Protein 8QNO (pdb70)

B-factor: mean 35.81, std 11.94, range [19.5, 109.24]

Structure (mmCIF, N/CA/C/O backbone):
data_8QNO
#
_entry.id   8QNO
#
_cell.length_a   111.714
_cell.length_b   111.714
_cell.length_c   122.110
_cell.angle_alpha   90.000
_cell.angle_beta   90.000
_cell.angle_gamma   90.000
#
_symmetry.space_group_name_H-M   'P 42 21 2'
#
loop_
_entity.id
_entity.type
_entity.pdbx_description
1 polymer Adenosylhomocysteinase
2 non-polymer INOSINE
3 non-polymer NICOTINAMIDE-ADENINE-DINUCLEOTIDE
4 water water
#
loop_
_atom_site.group_PDB
_atom_site.id
_atom_site.type_symbol
_atom_site.label_atom_id
_atom_site.label_alt_id
_atom_site.label_comp_id
_atom_site.label_asym_id
_atom_site.label_entity_id
_atom_site.label_seq_id
_atom_site.pdbx_PDB_ins_code
_atom_site.Cartn_x
_atom_site.Cartn_y
_atom_site.Cartn_z
_atom_site.occupancy
_atom_site.B_iso_or_equiv
_atom_site.auth_seq_id
_atom_site.auth_comp_id
_atom_site.auth_asym_id
_atom_site.auth_atom_id
_atom_site.pdbx_PDB_model_num
ATOM 1 N N . MET A 1 21 ? -33.687 -43.121 -17.427 1.000 73.403 1 MET A N 1
ATOM 2 C CA . MET A 1 21 ? -32.563 -43.937 -16.883 1.000 79.042 1 MET A CA 1
ATOM 3 C C . MET A 1 21 ? -33.037 -44.779 -15.694 1.000 76.105 1 MET A C 1
ATOM 4 O O . MET A 1 21 ? -32.666 -45.951 -15.594 1.000 79.480 1 MET A O 1
ATOM 9 N N . ASP A 1 22 ? -33.777 -44.147 -14.758 1.000 65.792 2 ASP A N 1
ATOM 10 C CA . ASP A 1 22 ? -34.247 -44.792 -13.537 1.000 54.848 2 ASP A CA 1
ATOM 11 C C . ASP A 1 22 ? -35.701 -45.204 -13.707 1.000 51.063 2 ASP A C 1
ATOM 12 O O . ASP A 1 22 ? -36.631 -44.456 -13.418 1.000 46.157 2 ASP A O 1
ATOM 17 N N . CYS A 1 23 ? -35.870 -46.459 -14.087 1.000 52.429 3 CYS A N 1
ATOM 18 C CA . CYS A 1 23 ? -37.071 -46.900 -14.750 1.000 48.756 3 CYS A CA 1
ATOM 19 C C . CYS A 1 23 ? -37.306 -48.346 -14.358 1.000 50.345 3 CYS A C 1
ATOM 20 O O . CYS A 1 23 ? -36.451 -49.174 -14.639 1.000 55.471 3 CYS A O 1
ATOM 23 N N . GLY A 1 24 ? -38.407 -48.615 -13.654 1.000 46.070 4 GLY A N 1
ATOM 24 C CA . GLY A 1 24 ? -38.750 -49.948 -13.212 1.000 44.303 4 GLY A CA 1
ATOM 25 C C . GLY A 1 24 ? -40.261 -50.114 -13.159 1.000 44.809 4 GLY A C 1
ATOM 26 O O . GLY A 1 24 ? -40.977 -49.418 -13.868 1.000 40.785 4 GLY A O 1
ATOM 27 N N . LYS A 1 25 ? -40.725 -51.018 -12.295 1.000 45.594 5 LYS A N 1
ATOM 28 C CA . LYS A 1 25 ? -42.138 -51.345 -12.230 1.000 48.400 5 LYS A CA 1
ATOM 29 C C . LYS A 1 25 ? -42.897 -50.183 -11.604 1.000 41.746 5 LYS A C 1
ATOM 30 O O . LYS A 1 25 ? -44.014 -49.885 -12.029 1.000 43.110 5 LYS A O 1
ATOM 36 N N . ASP A 1 26 ? -42.273 -49.507 -10.638 1.000 34.620 6 ASP A N 1
ATOM 37 C CA . ASP A 1 26 ? -43.003 -48.575 -9.786 1.000 39.845 6 ASP A CA 1
ATOM 38 C C . ASP A 1 26 ? -42.878 -47.123 -10.266 1.000 36.837 6 ASP A C 1
ATOM 39 O O . ASP A 1 26 ? -43.577 -46.243 -9.751 1.000 33.960 6 ASP A O 1
ATOM 44 N N . TYR A 1 27 ? -41.965 -46.846 -11.208 1.000 33.345 7 TYR A N 1
ATOM 45 C CA . TYR A 1 27 ? -41.812 -45.480 -11.688 1.000 35.938 7 TYR A CA 1
ATOM 46 C C . TYR A 1 27 ? -40.888 -45.460 -12.890 1.000 36.857 7 TYR A C 1
ATOM 47 O O . TYR A 1 27 ? -40.168 -46.421 -13.173 1.000 36.755 7 TYR A O 1
ATOM 56 N N . CYS A 1 28 ? -40.925 -44.333 -13.592 1.000 34.812 8 CYS A N 1
ATOM 57 C CA . CYS A 1 28 ? -39.991 -44.106 -14.669 1.000 35.903 8 CYS A CA 1
ATOM 58 C C . CYS A 1 28 ? -39.694 -42.618 -14.745 1.000 36.150 8 CYS A C 1
ATOM 59 O O . CYS A 1 28 ? -40.582 -41.815 -15.035 1.000 38.548 8 CYS A O 1
ATOM 62 N N . VAL A 1 29 ? -38.443 -42.278 -14.432 1.000 30.932 9 VAL A N 1
ATOM 63 C CA . VAL A 1 29 ? -38.039 -40.892 -14.296 1.000 32.714 9 VAL A CA 1
ATOM 64 C C . VAL A 1 29 ? -36.653 -40.742 -14.918 1.000 33.262 9 VAL A C 1
ATOM 65 O O . VAL A 1 29 ? -35.945 -41.720 -15.162 1.000 32.055 9 VAL A O 1
ATOM 69 N N . LYS A 1 30 ? -36.274 -39.501 -15.183 1.000 33.885 10 LYS A N 1
ATOM 70 C CA . LYS A 1 30 ? -35.003 -39.203 -15.811 1.000 35.688 10 LYS A CA 1
ATOM 71 C C . LYS A 1 30 ? -33.861 -39.561 -14.861 1.000 34.365 10 LYS A C 1
ATOM 72 O O . LYS A 1 30 ? -32.905 -40.216 -15.255 1.000 35.632 10 LYS A O 1
ATOM 78 N N . ASP A 1 31 ? -33.940 -39.107 -13.608 1.000 32.712 11 ASP A N 1
ATOM 79 C CA . ASP A 1 31 ? -32.803 -39.208 -12.709 1.000 36.161 11 ASP A CA 1
ATOM 80 C C . ASP A 1 31 ? -33.251 -38.979 -11.269 1.000 32.457 11 ASP A C 1
ATOM 81 O O . ASP A 1 31 ? -33.592 -37.860 -10.900 1.000 33.211 11 ASP A O 1
ATOM 86 N N . LEU A 1 32 ? -33.202 -40.038 -10.458 1.000 32.987 12 LEU A N 1
ATOM 87 C CA . LEU A 1 32 ? -33.629 -39.986 -9.064 1.000 33.075 12 LEU A CA 1
ATOM 88 C C . LEU A 1 32 ? -32.777 -39.033 -8.238 1.000 32.245 12 LEU A C 1
ATOM 89 O O . LEU A 1 32 ? -33.231 -38.556 -7.199 1.000 33.413 12 LEU A O 1
ATOM 94 N N . SER A 1 33 ? -31.541 -38.768 -8.668 1.000 33.961 13 SER A N 1
ATOM 95 C CA . SER A 1 33 ? -30.651 -37.930 -7.883 1.000 35.778 13 SER A CA 1
ATOM 96 C C . SER A 1 33 ? -31.076 -36.459 -7.960 1.000 36.009 13 SER A C 1
ATOM 97 O O . SER A 1 33 ? -30.538 -35.631 -7.227 1.000 35.676 13 SER A O 1
ATOM 100 N N . LEU A 1 34 ? -32.096 -36.131 -8.772 1.000 33.517 14 LEU A N 1
ATOM 101 C CA . LEU A 1 34 ? -32.620 -34.767 -8.803 1.000 33.480 14 LEU A CA 1
ATOM 102 C C . LEU A 1 34 ? -33.612 -34.533 -7.665 1.000 32.181 14 LEU A C 1
ATOM 103 O O . LEU A 1 34 ? -34.125 -33.422 -7.525 1.000 31.082 14 LEU A O 1
ATOM 108 N N . ALA A 1 35 ? -33.908 -35.579 -6.878 1.000 32.381 15 ALA A N 1
ATOM 109 C CA . ALA A 1 35 ? -35.048 -35.552 -5.972 1.000 34.187 15 ALA A CA 1
ATOM 110 C C . ALA A 1 35 ? -34.910 -34.420 -4.962 1.000 35.082 15 ALA A C 1
ATOM 111 O O . ALA A 1 35 ? -35.925 -33.806 -4.609 1.000 31.558 15 ALA A O 1
ATOM 113 N N . GLU A 1 36 ? -33.673 -34.157 -4.502 1.000 29.893 16 GLU A N 1
ATOM 114 C CA . GLU A 1 36 ? -33.458 -33.177 -3.447 1.000 33.595 16 GLU A CA 1
ATOM 115 C C . GLU A 1 36 ? -34.006 -31.807 -3.866 1.000 35.583 16 GLU A C 1
ATOM 116 O O . GLU A 1 36 ? -34.659 -31.141 -3.066 1.000 34.042 16 GLU A O 1
ATOM 122 N N . GLU A 1 37 ? -33.719 -31.383 -5.101 1.000 34.586 17 GLU A N 1
ATOM 123 C CA . GLU A 1 37 ? -34.191 -30.101 -5.604 1.000 38.843 17 GLU A CA 1
ATOM 124 C C . GLU A 1 37 ? -35.705 -30.169 -5.811 1.000 36.639 17 GLU A C 1
ATOM 125 O O . GLU A 1 37 ? -36.395 -29.191 -5.563 1.000 34.133 17 GLU A O 1
ATOM 131 N N . GLY A 1 38 ? -36.230 -31.317 -6.249 1.000 32.980 18 GLY A N 1
ATOM 132 C CA . GLY A 1 38 ? -37.672 -31.491 -6.315 1.000 31.127 18 GLY A CA 1
ATOM 133 C C . GLY A 1 38 ? -38.373 -31.235 -4.975 1.000 29.107 18 GLY A C 1
ATOM 134 O O . GLY A 1 38 ? -39.376 -30.529 -4.937 1.000 29.187 18 GLY A O 1
ATOM 135 N N . TRP A 1 39 ? -37.869 -31.833 -3.886 1.000 28.318 19 TRP A N 1
ATOM 136 C CA . TRP A 1 39 ? -38.466 -31.693 -2.561 1.000 31.013 19 TRP A CA 1
ATOM 137 C C . TRP A 1 39 ? -38.499 -30.230 -2.119 1.000 28.826 19 TRP A C 1
ATOM 138 O O . TRP A 1 39 ? -39.459 -29.804 -1.481 1.000 29.411 19 TRP A O 1
ATOM 149 N N . LYS A 1 40 ? -37.423 -29.497 -2.411 1.000 26.824 20 LYS A N 1
ATOM 150 C CA . LYS A 1 40 ? -37.345 -28.071 -2.105 1.000 31.470 20 LYS A CA 1
ATOM 151 C C . LYS A 1 40 ? -38.433 -27.288 -2.844 1.000 28.977 20 LYS A C 1
ATOM 152 O O . LYS A 1 40 ? -39.074 -26.419 -2.267 1.000 31.154 20 LYS A O 1
ATOM 158 N N . LYS A 1 41 ? -38.666 -27.593 -4.119 1.000 27.688 21 LYS A N 1
ATOM 159 C CA . LYS A 1 41 ? -39.733 -26.928 -4.850 1.000 27.240 21 LYS A CA 1
ATOM 160 C C . LYS A 1 41 ? -41.103 -27.231 -4.256 1.000 26.398 21 LYS A C 1
ATOM 161 O O . LYS A 1 41 ? -41.928 -26.327 -4.159 1.000 24.661 21 LYS A O 1
ATOM 167 N N . ILE A 1 42 ? -41.335 -28.496 -3.870 1.000 25.997 22 ILE A N 1
ATOM 168 C CA . ILE A 1 42 ? -42.608 -28.917 -3.321 1.000 26.114 22 ILE A CA 1
ATOM 169 C C . ILE A 1 42 ? -42.821 -28.227 -1.975 1.000 27.902 22 ILE A C 1
ATOM 170 O O . ILE A 1 42 ? -43.895 -27.711 -1.709 1.000 27.404 22 ILE A O 1
ATOM 175 N N . ASP A 1 43 ? -41.792 -28.233 -1.124 1.000 29.374 23 ASP A N 1
ATOM 176 C CA . ASP A 1 43 ? -41.893 -27.611 0.179 1.000 31.222 23 ASP A CA 1
ATOM 177 C C . ASP A 1 43 ? -42.145 -26.100 0.033 1.000 31.826 23 ASP A C 1
ATOM 178 O O . ASP A 1 43 ? -42.965 -25.525 0.740 1.000 36.662 23 ASP A O 1
ATOM 183 N N . TRP A 1 44 ? -41.465 -25.451 -0.912 1.000 28.235 24 TRP A N 1
ATOM 184 C CA . TRP A 1 44 ? -41.653 -24.024 -1.126 1.000 27.720 24 TRP A CA 1
ATOM 185 C C . TRP A 1 44 ? -43.116 -23.705 -1.453 1.000 26.154 24 TRP A C 1
ATOM 186 O O . TRP A 1 44 ? -43.738 -22.927 -0.745 1.000 28.772 24 TRP A O 1
ATOM 197 N N . VAL A 1 45 ? -43.681 -24.288 -2.522 1.000 25.804 25 VAL A N 1
ATOM 198 C CA . VAL A 1 45 ? -44.991 -23.833 -2.995 1.000 25.280 25 VAL A CA 1
ATOM 199 C C . VAL A 1 45 ? -46.057 -24.177 -1.960 1.000 28.812 25 VAL A C 1
ATOM 200 O O . VAL A 1 45 ? -46.979 -23.390 -1.771 1.000 28.761 25 VAL A O 1
ATOM 204 N N . SER A 1 46 ? -45.883 -25.297 -1.228 1.000 28.685 26 SER A N 1
ATOM 205 C CA . SER A 1 46 ? -46.843 -25.758 -0.238 1.000 28.603 26 SER A CA 1
ATOM 206 C C . SER A 1 46 ? -47.014 -24.767 0.918 1.000 27.550 26 SER A C 1
ATOM 207 O O . SER A 1 46 ? -48.059 -24.770 1.580 1.000 26.277 26 SER A O 1
ATOM 210 N N . ARG A 1 47 ? -46.003 -23.934 1.154 1.000 27.622 27 ARG A N 1
ATOM 211 C CA . ARG A 1 47 ? -46.095 -22.899 2.182 1.000 28.981 27 ARG A CA 1
ATOM 212 C C . ARG A 1 47 ? -47.132 -21.833 1.832 1.000 27.916 27 ARG A C 1
ATOM 213 O O . ARG A 1 47 ? -47.559 -21.096 2.709 1.000 28.587 27 ARG A O 1
ATOM 221 N N . PHE A 1 48 ? -47.535 -21.766 0.551 1.000 26.743 28 PHE A N 1
ATOM 222 C CA . PHE A 1 48 ? -48.406 -20.727 0.032 1.000 26.537 28 PHE A CA 1
ATOM 223 C C . PHE A 1 48 ? -49.691 -21.339 -0.516 1.000 30.498 28 PHE A C 1
ATOM 224 O O . PHE A 1 48 ? -50.396 -20.725 -1.334 1.000 29.259 28 PHE A O 1
ATOM 232 N N . MET A 1 49 ? -50.005 -22.557 -0.038 1.000 29.377 29 MET A N 1
ATOM 233 C CA . MET A 1 49 ? -51.170 -23.283 -0.498 1.000 25.825 29 MET A CA 1
ATOM 234 C C . MET A 1 49 ? -52.047 -23.620 0.707 1.000 26.683 29 MET A C 1
ATOM 235 O O . MET A 1 49 ? -52.183 -24.783 1.100 1.000 24.036 29 MET A O 1
ATOM 240 N N . PRO A 1 50 ? -52.642 -22.612 1.378 1.000 28.516 30 PRO A N 1
ATOM 241 C CA . PRO A 1 50 ? -53.358 -22.866 2.637 1.000 24.793 30 PRO A CA 1
ATOM 242 C C . PRO A 1 50 ? -54.627 -23.712 2.503 1.000 27.688 30 PRO A C 1
ATOM 243 O O . PRO A 1 50 ? -54.971 -24.412 3.440 1.000 24.830 30 PRO A O 1
ATOM 247 N N . VAL A 1 51 ? -55.336 -23.678 1.359 1.000 25.083 31 VAL A N 1
ATOM 248 C CA . VAL A 1 51 ? -56.575 -24.431 1.286 1.000 26.951 31 VAL A CA 1
ATOM 249 C C . VAL A 1 51 ? -56.249 -25.920 1.240 1.000 28.589 31 VAL A C 1
ATOM 250 O O . VAL A 1 51 ? -56.889 -26.732 1.908 1.000 27.757 31 VAL A O 1
ATOM 254 N N . LEU A 1 52 ? -55.218 -26.266 0.471 1.000 28.932 32 LEU A N 1
ATOM 255 C CA . LEU A 1 52 ? -54.826 -27.653 0.316 1.000 28.822 32 LEU A CA 1
ATOM 256 C C . LEU A 1 52 ? -54.126 -28.154 1.586 1.000 30.428 32 LEU A C 1
ATOM 257 O O . LEU A 1 52 ? -54.315 -29.309 1.954 1.000 31.081 32 LEU A O 1
ATOM 262 N N . GLN A 1 53 ? -53.403 -27.273 2.284 1.000 29.043 33 GLN A N 1
ATOM 263 C CA . GLN A 1 53 ? -52.909 -27.567 3.629 1.000 32.678 33 GLN A CA 1
ATOM 264 C C . GLN A 1 53 ? -54.053 -27.900 4.589 1.000 32.857 33 GLN A C 1
ATOM 265 O O . GLN A 1 53 ? -53.944 -28.835 5.376 1.000 30.942 33 GLN A O 1
ATOM 271 N N . TYR A 1 54 ? -55.137 -27.127 4.552 1.000 32.193 34 TYR A N 1
ATOM 272 C CA . TYR A 1 54 ? -56.287 -27.415 5.393 1.000 33.334 34 TYR A CA 1
ATOM 273 C C . TYR A 1 54 ? -56.851 -28.801 5.091 1.000 31.805 34 TYR A C 1
ATOM 274 O O . TYR A 1 54 ? -57.138 -29.585 5.993 1.000 29.456 34 TYR A O 1
ATOM 283 N N . ILE A 1 55 ? -57.024 -29.094 3.799 1.000 30.189 35 ILE A N 1
ATOM 284 C CA . ILE A 1 55 ? -57.577 -30.360 3.382 1.000 28.831 35 ILE A CA 1
ATOM 285 C C . ILE A 1 55 ? -56.637 -31.498 3.780 1.000 30.781 35 ILE A C 1
ATOM 286 O O . ILE A 1 55 ? -57.094 -32.544 4.246 1.000 32.883 35 ILE A O 1
ATOM 291 N N . LYS A 1 56 ? -55.329 -31.290 3.616 1.000 29.893 36 LYS A N 1
ATOM 292 C CA . LYS A 1 56 ? -54.363 -32.328 3.932 1.000 33.704 36 LYS A CA 1
ATOM 293 C C . LYS A 1 56 ? -54.429 -32.719 5.407 1.000 35.433 36 LYS A C 1
ATOM 294 O O . LYS A 1 56 ? -54.297 -33.889 5.720 1.000 37.692 36 LYS A O 1
ATOM 300 N N . ARG A 1 57 ? -54.583 -31.731 6.294 1.000 36.445 37 ARG A N 1
ATOM 301 C CA . ARG A 1 57 ? -54.701 -31.967 7.724 1.000 38.047 37 ARG A CA 1
ATOM 302 C C . ARG A 1 57 ? -55.926 -32.837 7.997 1.000 35.347 37 ARG A C 1
ATOM 303 O O . ARG A 1 57 ? -55.826 -33.778 8.768 1.000 33.847 37 ARG A O 1
ATOM 311 N N . GLU A 1 58 ? -57.050 -32.566 7.329 1.000 35.973 38 GLU A N 1
ATOM 312 C CA . GLU A 1 58 ? -58.248 -33.387 7.460 1.000 39.903 38 GLU A CA 1
ATOM 313 C C . GLU A 1 58 ? -58.035 -34.794 6.904 1.000 39.747 38 GLU A C 1
ATOM 314 O O . GLU A 1 58 ? -58.428 -35.773 7.533 1.000 37.545 38 GLU A O 1
ATOM 320 N N . PHE A 1 59 ? -57.447 -34.899 5.714 1.000 37.017 39 PHE A N 1
ATOM 321 C CA . PHE A 1 59 ? -57.155 -36.195 5.124 1.000 36.652 39 PHE A CA 1
ATOM 322 C C . PHE A 1 59 ? -56.226 -37.027 6.017 1.000 39.243 39 PHE A C 1
ATOM 323 O O . PHE A 1 59 ? -56.343 -38.253 6.066 1.000 37.216 39 PHE A O 1
ATOM 331 N N . GLU A 1 60 ? -55.257 -36.381 6.678 1.000 43.291 40 GLU A N 1
ATOM 332 C CA . GLU A 1 60 ? -54.312 -37.106 7.514 1.000 44.319 40 GLU A CA 1
ATOM 333 C C . GLU A 1 60 ? -54.996 -37.677 8.752 1.000 45.708 40 GLU A C 1
ATOM 334 O O . GLU A 1 60 ? -54.577 -38.724 9.246 1.000 39.585 40 GLU A O 1
ATOM 340 N N . GLU A 1 61 ? -56.016 -36.982 9.263 1.000 45.896 41 GLU A N 1
ATOM 341 C CA . GLU A 1 61 ? -56.686 -37.455 10.459 1.000 53.067 41 GLU A CA 1
ATOM 342 C C . GLU A 1 61 ? -57.687 -38.554 10.100 1.000 51.683 41 GLU A C 1
ATOM 343 O O . GLU A 1 61 ? -57.801 -39.540 10.824 1.000 50.143 41 GLU A O 1
ATOM 349 N N . LYS A 1 62 ? -58.378 -38.405 8.966 1.000 44.375 42 LYS A N 1
ATOM 350 C CA . LYS A 1 62 ? -59.525 -39.244 8.656 1.000 48.185 42 LYS A CA 1
ATOM 351 C C . LYS A 1 62 ? -59.217 -40.324 7.615 1.000 45.314 42 LYS A C 1
ATOM 352 O O . LYS A 1 62 ? -59.992 -41.255 7.462 1.000 43.155 42 LYS A O 1
ATOM 358 N N . LYS A 1 63 ? -58.107 -40.200 6.887 1.000 41.766 43 LYS A N 1
ATOM 359 C CA . LYS A 1 63 ? -57.700 -41.213 5.929 1.000 42.612 43 LYS A CA 1
ATOM 360 C C . LYS A 1 63 ? -58.885 -41.673 5.085 1.000 38.881 43 LYS A C 1
ATOM 361 O O . LYS A 1 63 ? -59.149 -42.862 4.997 1.000 41.022 43 LYS A O 1
ATOM 367 N N . PRO A 1 64 ? -59.577 -40.761 4.369 1.000 37.690 44 PRO A N 1
ATOM 368 C CA . PRO A 1 64 ? -60.681 -41.150 3.492 1.000 37.111 44 PRO A CA 1
ATOM 369 C C . PRO A 1 64 ? -60.330 -41.999 2.270 1.000 36.262 44 PRO A C 1
ATOM 370 O O . PRO A 1 64 ? -61.237 -42.559 1.672 1.000 32.887 44 PRO A O 1
ATOM 374 N N . PHE A 1 65 ? -59.045 -42.103 1.899 1.000 34.953 45 PHE A N 1
ATOM 375 C CA . PHE A 1 65 ? -58.653 -42.868 0.722 1.000 36.290 45 PHE A CA 1
ATOM 376 C C . PHE A 1 65 ? -57.878 -44.141 1.094 1.000 34.105 45 PHE A C 1
ATOM 377 O O . PHE A 1 65 ? -57.251 -44.779 0.241 1.000 30.299 45 PHE A O 1
ATOM 385 N N . LYS A 1 66 ? -57.974 -44.561 2.357 1.000 36.161 46 LYS A N 1
ATOM 386 C CA . LYS A 1 66 ? -57.349 -45.807 2.759 1.000 38.370 46 LYS A CA 1
ATOM 387 C C . LYS A 1 66 ? -57.900 -46.927 1.871 1.000 35.564 46 LYS A C 1
ATOM 388 O O . LYS A 1 66 ? -59.098 -47.109 1.780 1.000 36.468 46 LYS A O 1
ATOM 394 N N . GLY A 1 67 ? -57.016 -47.648 1.184 1.000 35.739 47 GLY A N 1
ATOM 395 C CA . GLY A 1 67 ? -57.424 -48.739 0.317 1.000 38.829 47 GLY A CA 1
ATOM 396 C C . GLY A 1 67 ? -57.752 -48.279 -1.102 1.000 39.067 47 GLY A C 1
ATOM 397 O O . GLY A 1 67 ? -57.926 -49.105 -1.983 1.000 39.319 47 GLY A O 1
ATOM 398 N N . VAL A 1 68 ? -57.789 -46.961 -1.346 1.000 37.183 48 VAL A N 1
ATOM 399 C CA . VAL A 1 68 ? -58.219 -46.457 -2.640 1.000 32.935 48 VAL A CA 1
ATOM 400 C C . VAL A 1 68 ? -57.009 -46.285 -3.557 1.000 32.207 48 VAL A C 1
ATOM 401 O O . VAL A 1 68 ? -55.909 -45.931 -3.131 1.000 32.962 48 VAL A O 1
ATOM 405 N N . ARG A 1 69 ? -57.224 -46.542 -4.844 1.000 30.045 49 ARG A N 1
ATOM 406 C CA . ARG A 1 69 ? -56.192 -46.365 -5.850 1.000 30.947 49 ARG A CA 1
ATOM 407 C C . ARG A 1 69 ? -56.616 -45.251 -6.813 1.000 30.311 49 ARG A C 1
ATOM 408 O O . ARG A 1 69 ? -57.759 -45.202 -7.275 1.000 30.443 49 ARG A O 1
ATOM 416 N N . ILE A 1 70 ? -55.694 -44.320 -7.063 1.000 30.533 50 ILE A N 1
ATOM 417 C CA . ILE A 1 70 ? -55.941 -43.115 -7.845 1.000 27.236 50 ILE A CA 1
ATOM 418 C C . ILE A 1 70 ? -54.816 -43.009 -8.866 1.000 28.140 50 ILE A C 1
ATOM 419 O O . ILE A 1 70 ? -53.637 -43.105 -8.509 1.000 27.435 50 ILE A O 1
ATOM 424 N N . ALA A 1 71 ? -55.211 -42.870 -10.133 1.000 29.088 51 ALA A N 1
ATOM 425 C CA . ALA A 1 71 ? -54.300 -42.546 -11.209 1.000 31.751 51 ALA A CA 1
ATOM 426 C C . ALA A 1 71 ? -54.600 -41.120 -11.689 1.000 29.654 51 ALA A C 1
ATOM 427 O O . ALA A 1 71 ? -55.751 -40.747 -11.904 1.000 27.914 51 ALA A O 1
ATOM 429 N N . ALA A 1 72 ? -53.531 -40.348 -11.916 1.000 29.386 52 ALA A N 1
ATOM 430 C CA . ALA A 1 72 ? -53.645 -38.946 -12.263 1.000 25.633 52 ALA A CA 1
ATOM 431 C C . ALA A 1 72 ? -52.828 -38.645 -13.504 1.000 27.919 52 ALA A C 1
ATOM 432 O O . ALA A 1 72 ? -51.694 -39.118 -13.653 1.000 30.904 52 ALA A O 1
ATOM 434 N N . THR A 1 73 ? -53.441 -37.878 -14.402 1.000 29.041 53 THR A N 1
ATOM 435 C CA . THR A 1 73 ? -52.742 -37.241 -15.503 1.000 32.004 53 THR A CA 1
ATOM 436 C C . THR A 1 73 ? -52.842 -35.734 -15.285 1.000 28.928 53 THR A C 1
ATOM 437 O O . THR A 1 73 ? -53.920 -35.161 -15.430 1.000 29.177 53 THR A O 1
ATOM 441 N N . LEU A 1 74 ? -51.738 -35.127 -14.847 1.000 27.884 54 LEU A N 1
ATOM 442 C CA . LEU A 1 74 ? -51.678 -33.712 -14.524 1.000 25.323 54 LEU A CA 1
ATOM 443 C C . LEU A 1 74 ? -50.334 -33.195 -15.012 1.000 25.158 54 LEU A C 1
ATOM 444 O O . LEU A 1 74 ? -49.469 -33.981 -15.373 1.000 26.287 54 LEU A O 1
ATOM 449 N N . HIS A 1 75 ? -50.159 -31.879 -15.008 1.000 22.744 55 HIS A N 1
ATOM 450 C CA . HIS A 1 75 ? -48.867 -31.293 -15.323 1.000 24.365 55 HIS A CA 1
ATOM 451 C C . HIS A 1 75 ? -47.964 -31.484 -14.104 1.000 24.440 55 HIS A C 1
ATOM 452 O O . HIS A 1 75 ? -48.283 -31.006 -13.016 1.000 26.169 55 HIS A O 1
ATOM 459 N N . LEU A 1 76 ? -46.859 -32.208 -14.283 1.000 26.666 56 LEU A N 1
ATOM 460 C CA . LEU A 1 76 ? -46.103 -32.718 -13.149 1.000 30.332 56 LEU A CA 1
ATOM 461 C C . LEU A 1 76 ? -45.027 -31.710 -12.747 1.000 30.853 56 LEU A C 1
ATOM 462 O O . LEU A 1 76 ? -43.839 -31.901 -13.038 1.000 28.953 56 LEU A O 1
ATOM 467 N N . GLU A 1 77 ? -45.488 -30.652 -12.055 1.000 27.217 57 GLU A N 1
ATOM 468 C CA . GLU A 1 77 ? -44.611 -29.723 -11.369 1.000 25.346 57 GLU A CA 1
ATOM 469 C C . GLU A 1 77 ? -45.000 -29.731 -9.900 1.000 25.535 57 GLU A C 1
ATOM 470 O O . GLU A 1 77 ? -45.740 -30.600 -9.472 1.000 27.203 57 GLU A O 1
ATOM 476 N N . MET A 1 78 ? -44.465 -28.787 -9.130 1.000 25.557 58 MET A N 1
ATOM 477 C CA . MET A 1 78 ? -44.464 -28.901 -7.686 1.000 25.636 58 MET A CA 1
ATOM 478 C C . MET A 1 78 ? -45.861 -28.759 -7.069 1.000 26.019 58 MET A C 1
ATOM 479 O O . MET A 1 78 ? -46.122 -29.420 -6.076 1.000 26.899 58 MET A O 1
ATOM 484 N N . LYS A 1 79 ? -46.758 -27.917 -7.587 1.000 23.893 59 LYS A N 1
ATOM 485 C CA . LYS A 1 79 ? -48.083 -27.849 -6.993 1.000 25.701 59 LYS A CA 1
ATOM 486 C C . LYS A 1 79 ? -48.842 -29.162 -7.190 1.000 26.718 59 LYS A C 1
ATOM 487 O O . LYS A 1 79 ? -49.566 -29.605 -6.297 1.000 24.474 59 LYS A O 1
ATOM 493 N N . THR A 1 80 ? -48.731 -29.765 -8.385 1.000 24.935 60 THR A N 1
ATOM 494 C CA . THR A 1 80 ? -49.315 -31.081 -8.622 1.000 25.182 60 THR A CA 1
ATOM 495 C C . THR A 1 80 ? -48.771 -32.088 -7.611 1.000 24.878 60 THR A C 1
ATOM 496 O O . THR A 1 80 ? -49.517 -32.876 -7.027 1.000 24.923 60 THR A O 1
ATOM 500 N N . ALA A 1 81 ? -47.445 -32.071 -7.419 1.000 26.911 61 ALA A N 1
ATOM 501 C CA . ALA A 1 81 ? -46.814 -33.004 -6.502 1.000 26.062 61 ALA A CA 1
ATOM 502 C C . ALA A 1 81 ? -47.481 -32.876 -5.134 1.000 26.796 61 ALA A C 1
ATOM 503 O O . ALA A 1 81 ? -47.724 -33.893 -4.490 1.000 28.174 61 ALA A O 1
ATOM 505 N N . PHE A 1 82 ? -47.775 -31.647 -4.702 1.000 26.457 62 PHE A N 1
ATOM 506 C CA . PHE A 1 82 ? -48.366 -31.424 -3.390 1.000 27.209 62 PHE A CA 1
ATOM 507 C C . PHE A 1 82 ? -49.787 -31.974 -3.333 1.000 26.448 62 PHE A C 1
ATOM 508 O O . PHE A 1 82 ? -50.191 -32.524 -2.307 1.000 25.908 62 PHE A O 1
ATOM 516 N N . LEU A 1 83 ? -50.558 -31.846 -4.429 1.000 23.479 63 LEU A N 1
ATOM 517 C CA . LEU A 1 83 ? -51.858 -32.500 -4.471 1.000 22.816 63 LEU A CA 1
ATOM 518 C C . LEU A 1 83 ? -51.700 -34.018 -4.339 1.000 25.815 63 LEU A C 1
ATOM 519 O O . LEU A 1 83 ? -52.414 -34.641 -3.566 1.000 24.872 63 LEU A O 1
ATOM 524 N N . LEU A 1 84 ? -50.788 -34.615 -5.109 1.000 26.153 64 LEU A N 1
ATOM 525 C CA . LEU A 1 84 ? -50.635 -36.066 -5.129 1.000 25.415 64 LEU A CA 1
ATOM 526 C C . LEU A 1 84 ? -50.191 -36.567 -3.744 1.000 29.916 64 LEU A C 1
ATOM 527 O O . LEU A 1 84 ? -50.685 -37.587 -3.264 1.000 30.457 64 LEU A O 1
ATOM 532 N N . LEU A 1 85 ? -49.262 -35.855 -3.094 1.000 27.486 65 LEU A N 1
ATOM 533 C CA . LEU A 1 85 ? -48.807 -36.198 -1.750 1.000 30.754 65 LEU A CA 1
ATOM 534 C C . LEU A 1 85 ? -49.938 -36.027 -0.734 1.000 28.871 65 LEU A C 1
ATOM 535 O O . LEU A 1 85 ? -49.982 -36.771 0.250 1.000 32.666 65 LEU A O 1
ATOM 540 N N . THR A 1 86 ? -50.875 -35.095 -0.989 1.000 31.426 66 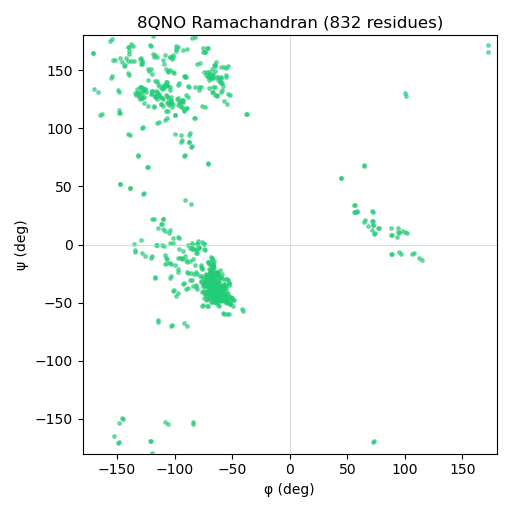THR A N 1
ATOM 541 C CA . THR A 1 86 ? -52.020 -34.877 -0.118 1.000 30.890 66 THR A CA 1
ATOM 542 C C . THR A 1 86 ? -52.969 -36.081 -0.211 1.000 31.673 66 THR A C 1
ATOM 543 O O . THR A 1 86 ? -53.475 -36.561 0.801 1.000 30.093 66 THR A O 1
ATOM 547 N N . LEU A 1 87 ? -53.256 -36.539 -1.438 1.000 32.080 67 LEU A N 1
ATOM 548 C CA . LEU A 1 87 ? -54.053 -37.736 -1.666 1.000 28.985 67 LEU A CA 1
ATOM 549 C C . LEU A 1 87 ? -53.414 -38.950 -0.976 1.000 31.223 67 LEU A C 1
ATOM 550 O O . LEU A 1 87 ? -54.087 -39.711 -0.285 1.000 33.379 67 LEU A O 1
ATOM 555 N N . LYS A 1 88 ? -52.096 -39.096 -1.116 1.000 32.766 68 LYS A N 1
ATOM 556 C CA . LYS A 1 88 ? -51.353 -40.170 -0.470 1.000 36.385 68 LYS A CA 1
ATOM 557 C C . LYS A 1 88 ? -51.447 -40.062 1.054 1.000 31.729 68 LYS A C 1
ATOM 558 O O . LYS A 1 88 ? -51.633 -41.073 1.715 1.000 32.303 68 LYS A O 1
ATOM 564 N N . ALA A 1 89 ? -51.375 -38.849 1.618 1.000 28.830 69 ALA A N 1
ATOM 565 C CA . ALA A 1 89 ? -51.496 -38.663 3.061 1.000 30.564 69 ALA A CA 1
ATOM 566 C C . ALA A 1 89 ? -52.910 -38.998 3.536 1.000 34.189 69 ALA A C 1
ATOM 567 O O . ALA A 1 89 ? -53.116 -39.271 4.713 1.000 33.424 69 ALA A O 1
ATOM 569 N N . GLY A 1 90 ? -53.888 -38.939 2.623 1.000 32.213 70 GLY A N 1
ATOM 570 C CA . GLY A 1 90 ? -55.236 -39.403 2.892 1.000 33.523 70 GLY A CA 1
ATOM 571 C C . GLY A 1 90 ? -55.397 -40.930 2.777 1.000 33.318 70 GLY A C 1
ATOM 572 O O . GLY A 1 90 ? -56.506 -41.435 2.977 1.000 30.477 70 GLY A O 1
ATOM 573 N N . GLY A 1 91 ? -54.304 -41.632 2.457 1.000 30.505 71 GLY A N 1
ATOM 574 C CA . GLY A 1 91 ? -54.278 -43.090 2.407 1.000 33.674 71 GLY A CA 1
ATOM 575 C C . GLY A 1 91 ? -54.239 -43.661 0.989 1.000 33.480 71 GLY A C 1
ATOM 576 O O . GLY A 1 91 ? -54.044 -44.855 0.814 1.000 32.594 71 GLY A O 1
ATOM 577 N N . ALA A 1 92 ? -54.396 -42.822 -0.042 1.000 30.917 72 ALA A N 1
ATOM 578 C CA . ALA A 1 92 ? -54.465 -43.326 -1.413 1.000 29.505 72 ALA A CA 1
ATOM 579 C C . ALA A 1 92 ? -53.136 -43.928 -1.860 1.000 29.907 72 ALA A C 1
ATOM 580 O O . ALA A 1 92 ? -52.067 -43.461 -1.475 1.000 36.667 72 ALA A O 1
ATOM 582 N N . GLU A 1 93 ? -53.222 -44.969 -2.696 1.000 30.712 73 GLU A N 1
ATOM 583 C CA . GLU A 1 93 ? -52.124 -45.386 -3.538 1.000 33.322 73 GLU A CA 1
ATOM 584 C C . GLU A 1 93 ? -52.251 -44.589 -4.843 1.000 32.068 73 GLU A C 1
ATOM 585 O O . GLU A 1 93 ? -53.305 -44.585 -5.470 1.000 31.396 73 GLU A O 1
ATOM 591 N N . VAL A 1 94 ? -51.175 -43.909 -5.252 1.000 30.984 74 VAL A N 1
ATOM 592 C CA . VAL A 1 94 ? -51.282 -42.915 -6.308 1.000 30.133 74 VAL A CA 1
ATOM 593 C C . VAL A 1 94 ? -50.304 -43.229 -7.428 1.000 29.709 74 VAL A C 1
ATOM 594 O O . VAL A 1 94 ? -49.128 -43.439 -7.163 1.000 29.082 74 VAL A O 1
ATOM 598 N N . SER A 1 95 ? -50.810 -43.219 -8.669 1.000 28.923 75 SER A N 1
ATOM 599 C CA . SER A 1 95 ? -49.959 -43.222 -9.849 1.000 29.239 75 SER A CA 1
ATOM 600 C C . SER A 1 95 ? -50.151 -41.918 -10.617 1.000 27.152 75 SER A C 1
ATOM 601 O O . SER A 1 95 ? -51.178 -41.263 -10.442 1.000 26.308 75 SER A O 1
ATOM 604 N N . ALA A 1 96 ? -49.183 -41.593 -11.502 1.000 26.777 76 ALA A N 1
ATOM 605 C CA . ALA A 1 96 ? -49.207 -40.338 -12.236 1.000 25.813 76 ALA A CA 1
ATOM 606 C C . ALA A 1 96 ? -48.442 -40.428 -13.549 1.000 28.644 76 ALA A C 1
ATOM 607 O O . ALA A 1 96 ? -47.397 -41.085 -13.656 1.000 32.015 76 ALA A O 1
ATOM 609 N N . ALA A 1 97 ? -48.993 -39.701 -14.522 1.000 27.348 77 ALA A N 1
ATOM 610 C CA . ALA A 1 97 ? -48.447 -39.567 -15.859 1.000 27.593 77 ALA A CA 1
ATOM 611 C C . ALA A 1 97 ? -48.586 -38.099 -16.253 1.000 28.499 77 ALA A C 1
ATOM 612 O O . ALA A 1 97 ? -49.408 -37.365 -15.677 1.000 26.288 77 ALA A O 1
ATOM 614 N N . ALA A 1 98 ? -47.760 -37.670 -17.211 1.000 27.058 78 ALA A N 1
ATOM 615 C CA . ALA A 1 98 ? -47.767 -36.283 -17.636 1.000 26.795 78 ALA A CA 1
ATOM 616 C C . ALA A 1 98 ? -49.040 -35.992 -18.417 1.000 27.897 78 ALA A C 1
ATOM 617 O O . ALA A 1 98 ? -49.471 -36.808 -19.234 1.000 28.596 78 ALA A O 1
ATOM 619 N N . SER A 1 99 ? -49.547 -34.772 -18.224 1.000 26.990 79 SER A N 1
ATOM 620 C CA . SER A 1 99 ? -50.605 -34.177 -19.032 1.000 28.706 79 SER A CA 1
ATOM 621 C C . SER A 1 99 ? -50.044 -33.582 -20.322 1.000 28.619 79 SER A C 1
ATOM 622 O O . SER A 1 99 ? -50.767 -33.377 -21.297 1.000 29.481 79 SER A O 1
ATOM 625 N N . ASN A 1 100 ? -48.758 -33.247 -20.305 1.000 29.731 80 ASN A N 1
ATOM 626 C CA . ASN A 1 100 ? -48.103 -32.721 -21.480 1.000 30.568 80 ASN A CA 1
ATOM 627 C C . ASN A 1 100 ? -46.644 -33.162 -21.418 1.000 30.051 80 ASN A C 1
ATOM 628 O O . ASN A 1 100 ? -45.991 -33.022 -20.380 1.000 29.214 80 ASN A O 1
ATOM 633 N N . PRO A 1 101 ? -46.089 -33.689 -22.529 1.000 33.323 81 PRO A N 1
ATOM 634 C CA . PRO A 1 101 ? -44.702 -34.153 -22.548 1.000 32.935 81 PRO A CA 1
ATOM 635 C C . PRO A 1 101 ? -43.649 -33.147 -22.091 1.000 31.672 81 PRO A C 1
ATOM 636 O O . PRO A 1 101 ? -42.624 -33.544 -21.523 1.000 31.809 81 PRO A O 1
ATOM 640 N N . LEU A 1 102 ? -43.919 -31.850 -22.311 1.000 30.035 82 LEU A N 1
ATOM 641 C CA . LEU A 1 102 ? -42.957 -30.787 -22.049 1.000 29.049 82 LEU A CA 1
ATOM 642 C C . LEU A 1 102 ? -43.245 -29.988 -20.768 1.000 30.408 82 LEU A C 1
ATOM 643 O O . LEU A 1 102 ? -42.471 -29.080 -20.452 1.000 30.441 82 LEU A O 1
ATOM 648 N N . SER A 1 103 ? -44.294 -30.319 -19.997 1.000 27.455 83 SER A N 1
ATOM 649 C CA . SER A 1 103 ? -44.585 -29.579 -18.768 1.000 28.510 83 SER A CA 1
ATOM 650 C C . SER A 1 103 ? -43.958 -30.237 -17.536 1.000 30.699 83 SER A C 1
ATOM 651 O O . SER A 1 103 ? -43.962 -29.662 -16.432 1.000 31.326 83 SER A O 1
ATOM 654 N N . THR A 1 104 ? -43.463 -31.467 -17.709 1.000 27.447 84 THR A N 1
ATOM 655 C CA . THR A 1 104 ? -42.927 -32.245 -16.610 1.000 27.267 84 THR A CA 1
ATOM 656 C C . THR A 1 104 ? -41.658 -31.580 -16.076 1.000 26.997 84 THR A C 1
ATOM 657 O O . THR A 1 104 ? -40.823 -31.138 -16.850 1.000 29.761 84 THR A O 1
ATOM 661 N N . GLN A 1 105 ? -41.525 -31.485 -14.750 1.000 25.961 85 GLN A N 1
ATOM 662 C CA . GLN A 1 105 ? -40.274 -31.062 -14.140 1.000 27.706 85 GLN A CA 1
ATOM 663 C C . GLN A 1 105 ? -39.576 -32.268 -13.518 1.000 27.463 85 GLN A C 1
ATOM 664 O O . GLN A 1 105 ? -40.096 -32.869 -12.572 1.000 25.773 85 GLN A O 1
ATOM 670 N N . ASP A 1 106 ? -38.407 -32.614 -14.082 1.000 28.277 86 ASP A N 1
ATOM 671 C CA . ASP A 1 106 ? -37.759 -33.891 -13.806 1.000 29.917 86 ASP A CA 1
ATOM 672 C C . ASP A 1 106 ? -37.412 -34.014 -12.320 1.000 28.649 86 ASP A C 1
ATOM 673 O O . ASP A 1 106 ? -37.499 -35.106 -11.776 1.000 26.629 86 ASP A O 1
ATOM 678 N N . ASP A 1 107 ? -37.053 -32.906 -11.661 1.000 26.460 87 ASP A N 1
ATOM 679 C CA . ASP A 1 107 ? -36.649 -32.950 -10.269 1.000 26.699 87 ASP A CA 1
ATOM 680 C C . ASP A 1 107 ? -37.840 -33.206 -9.354 1.000 27.083 87 ASP A C 1
ATOM 681 O O . ASP A 1 107 ? -37.731 -33.959 -8.381 1.000 27.743 87 ASP A O 1
ATOM 686 N N . VAL A 1 108 ? -38.999 -32.664 -9.721 1.000 26.527 88 VAL A N 1
ATOM 687 C CA . VAL A 1 108 ? -40.198 -32.846 -8.932 1.000 26.476 88 VAL A CA 1
ATOM 688 C C . VAL A 1 108 ? -40.626 -34.308 -9.049 1.000 28.627 88 VAL A C 1
ATOM 689 O O . VAL A 1 108 ? -40.993 -34.934 -8.061 1.000 29.373 88 VAL A O 1
ATOM 693 N N . VAL A 1 109 ? -40.583 -34.855 -10.259 1.000 27.818 89 VAL A N 1
ATOM 694 C CA . VAL A 1 109 ? -40.938 -36.252 -10.503 1.000 29.968 89 VAL A CA 1
ATOM 695 C C . VAL A 1 109 ? -40.024 -37.227 -9.726 1.000 27.954 89 VAL A C 1
ATOM 696 O O . VAL A 1 109 ? -40.499 -38.216 -9.186 1.000 26.175 89 VAL A O 1
ATOM 700 N N . ALA A 1 110 ? -38.720 -36.947 -9.644 1.000 26.649 90 ALA A N 1
ATOM 701 C CA . ALA A 1 110 ? -37.813 -37.773 -8.869 1.000 27.113 90 ALA A CA 1
ATOM 702 C C . ALA A 1 110 ? -38.275 -37.809 -7.420 1.000 28.839 90 ALA A C 1
ATOM 703 O O . ALA A 1 110 ? -38.336 -38.871 -6.807 1.000 30.702 90 ALA A O 1
ATOM 705 N N . ALA A 1 111 ? -38.641 -36.649 -6.877 1.000 29.144 91 ALA A N 1
ATOM 706 C CA . ALA A 1 111 ? -39.109 -36.568 -5.501 1.000 26.170 91 ALA A CA 1
ATOM 707 C C . ALA A 1 111 ? -40.387 -37.385 -5.304 1.000 28.212 91 ALA A C 1
ATOM 708 O O . ALA A 1 111 ? -40.545 -38.071 -4.285 1.000 27.661 91 ALA A O 1
ATOM 710 N N . LEU A 1 112 ? -41.304 -37.326 -6.275 1.000 25.884 92 LEU A N 1
ATOM 711 C CA . LEU A 1 112 ? -42.530 -38.096 -6.165 1.000 27.849 92 LEU A CA 1
ATOM 712 C C . LEU A 1 112 ? -42.195 -39.594 -6.138 1.000 30.292 92 LEU A C 1
ATOM 713 O O . LEU A 1 112 ? -42.762 -40.340 -5.338 1.000 31.890 92 LEU A O 1
ATOM 718 N N . ALA A 1 113 ? -41.270 -40.036 -6.995 1.000 28.310 93 ALA A N 1
ATOM 719 C CA . ALA A 1 113 ? -40.865 -41.437 -7.010 1.000 32.530 93 ALA A CA 1
ATOM 720 C C . ALA A 1 113 ? -40.281 -41.849 -5.654 1.000 33.539 93 ALA A C 1
ATOM 721 O O . ALA A 1 113 ? -40.649 -42.889 -5.117 1.000 33.826 93 ALA A O 1
ATOM 723 N N . LYS A 1 114 ? -39.479 -40.974 -5.038 1.000 33.304 94 LYS A N 1
ATOM 724 C CA . LYS A 1 114 ? -38.899 -41.255 -3.726 1.000 37.352 94 LYS A CA 1
ATOM 725 C C . LYS A 1 114 ? -39.970 -41.292 -2.629 1.000 34.841 94 LYS A C 1
ATOM 726 O O . LYS A 1 114 ? -39.807 -41.983 -1.628 1.000 34.265 94 LYS A O 1
ATOM 732 N N . ALA A 1 115 ? -41.083 -40.575 -2.820 1.000 34.434 95 ALA A N 1
ATOM 733 C CA . ALA A 1 115 ? -42.173 -40.570 -1.854 1.000 34.355 95 ALA A CA 1
ATOM 734 C C . ALA A 1 115 ? -43.085 -41.790 -2.006 1.000 30.587 95 ALA A C 1
ATOM 735 O O . ALA A 1 115 ? -44.022 -41.938 -1.239 1.000 35.616 95 ALA A O 1
ATOM 737 N N . GLY A 1 116 ? -42.886 -42.595 -3.054 1.000 32.138 96 GLY A N 1
ATOM 738 C CA . GLY A 1 116 ? -43.692 -43.782 -3.288 1.000 31.293 96 GLY A CA 1
ATOM 739 C C . GLY A 1 116 ? -44.886 -43.543 -4.220 1.000 33.411 96 GLY A C 1
ATOM 740 O O . GLY A 1 116 ? -45.751 -44.413 -4.346 1.000 35.355 96 GLY A O 1
ATOM 741 N N . VAL A 1 117 ? -44.951 -42.381 -4.893 1.000 30.972 97 VAL A N 1
ATOM 742 C CA . VAL A 1 117 ? -45.928 -42.202 -5.958 1.000 28.594 97 VAL A CA 1
ATOM 743 C C . VAL A 1 117 ? -45.419 -42.939 -7.189 1.000 28.463 97 VAL A C 1
ATOM 744 O O . VAL A 1 117 ? -44.249 -42.831 -7.544 1.000 31.304 97 VAL A O 1
ATOM 748 N N . LYS A 1 118 ? -46.308 -43.680 -7.852 1.000 28.590 98 LYS A N 1
ATOM 749 C CA . LYS A 1 118 ? -45.893 -44.436 -9.022 1.000 32.263 98 LYS A CA 1
ATOM 750 C C . LYS A 1 118 ? -46.013 -43.537 -10.245 1.000 31.805 98 LYS A C 1
ATOM 751 O O . LYS A 1 118 ? -47.050 -43.502 -10.904 1.000 32.253 98 LYS A O 1
ATOM 757 N N . VAL A 1 119 ? -44.945 -42.804 -10.533 1.000 30.680 99 VAL A N 1
ATOM 758 C CA . VAL A 1 119 ? -44.992 -41.744 -11.517 1.000 29.379 99 VAL A CA 1
ATOM 759 C C . VAL A 1 119 ? -44.167 -42.150 -12.727 1.000 30.898 99 VAL A C 1
ATOM 760 O O . VAL A 1 119 ? -43.029 -42.585 -12.576 1.000 30.397 99 VAL A O 1
ATOM 764 N N . TYR A 1 120 ? -44.725 -41.940 -13.928 1.000 29.575 100 TYR A N 1
ATOM 765 C CA . TYR A 1 120 ? -44.016 -42.249 -15.156 1.000 28.253 100 TYR A CA 1
ATOM 766 C C . TYR A 1 120 ? -44.034 -41.028 -16.078 1.000 28.411 100 TYR A C 1
ATOM 767 O O . TYR A 1 120 ? -45.016 -40.749 -16.766 1.000 24.820 100 TYR A O 1
ATOM 776 N N . ALA A 1 121 ? -42.919 -40.304 -16.090 1.000 27.733 101 ALA A N 1
ATOM 777 C CA . ALA A 1 121 ? -42.826 -39.055 -16.816 1.000 29.554 101 ALA A CA 1
ATOM 778 C C . ALA A 1 121 ? -41.369 -38.617 -16.921 1.000 30.410 101 ALA A C 1
ATOM 779 O O . ALA A 1 121 ? -40.637 -38.592 -15.930 1.000 31.954 101 ALA A O 1
ATOM 781 N N . ILE A 1 122 ? -40.973 -38.267 -18.145 1.000 29.229 102 ILE A N 1
ATOM 782 C CA . ILE A 1 122 ? -39.676 -37.682 -18.422 1.000 28.946 102 ILE A CA 1
ATOM 783 C C . ILE A 1 122 ? -39.930 -36.456 -19.291 1.000 28.174 102 ILE A C 1
ATOM 784 O O . ILE A 1 122 ? -40.637 -36.536 -20.287 1.000 30.579 102 ILE A O 1
ATOM 789 N N . ARG A 1 123 ? -39.372 -35.310 -18.897 1.000 29.353 103 ARG A N 1
ATOM 790 C CA . ARG A 1 123 ? -39.611 -34.093 -19.653 1.000 28.306 103 ARG A CA 1
ATOM 791 C C . ARG A 1 123 ? -39.034 -34.309 -21.035 1.000 29.218 103 ARG A C 1
ATOM 792 O O . ARG A 1 123 ? -37.873 -34.720 -21.145 1.000 26.371 103 ARG A O 1
ATOM 800 N N . GLY A 1 124 ? -39.860 -34.035 -22.051 1.000 29.264 104 GLY A N 1
ATOM 801 C CA . GLY A 1 124 ? -39.426 -34.115 -23.432 1.000 29.960 104 GLY A CA 1
ATOM 802 C C . GLY A 1 124 ? -39.720 -35.481 -24.035 1.000 31.575 104 GLY A C 1
ATOM 803 O O . GLY A 1 124 ? -39.334 -35.739 -25.169 1.000 30.231 104 GLY A O 1
ATOM 804 N N . GLU A 1 125 ? -40.431 -36.337 -23.298 1.000 31.183 105 GLU A N 1
ATOM 805 C CA . GLU A 1 125 ? -40.782 -37.652 -23.810 1.000 30.328 105 GLU A CA 1
ATOM 806 C C . GLU A 1 125 ? -41.549 -37.516 -25.126 1.000 30.681 105 GLU A C 1
ATOM 807 O O . GLU A 1 125 ? -42.202 -36.511 -25.364 1.000 32.799 105 GLU A O 1
ATOM 813 N N . SER A 1 126 ? -41.449 -38.544 -25.982 1.000 28.330 106 SER A N 1
ATOM 814 C CA . SER A 1 126 ? -42.173 -38.588 -27.238 1.000 30.569 106 SER A CA 1
ATOM 815 C C . SER A 1 126 ? -43.667 -38.829 -26.995 1.000 29.906 106 SER A C 1
ATOM 816 O O . SER A 1 126 ? -44.078 -39.238 -25.908 1.000 29.650 106 SER A O 1
ATOM 819 N N . ARG A 1 127 ? -44.454 -38.659 -28.058 1.000 28.949 107 ARG A N 1
ATOM 820 C CA . ARG A 1 127 ? -45.875 -38.934 -28.025 1.000 31.191 107 ARG A CA 1
ATOM 821 C C . ARG A 1 127 ? -46.103 -40.403 -27.690 1.000 29.949 107 ARG A C 1
ATOM 822 O O . ARG A 1 127 ? -47.049 -40.704 -26.970 1.000 28.179 107 ARG A O 1
ATOM 830 N N . GLU A 1 128 ? -45.261 -41.319 -28.208 1.000 31.299 108 GLU A N 1
ATOM 831 C CA . GLU A 1 128 ? -45.483 -42.734 -27.938 1.000 31.927 108 GLU A CA 1
ATOM 832 C C . GLU A 1 128 ? -45.128 -43.055 -26.488 1.000 29.973 108 GLU A C 1
ATOM 833 O O . GLU A 1 128 ? -45.836 -43.821 -25.852 1.000 31.442 108 GLU A O 1
ATOM 839 N N . GLN A 1 129 ? -44.041 -42.489 -25.953 1.000 29.847 109 GLN A N 1
ATOM 840 C CA . GLN A 1 129 ? -43.716 -42.682 -24.541 1.000 30.586 109 GLN A CA 1
ATOM 841 C C . GLN A 1 129 ? -44.806 -42.119 -23.629 1.000 28.852 109 GLN A C 1
ATOM 842 O O . GLN A 1 129 ? -45.072 -42.669 -22.558 1.000 31.816 109 GLN A O 1
ATOM 848 N N . TYR A 1 130 ? -45.380 -40.973 -24.018 1.000 31.583 110 TYR A N 1
ATOM 849 C CA . TYR A 1 130 ? -46.460 -40.341 -23.278 1.000 29.870 110 TYR A CA 1
ATOM 850 C C . TYR A 1 130 ? -47.586 -41.340 -23.035 1.000 29.369 110 TYR A C 1
ATOM 851 O O . TYR A 1 130 ? -48.132 -41.391 -21.947 1.000 30.531 110 TYR A O 1
ATOM 860 N N . TYR A 1 131 ? -47.960 -42.090 -24.073 1.000 32.464 111 TYR A N 1
ATOM 861 C CA . TYR A 1 131 ? -49.021 -43.088 -24.004 1.000 33.756 111 TYR A CA 1
ATOM 862 C C . TYR A 1 131 ? -48.547 -44.339 -23.269 1.000 34.669 111 TYR A C 1
ATOM 863 O O . TYR A 1 131 ? -49.312 -44.891 -22.485 1.000 33.481 111 TYR A O 1
ATOM 872 N N . GLU A 1 132 ? -47.304 -44.778 -23.488 1.000 33.172 112 GLU A N 1
ATOM 873 C CA . GLU A 1 132 ? -46.771 -45.907 -22.742 1.000 35.800 112 GLU A CA 1
ATOM 874 C C . GLU A 1 132 ? -46.803 -45.581 -21.237 1.000 33.942 112 GLU A C 1
ATOM 875 O O . GLU A 1 132 ? -47.218 -46.394 -20.417 1.000 37.567 112 GLU A O 1
ATOM 881 N N . PHE A 1 133 ? -46.360 -44.383 -20.846 1.000 28.591 113 PHE A N 1
ATOM 882 C CA . PHE A 1 133 ? -46.329 -44.028 -19.433 1.000 29.299 113 PHE A CA 1
ATOM 883 C C . PHE A 1 133 ? -47.743 -43.927 -18.868 1.000 26.436 113 PHE A C 1
ATOM 884 O O . PHE A 1 133 ? -48.003 -44.297 -17.739 1.000 29.556 113 PHE A O 1
ATOM 892 N N . MET A 1 134 ? -48.669 -43.400 -19.658 1.000 27.523 114 MET A N 1
ATOM 893 C CA . MET A 1 134 ? -50.053 -43.288 -19.235 1.000 29.970 114 MET A CA 1
ATOM 894 C C . MET A 1 134 ? -50.636 -44.682 -18.983 1.000 29.782 114 MET A C 1
ATOM 895 O O . MET A 1 134 ? -51.330 -44.868 -17.992 1.000 30.127 114 MET A O 1
ATOM 900 N N . HIS A 1 135 ? -50.346 -45.661 -19.863 1.000 28.794 115 HIS A N 1
ATOM 901 C CA . HIS A 1 135 ? -50.700 -47.062 -19.620 1.000 31.416 115 HIS A CA 1
ATOM 902 C C . HIS A 1 135 ? -50.068 -47.602 -18.331 1.000 31.188 115 HIS A C 1
ATOM 903 O O . HIS A 1 135 ? -50.712 -48.338 -17.594 1.000 31.341 115 HIS A O 1
ATOM 910 N N . LYS A 1 136 ? -48.800 -47.279 -18.051 1.000 33.043 116 LYS A N 1
ATOM 911 C CA . LYS A 1 136 ? -48.169 -47.736 -16.817 1.000 35.499 116 LYS A CA 1
ATOM 912 C C . LYS A 1 136 ? -48.900 -47.172 -15.606 1.000 33.393 116 LYS A C 1
ATOM 913 O O . LYS A 1 136 ? -49.121 -47.884 -14.639 1.000 35.973 116 LYS A O 1
ATOM 919 N N . ALA A 1 137 ? -49.324 -45.908 -15.674 1.000 32.359 117 ALA A N 1
ATOM 920 C CA . ALA A 1 137 ? -50.059 -45.328 -14.562 1.000 30.403 117 ALA A CA 1
ATOM 921 C C . ALA A 1 137 ? -51.396 -46.044 -14.372 1.000 33.776 117 ALA A C 1
ATOM 922 O O . ALA A 1 137 ? -51.850 -46.249 -13.250 1.000 33.254 117 ALA A O 1
ATOM 924 N N . LEU A 1 138 ? -52.028 -46.440 -15.478 1.000 32.383 118 LEU A N 1
ATOM 925 C CA . LEU A 1 138 ? -53.308 -47.126 -15.403 1.000 35.896 118 LEU A CA 1
ATOM 926 C C . LEU A 1 138 ? -53.165 -48.533 -14.800 1.000 35.779 118 LEU A C 1
ATOM 927 O O . LEU A 1 138 ? -54.147 -49.094 -14.330 1.000 34.253 118 LEU A O 1
ATOM 932 N N . ASP A 1 139 ? -51.945 -49.084 -14.773 1.000 34.913 119 ASP A N 1
ATOM 933 C CA . ASP A 1 139 ? -51.724 -50.455 -14.332 1.000 35.614 119 ASP A CA 1
ATOM 934 C C . ASP A 1 139 ? -52.004 -50.596 -12.842 1.000 37.203 119 ASP A C 1
ATOM 935 O O . ASP A 1 139 ? -52.127 -51.713 -12.359 1.000 39.922 119 ASP A O 1
ATOM 940 N N . ILE A 1 140 ? -52.163 -49.475 -12.123 1.000 35.985 120 ILE A N 1
ATOM 941 C CA . ILE A 1 140 ? -52.496 -49.520 -10.705 1.000 35.428 120 ILE A CA 1
ATOM 942 C C . ILE A 1 140 ? -53.943 -50.001 -10.513 1.000 33.886 120 ILE A C 1
ATOM 943 O O . ILE A 1 140 ? -54.353 -50.322 -9.398 1.000 36.718 120 ILE A O 1
ATOM 948 N N . ARG A 1 141 ? -54.725 -49.986 -11.600 1.000 32.969 121 ARG A N 1
ATOM 949 C CA . ARG A 1 141 ? -56.140 -50.354 -11.620 1.000 36.854 121 ARG A CA 1
ATOM 950 C C . ARG A 1 141 ? -56.929 -49.371 -10.774 1.000 34.118 121 ARG A C 1
ATOM 951 O O . ARG A 1 141 ? -57.458 -49.724 -9.716 1.000 29.713 121 ARG A O 1
ATOM 959 N N . PRO A 1 142 ? -57.029 -48.098 -11.230 1.000 33.998 122 PRO A N 1
ATOM 960 C CA . PRO A 1 142 ? -57.542 -47.034 -10.372 1.000 34.679 122 PRO A CA 1
ATOM 961 C C . PRO A 1 142 ? -59.030 -47.183 -10.088 1.000 29.714 122 PRO A C 1
ATOM 962 O O . PRO A 1 142 ? -59.792 -47.631 -10.934 1.000 29.643 122 PRO A O 1
ATOM 966 N N . ASN A 1 143 ? -59.419 -46.762 -8.887 1.000 28.091 123 ASN A N 1
ATOM 967 C CA . ASN A 1 143 ? -60.808 -46.491 -8.553 1.000 29.284 123 ASN A CA 1
ATOM 968 C C . ASN A 1 143 ? -61.218 -45.099 -9.043 1.000 31.436 123 ASN A C 1
ATOM 969 O O . ASN A 1 143 ? -62.380 -44.873 -9.422 1.000 31.751 123 ASN A O 1
ATOM 974 N N . ILE A 1 144 ? -60.268 -44.149 -8.954 1.000 32.236 124 ILE A N 1
ATOM 975 C CA . ILE A 1 144 ? -60.518 -42.778 -9.362 1.000 28.161 124 ILE A CA 1
ATOM 976 C C . ILE A 1 144 ? -59.444 -42.333 -10.338 1.000 30.323 124 ILE A C 1
ATOM 977 O O . ILE A 1 144 ? -58.252 -42.559 -10.121 1.000 28.730 124 ILE A O 1
ATOM 982 N N . ILE A 1 145 ? -59.898 -41.693 -11.421 1.000 28.859 125 ILE A N 1
ATOM 983 C CA . ILE A 1 145 ? -58.990 -41.066 -12.369 1.000 28.072 125 ILE A CA 1
ATOM 984 C C . ILE A 1 145 ? -59.106 -39.548 -12.266 1.000 28.042 125 ILE A C 1
ATOM 985 O O . ILE A 1 145 ? -60.194 -38.975 -12.385 1.000 30.299 125 ILE A O 1
ATOM 990 N N . ILE A 1 146 ? -57.966 -38.899 -12.035 1.000 27.331 126 ILE A N 1
ATOM 991 C CA . ILE A 1 146 ? -57.895 -37.448 -12.062 1.000 29.652 126 ILE A CA 1
ATOM 992 C C . ILE A 1 146 ? -57.199 -37.044 -13.354 1.000 30.197 126 ILE A C 1
ATOM 993 O O . ILE A 1 146 ? -56.060 -37.453 -13.581 1.000 33.228 126 ILE A O 1
ATOM 998 N N . ASP A 1 147 ? -57.889 -36.275 -14.207 1.000 29.614 127 ASP A N 1
ATOM 999 C CA . ASP A 1 147 ? -57.394 -36.043 -15.556 1.000 29.189 127 ASP A CA 1
ATOM 1000 C C . ASP A 1 147 ? -57.367 -34.539 -15.866 1.000 31.565 127 ASP A C 1
ATOM 1001 O O . ASP A 1 147 ? -58.111 -33.745 -15.292 1.000 26.956 127 ASP A O 1
ATOM 1006 N N . ASP A 1 148 ? -56.480 -34.191 -16.810 1.000 31.281 128 ASP A N 1
ATOM 1007 C CA . ASP A 1 148 ? -56.255 -32.845 -17.291 1.000 31.066 128 ASP A CA 1
ATOM 1008 C C . ASP A 1 148 ? -56.101 -32.964 -18.801 1.000 31.321 128 ASP A C 1
ATOM 1009 O O . ASP A 1 148 ? -55.021 -33.306 -19.283 1.000 33.489 128 ASP A O 1
ATOM 1014 N N . GLY A 1 149 ? -57.201 -32.768 -19.525 1.000 27.587 129 GLY A N 1
ATOM 1015 C CA . GLY A 1 149 ? -57.188 -32.860 -20.975 1.000 27.793 129 GLY A CA 1
ATOM 1016 C C . GLY A 1 149 ? -58.020 -34.013 -21.524 1.000 28.378 129 GLY A C 1
ATOM 1017 O O . GLY A 1 149 ? -58.234 -34.079 -22.730 1.000 28.531 129 GLY A O 1
ATOM 1018 N N . ALA A 1 150 ? -58.414 -34.929 -20.630 1.000 27.385 130 ALA A N 1
ATOM 1019 C CA . ALA A 1 150 ? -59.239 -36.101 -20.911 1.000 28.564 130 ALA A CA 1
ATOM 1020 C C . ALA A 1 150 ? -58.533 -37.224 -21.673 1.000 30.499 130 ALA A C 1
ATOM 1021 O O . ALA A 1 150 ? -59.216 -38.186 -22.021 1.000 27.139 130 ALA A O 1
ATOM 1023 N N . ASP A 1 151 ? -57.202 -37.185 -21.873 1.000 31.845 131 ASP A N 1
ATOM 1024 C CA . ASP A 1 151 ? -56.561 -38.289 -22.581 1.000 29.270 131 ASP A CA 1
ATOM 1025 C C . ASP A 1 151 ? -56.631 -39.593 -21.769 1.000 27.694 131 ASP A C 1
ATOM 1026 O O . ASP A 1 151 ? -56.701 -40.663 -22.367 1.000 25.201 131 ASP A O 1
ATOM 1031 N N . MET A 1 152 ? -56.509 -39.546 -20.431 1.000 25.059 132 MET A N 1
ATOM 1032 C CA . MET A 1 152 ? -56.460 -40.775 -19.641 1.000 28.793 132 MET A CA 1
ATOM 1033 C C . MET A 1 152 ? -57.852 -41.428 -19.592 1.000 32.512 132 MET A C 1
ATOM 1034 O O . MET A 1 152 ? -57.991 -42.654 -19.720 1.000 35.714 132 MET A O 1
ATOM 1039 N N . ILE A 1 153 ? -58.899 -40.617 -19.420 1.000 32.952 133 ILE A N 1
ATOM 1040 C CA . ILE A 1 153 ? -60.267 -41.111 -19.432 1.000 31.851 133 ILE A CA 1
ATOM 1041 C C . ILE A 1 153 ? -60.603 -41.662 -20.817 1.000 34.970 133 ILE A C 1
ATOM 1042 O O . ILE A 1 153 ? -61.195 -42.736 -20.948 1.000 34.842 133 ILE A O 1
ATOM 1047 N N . SER A 1 154 ? -60.215 -40.921 -21.852 1.000 33.412 134 SER A N 1
ATOM 1048 C CA . SER A 1 154 ? -60.364 -41.393 -23.211 1.000 35.386 134 SER A CA 1
ATOM 1049 C C . SER A 1 154 ? -59.593 -42.703 -23.428 1.000 37.234 134 SER A C 1
ATOM 1050 O O . SER A 1 154 ? -60.119 -43.616 -24.066 1.000 36.179 134 SER A O 1
ATOM 1053 N N . LEU A 1 155 ? -58.362 -42.818 -22.885 1.000 34.368 135 LEU A N 1
ATOM 1054 C CA . LEU A 1 155 ? -57.534 -43.988 -23.132 1.000 33.211 135 LEU A CA 1
ATOM 1055 C C . LEU A 1 155 ? -58.154 -45.237 -22.500 1.000 36.634 135 LEU A C 1
ATOM 1056 O O . LEU A 1 155 ? -58.124 -46.318 -23.093 1.000 33.907 135 LEU A O 1
ATOM 1061 N N . VAL A 1 156 ? -58.717 -45.095 -21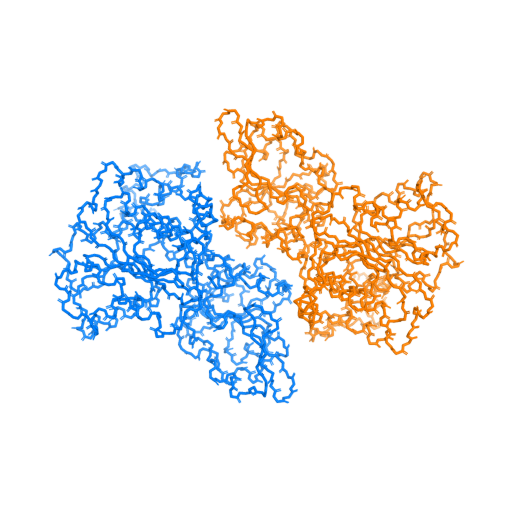.293 1.000 36.388 136 VAL A N 1
ATOM 1062 C CA . VAL A 1 156 ? -59.326 -46.220 -20.605 1.000 41.154 136 VAL A CA 1
ATOM 1063 C C . VAL A 1 156 ? -60.515 -46.753 -21.410 1.000 46.827 136 VAL A C 1
ATOM 1064 O O . VAL A 1 156 ? -60.715 -47.960 -21.478 1.000 48.356 136 VAL A O 1
ATOM 1068 N N . HIS A 1 157 ? -61.312 -45.861 -22.009 1.000 45.507 137 HIS A N 1
ATOM 1069 C CA . HIS A 1 157 ? -62.479 -46.285 -22.768 1.000 47.234 137 HIS A CA 1
ATOM 1070 C C . HIS A 1 157 ? -62.081 -46.973 -24.074 1.000 55.672 137 HIS A C 1
ATOM 1071 O O . HIS A 1 157 ? -62.796 -47.860 -24.542 1.000 56.278 137 HIS A O 1
ATOM 1078 N N . LYS A 1 158 ? -60.961 -46.531 -24.661 1.000 57.302 138 LYS A N 1
ATOM 1079 C CA . LYS A 1 158 ? -60.574 -46.954 -25.994 1.000 57.467 138 LYS A CA 1
ATOM 1080 C C . LYS A 1 158 ? -59.666 -48.182 -25.959 1.000 49.444 138 LYS A C 1
ATOM 1081 O O . LYS A 1 158 ? -59.703 -48.962 -26.890 1.000 50.240 138 LYS A O 1
ATOM 1087 N N . GLU A 1 159 ? -58.809 -48.335 -24.945 1.000 57.042 139 GLU A N 1
ATOM 1088 C CA . GLU A 1 159 ? -57.747 -49.335 -25.013 1.000 58.170 139 GLU A CA 1
ATOM 1089 C C . GLU A 1 159 ? -57.624 -50.159 -23.736 1.000 60.564 139 GLU A C 1
ATOM 1090 O O . GLU A 1 159 ? -56.798 -51.068 -23.702 1.000 57.639 139 GLU A O 1
ATOM 1096 N N . ARG A 1 160 ? -58.393 -49.831 -22.686 1.000 55.751 140 ARG A N 1
ATOM 1097 C CA . ARG A 1 160 ? -58.246 -50.518 -21.412 1.000 52.623 140 ARG A CA 1
ATOM 1098 C C . ARG A 1 160 ? -59.628 -50.789 -20.834 1.000 50.498 140 ARG A C 1
ATOM 1099 O O . ARG A 1 160 ? -59.866 -50.520 -19.658 1.000 50.514 140 ARG A O 1
ATOM 1107 N N . GLN A 1 161 ? -60.508 -51.347 -21.677 1.000 51.533 141 GLN A N 1
ATOM 1108 C CA . GLN A 1 161 ? -61.896 -51.580 -21.310 1.000 60.342 141 GLN A CA 1
ATOM 1109 C C . GLN A 1 161 ? -61.986 -52.621 -20.195 1.000 62.450 141 GLN A C 1
ATOM 1110 O O . GLN A 1 161 ? -62.988 -52.670 -19.494 1.000 65.442 141 GLN A O 1
ATOM 1116 N N . GLU A 1 162 ? -60.936 -53.433 -20.018 1.000 65.219 142 GLU A N 1
ATOM 1117 C CA . GLU A 1 162 ? -60.971 -54.512 -19.046 1.000 70.153 142 GLU A CA 1
ATOM 1118 C C . GLU A 1 162 ? -61.203 -53.966 -17.630 1.000 80.600 142 GLU A C 1
ATOM 1119 O O . GLU A 1 162 ? -61.799 -54.661 -16.807 1.000 92.649 142 GLU A O 1
ATOM 1125 N N . MET A 1 163 ? -60.779 -52.722 -17.347 1.000 77.436 143 MET A N 1
ATOM 1126 C CA . MET A 1 163 ? -60.783 -52.226 -15.974 1.000 73.146 143 MET A CA 1
ATOM 1127 C C . MET A 1 163 ? -61.860 -51.167 -15.721 1.000 56.069 143 MET A C 1
ATOM 1128 O O . MET A 1 163 ? -61.841 -50.520 -14.683 1.000 57.946 143 MET A O 1
ATOM 1133 N N . LEU A 1 164 ? -62.787 -50.997 -16.660 1.000 47.920 144 LEU A N 1
ATOM 1134 C CA . LEU A 1 164 ? -63.862 -50.043 -16.513 1.000 54.336 144 LEU A CA 1
ATOM 1135 C C . LEU A 1 164 ? -64.667 -50.277 -15.240 1.000 58.710 144 LEU A C 1
ATOM 1136 O O . LEU A 1 164 ? -65.114 -49.310 -14.634 1.000 69.238 144 LEU A O 1
ATOM 1141 N N . ASP A 1 165 ? -64.889 -51.532 -14.839 1.000 59.647 145 ASP A N 1
ATOM 1142 C CA . ASP A 1 165 ? -65.857 -51.768 -13.771 1.000 65.963 145 ASP A CA 1
ATOM 1143 C C . ASP A 1 165 ? -65.204 -51.532 -12.407 1.000 56.346 145 ASP A C 1
ATOM 1144 O O . ASP A 1 165 ? -65.906 -51.259 -11.445 1.000 56.550 145 ASP A O 1
ATOM 1149 N N . GLU A 1 166 ? -63.870 -51.529 -12.347 1.000 52.230 146 GLU A N 1
ATOM 1150 C CA . GLU A 1 166 ? -63.126 -51.093 -11.169 1.000 55.274 146 GLU A CA 1
ATOM 1151 C C . GLU A 1 166 ? -63.243 -49.572 -10.940 1.000 50.907 146 GLU A C 1
ATOM 1152 O O . GLU A 1 166 ? -63.025 -49.104 -9.822 1.000 45.587 146 GLU A O 1
ATOM 1158 N N . ILE A 1 167 ? -63.580 -48.786 -11.985 1.000 42.868 147 ILE A N 1
ATOM 1159 C CA . ILE A 1 167 ? -63.479 -47.326 -11.918 1.000 34.679 147 ILE A CA 1
ATOM 1160 C C . ILE A 1 167 ? -64.791 -46.715 -11.443 1.000 33.204 147 ILE A C 1
ATOM 1161 O O . ILE A 1 167 ? -65.790 -46.742 -12.149 1.000 33.006 147 ILE A O 1
ATOM 1166 N N . TRP A 1 168 ? -64.739 -46.092 -10.267 1.000 30.990 148 TRP A N 1
ATOM 1167 C CA . TRP A 1 168 ? -65.869 -45.383 -9.690 1.000 33.312 148 TRP A CA 1
ATOM 1168 C C . TRP A 1 168 ? -66.230 -44.120 -10.480 1.000 34.963 148 TRP A C 1
ATOM 1169 O O . TRP A 1 168 ? -67.400 -43.754 -10.584 1.000 33.185 148 TRP A O 1
ATOM 1180 N N . GLY A 1 169 ? -65.210 -43.420 -10.984 1.000 31.757 149 GLY A N 1
ATOM 1181 C CA . GLY A 1 169 ? -65.422 -42.101 -11.558 1.000 30.093 149 GLY A CA 1
ATOM 1182 C C . GLY A 1 169 ? -64.112 -41.402 -11.895 1.000 31.927 149 GLY A C 1
ATOM 1183 O O . GLY A 1 169 ? -63.030 -41.843 -11.498 1.000 31.326 149 GLY A O 1
ATOM 1184 N N . GLY A 1 170 ? -64.238 -40.334 -12.692 1.000 29.804 150 GLY A N 1
ATOM 1185 C CA . GLY A 1 170 ? -63.126 -39.482 -13.050 1.000 30.910 150 GLY A CA 1
ATOM 1186 C C . GLY A 1 170 ? -63.455 -38.014 -12.774 1.000 28.606 150 GLY A C 1
ATOM 1187 O O . GLY A 1 170 ? -64.615 -37.636 -12.636 1.000 30.302 150 GLY A O 1
ATOM 1188 N N . SER A 1 171 ? -62.419 -37.206 -12.628 1.000 29.047 151 SER A N 1
ATOM 1189 C CA . SER A 1 171 ? -62.564 -35.758 -12.568 1.000 28.836 151 SER A CA 1
ATOM 1190 C C . SER A 1 171 ? -61.706 -35.170 -13.679 1.000 30.511 151 SER A C 1
ATOM 1191 O O . SER A 1 171 ? -60.746 -35.806 -14.121 1.000 32.939 151 SER A O 1
ATOM 1194 N N . GLU A 1 172 ? -62.116 -34.006 -14.192 1.000 28.616 152 GLU A N 1
ATOM 1195 C CA . GLU A 1 172 ? -61.445 -33.404 -15.325 1.000 27.607 152 GLU A CA 1
ATOM 1196 C C . GLU A 1 172 ? -61.226 -31.930 -15.008 1.000 25.876 152 GLU A C 1
ATOM 1197 O O . GLU A 1 172 ? -62.152 -31.215 -14.645 1.000 25.233 152 GLU A O 1
ATOM 1203 N N . GLU A 1 173 ? -59.973 -31.516 -15.187 1.000 26.891 153 GLU A N 1
ATOM 1204 C CA . GLU A 1 173 ? -59.434 -30.259 -14.706 1.000 29.877 153 GLU A CA 1
ATOM 1205 C C . GLU A 1 173 ? -59.721 -29.114 -15.690 1.000 27.293 153 GLU A C 1
ATOM 1206 O O . GLU A 1 173 ? -59.811 -27.967 -15.281 1.000 27.776 153 GLU A O 1
ATOM 1212 N N . THR A 1 174 ? -59.814 -29.379 -16.994 1.000 25.057 154 THR A N 1
ATOM 1213 C CA . THR A 1 174 ? -59.652 -28.291 -17.946 1.000 28.572 154 THR A CA 1
ATOM 1214 C C . THR A 1 174 ? -60.786 -28.253 -18.963 1.000 25.669 154 THR A C 1
ATOM 1215 O O . THR A 1 174 ? -61.464 -29.253 -19.220 1.000 26.458 154 THR A O 1
ATOM 1219 N N . THR A 1 175 ? -60.943 -27.076 -19.576 1.000 24.003 155 THR A N 1
ATOM 1220 C CA . THR A 1 175 ? -62.058 -26.792 -20.463 1.000 24.865 155 THR A CA 1
ATOM 1221 C C . THR A 1 175 ? -62.079 -27.765 -21.639 1.000 26.440 155 THR A C 1
ATOM 1222 O O . THR A 1 175 ? -63.141 -28.241 -22.036 1.000 25.295 155 THR A O 1
ATOM 1226 N N . THR A 1 176 ? -60.901 -27.988 -22.235 1.000 24.160 156 THR A N 1
ATOM 1227 C CA . THR A 1 176 ? -60.741 -28.868 -23.376 1.000 26.383 156 THR A CA 1
ATOM 1228 C C . THR A 1 176 ? -61.173 -30.292 -23.012 1.000 29.146 156 THR A C 1
ATOM 1229 O O . THR A 1 176 ? -61.843 -30.965 -23.787 1.000 31.129 156 THR A O 1
ATOM 1233 N N . GLY A 1 177 ? -60.767 -30.747 -21.825 1.000 26.255 157 GLY A N 1
ATOM 1234 C CA . GLY A 1 177 ? -61.161 -32.050 -21.322 1.000 27.007 157 GLY A CA 1
ATOM 1235 C C . GLY A 1 177 ? -62.673 -32.189 -21.179 1.000 27.727 157 GLY A C 1
ATOM 1236 O O . GLY A 1 177 ? -63.234 -33.209 -21.572 1.000 24.492 157 GLY A O 1
ATOM 1237 N N . VAL A 1 178 ? -63.323 -31.149 -20.632 1.000 28.775 158 VAL A N 1
ATOM 1238 C CA . VAL A 1 178 ? -64.747 -31.213 -20.348 1.000 29.234 158 VAL A CA 1
ATOM 1239 C C . VAL A 1 178 ? -65.531 -31.292 -21.661 1.000 30.112 158 VAL A C 1
ATOM 1240 O O . VAL A 1 178 ? -66.505 -32.045 -21.767 1.000 32.604 158 VAL A O 1
ATOM 1244 N N . ILE A 1 179 ? -65.099 -30.532 -22.667 1.000 27.338 159 ILE A N 1
ATOM 1245 C CA . ILE A 1 179 ? -65.740 -30.597 -23.973 1.000 32.156 159 ILE A CA 1
ATOM 1246 C C . ILE A 1 179 ? -65.631 -32.020 -24.536 1.000 30.525 159 ILE A C 1
ATOM 1247 O O . ILE A 1 179 ? -66.595 -32.539 -25.075 1.000 26.432 159 ILE A O 1
ATOM 1252 N N . ARG A 1 180 ? -64.445 -32.639 -24.450 1.000 28.829 160 ARG A N 1
ATOM 1253 C CA . ARG A 1 180 ? -64.275 -34.004 -24.946 1.000 31.000 160 ARG A CA 1
ATOM 1254 C C . ARG A 1 180 ? -65.243 -34.963 -24.238 1.000 32.010 160 ARG A C 1
ATOM 1255 O O . ARG A 1 180 ? -65.853 -35.831 -24.864 1.000 29.802 160 ARG A O 1
ATOM 1263 N N . LEU A 1 181 ? -65.374 -34.823 -22.921 1.000 29.825 161 LEU A N 1
ATOM 1264 C CA . LEU A 1 181 ? -66.155 -35.759 -22.125 1.000 28.883 161 LEU A CA 1
ATOM 1265 C C . LEU A 1 181 ? -67.653 -35.544 -22.353 1.000 31.319 161 LEU A C 1
ATOM 1266 O O . LEU A 1 181 ? -68.417 -36.522 -22.378 1.000 27.771 161 LEU A O 1
ATOM 1271 N N . ARG A 1 182 ? -68.076 -34.287 -22.575 1.000 31.707 162 ARG A N 1
ATOM 1272 C CA . ARG A 1 182 ? -69.476 -34.028 -22.896 1.000 34.398 162 ARG A CA 1
ATOM 1273 C C . ARG A 1 182 ? -69.772 -34.629 -24.272 1.000 30.892 162 ARG A C 1
ATOM 1274 O O . ARG A 1 182 ? -70.857 -35.113 -24.493 1.000 28.942 162 ARG A O 1
ATOM 1282 N N . ALA A 1 183 ? -68.807 -34.611 -25.202 1.000 28.790 163 ALA A N 1
ATOM 1283 C CA . ALA A 1 183 ? -68.990 -35.262 -26.493 1.000 32.225 163 ALA A CA 1
ATOM 1284 C C . ALA A 1 183 ? -69.076 -36.791 -26.342 1.000 32.157 163 ALA A C 1
ATOM 1285 O O . ALA A 1 183 ? -69.843 -37.442 -27.049 1.000 29.770 163 ALA A O 1
ATOM 1287 N N . MET A 1 184 ? -68.279 -37.370 -25.431 1.000 31.202 164 MET A N 1
ATOM 1288 C CA . MET A 1 184 ? -68.352 -38.799 -25.135 1.000 31.762 164 MET A CA 1
ATOM 1289 C C . MET A 1 184 ? -69.731 -39.167 -24.565 1.000 32.059 164 MET A C 1
ATOM 1290 O O . MET A 1 184 ? -70.267 -40.225 -24.887 1.000 34.759 164 MET A O 1
ATOM 1295 N N . GLU A 1 185 ? -70.286 -38.314 -23.699 1.000 32.169 165 GLU A N 1
ATOM 1296 C CA . GLU A 1 185 ? -71.597 -38.538 -23.105 1.000 36.166 165 GLU A CA 1
ATOM 1297 C C . GLU A 1 185 ? -72.678 -38.540 -24.188 1.000 36.591 165 GLU A C 1
ATOM 1298 O O . GLU A 1 185 ? -73.487 -39.459 -24.253 1.000 36.504 165 GLU A O 1
ATOM 1304 N N . LYS A 1 186 ? -72.655 -37.516 -25.041 1.000 34.999 166 LYS A N 1
ATOM 1305 C CA . LYS A 1 186 ? -73.622 -37.368 -26.112 1.000 40.957 166 LYS A CA 1
ATOM 1306 C C . LYS A 1 186 ? -73.594 -38.590 -27.033 1.000 38.568 166 LYS A C 1
ATOM 1307 O O . LYS A 1 186 ? -74.631 -39.019 -27.520 1.000 43.193 166 LYS A O 1
ATOM 1313 N N . ALA A 1 187 ? -72.414 -39.168 -27.263 1.000 36.285 167 ALA A N 1
ATOM 1314 C CA . ALA A 1 187 ? -72.265 -40.307 -28.161 1.000 34.558 167 ALA A CA 1
ATOM 1315 C C . ALA A 1 187 ? -72.554 -41.633 -27.457 1.000 35.347 167 ALA A C 1
ATOM 1316 O O . ALA A 1 187 ? -72.379 -42.678 -28.059 1.000 34.930 167 ALA A O 1
ATOM 1318 N N . GLY A 1 188 ? -72.918 -41.591 -26.168 1.000 40.101 168 GLY A N 1
ATOM 1319 C CA . GLY A 1 188 ? -73.295 -42.770 -25.403 1.000 37.398 168 GLY A CA 1
ATOM 1320 C C . GLY A 1 188 ? -72.123 -43.691 -25.081 1.000 41.219 168 GLY A C 1
ATOM 1321 O O . GLY A 1 188 ? -72.350 -44.856 -24.779 1.000 38.226 168 GLY A O 1
ATOM 1322 N N . ILE A 1 189 ? -70.877 -43.193 -25.135 1.000 40.397 169 ILE A N 1
ATOM 1323 C CA . ILE A 1 189 ? -69.733 -44.071 -24.943 1.000 36.437 169 ILE A CA 1
ATOM 1324 C C . ILE A 1 189 ? -69.081 -43.858 -23.576 1.000 34.835 169 ILE A C 1
ATOM 1325 O O . ILE A 1 189 ? -68.329 -44.712 -23.133 1.000 34.877 169 ILE A O 1
ATOM 1330 N N . LEU A 1 190 ? -69.417 -42.787 -22.853 1.000 34.173 170 LEU A N 1
ATOM 1331 C CA . LEU A 1 190 ? -68.901 -42.594 -21.496 1.000 32.172 170 LEU A CA 1
ATOM 1332 C C . LEU A 1 190 ? -69.467 -43.666 -20.563 1.000 33.075 170 LEU A C 1
ATOM 1333 O O . LEU A 1 190 ? -70.677 -43.862 -20.524 1.000 31.935 170 LEU A O 1
ATOM 1338 N N . LYS A 1 191 ? -68.604 -44.317 -19.769 1.000 31.738 171 LYS A N 1
ATOM 1339 C CA . LYS A 1 191 ? -69.009 -45.512 -19.031 1.000 36.422 171 LYS A CA 1
ATOM 1340 C C . LYS A 1 191 ? -68.957 -45.304 -17.520 1.000 36.570 171 LYS A C 1
ATOM 1341 O O . LYS A 1 191 ? -69.226 -46.225 -16.758 1.000 34.000 171 LYS A O 1
ATOM 1347 N N . PHE A 1 192 ? -68.567 -44.114 -17.070 1.000 33.525 172 PHE A N 1
ATOM 1348 C CA . PHE A 1 192 ? -68.546 -43.861 -15.643 1.000 31.904 172 PHE A CA 1
ATOM 1349 C C . PHE A 1 192 ? -68.724 -42.366 -15.435 1.000 31.569 172 PHE A C 1
ATOM 1350 O O . PHE A 1 192 ? -68.504 -41.588 -16.364 1.000 29.653 172 PHE A O 1
ATOM 1358 N N . PRO A 1 193 ? -69.171 -41.952 -14.224 1.000 30.336 173 PRO A N 1
ATOM 1359 C CA . PRO A 1 193 ? -69.349 -40.536 -13.904 1.000 30.529 173 PRO A CA 1
ATOM 1360 C C . PRO A 1 193 ? -68.055 -39.722 -13.955 1.000 28.310 173 PRO A C 1
ATOM 1361 O O . PRO A 1 193 ? -67.004 -40.169 -13.512 1.000 25.066 173 PRO A O 1
ATOM 1365 N N . VAL A 1 194 ? -68.171 -38.496 -14.460 1.000 30.581 174 VAL A N 1
ATOM 1366 C CA . VAL A 1 194 ? -67.062 -37.562 -14.507 1.000 32.661 174 VAL A CA 1
ATOM 1367 C C . VAL A 1 194 ? -67.478 -36.266 -13.822 1.000 30.361 174 VAL A C 1
ATOM 1368 O O . VAL A 1 194 ? -68.576 -35.766 -14.060 1.000 33.852 174 VAL A O 1
ATOM 1372 N N . ILE A 1 195 ? -66.598 -35.740 -12.960 1.000 31.569 175 ILE A N 1
ATOM 1373 C CA . ILE A 1 195 ? -66.797 -34.415 -12.384 1.000 30.688 175 ILE A CA 1
ATOM 1374 C C . ILE A 1 195 ? -66.035 -33.404 -13.233 1.000 30.147 175 ILE A C 1
ATOM 1375 O O . ILE A 1 195 ? -64.824 -33.529 -13.419 1.000 28.142 175 ILE A O 1
ATOM 1380 N N . ALA A 1 196 ? -66.761 -32.407 -13.732 1.000 30.299 176 ALA A N 1
ATOM 1381 C CA . ALA A 1 196 ? -66.151 -31.328 -14.485 1.000 27.760 176 ALA A CA 1
ATOM 1382 C C . ALA A 1 196 ? -65.655 -30.284 -13.496 1.000 26.495 176 ALA A C 1
ATOM 1383 O O . ALA A 1 196 ? -66.354 -29.306 -13.244 1.000 30.122 176 ALA A O 1
ATOM 1385 N N . VAL A 1 197 ? -64.445 -30.506 -12.969 1.000 26.739 177 VAL A N 1
ATOM 1386 C CA . VAL A 1 197 ? -63.862 -29.623 -11.973 1.000 29.057 177 VAL A CA 1
ATOM 1387 C C . VAL A 1 197 ? -63.701 -28.236 -12.584 1.000 27.419 177 VAL A C 1
ATOM 1388 O O . VAL A 1 197 ? -63.851 -27.233 -11.887 1.000 28.383 177 VAL A O 1
ATOM 1392 N N . ASN A 1 198 ? -63.398 -28.195 -13.881 1.000 26.155 178 ASN A N 1
ATOM 1393 C CA . ASN A 1 198 ? -63.202 -26.939 -14.582 1.000 28.944 178 ASN A CA 1
ATOM 1394 C C . ASN A 1 198 ? -64.412 -26.012 -14.426 1.000 31.332 178 ASN A C 1
ATOM 1395 O O . ASN A 1 198 ? -64.254 -24.794 -14.423 1.000 32.006 178 ASN A O 1
ATOM 1400 N N . ASP A 1 199 ? -65.613 -26.587 -14.275 1.000 30.760 179 ASP A N 1
ATOM 1401 C CA . ASP A 1 199 ? -66.841 -25.821 -14.303 1.000 31.421 179 ASP A CA 1
ATOM 1402 C C . ASP A 1 199 ? -67.225 -25.289 -12.921 1.000 29.840 179 ASP A C 1
ATOM 1403 O O . ASP A 1 199 ? -68.226 -24.597 -12.802 1.000 30.162 179 ASP A O 1
ATOM 1408 N N . SER A 1 200 ? -66.448 -25.569 -11.878 1.000 28.739 180 SER A N 1
ATOM 1409 C CA . SER A 1 200 ? -66.708 -24.948 -10.590 1.000 27.542 180 SER A CA 1
ATOM 1410 C C . SER A 1 200 ? -66.294 -23.477 -10.650 1.000 28.987 180 SER A C 1
ATOM 1411 O O . SER A 1 200 ? -65.281 -23.110 -11.266 1.000 25.949 180 SER A O 1
ATOM 1414 N N . TYR A 1 201 ? -67.036 -22.644 -9.924 1.000 30.110 181 TYR A N 1
ATOM 1415 C CA . TYR A 1 201 ? -66.789 -21.206 -9.844 1.000 30.183 181 TYR A CA 1
ATOM 1416 C C . TYR A 1 201 ? -65.362 -20.925 -9.399 1.000 28.558 181 TYR A C 1
ATOM 1417 O O . TYR A 1 201 ? -64.686 -20.095 -9.998 1.000 30.815 181 TYR A O 1
ATOM 1426 N N . MET A 1 202 ? -64.915 -21.616 -8.349 1.000 28.564 182 MET A N 1
ATOM 1427 C CA . MET A 1 202 ? -63.618 -21.348 -7.743 1.000 27.809 182 MET A CA 1
ATOM 1428 C C . MET A 1 202 ? -62.495 -21.879 -8.633 1.000 27.684 182 MET A C 1
ATOM 1429 O O . MET A 1 202 ? -61.322 -21.742 -8.279 1.000 30.517 182 MET A O 1
ATOM 1434 N N . LYS A 1 203 ? -62.852 -22.478 -9.783 1.000 27.341 183 LYS A N 1
ATOM 1435 C CA . LYS A 1 203 ? -61.859 -22.890 -10.761 1.000 25.693 183 LYS A CA 1
ATOM 1436 C C . LYS A 1 203 ? -61.805 -21.892 -11.921 1.000 24.663 183 LYS A C 1
ATOM 1437 O O . LYS A 1 203 ? -60.828 -21.155 -12.047 1.000 29.652 183 LYS A O 1
ATOM 1443 N N . TYR A 1 204 ? -62.850 -21.839 -12.754 1.000 23.570 184 TYR A N 1
ATOM 1444 C CA . TYR A 1 204 ? -62.773 -21.089 -14.002 1.000 26.823 184 TYR A CA 1
ATOM 1445 C C . TYR A 1 204 ? -62.691 -19.570 -13.765 1.000 25.979 184 TYR A C 1
ATOM 1446 O O . TYR A 1 204 ? -62.099 -18.873 -14.581 1.000 24.640 184 TYR A O 1
ATOM 1455 N N . LEU A 1 205 ? -63.236 -19.061 -12.656 1.000 26.300 185 LEU A N 1
ATOM 1456 C CA . LEU A 1 205 ? -63.181 -17.634 -12.363 1.000 29.632 185 LEU A CA 1
ATOM 1457 C C . LEU A 1 205 ? -61.802 -17.234 -11.850 1.000 29.318 185 LEU A C 1
ATOM 1458 O O . LEU A 1 205 ? -61.489 -16.053 -11.882 1.000 31.407 185 LEU A O 1
ATOM 1463 N N . PHE A 1 206 ? -60.998 -18.193 -11.363 1.000 27.835 186 PHE A N 1
ATOM 1464 C CA . PHE A 1 206 ? -59.721 -17.875 -10.737 1.000 25.861 186 PHE A CA 1
ATOM 1465 C C . PHE A 1 206 ? -58.545 -18.424 -11.547 1.000 25.700 186 PHE A C 1
ATOM 1466 O O . PHE A 1 206 ? -57.794 -17.658 -12.128 1.000 25.856 186 PHE A O 1
ATOM 1474 N N . ASP A 1 207 ? -58.439 -19.747 -11.642 1.000 24.962 187 ASP A N 1
ATOM 1475 C CA . ASP A 1 207 ? -57.419 -20.418 -12.440 1.000 25.034 187 ASP A CA 1
ATOM 1476 C C . ASP A 1 207 ? -57.427 -19.939 -13.893 1.000 23.850 187 ASP A C 1
ATOM 1477 O O . ASP A 1 207 ? -56.400 -19.477 -14.407 1.000 23.710 187 ASP A O 1
ATOM 1482 N N . ASN A 1 208 ? -58.565 -20.114 -14.578 1.000 22.999 188 ASN A N 1
ATOM 1483 C CA . ASN A 1 208 ? -58.619 -19.878 -16.013 1.000 23.847 188 ASN A CA 1
ATOM 1484 C C . ASN A 1 208 ? -58.346 -18.407 -16.332 1.000 25.978 188 ASN A C 1
ATOM 1485 O O . ASN A 1 208 ? -57.689 -18.111 -17.323 1.000 26.996 188 ASN A O 1
ATOM 1490 N N . ARG A 1 209 ? -58.813 -17.503 -15.470 1.000 26.614 189 ARG A N 1
ATOM 1491 C CA . ARG A 1 209 ? -58.688 -16.061 -15.704 1.000 29.418 189 ARG A CA 1
ATOM 1492 C C . ARG A 1 209 ? -57.409 -15.493 -15.070 1.000 28.250 189 ARG A C 1
ATOM 1493 O O . ARG A 1 209 ? -56.515 -15.070 -15.792 1.000 27.008 189 ARG A O 1
ATOM 1501 N N . TYR A 1 210 ? -57.315 -15.463 -13.734 1.000 27.617 190 TYR A N 1
ATOM 1502 C CA . TYR A 1 210 ? -56.181 -14.839 -13.051 1.000 26.875 190 TYR A CA 1
ATOM 1503 C C . TYR A 1 210 ? -54.914 -15.672 -13.201 1.000 29.211 190 TYR A C 1
ATOM 1504 O O . TYR A 1 210 ? -53.836 -15.095 -13.376 1.000 28.835 190 TYR A O 1
ATOM 1513 N N . GLY A 1 211 ? -55.026 -17.014 -13.073 1.000 24.356 191 GLY A N 1
ATOM 1514 C CA . GLY A 1 211 ? -53.846 -17.851 -13.200 1.000 25.051 191 GLY A CA 1
ATOM 1515 C C . GLY A 1 211 ? -53.215 -17.744 -14.592 1.000 23.852 191 GLY A C 1
ATOM 1516 O O . GLY A 1 211 ? -52.018 -17.500 -14.734 1.000 24.303 191 GLY A O 1
ATOM 1517 N N . THR A 1 212 ? -54.031 -17.940 -15.628 1.000 22.067 192 THR A N 1
ATOM 1518 C CA . THR A 1 212 ? -53.512 -17.959 -16.990 1.000 25.145 192 THR A CA 1
ATOM 1519 C C . THR A 1 212 ? -53.013 -16.564 -17.374 1.000 27.035 192 THR A C 1
ATOM 1520 O O . THR A 1 212 ? -52.019 -16.428 -18.094 1.000 25.466 192 THR A O 1
ATOM 1524 N N . GLY A 1 213 ? -53.713 -15.535 -16.867 1.000 23.952 193 GLY A N 1
ATOM 1525 C CA . GLY A 1 213 ? -53.322 -14.162 -17.112 1.000 23.209 193 GLY A CA 1
ATOM 1526 C C . GLY A 1 213 ? -51.890 -13.895 -16.660 1.000 23.530 193 GLY A C 1
ATOM 1527 O O . GLY A 1 213 ? -51.106 -13.315 -17.408 1.000 23.548 193 GLY A O 1
ATOM 1528 N N . GLN A 1 214 ? -51.533 -14.355 -15.450 1.000 22.143 194 GLN A N 1
ATOM 1529 C CA . GLN A 1 214 ? -50.201 -14.069 -14.960 1.000 22.631 194 GLN A CA 1
ATOM 1530 C C . GLN A 1 214 ? -49.173 -14.954 -15.647 1.000 20.998 194 GLN A C 1
ATOM 1531 O O . GLN A 1 214 ? -48.154 -14.466 -16.135 1.000 23.275 194 GLN A O 1
ATOM 1537 N N . SER A 1 215 ? -49.408 -16.271 -15.625 1.000 22.027 195 SER A N 1
ATOM 1538 C CA . SER A 1 215 ? -48.399 -17.254 -15.990 1.000 22.418 195 SER A CA 1
ATOM 1539 C C . SER A 1 215 ? -48.130 -17.286 -17.498 1.000 22.902 195 SER A C 1
ATOM 1540 O O . SER A 1 215 ? -47.012 -17.597 -17.916 1.000 21.298 195 SER A O 1
ATOM 1543 N N . THR A 1 216 ? -49.099 -16.886 -18.331 1.000 22.184 196 THR A N 1
ATOM 1544 C CA . THR A 1 216 ? -48.836 -16.743 -19.761 1.000 22.133 196 THR A CA 1
ATOM 1545 C C . THR A 1 216 ? -47.746 -15.705 -20.005 1.000 22.611 196 THR A C 1
ATOM 1546 O O . THR A 1 216 ? -46.782 -15.964 -20.731 1.000 22.601 196 THR A O 1
ATOM 1550 N N . TRP A 1 217 ? -47.862 -14.544 -19.339 1.000 22.323 197 TRP A N 1
ATOM 1551 C CA . TRP A 1 217 ? -46.902 -13.483 -19.542 1.000 20.917 197 TRP A CA 1
ATOM 1552 C C . TRP A 1 217 ? -45.580 -13.807 -18.855 1.000 22.904 197 TRP A C 1
ATOM 1553 O O . TRP A 1 217 ? -44.539 -13.475 -19.413 1.000 22.517 197 TRP A O 1
ATOM 1564 N N . ASP A 1 218 ? -45.618 -14.481 -17.692 1.000 22.383 198 ASP A N 1
ATOM 1565 C CA . ASP A 1 218 ? -44.405 -15.012 -17.062 1.000 24.184 198 ASP A CA 1
ATOM 1566 C C . ASP A 1 218 ? -43.611 -15.846 -18.077 1.000 25.229 198 ASP A C 1
ATOM 1567 O O . ASP A 1 218 ? -42.409 -15.662 -18.246 1.000 27.448 198 ASP A O 1
ATOM 1572 N N . GLY A 1 219 ? -44.300 -16.774 -18.746 1.000 23.985 199 GLY A N 1
ATOM 1573 C CA . GLY A 1 219 ? -43.660 -17.690 -19.672 1.000 26.880 199 GLY A CA 1
ATOM 1574 C C . GLY A 1 219 ? -43.136 -16.986 -20.918 1.000 23.651 199 GLY A C 1
ATOM 1575 O O . GLY A 1 219 ? -42.037 -17.283 -21.360 1.000 23.774 199 GLY A O 1
ATOM 1576 N N . ILE A 1 220 ? -43.899 -16.030 -21.455 1.000 25.464 200 ILE A N 1
ATOM 1577 C CA . ILE A 1 220 ? -43.471 -15.303 -22.651 1.000 25.400 200 ILE A CA 1
ATOM 1578 C C . ILE A 1 220 ? -42.241 -14.439 -22.348 1.000 24.753 200 ILE A C 1
ATOM 1579 O O . ILE A 1 220 ? -41.263 -14.439 -23.097 1.000 23.248 200 ILE A O 1
ATOM 1584 N N . MET A 1 221 ? -42.247 -13.761 -21.203 1.000 22.748 201 MET A N 1
ATOM 1585 C CA . MET A 1 221 ? -41.110 -12.946 -20.792 1.000 25.021 201 MET A CA 1
ATOM 1586 C C . MET A 1 221 ? -39.867 -13.802 -20.573 1.000 24.972 201 MET A C 1
ATOM 1587 O O . MET A 1 221 ? -38.767 -13.478 -21.019 1.000 23.093 201 MET A O 1
ATOM 1592 N N . ARG A 1 222 ? -40.071 -14.939 -19.909 1.000 24.506 202 ARG A N 1
ATOM 1593 C CA . ARG A 1 222 ? -38.966 -15.798 -19.553 1.000 28.010 202 ARG A CA 1
ATOM 1594 C C . ARG A 1 222 ? -38.317 -16.354 -20.818 1.000 27.220 202 ARG A C 1
ATOM 1595 O O . ARG A 1 222 ? -37.108 -16.422 -20.910 1.000 27.653 202 ARG A O 1
ATOM 1603 N N . ALA A 1 223 ? -39.123 -16.757 -21.794 1.000 28.382 203 ALA A N 1
ATOM 1604 C CA . ALA A 1 223 ? -38.601 -17.370 -23.007 1.000 27.747 203 ALA A CA 1
ATOM 1605 C C . ALA A 1 223 ? -37.867 -16.353 -23.886 1.000 28.979 203 ALA A C 1
ATOM 1606 O O . ALA A 1 223 ? -36.958 -16.730 -24.629 1.000 27.285 203 ALA A O 1
ATOM 1608 N N . THR A 1 224 ? -38.299 -15.084 -23.864 1.000 27.007 204 THR A N 1
ATOM 1609 C CA . THR A 1 224 ? -37.915 -14.157 -24.914 1.000 27.648 204 THR A CA 1
ATOM 1610 C C . THR A 1 224 ? -37.076 -12.974 -24.401 1.000 27.580 204 THR A C 1
ATOM 1611 O O . THR A 1 224 ? -36.349 -12.367 -25.176 1.000 23.707 204 THR A O 1
ATOM 1615 N N . ASN A 1 225 ? -37.243 -12.571 -23.138 1.000 24.962 205 ASN A N 1
ATOM 1616 C CA . ASN A 1 225 ? -36.659 -11.324 -22.653 1.000 25.273 205 ASN A CA 1
ATOM 1617 C C . ASN A 1 225 ? -37.091 -10.115 -23.500 1.000 25.444 205 ASN A C 1
ATOM 1618 O O . ASN A 1 225 ? -36.334 -9.156 -23.623 1.000 26.865 205 ASN A O 1
ATOM 1623 N N . LEU A 1 226 ? -38.320 -10.110 -24.033 1.000 24.221 206 LEU A N 1
ATOM 1624 C CA . LEU A 1 226 ? -38.799 -8.979 -24.803 1.000 24.479 206 LEU A CA 1
ATOM 1625 C C . LEU A 1 226 ? -39.788 -8.114 -24.004 1.000 23.978 206 LEU A C 1
ATOM 1626 O O . LEU A 1 226 ? -40.347 -8.502 -22.983 1.000 22.088 206 LEU A O 1
ATOM 1631 N N . LEU A 1 227 ? -39.966 -6.885 -24.488 1.000 24.058 207 LEU A N 1
ATOM 1632 C CA . LEU A 1 227 ? -40.793 -5.876 -23.844 1.000 23.823 207 LEU A CA 1
ATOM 1633 C C . LEU A 1 227 ? -42.248 -6.123 -24.224 1.000 25.982 207 LEU A C 1
ATOM 1634 O O . LEU A 1 227 ? -42.578 -6.357 -25.382 1.000 25.171 207 LEU A O 1
ATOM 1639 N N . ILE A 1 228 ? -43.148 -6.058 -23.247 1.000 26.182 208 ILE A N 1
ATOM 1640 C CA . ILE A 1 228 ? -44.567 -6.211 -23.539 1.000 25.192 208 ILE A CA 1
ATOM 1641 C C . ILE A 1 228 ? -45.178 -4.845 -23.843 1.000 27.190 208 ILE A C 1
ATOM 1642 O O . ILE A 1 228 ? -46.049 -4.736 -24.708 1.000 26.175 208 ILE A O 1
ATOM 1647 N N . ALA A 1 229 ? -44.741 -3.811 -23.111 1.000 23.740 209 ALA A N 1
ATOM 1648 C CA . ALA A 1 229 ? -45.302 -2.479 -23.278 1.000 23.129 209 ALA A CA 1
ATOM 1649 C C . ALA A 1 229 ? -45.064 -2.000 -24.701 1.000 22.874 209 ALA A C 1
ATOM 1650 O O . ALA A 1 229 ? -43.982 -2.207 -25.262 1.000 22.038 209 ALA A O 1
ATOM 1652 N N . GLY A 1 230 ? -46.076 -1.333 -25.270 1.000 24.369 210 GLY A N 1
ATOM 1653 C CA . GLY A 1 230 ? -45.943 -0.702 -26.580 1.000 24.545 210 GLY A CA 1
ATOM 1654 C C . GLY A 1 230 ? -45.903 -1.731 -27.708 1.000 27.110 210 GLY A C 1
ATOM 1655 O O . GLY A 1 230 ? -45.474 -1.422 -28.815 1.000 28.160 210 GLY A O 1
ATOM 1656 N N . LYS A 1 231 ? -46.327 -2.962 -27.400 1.000 24.487 211 LYS A N 1
ATOM 1657 C CA . LYS A 1 231 ? -46.511 -4.003 -28.398 1.000 25.646 211 LYS A CA 1
ATOM 1658 C C . LYS A 1 231 ? -47.992 -4.124 -28.713 1.000 25.490 211 LYS A C 1
ATOM 1659 O O . LYS A 1 231 ? -48.838 -3.916 -27.837 1.000 23.871 211 LYS A O 1
ATOM 1665 N N . ASN A 1 232 ? -48.283 -4.493 -29.961 1.000 24.997 212 ASN A N 1
ATOM 1666 C CA . ASN A 1 232 ? -49.610 -4.942 -30.350 1.000 25.377 212 ASN A CA 1
ATOM 1667 C C . ASN A 1 232 ? -49.744 -6.420 -30.005 1.000 24.880 212 ASN A C 1
ATOM 1668 O O . ASN A 1 232 ? -49.125 -7.266 -30.633 1.000 25.035 212 ASN A O 1
ATOM 1673 N N . VAL A 1 233 ? -50.538 -6.719 -28.989 1.000 23.652 213 VAL A N 1
ATOM 1674 C CA . VAL A 1 233 ? -50.726 -8.080 -28.521 1.000 22.448 213 VAL A CA 1
ATOM 1675 C C . VAL A 1 233 ? -52.084 -8.558 -29.001 1.000 22.730 213 VAL A C 1
ATOM 1676 O O . VAL A 1 233 ? -53.110 -7.976 -28.657 1.000 25.318 213 VAL A O 1
ATOM 1680 N N . VAL A 1 234 ? -52.074 -9.650 -29.765 1.000 22.439 214 VAL A N 1
ATOM 1681 C CA . VAL A 1 234 ? -53.291 -10.215 -30.306 1.000 23.563 214 VAL A CA 1
ATOM 1682 C C . VAL A 1 234 ? -53.668 -11.417 -29.452 1.000 21.723 214 VAL A C 1
ATOM 1683 O O . VAL A 1 234 ? -52.918 -12.379 -29.372 1.000 25.907 214 VAL A O 1
ATOM 1687 N N . VAL A 1 235 ? -54.864 -11.367 -28.858 1.000 23.440 215 VAL A N 1
ATOM 1688 C CA . VAL A 1 235 ? -55.372 -12.463 -28.057 1.000 22.587 215 VAL A CA 1
ATOM 1689 C C . VAL A 1 235 ? -56.518 -13.113 -28.814 1.000 21.945 215 VAL A C 1
ATOM 1690 O O . VAL A 1 235 ? -57.507 -12.438 -29.087 1.000 22.502 215 VAL A O 1
ATOM 1694 N N . VAL A 1 236 ? -56.357 -14.406 -29.126 1.000 21.694 216 VAL A N 1
ATOM 1695 C CA . VAL A 1 236 ? -57.340 -15.156 -29.897 1.000 24.534 216 VAL A CA 1
ATOM 1696 C C . VAL A 1 236 ? -58.194 -15.995 -28.942 1.000 25.035 216 VAL A C 1
ATOM 1697 O O . VAL A 1 236 ? -57.713 -16.948 -28.344 1.000 23.887 216 VAL A O 1
ATOM 1701 N N . GLY A 1 237 ? -59.470 -15.620 -28.823 1.000 25.568 217 GLY A N 1
ATOM 1702 C CA . GLY A 1 237 ? -60.360 -16.141 -27.802 1.000 27.283 217 GLY A CA 1
ATOM 1703 C C . GLY A 1 237 ? -60.522 -15.173 -26.630 1.000 26.990 217 GLY A C 1
ATOM 1704 O O . GLY A 1 237 ? -59.535 -14.679 -26.083 1.000 28.173 217 GLY A O 1
ATOM 1705 N N . TYR A 1 238 ? -61.777 -14.918 -26.264 1.000 24.056 218 TYR A N 1
ATOM 1706 C CA . TYR A 1 238 ? -62.086 -14.001 -25.188 1.000 25.424 218 TYR A CA 1
ATOM 1707 C C . TYR A 1 238 ? -62.996 -14.727 -24.212 1.000 24.817 218 TYR A C 1
ATOM 1708 O O . TYR A 1 238 ? -63.927 -14.140 -23.684 1.000 26.344 218 TYR A O 1
ATOM 1717 N N . GLY A 1 239 ? -62.649 -15.985 -23.925 1.000 25.010 219 GLY A N 1
ATOM 1718 C CA . GLY A 1 239 ? -63.271 -16.711 -22.839 1.000 27.038 219 GLY A CA 1
ATOM 1719 C C . GLY A 1 239 ? -62.580 -16.369 -21.533 1.000 26.015 219 GLY A C 1
ATOM 1720 O O . GLY A 1 239 ? -62.046 -15.278 -21.408 1.000 26.063 219 GLY A O 1
ATOM 1721 N N . TRP A 1 240 ? -62.609 -17.297 -20.579 1.000 24.170 220 TRP A N 1
ATOM 1722 C CA . TRP A 1 240 ? -62.011 -17.041 -19.281 1.000 24.957 220 TRP A CA 1
ATOM 1723 C C . TRP A 1 240 ? -60.498 -16.841 -19.390 1.000 25.826 220 TRP A C 1
ATOM 1724 O O . TRP A 1 240 ? -59.971 -15.861 -18.862 1.000 23.278 220 TRP A O 1
ATOM 1735 N N . CYS A 1 241 ? -59.818 -17.714 -20.130 1.000 22.370 221 CYS A N 1
ATOM 1736 C CA . CYS A 1 241 ? -58.377 -17.603 -20.316 1.000 24.708 221 CYS A CA 1
ATOM 1737 C C . CYS A 1 241 ? -58.004 -16.341 -21.090 1.000 26.218 221 CYS A C 1
ATOM 1738 O O . CYS A 1 241 ? -57.134 -15.566 -20.654 1.000 22.104 221 CYS A O 1
ATOM 1741 N N . GLY A 1 242 ? -58.684 -16.125 -22.221 1.000 23.350 222 GLY A N 1
ATOM 1742 C CA . GLY A 1 242 ? -58.353 -14.991 -23.064 1.000 23.509 222 GLY A CA 1
ATOM 1743 C C . GLY A 1 242 ? -58.583 -13.661 -22.350 1.000 24.035 222 GLY A C 1
ATOM 1744 O O . GLY A 1 242 ? -57.802 -12.729 -22.500 1.000 23.089 222 GLY A O 1
ATOM 1745 N N . ARG A 1 243 ? -59.647 -13.551 -21.553 1.000 24.818 223 ARG A N 1
ATOM 1746 C CA . ARG A 1 243 ? -59.866 -12.274 -20.909 1.000 28.690 223 ARG A CA 1
ATOM 1747 C C . ARG A 1 243 ? -58.810 -12.032 -19.833 1.000 25.723 223 ARG A C 1
ATOM 1748 O O . ARG A 1 243 ? -58.421 -10.884 -19.629 1.000 25.309 223 ARG A O 1
ATOM 1756 N N . GLY A 1 244 ? -58.321 -13.091 -19.171 1.000 22.668 224 GLY A N 1
ATOM 1757 C CA . GLY A 1 244 ? -57.209 -12.955 -18.238 1.000 23.841 224 GLY A CA 1
ATOM 1758 C C . GLY A 1 244 ? -55.898 -12.570 -18.932 1.000 23.058 224 GLY A C 1
ATOM 1759 O O . GLY A 1 244 ? -55.153 -11.727 -18.469 1.000 22.338 224 GLY A O 1
ATOM 1760 N N . ILE A 1 245 ? -55.615 -13.179 -20.079 1.000 22.716 225 ILE A N 1
ATOM 1761 C CA . ILE A 1 245 ? -54.404 -12.870 -20.818 1.000 20.700 225 ILE A CA 1
ATOM 1762 C C . ILE A 1 245 ? -54.439 -11.422 -21.303 1.000 21.406 225 ILE A C 1
ATOM 1763 O O . ILE A 1 245 ? -53.405 -10.748 -21.274 1.000 21.084 225 ILE A O 1
ATOM 1768 N N . ALA A 1 246 ? -55.610 -10.965 -21.791 1.000 21.381 226 ALA A N 1
ATOM 1769 C CA . ALA A 1 246 ? -55.799 -9.627 -22.328 1.000 20.073 226 ALA A CA 1
ATOM 1770 C C . ALA A 1 246 ? -55.617 -8.590 -21.235 1.000 22.015 226 ALA A C 1
ATOM 1771 O O . ALA A 1 246 ? -54.942 -7.593 -21.435 1.000 21.436 226 ALA A O 1
ATOM 1773 N N . MET A 1 247 ? -56.268 -8.849 -20.103 1.000 24.099 227 MET A N 1
ATOM 1774 C CA . MET A 1 247 ? -56.256 -7.967 -18.941 1.000 28.084 227 MET A CA 1
ATOM 1775 C C . MET A 1 247 ? -54.822 -7.763 -18.460 1.000 25.373 227 MET A C 1
ATOM 1776 O O . MET A 1 247 ? -54.426 -6.635 -18.190 1.000 24.896 227 MET A O 1
ATOM 1781 N N . ARG A 1 248 ? -54.041 -8.842 -18.387 1.000 24.155 228 ARG A N 1
ATOM 1782 C CA . ARG A 1 248 ? -52.676 -8.757 -17.881 1.000 24.531 228 ARG A CA 1
ATOM 1783 C C . ARG A 1 248 ? -51.739 -8.165 -18.931 1.000 23.292 228 ARG A C 1
ATOM 1784 O O . ARG A 1 248 ? -50.836 -7.439 -18.555 1.000 24.454 228 ARG A O 1
ATOM 1792 N N . ALA A 1 249 ? -51.979 -8.408 -20.229 1.000 22.546 229 ALA A N 1
ATOM 1793 C CA . ALA A 1 249 ? -51.200 -7.759 -21.283 1.000 21.238 229 ALA A CA 1
ATOM 1794 C C . ALA A 1 249 ? -51.367 -6.239 -21.205 1.000 21.713 229 ALA A C 1
ATOM 1795 O O . ALA A 1 249 ? -50.401 -5.486 -21.282 1.000 22.041 229 ALA A O 1
ATOM 1797 N N . ARG A 1 250 ? -52.610 -5.787 -21.054 1.000 23.850 230 ARG A N 1
ATOM 1798 C CA . ARG A 1 250 ? -52.894 -4.372 -20.893 1.000 26.964 230 ARG A CA 1
ATOM 1799 C C . ARG A 1 250 ? -52.192 -3.844 -19.636 1.000 24.979 230 ARG A C 1
ATOM 1800 O O . ARG A 1 250 ? -51.629 -2.763 -19.643 1.000 23.711 230 ARG A O 1
ATOM 1808 N N . GLY A 1 251 ? -52.260 -4.614 -18.549 1.000 21.635 231 GLY A N 1
ATOM 1809 C CA . GLY A 1 251 ? -51.572 -4.249 -17.325 1.000 24.074 231 GLY A CA 1
ATOM 1810 C C . GLY A 1 251 ? -50.057 -4.149 -17.506 1.000 23.949 231 GLY A C 1
ATOM 1811 O O . GLY A 1 251 ? -49.401 -3.481 -16.733 1.000 27.367 231 GLY A O 1
ATOM 1812 N N . LEU A 1 252 ? -49.485 -4.802 -18.532 1.000 24.014 232 LEU A N 1
ATOM 1813 C CA . LEU A 1 252 ? -48.055 -4.717 -18.772 1.000 22.035 232 LEU A CA 1
ATOM 1814 C C . LEU A 1 252 ? -47.746 -3.669 -19.840 1.000 24.899 232 LEU A C 1
ATOM 1815 O O . LEU A 1 252 ? -46.582 -3.555 -20.242 1.000 27.441 232 LEU A O 1
ATOM 1820 N N . GLY A 1 253 ? -48.768 -2.917 -20.293 1.000 23.674 233 GLY A N 1
ATOM 1821 C CA . GLY A 1 253 ? -48.578 -1.782 -21.195 1.000 23.576 233 GLY A CA 1
ATOM 1822 C C . GLY A 1 253 ? -48.741 -2.101 -22.689 1.000 23.779 233 GLY A C 1
ATOM 1823 O O . GLY A 1 253 ? -48.427 -1.263 -23.547 1.000 26.401 233 GLY A O 1
ATOM 1824 N N . ALA A 1 254 ? -49.238 -3.297 -23.019 1.000 23.677 234 ALA A N 1
ATOM 1825 C CA . ALA A 1 254 ? -49.504 -3.639 -24.410 1.000 24.258 234 ALA A CA 1
ATOM 1826 C C . ALA A 1 254 ? -50.798 -2.993 -24.903 1.000 24.165 234 ALA A C 1
ATOM 1827 O O . ALA A 1 254 ? -51.719 -2.763 -24.144 1.000 22.358 234 ALA A O 1
ATOM 1829 N N . THR A 1 255 ? -50.871 -2.822 -26.218 1.000 24.332 235 THR A N 1
ATOM 1830 C CA . THR A 1 255 ? -52.102 -2.551 -26.931 1.000 23.899 235 THR A CA 1
ATOM 1831 C C . THR A 1 255 ? -52.716 -3.881 -27.330 1.000 23.802 235 THR A C 1
ATOM 1832 O O . THR A 1 255 ? -52.151 -4.590 -28.162 1.000 23.157 235 THR A O 1
ATOM 1836 N N . VAL A 1 256 ? -53.914 -4.168 -26.814 1.000 23.303 236 VAL A N 1
ATOM 1837 C CA . VAL A 1 256 ? -54.495 -5.478 -26.958 1.000 23.725 236 VAL A CA 1
ATOM 1838 C C . VAL A 1 256 ? -55.595 -5.492 -28.018 1.000 23.373 236 VAL A C 1
ATOM 1839 O O . VAL A 1 256 ? -56.512 -4.685 -28.019 1.000 23.284 236 VAL A O 1
ATOM 1843 N N . ILE A 1 257 ? -55.502 -6.499 -28.881 1.000 25.014 237 ILE A N 1
ATOM 1844 C CA . ILE A 1 257 ? -56.462 -6.747 -29.936 1.000 24.480 237 ILE A CA 1
ATOM 1845 C C . ILE A 1 257 ? -57.048 -8.128 -29.693 1.000 23.827 237 ILE A C 1
ATOM 1846 O O . ILE A 1 257 ? -56.312 -9.096 -29.566 1.000 24.823 237 ILE A O 1
ATOM 1851 N N . VAL A 1 258 ? -58.370 -8.212 -29.690 1.000 22.100 238 VAL A N 1
ATOM 1852 C CA . VAL A 1 258 ? -59.026 -9.460 -29.412 1.000 23.710 238 VAL A CA 1
ATOM 1853 C C . VAL A 1 258 ? -59.630 -9.975 -30.715 1.000 26.386 238 VAL A C 1
ATOM 1854 O O . VAL A 1 258 ? -60.295 -9.223 -31.423 1.000 24.828 238 VAL A O 1
ATOM 1858 N N . VAL A 1 259 ? -59.462 -11.281 -30.951 1.000 26.884 239 VAL A N 1
ATOM 1859 C CA . VAL A 1 259 ? -60.113 -11.982 -32.056 1.000 25.428 239 VAL A CA 1
ATOM 1860 C C . VAL A 1 259 ? -61.087 -12.972 -31.434 1.000 26.244 239 VAL A C 1
ATOM 1861 O O . VAL A 1 259 ? -60.661 -13.768 -30.606 1.000 25.499 239 VAL A O 1
ATOM 1865 N N . GLU A 1 260 ? -62.354 -12.946 -31.872 1.000 23.552 240 GLU A N 1
ATOM 1866 C CA . GLU A 1 260 ? -63.408 -13.796 -31.332 1.000 24.891 240 GLU A CA 1
ATOM 1867 C C . GLU A 1 260 ? -64.381 -14.195 -32.437 1.000 27.091 240 GLU A C 1
ATOM 1868 O O . GLU A 1 260 ? -64.523 -13.502 -33.443 1.000 30.588 240 GLU A O 1
ATOM 1874 N N . VAL A 1 261 ? -65.081 -15.305 -32.202 1.000 25.934 241 VAL A N 1
ATOM 1875 C CA . VAL A 1 261 ? -66.094 -15.814 -33.111 1.000 27.310 241 VAL A CA 1
ATOM 1876 C C . VAL A 1 261 ? -67.475 -15.595 -32.507 1.000 29.199 241 VAL A C 1
ATOM 1877 O O . VAL A 1 261 ? -68.452 -15.644 -33.230 1.000 27.483 241 VAL A O 1
ATOM 1881 N N . ASP A 1 262 ? -67.561 -15.326 -31.196 1.000 29.717 242 ASP A N 1
ATOM 1882 C CA . ASP A 1 262 ? -68.848 -15.136 -30.532 1.000 28.503 242 ASP A CA 1
ATOM 1883 C C . ASP A 1 262 ? -69.135 -13.646 -30.440 1.000 26.451 242 ASP A C 1
ATOM 1884 O O . ASP A 1 262 ? -68.380 -12.915 -29.819 1.000 23.582 242 ASP A O 1
ATOM 1889 N N . PRO A 1 263 ? -70.242 -13.154 -31.041 1.000 28.579 243 PRO A N 1
ATOM 1890 C CA . PRO A 1 263 ? -70.542 -11.720 -31.055 1.000 29.722 243 PRO A CA 1
ATOM 1891 C C . PRO A 1 263 ? -70.684 -11.052 -29.688 1.000 25.459 243 PRO A C 1
ATOM 1892 O O . PRO A 1 263 ? -70.366 -9.875 -29.546 1.000 24.041 243 PRO A O 1
ATOM 1896 N N . ILE A 1 264 ? -71.237 -11.776 -28.705 1.000 25.638 244 ILE A N 1
ATOM 1897 C CA . ILE A 1 264 ? -71.406 -11.218 -27.368 1.000 27.275 244 ILE A CA 1
ATOM 1898 C C . ILE A 1 264 ? -70.041 -10.981 -26.732 1.000 26.398 244 ILE A C 1
ATOM 1899 O O . ILE A 1 264 ? -69.774 -9.904 -26.187 1.000 28.942 244 ILE A O 1
ATOM 1904 N N . LYS A 1 265 ? -69.165 -11.982 -26.832 1.000 28.332 245 LYS A N 1
ATOM 1905 C CA . LYS A 1 265 ? -67.826 -11.867 -26.261 1.000 29.302 245 LYS A CA 1
ATOM 1906 C C . LYS A 1 265 ? -67.002 -10.806 -26.988 1.000 27.268 245 LYS A C 1
ATOM 1907 O O . LYS A 1 265 ? -66.200 -10.109 -26.368 1.000 26.801 245 LYS A O 1
ATOM 1913 N N . ALA A 1 266 ? -67.208 -10.668 -28.301 1.000 24.981 246 ALA A N 1
ATOM 1914 C CA . ALA A 1 266 ? -66.500 -9.641 -29.054 1.000 27.089 246 ALA A CA 1
ATOM 1915 C C . ALA A 1 266 ? -66.875 -8.260 -28.516 1.000 27.723 246 ALA A C 1
ATOM 1916 O O . ALA A 1 266 ? -66.030 -7.401 -28.333 1.000 27.762 246 ALA A O 1
ATOM 1918 N N . LEU A 1 267 ? -68.160 -8.055 -28.244 1.000 29.044 247 LEU A N 1
ATOM 1919 C CA . LEU A 1 267 ? -68.620 -6.767 -27.758 1.000 28.090 247 LEU A CA 1
ATOM 1920 C C . LEU A 1 267 ? -68.101 -6.500 -26.352 1.000 25.566 247 LEU A C 1
ATOM 1921 O O . LEU A 1 267 ? -67.810 -5.361 -26.035 1.000 27.874 247 LEU A O 1
ATOM 1926 N N . GLU A 1 268 ? -68.060 -7.530 -25.502 1.000 25.350 248 GLU A N 1
ATOM 1927 C CA . GLU A 1 268 ? -67.484 -7.403 -24.168 1.000 26.505 248 GLU A CA 1
ATOM 1928 C C . GLU A 1 268 ? -66.044 -6.910 -24.256 1.000 23.078 248 GLU A C 1
ATOM 1929 O O . GLU A 1 268 ? -65.649 -5.999 -23.552 1.000 27.585 248 GLU A O 1
ATOM 1935 N N . ALA A 1 269 ? -65.255 -7.510 -25.150 1.000 24.348 249 ALA A N 1
ATOM 1936 C CA . ALA A 1 269 ? -63.868 -7.113 -25.337 1.000 23.930 249 ALA A CA 1
ATOM 1937 C C . ALA A 1 269 ? -63.787 -5.634 -25.735 1.000 25.774 249 ALA A C 1
ATOM 1938 O O . ALA A 1 269 ? -62.956 -4.909 -25.199 1.000 27.125 249 ALA A O 1
ATOM 1940 N N . ARG A 1 270 ? -64.655 -5.176 -26.644 1.000 27.961 250 ARG A N 1
ATOM 1941 C CA . ARG A 1 270 ? -64.665 -3.774 -27.047 1.000 28.164 250 ARG A CA 1
ATOM 1942 C C . ARG A 1 270 ? -64.936 -2.879 -25.852 1.000 28.946 250 ARG A C 1
ATOM 1943 O O . ARG A 1 270 ? -64.208 -1.915 -25.653 1.000 30.453 250 ARG A O 1
ATOM 1951 N N . MET A 1 271 ? -65.958 -3.209 -25.041 1.000 32.840 251 MET A N 1
ATOM 1952 C CA . MET A 1 271 ? -66.307 -2.416 -23.860 1.000 32.662 251 MET A CA 1
ATOM 1953 C C . MET A 1 271 ? -65.212 -2.438 -22.789 1.000 32.601 251 MET A C 1
ATOM 1954 O O . MET A 1 271 ? -65.115 -1.507 -21.975 1.000 33.236 251 MET A O 1
ATOM 1959 N N . ASP A 1 272 ? -64.385 -3.494 -22.787 1.000 30.863 252 ASP A N 1
ATOM 1960 C CA . ASP A 1 272 ? -63.253 -3.600 -21.881 1.000 29.340 252 ASP A CA 1
ATOM 1961 C C . ASP A 1 272 ? -62.104 -2.747 -22.404 1.000 28.185 252 ASP A C 1
ATOM 1962 O O . ASP A 1 272 ? -61.077 -2.652 -21.761 1.000 31.848 252 ASP A O 1
ATOM 1967 N N . GLY A 1 273 ? -62.254 -2.111 -23.572 1.000 26.777 253 GLY A N 1
ATOM 1968 C CA . GLY A 1 273 ? -61.241 -1.172 -24.028 1.000 24.674 253 GLY A CA 1
ATOM 1969 C C . GLY A 1 273 ? -60.313 -1.735 -25.093 1.000 28.466 253 GLY A C 1
ATOM 1970 O O . GLY A 1 273 ? -59.322 -1.097 -25.446 1.000 31.621 253 GLY A O 1
ATOM 1971 N N . PHE A 1 274 ? -60.642 -2.913 -25.641 1.000 28.328 254 PHE A N 1
ATOM 1972 C CA . PHE A 1 274 ? -59.740 -3.556 -26.584 1.000 26.134 254 PHE A CA 1
ATOM 1973 C C . PHE A 1 274 ? -60.280 -3.436 -28.005 1.000 27.939 254 PHE A C 1
ATOM 1974 O O . PHE A 1 274 ? -61.490 -3.438 -28.225 1.000 24.993 254 PHE A O 1
ATOM 1982 N N . LEU A 1 275 ? -59.365 -3.368 -28.975 1.000 27.646 255 LEU A N 1
ATOM 1983 C CA . LEU A 1 275 ? -59.719 -3.482 -30.381 1.000 28.465 255 LEU A CA 1
ATOM 1984 C C . LEU A 1 275 ? -60.219 -4.899 -30.665 1.000 25.740 255 LEU A C 1
ATOM 1985 O O . LEU A 1 275 ? -59.717 -5.857 -30.100 1.000 29.123 255 LEU A O 1
ATOM 1990 N N . VAL A 1 276 ? -61.209 -5.010 -31.545 1.000 21.929 256 VAL A N 1
ATOM 1991 C CA . VAL A 1 276 ? -61.722 -6.282 -31.993 1.000 24.534 256 VAL A CA 1
ATOM 1992 C C . VAL A 1 276 ? -61.681 -6.307 -33.518 1.000 27.374 256 VAL A C 1
ATOM 1993 O O . VAL A 1 276 ? -62.135 -5.355 -34.157 1.000 23.125 256 VAL A O 1
ATOM 1997 N N . MET A 1 277 ? -61.060 -7.356 -34.073 1.000 27.147 257 MET A N 1
ATOM 1998 C CA . MET A 1 277 ? -61.039 -7.549 -35.516 1.000 25.648 257 MET A CA 1
ATOM 1999 C C . MET A 1 277 ? -60.869 -9.043 -35.809 1.000 26.612 257 MET A C 1
ATOM 2000 O O . MET A 1 277 ? -60.673 -9.852 -34.895 1.000 26.897 257 MET A O 1
ATOM 2005 N N . ASP A 1 278 ? -60.897 -9.416 -37.095 1.000 25.958 258 ASP A N 1
ATOM 2006 C CA . ASP A 1 278 ? -60.776 -10.819 -37.453 1.000 26.825 258 ASP A CA 1
ATOM 2007 C C . ASP A 1 278 ? -59.294 -11.178 -37.510 1.000 25.817 258 ASP A C 1
ATOM 2008 O O . ASP A 1 278 ? -58.433 -10.317 -37.371 1.000 27.959 258 ASP A O 1
ATOM 2013 N N . MET A 1 279 ? -59.006 -12.448 -37.778 1.000 25.305 259 MET A N 1
ATOM 2014 C CA . MET A 1 279 ? -57.684 -13.001 -37.563 1.000 28.185 259 MET A CA 1
ATOM 2015 C C . MET A 1 279 ? -56.730 -12.476 -38.632 1.000 25.029 259 MET A C 1
ATOM 2016 O O . MET A 1 279 ? -55.557 -12.260 -38.353 1.000 24.941 259 MET A O 1
ATOM 2021 N N . LYS A 1 280 ? -57.239 -12.265 -39.856 1.000 26.794 260 LYS A N 1
ATOM 2022 C CA . LYS A 1 280 ? -56.425 -11.770 -40.959 1.000 28.499 260 LYS A CA 1
ATOM 2023 C C . LYS A 1 280 ? -56.019 -10.319 -40.735 1.000 27.558 260 LYS A C 1
ATOM 2024 O O . LYS A 1 280 ? -54.858 -9.948 -40.972 1.000 27.767 260 LYS A O 1
ATOM 2030 N N . GLU A 1 281 ? -56.959 -9.508 -40.261 1.000 26.679 261 GLU A N 1
ATOM 2031 C CA . GLU A 1 281 ? -56.633 -8.138 -39.906 1.000 29.682 261 GLU A CA 1
ATOM 2032 C C . GLU A 1 281 ? -55.619 -8.118 -38.758 1.000 29.428 261 GLU A C 1
ATOM 2033 O O . GLU A 1 281 ? -54.681 -7.329 -38.778 1.000 27.158 261 GLU A O 1
ATOM 2039 N N . ALA A 1 282 ? -55.790 -8.992 -37.767 1.000 25.745 262 ALA A N 1
ATOM 2040 C CA . ALA A 1 282 ? -54.913 -8.964 -36.594 1.000 25.494 262 ALA A CA 1
ATOM 2041 C C . ALA A 1 282 ? -53.521 -9.466 -36.966 1.000 24.754 262 ALA A C 1
ATOM 2042 O O . ALA A 1 282 ? -52.535 -8.970 -36.453 1.000 25.539 262 ALA A O 1
ATOM 2044 N N . ALA A 1 283 ? -53.454 -10.441 -37.888 1.000 26.801 263 ALA A N 1
ATOM 2045 C CA . ALA A 1 283 ? -52.196 -10.986 -38.373 1.000 28.168 263 ALA A CA 1
ATOM 2046 C C . ALA A 1 283 ? -51.306 -9.895 -38.953 1.000 26.414 263 ALA A C 1
ATOM 2047 O O . ALA A 1 283 ? -50.101 -9.962 -38.768 1.000 25.347 263 ALA A O 1
ATOM 2049 N N . LYS A 1 284 ? -51.880 -8.866 -39.594 1.000 27.959 264 LYS A N 1
ATOM 2050 C CA . LYS A 1 284 ? -51.067 -7.844 -40.240 1.000 30.231 264 LYS A CA 1
ATOM 2051 C C . LYS A 1 284 ? -50.368 -6.929 -39.233 1.000 29.021 264 LYS A C 1
ATOM 2052 O O . LYS A 1 284 ? -49.353 -6.345 -39.579 1.000 29.201 264 LYS A O 1
ATOM 2058 N N . ILE A 1 285 ? -50.913 -6.758 -38.017 1.000 26.191 265 ILE A N 1
ATOM 2059 C CA . ILE A 1 285 ? -50.443 -5.705 -37.125 1.000 27.177 265 ILE A CA 1
ATOM 2060 C C . ILE A 1 285 ? -49.910 -6.251 -35.792 1.000 27.833 265 ILE A C 1
ATOM 2061 O O . ILE A 1 285 ? -49.345 -5.494 -34.999 1.000 29.561 265 ILE A O 1
ATOM 2066 N N . GLY A 1 286 ? -50.140 -7.532 -35.500 1.000 25.444 266 GLY A N 1
ATOM 2067 C CA . GLY A 1 286 ? -49.707 -8.114 -34.243 1.000 26.721 266 GLY A CA 1
ATOM 2068 C C . GLY A 1 286 ? -48.189 -8.224 -34.144 1.000 26.344 266 GLY A C 1
ATOM 2069 O O . GLY A 1 286 ? -47.509 -8.534 -35.125 1.000 24.338 266 GLY A O 1
ATOM 2070 N N . ASP A 1 287 ? -47.691 -7.997 -32.919 1.000 25.272 267 ASP A N 1
ATOM 2071 C CA . ASP A 1 287 ? -46.306 -8.218 -32.559 1.000 25.922 267 ASP A CA 1
ATOM 2072 C C . ASP A 1 287 ? -46.180 -9.533 -31.799 1.000 27.174 267 ASP A C 1
ATOM 2073 O O . ASP A 1 287 ? -45.178 -10.230 -31.941 1.000 26.201 267 ASP A O 1
ATOM 2078 N N . ILE A 1 288 ? -47.157 -9.798 -30.916 1.000 24.874 268 ILE A N 1
ATOM 2079 C CA . ILE A 1 288 ? -47.220 -11.015 -30.118 1.000 25.511 268 ILE A CA 1
ATOM 2080 C C . ILE A 1 288 ? -48.631 -11.567 -30.242 1.000 23.834 268 ILE A C 1
ATOM 2081 O O . ILE A 1 288 ? -49.568 -10.816 -30.032 1.000 24.916 268 ILE A O 1
ATOM 2086 N N . PHE A 1 289 ? -48.737 -12.863 -30.555 1.000 23.347 269 PHE A N 1
ATOM 2087 C CA . PHE A 1 289 ? -50.002 -13.555 -30.711 1.000 24.485 269 PHE A CA 1
ATOM 2088 C C . PHE A 1 289 ? -50.116 -14.623 -29.628 1.000 23.225 269 PHE A C 1
ATOM 2089 O O . PHE A 1 289 ? -49.174 -15.382 -29.415 1.000 24.077 269 PHE A O 1
ATOM 2097 N N . VAL A 1 290 ? -51.243 -14.637 -28.922 1.000 21.056 270 VAL A N 1
ATOM 2098 C CA . VAL A 1 290 ? -51.497 -15.678 -27.954 1.000 21.625 270 VAL A CA 1
ATOM 2099 C C . VAL A 1 290 ? -52.861 -16.279 -28.231 1.000 22.900 270 VAL A C 1
ATOM 2100 O O . VAL A 1 290 ? -53.854 -15.553 -28.196 1.000 22.122 270 VAL A O 1
ATOM 2104 N N . THR A 1 291 ? -52.907 -17.613 -28.396 1.000 25.962 271 THR A N 1
ATOM 2105 C CA . THR A 1 291 ? -54.163 -18.328 -28.604 1.000 24.797 271 THR A CA 1
ATOM 2106 C C . THR A 1 291 ? -54.677 -18.902 -27.285 1.000 25.515 271 THR A C 1
ATOM 2107 O O . THR A 1 291 ? -53.923 -19.486 -26.498 1.000 25.615 271 THR A O 1
ATOM 2111 N N . ALA A 1 292 ? -55.989 -18.788 -27.095 1.000 24.693 272 ALA A N 1
ATOM 2112 C CA . ALA A 1 292 ? -56.666 -19.317 -25.927 1.000 25.558 272 ALA A CA 1
ATOM 2113 C C . ALA A 1 292 ? -58.083 -19.762 -26.299 1.000 24.441 272 ALA A C 1
ATOM 2114 O O . ALA A 1 292 ? -59.048 -19.378 -25.649 1.000 26.134 272 ALA A O 1
ATOM 2116 N N . THR A 1 293 ? -58.202 -20.594 -27.333 1.000 26.734 273 THR A N 1
ATOM 2117 C CA . THR A 1 293 ? -59.499 -20.914 -27.902 1.000 25.007 273 THR A CA 1
ATOM 2118 C C . THR A 1 293 ? -59.949 -22.303 -27.479 1.000 27.061 273 THR A C 1
ATOM 2119 O O . THR A 1 293 ? -61.145 -22.560 -27.446 1.000 25.736 273 THR A O 1
ATOM 2123 N N . GLY A 1 294 ? -59.001 -23.204 -27.212 1.000 27.221 274 GLY A N 1
ATOM 2124 C CA . GLY A 1 294 ? -59.333 -24.619 -27.118 1.000 28.147 274 GLY A CA 1
ATOM 2125 C C . GLY A 1 294 ? -59.808 -25.203 -28.454 1.000 30.253 274 GLY A C 1
ATOM 2126 O O . GLY A 1 294 ? -60.458 -26.249 -28.492 1.000 28.736 274 GLY A O 1
ATOM 2127 N N . ASN A 1 295 ? -59.461 -24.544 -29.570 1.000 31.539 275 ASN A N 1
ATOM 2128 C CA . ASN A 1 295 ? -59.935 -24.965 -30.881 1.000 29.744 275 ASN A CA 1
ATOM 2129 C C . ASN A 1 295 ? -58.756 -25.329 -31.786 1.000 31.893 275 ASN A C 1
ATOM 2130 O O . ASN A 1 295 ? -57.591 -25.222 -31.391 1.000 38.699 275 ASN A O 1
ATOM 2135 N N . ILE A 1 296 ? -59.062 -25.720 -33.029 1.000 31.174 276 ILE A N 1
ATOM 2136 C CA . ILE A 1 296 ? -58.055 -26.132 -33.995 1.000 30.926 276 ILE A CA 1
ATOM 2137 C C . ILE A 1 296 ? -57.901 -25.052 -35.071 1.000 29.352 276 ILE A C 1
ATOM 2138 O O . ILE A 1 296 ? -58.881 -24.463 -35.480 1.000 29.794 276 ILE A O 1
ATOM 2143 N N . LYS A 1 297 ? -56.649 -24.793 -35.487 1.000 30.119 277 LYS A N 1
ATOM 2144 C CA . LYS A 1 297 ? -56.302 -23.966 -36.636 1.000 31.312 277 LYS A CA 1
ATOM 2145 C C . LYS A 1 297 ? -56.848 -22.540 -36.544 1.000 28.774 277 LYS A C 1
ATOM 2146 O O . LYS A 1 297 ? -57.341 -21.997 -37.532 1.000 27.918 277 LYS A O 1
ATOM 2152 N N A CYS A 1 298 ? -56.726 -21.920 -35.370 0.500 27.712 278 CYS A N 1
ATOM 2153 N N B CYS A 1 298 ? -56.729 -21.918 -35.365 0.500 27.889 278 CYS A N 1
ATOM 2154 C CA A CYS A 1 298 ? -57.100 -20.527 -35.201 0.500 27.068 278 CYS A CA 1
ATOM 2155 C CA B CYS A 1 298 ? -57.137 -20.532 -35.230 0.500 27.386 278 CYS A CA 1
ATOM 2156 C C A CYS A 1 298 ? -56.092 -19.622 -35.898 0.500 28.010 278 CYS A C 1
ATOM 2157 C C B CYS A 1 298 ? -56.093 -19.617 -35.873 0.500 28.188 278 CYS A C 1
ATOM 2158 O O A CYS A 1 298 ? -56.443 -18.553 -36.381 0.500 32.404 278 CYS A O 1
ATOM 2159 O O B CYS A 1 298 ? -56.438 -18.547 -36.358 0.500 32.582 278 CYS A O 1
ATOM 2164 N N . ILE A 1 299 ? -54.830 -20.056 -35.935 1.000 28.208 279 ILE A N 1
ATOM 2165 C CA . ILE A 1 299 ? -53.814 -19.352 -36.699 1.000 28.120 279 ILE A CA 1
ATOM 2166 C C . ILE A 1 299 ? -53.186 -20.357 -37.655 1.000 25.751 279 ILE A C 1
ATOM 2167 O O . ILE A 1 299 ? -52.719 -21.405 -37.222 1.000 23.980 279 ILE A O 1
ATOM 2172 N N . ARG A 1 300 ? -53.187 -20.031 -38.956 1.000 27.513 280 ARG A N 1
ATOM 2173 C CA . ARG A 1 300 ? -52.779 -20.984 -39.981 1.000 31.125 280 ARG A CA 1
ATOM 2174 C C . ARG A 1 300 ? -52.136 -20.236 -41.147 1.000 29.400 280 ARG A C 1
ATOM 2175 O O . ARG A 1 300 ? -51.823 -19.059 -41.042 1.000 28.020 280 ARG A O 1
ATOM 2183 N N . ARG A 1 301 ? -51.907 -20.949 -42.253 1.000 31.360 281 ARG A N 1
ATOM 2184 C CA . ARG A 1 301 ? -51.054 -20.518 -43.347 1.000 30.161 281 ARG A CA 1
ATOM 2185 C C . ARG A 1 301 ? -51.227 -19.042 -43.679 1.000 30.034 281 ARG A C 1
ATOM 2186 O O . ARG A 1 301 ? -50.247 -18.301 -43.681 1.000 27.269 281 ARG A O 1
ATOM 2194 N N . GLU A 1 302 ? -52.462 -18.624 -44.003 1.000 30.328 282 GLU A N 1
ATOM 2195 C CA . GLU A 1 302 ? -52.696 -17.277 -44.515 1.000 29.771 282 GLU A CA 1
ATOM 2196 C C . GLU A 1 302 ? -52.407 -16.195 -43.473 1.000 28.850 282 GLU A C 1
ATOM 2197 O O . GLU A 1 302 ? -52.083 -15.071 -43.834 1.000 33.184 282 GLU A O 1
ATOM 2203 N N . HIS A 1 303 ? -52.534 -16.511 -42.181 1.000 28.400 283 HIS A N 1
ATOM 2204 C CA . HIS A 1 303 ? -52.153 -15.565 -41.138 1.000 25.240 283 HIS A CA 1
ATOM 2205 C C . HIS A 1 303 ? -50.630 -15.424 -41.083 1.000 27.442 283 HIS A C 1
ATOM 2206 O O . HIS A 1 303 ? -50.123 -14.310 -41.087 1.000 27.416 283 HIS A O 1
ATOM 2213 N N . PHE A 1 304 ? -49.894 -16.545 -41.089 1.000 27.883 284 PHE A N 1
ATOM 2214 C CA . PHE A 1 304 ? -48.435 -16.510 -41.019 1.000 28.019 284 PHE A CA 1
ATOM 2215 C C . PHE A 1 304 ? -47.872 -15.731 -42.198 1.000 30.634 284 PHE A C 1
ATOM 2216 O O . PHE A 1 304 ? -46.955 -14.948 -42.031 1.000 28.973 284 PHE A O 1
ATOM 2224 N N . GLU A 1 305 ? -48.512 -15.862 -43.367 1.000 32.157 285 GLU A N 1
ATOM 2225 C CA . GLU A 1 305 ? -48.081 -15.134 -44.546 1.000 31.732 285 GLU A CA 1
ATOM 2226 C C . GLU A 1 305 ? -48.234 -13.628 -44.350 1.000 29.214 285 GLU A C 1
ATOM 2227 O O . GLU A 1 305 ? -47.497 -12.861 -44.956 1.000 26.457 285 GLU A O 1
ATOM 2233 N N . LEU A 1 306 ? -49.144 -13.184 -43.489 1.000 28.813 286 LEU A N 1
ATOM 2234 C CA . LEU A 1 306 ? -49.347 -11.744 -43.299 1.000 30.077 286 LEU A CA 1
ATOM 2235 C C . LEU A 1 306 ? -48.490 -11.148 -42.181 1.000 27.390 286 LEU A C 1
ATOM 2236 O O . LEU A 1 306 ? -48.427 -9.927 -42.035 1.000 28.577 286 LEU A O 1
ATOM 2241 N N . MET A 1 307 ? -47.827 -11.977 -41.378 1.000 30.092 287 MET A N 1
ATOM 2242 C CA . MET A 1 307 ? -47.222 -11.493 -40.136 1.000 29.090 287 MET A CA 1
ATOM 2243 C C . MET A 1 307 ? -45.955 -10.677 -40.398 1.000 31.418 287 MET A C 1
ATOM 2244 O O . MET A 1 307 ? -45.213 -10.929 -41.343 1.000 31.593 287 MET A O 1
ATOM 2249 N N . LYS A 1 308 ? -45.706 -9.703 -39.521 1.000 28.576 288 LYS A N 1
ATOM 2250 C CA . LYS A 1 308 ? -44.494 -8.898 -39.543 1.000 34.052 288 LYS A CA 1
ATOM 2251 C C . LYS A 1 308 ? -43.269 -9.742 -39.190 1.000 33.054 288 LYS A C 1
ATOM 2252 O O . LYS A 1 308 ? -43.372 -10.710 -38.456 1.000 28.942 288 LYS A O 1
ATOM 2258 N N . ASP A 1 309 ? -42.100 -9.360 -39.732 1.000 33.283 289 ASP A N 1
ATOM 2259 C CA . ASP A 1 309 ? -40.824 -9.943 -39.348 1.000 28.976 289 ASP A CA 1
ATOM 2260 C C . ASP A 1 309 ? -40.667 -9.859 -37.832 1.000 28.517 289 ASP A C 1
ATOM 2261 O O . ASP A 1 309 ? -40.900 -8.808 -37.246 1.000 28.212 289 ASP A O 1
ATOM 2266 N N . GLY A 1 310 ? -40.336 -10.993 -37.205 1.000 27.387 290 GLY A N 1
ATOM 2267 C CA . GLY A 1 310 ? -40.080 -11.038 -35.779 1.000 32.416 290 GLY A CA 1
ATOM 2268 C C . GLY A 1 310 ? -41.312 -11.263 -34.896 1.000 29.423 290 GLY A C 1
ATOM 2269 O O . GLY A 1 310 ? -41.192 -11.179 -33.679 1.000 28.821 290 GLY A O 1
ATOM 2270 N N . ALA A 1 311 ? -42.474 -11.570 -35.488 1.000 28.178 291 ALA A N 1
ATOM 2271 C CA . ALA A 1 311 ? -43.674 -11.852 -34.718 1.000 27.784 291 ALA A CA 1
ATOM 2272 C C . ALA A 1 311 ? -43.415 -13.031 -33.793 1.000 27.051 291 ALA A C 1
ATOM 2273 O O . ALA A 1 311 ? -42.770 -13.998 -34.170 1.000 27.870 291 ALA A O 1
ATOM 2275 N N . ILE A 1 312 ? -43.919 -12.922 -32.563 1.000 28.113 292 ILE A N 1
ATOM 2276 C CA . ILE A 1 312 ? -43.809 -13.972 -31.558 1.000 27.580 292 ILE A CA 1
ATOM 2277 C C . ILE A 1 312 ? -45.195 -14.598 -31.436 1.000 27.474 292 ILE A C 1
ATOM 2278 O O . ILE A 1 312 ? -46.195 -13.872 -31.386 1.000 24.860 292 ILE A O 1
ATOM 2283 N N . MET A 1 313 ? -45.250 -15.935 -31.355 1.000 27.379 293 MET A N 1
ATOM 2284 C CA . MET A 1 313 ? -46.520 -16.642 -31.274 1.000 26.345 293 MET A CA 1
ATOM 2285 C C . MET A 1 313 ? -46.470 -17.634 -30.123 1.000 24.033 293 MET A C 1
ATOM 2286 O O . MET A 1 313 ? -45.476 -18.324 -29.959 1.000 24.288 293 MET A O 1
ATOM 2291 N N . ALA A 1 314 ? -47.539 -17.693 -29.326 1.000 23.332 294 ALA A N 1
ATOM 2292 C CA . ALA A 1 314 ? -47.601 -18.618 -28.203 1.000 24.960 294 ALA A CA 1
ATOM 2293 C C . ALA A 1 314 ? -49.017 -19.133 -28.058 1.000 24.289 294 ALA A C 1
ATOM 2294 O O . ALA A 1 314 ? -49.953 -18.424 -28.386 1.000 23.672 294 ALA A O 1
ATOM 2296 N N . ASN A 1 315 ? -49.134 -20.330 -27.479 1.000 25.627 295 ASN A N 1
ATOM 2297 C CA . ASN A 1 315 ? -50.414 -20.958 -27.261 1.000 25.845 295 ASN A CA 1
ATOM 2298 C C . ASN A 1 315 ? -50.616 -21.187 -25.762 1.000 23.560 295 ASN A C 1
ATOM 2299 O O . ASN A 1 315 ? -49.718 -21.631 -25.058 1.000 26.383 295 ASN A O 1
ATOM 2304 N N . ALA A 1 316 ? -51.792 -20.792 -25.275 1.000 23.229 296 ALA A N 1
ATOM 2305 C CA . ALA A 1 316 ? -52.149 -20.974 -23.880 1.000 24.837 296 ALA A CA 1
ATOM 2306 C C . ALA A 1 316 ? -53.212 -22.057 -23.743 1.000 26.191 296 ALA A C 1
ATOM 2307 O O . ALA A 1 316 ? -53.466 -22.499 -22.626 1.000 27.527 296 ALA A O 1
ATOM 2309 N N . GLY A 1 317 ? -53.782 -22.518 -24.867 1.000 23.512 297 GLY A N 1
ATOM 2310 C CA . GLY A 1 317 ? -54.778 -23.576 -24.843 1.000 27.093 297 GLY A CA 1
ATOM 2311 C C . GLY A 1 317 ? -54.128 -24.939 -24.601 1.000 31.615 297 GLY A C 1
ATOM 2312 O O . GLY A 1 317 ? -52.903 -25.077 -24.673 1.000 33.974 297 GLY A O 1
ATOM 2313 N N . HIS A 1 318 ? -54.952 -25.954 -24.327 1.000 37.181 298 HIS A N 1
ATOM 2314 C CA . HIS A 1 318 ? -54.475 -27.223 -23.787 1.000 33.262 298 HIS A CA 1
ATOM 2315 C C . HIS A 1 318 ? -53.595 -27.990 -24.786 1.000 35.286 298 HIS A C 1
ATOM 2316 O O . HIS A 1 318 ? -52.570 -28.560 -24.405 1.000 35.269 298 HIS A O 1
ATOM 2323 N N . PHE A 1 319 ? -54.031 -28.064 -26.044 1.000 32.965 299 PHE A N 1
ATOM 2324 C CA . PHE A 1 319 ? -53.338 -28.851 -27.049 1.000 34.741 299 PHE A CA 1
ATOM 2325 C C . PHE A 1 319 ? -52.682 -27.900 -28.043 1.000 36.622 299 PHE A C 1
ATOM 2326 O O . PHE A 1 319 ? -53.152 -26.759 -28.170 1.000 33.581 299 PHE A O 1
ATOM 2334 N N . ASP A 1 320 ? -51.662 -28.426 -28.758 1.000 30.889 300 ASP A N 1
ATOM 2335 C CA . ASP A 1 320 ? -50.788 -27.651 -29.629 1.000 32.877 300 ASP A CA 1
ATOM 2336 C C . ASP A 1 320 ? -51.299 -27.593 -31.068 1.000 31.433 300 ASP A C 1
ATOM 2337 O O . ASP A 1 320 ? -50.509 -27.528 -32.020 1.000 32.591 300 ASP A O 1
ATOM 2342 N N . VAL A 1 321 ? -52.618 -27.481 -31.221 1.000 30.594 301 VAL A N 1
ATOM 2343 C CA . VAL A 1 321 ? -53.237 -27.484 -32.534 1.000 30.467 301 VAL A CA 1
ATOM 2344 C C . VAL A 1 321 ? -53.818 -26.108 -32.862 1.000 31.488 301 VAL A C 1
ATOM 2345 O O . VAL A 1 321 ? -54.382 -25.930 -33.933 1.000 29.915 301 VAL A O 1
ATOM 2349 N N . GLU A 1 322 ? -53.688 -25.134 -31.941 1.000 31.168 302 GLU A N 1
ATOM 2350 C CA . GLU A 1 322 ? -54.346 -23.849 -32.094 1.000 26.699 302 GLU A CA 1
ATOM 2351 C C . GLU A 1 322 ? -53.620 -23.027 -33.155 1.000 26.783 302 GLU A C 1
ATOM 2352 O O . GLU A 1 322 ? -54.231 -22.421 -34.050 1.000 24.083 302 GLU A O 1
ATOM 2358 N N . ILE A 1 323 ? -52.295 -23.019 -33.027 1.000 25.108 303 ILE A N 1
ATOM 2359 C CA . ILE A 1 323 ? -51.397 -22.518 -34.046 1.000 26.533 303 ILE A CA 1
ATOM 2360 C C . ILE A 1 323 ? -50.963 -23.711 -34.880 1.000 23.693 303 ILE A C 1
ATOM 2361 O O . ILE A 1 323 ? -50.369 -24.637 -34.354 1.000 27.011 303 ILE A O 1
ATOM 2366 N N . TRP A 1 324 ? -51.280 -23.709 -36.172 1.000 27.676 304 TRP A N 1
ATOM 2367 C CA . TRP A 1 324 ? -51.121 -24.923 -36.968 1.000 26.279 304 TRP A CA 1
ATOM 2368 C C . TRP A 1 324 ? -49.700 -25.015 -37.518 1.000 26.900 304 TRP A C 1
ATOM 2369 O O . TRP A 1 324 ? -49.386 -24.459 -38.567 1.000 27.863 304 TRP A O 1
ATOM 2380 N N . LYS A 1 325 ? -48.865 -25.761 -36.791 1.000 26.464 305 LYS A N 1
ATOM 2381 C CA . LYS A 1 325 ? -47.443 -25.912 -37.063 1.000 29.498 305 LYS A CA 1
ATOM 2382 C C . LYS A 1 325 ? -47.163 -26.465 -38.464 1.000 29.625 305 LYS A C 1
ATOM 2383 O O . LYS A 1 325 ? -46.226 -26.001 -39.108 1.000 28.515 305 LYS A O 1
ATOM 2389 N N . PRO A 1 326 ? -47.891 -27.489 -38.976 1.000 34.740 306 PRO A N 1
ATOM 2390 C CA . PRO A 1 326 ? -47.596 -28.012 -40.320 1.000 32.305 306 PRO A CA 1
ATOM 2391 C C . PRO A 1 326 ? -47.585 -26.883 -41.342 1.000 30.998 306 PRO A C 1
ATOM 2392 O O . PRO A 1 326 ? -46.762 -26.902 -42.251 1.000 34.123 306 PRO A O 1
ATOM 2396 N N . ASP A 1 327 ? -48.450 -25.871 -41.161 1.000 33.009 307 ASP A N 1
ATOM 2397 C CA . ASP A 1 327 ? -48.485 -24.726 -42.063 1.000 32.974 307 ASP A CA 1
ATOM 2398 C C . ASP A 1 327 ? -47.198 -23.904 -41.964 1.000 33.829 307 ASP A C 1
ATOM 2399 O O . ASP A 1 327 ? -46.684 -23.461 -42.986 1.000 33.473 307 ASP A O 1
ATOM 2404 N N . LEU A 1 328 ? -46.681 -23.681 -40.753 1.000 32.363 308 LEU A N 1
ATOM 2405 C CA . LEU A 1 328 ? -45.441 -22.929 -40.608 1.000 35.686 308 LEU A CA 1
ATOM 2406 C C . LEU A 1 328 ? -44.288 -23.674 -41.282 1.000 33.019 308 LEU A C 1
ATOM 2407 O O . LEU A 1 328 ? -43.425 -23.059 -41.893 1.000 32.668 308 LEU A O 1
ATOM 2412 N N . GLU A 1 329 ? -44.241 -24.991 -41.077 1.000 32.326 309 GLU A N 1
ATOM 2413 C CA . GLU A 1 329 ? -43.174 -25.826 -41.605 1.000 37.239 309 GLU A CA 1
ATOM 2414 C C . GLU A 1 329 ? -43.156 -25.744 -43.135 1.000 36.567 309 GLU A C 1
ATOM 2415 O O . GLU A 1 329 ? -42.093 -25.706 -43.747 1.000 33.850 309 GLU A O 1
ATOM 2421 N N . LYS A 1 330 ? -44.339 -25.716 -43.757 1.000 37.276 310 LYS A N 1
ATOM 2422 C CA . LYS A 1 330 ? -44.416 -25.714 -45.209 1.000 37.732 310 LYS A CA 1
ATOM 2423 C C . LYS A 1 330 ? -43.982 -24.359 -45.760 1.000 37.944 310 LYS A C 1
ATOM 2424 O O . LYS A 1 330 ? -43.492 -24.276 -46.880 1.000 37.154 310 LYS A O 1
ATOM 2430 N N . LEU A 1 331 ? -44.196 -23.285 -45.000 1.000 35.309 311 LEU A N 1
ATOM 2431 C CA . LEU A 1 331 ? -43.769 -21.956 -45.418 1.000 34.162 311 LEU A CA 1
ATOM 2432 C C . LEU A 1 331 ? -42.266 -21.747 -45.248 1.000 36.664 311 LEU A C 1
ATOM 2433 O O . LEU A 1 331 ? -41.717 -20.812 -45.832 1.000 31.826 311 LEU A O 1
ATOM 2438 N N . ALA A 1 332 ? -41.625 -22.557 -44.397 1.000 34.948 312 ALA A N 1
ATOM 2439 C CA . ALA A 1 332 ? -40.292 -22.234 -43.915 1.000 38.063 312 ALA A CA 1
ATOM 2440 C C . ALA A 1 332 ? -39.239 -22.787 -44.867 1.000 36.857 312 ALA A C 1
ATOM 2441 O O . ALA A 1 332 ? -39.339 -23.936 -45.256 1.000 35.415 312 ALA A O 1
ATOM 2443 N N . VAL A 1 333 ? -38.212 -21.992 -45.180 1.000 39.755 313 VAL A N 1
ATOM 2444 C CA . VAL A 1 333 ? -37.032 -22.543 -45.842 1.000 44.622 313 VAL A CA 1
ATOM 2445 C C . VAL A 1 333 ? -36.001 -23.028 -44.815 1.000 42.245 313 VAL A C 1
ATOM 2446 O O . VAL A 1 333 ? -35.175 -23.853 -45.164 1.000 39.533 313 VAL A O 1
ATOM 2450 N N . GLU A 1 334 ? -36.013 -22.501 -43.578 1.000 39.823 314 GLU A N 1
ATOM 2451 C CA . GLU A 1 334 ? -35.220 -23.047 -42.479 1.000 42.514 314 GLU A CA 1
ATOM 2452 C C . GLU A 1 334 ? -36.019 -23.035 -41.181 1.000 36.137 314 GLU A C 1
ATOM 2453 O O . GLU A 1 334 ? -36.809 -22.134 -40.946 1.000 33.821 314 GLU A O 1
ATOM 2459 N N . ILE A 1 335 ? -35.793 -24.042 -40.346 1.000 35.457 315 ILE A N 1
ATOM 2460 C CA . ILE A 1 335 ? -36.314 -24.068 -38.992 1.000 33.749 315 ILE A CA 1
ATOM 2461 C C . ILE A 1 335 ? -35.113 -24.099 -38.059 1.000 34.292 315 ILE A C 1
ATOM 2462 O O . ILE A 1 335 ? -34.320 -25.019 -38.155 1.000 39.645 315 ILE A O 1
ATOM 2467 N N . ASN A 1 336 ? -34.961 -23.086 -37.202 1.000 31.271 316 ASN A N 1
ATOM 2468 C CA . ASN A 1 336 ? -33.831 -23.006 -36.294 1.000 31.128 316 ASN A CA 1
ATOM 2469 C C . ASN A 1 336 ? -34.365 -22.957 -34.868 1.000 32.898 316 ASN A C 1
ATOM 2470 O O . ASN A 1 336 ? -35.575 -22.818 -34.657 1.000 34.507 316 ASN A O 1
ATOM 2475 N N . ASN A 1 337 ? -33.444 -23.054 -33.904 1.000 31.507 317 ASN A N 1
ATOM 2476 C CA . ASN A 1 337 ? -33.782 -23.048 -32.489 1.000 35.081 317 ASN A CA 1
ATOM 2477 C C . ASN A 1 337 ? -32.871 -22.056 -31.768 1.000 31.672 317 ASN A C 1
ATOM 2478 O O . ASN A 1 337 ? -31.935 -22.440 -31.081 1.000 33.174 317 ASN A O 1
ATOM 2483 N N . PRO A 1 338 ? -33.119 -20.739 -31.887 1.000 29.092 318 PRO A N 1
ATOM 2484 C CA . PRO A 1 338 ? -32.197 -19.737 -31.355 1.000 28.870 318 PRO A CA 1
ATOM 2485 C C . PRO A 1 338 ? -32.145 -19.672 -29.834 1.000 30.620 318 PRO A C 1
ATOM 2486 O O . PRO A 1 338 ? -31.145 -19.229 -29.277 1.000 32.158 318 PRO A O 1
ATOM 2490 N N . ARG A 1 339 ? -33.223 -20.116 -29.177 1.000 30.124 319 ARG A N 1
ATOM 2491 C CA . ARG A 1 339 ? -33.286 -20.174 -27.728 1.000 32.406 319 ARG A CA 1
ATOM 2492 C C . ARG A 1 339 ? -34.033 -21.431 -27.315 1.000 32.707 319 ARG A C 1
ATOM 2493 O O . ARG A 1 339 ? -34.884 -21.909 -28.071 1.000 29.816 319 ARG A O 1
ATOM 2501 N N . PRO A 1 340 ? -33.870 -21.900 -26.055 1.000 32.398 320 PRO A N 1
ATOM 2502 C CA . PRO A 1 340 ? -34.768 -22.917 -25.510 1.000 33.230 320 PRO A CA 1
ATOM 2503 C C . PRO A 1 340 ? -36.190 -22.349 -25.568 1.000 31.525 320 PRO A C 1
ATOM 2504 O O . PRO A 1 340 ? -36.450 -21.185 -25.257 1.000 36.623 320 PRO A O 1
ATOM 2508 N N . ASN A 1 341 ? -37.107 -23.158 -26.051 1.000 30.895 321 ASN A N 1
ATOM 2509 C CA . ASN A 1 341 ? -38.492 -22.745 -26.145 1.000 32.820 321 ASN A CA 1
ATOM 2510 C C . ASN A 1 341 ? -38.734 -21.647 -27.177 1.000 29.714 321 ASN A C 1
ATOM 2511 O O . ASN A 1 341 ? -39.820 -21.085 -27.175 1.000 28.707 321 ASN A O 1
ATOM 2516 N N . VAL A 1 342 ? -37.786 -21.406 -28.086 1.000 27.652 322 VAL A N 1
ATOM 2517 C CA . VAL A 1 342 ? -38.080 -20.601 -29.264 1.000 27.101 322 VAL A CA 1
ATOM 2518 C C . VAL A 1 342 ? -37.690 -21.380 -30.520 1.000 29.205 322 VAL A C 1
ATOM 2519 O O . VAL A 1 342 ? -36.527 -21.742 -30.695 1.000 30.000 322 VAL A O 1
ATOM 2523 N N . THR A 1 343 ? -38.682 -21.594 -31.398 1.000 27.176 323 THR A N 1
ATOM 2524 C CA . THR A 1 343 ? -38.473 -22.123 -32.737 1.000 26.000 323 THR A CA 1
ATOM 2525 C C . THR A 1 343 ? -38.626 -21.006 -33.757 1.000 26.137 323 THR A C 1
ATOM 2526 O O . THR A 1 343 ? -39.632 -20.309 -33.761 1.000 28.678 323 THR A O 1
ATOM 2530 N N . GLU A 1 344 ? -37.612 -20.838 -34.604 1.000 24.900 324 GLU A N 1
ATOM 2531 C CA . GLU A 1 344 ? -37.616 -19.858 -35.680 1.000 26.753 324 GLU A CA 1
ATOM 2532 C C . GLU A 1 344 ? -38.032 -20.536 -36.980 1.000 28.437 324 GLU A C 1
ATOM 2533 O O . GLU A 1 344 ? -37.427 -21.541 -37.359 1.000 29.627 324 GLU A O 1
ATOM 2539 N N . TYR A 1 345 ? -39.052 -19.978 -37.640 1.000 29.936 325 TYR A N 1
ATOM 2540 C CA . TYR A 1 345 ? -39.429 -20.355 -38.997 1.000 28.722 325 TYR A CA 1
ATOM 2541 C C . TYR A 1 345 ? -39.037 -19.217 -39.924 1.000 26.877 325 TYR A C 1
ATOM 2542 O O . TYR A 1 345 ? -39.640 -18.145 -39.869 1.000 27.973 325 TYR A O 1
ATOM 2551 N N . LYS A 1 346 ? -37.986 -19.435 -40.715 1.000 27.939 326 LYS A N 1
ATOM 2552 C CA . LYS A 1 346 ? -37.489 -18.443 -41.658 1.000 30.279 326 LYS A CA 1
ATOM 2553 C C . LYS A 1 346 ? -38.162 -18.705 -43.000 1.000 28.551 326 LYS A C 1
ATOM 2554 O O . LYS A 1 346 ? -38.087 -19.818 -43.508 1.000 29.833 326 LYS A O 1
ATOM 2560 N N . LEU A 1 347 ? -38.825 -17.672 -43.530 1.000 33.674 327 LEU A N 1
ATOM 2561 C CA . LEU A 1 347 ? -39.667 -17.791 -44.710 1.000 36.211 327 LEU A CA 1
ATOM 2562 C C . LEU A 1 347 ? -38.885 -17.333 -45.940 1.000 36.407 327 LEU A C 1
ATOM 2563 O O . LEU A 1 347 ? -37.819 -16.730 -45.816 1.000 34.058 327 LEU A O 1
ATOM 2568 N N . LYS A 1 348 ? -39.470 -17.575 -47.122 1.000 43.516 328 LYS A N 1
ATOM 2569 C CA . LYS A 1 348 ? -38.778 -17.374 -48.387 1.000 44.449 328 LYS A CA 1
ATOM 2570 C C . LYS A 1 348 ? -38.324 -15.927 -48.541 1.000 42.643 328 LYS A C 1
ATOM 2571 O O . LYS A 1 348 ? -37.212 -15.683 -48.994 1.000 40.605 328 LYS A O 1
ATOM 2577 N N . ASP A 1 349 ? -39.179 -14.966 -48.171 1.000 39.781 329 ASP A N 1
ATOM 2578 C CA . ASP A 1 349 ? -38.826 -13.557 -48.275 1.000 36.682 329 ASP A CA 1
ATOM 2579 C C . ASP A 1 349 ? -37.877 -13.115 -47.158 1.000 34.823 329 ASP A C 1
ATOM 2580 O O . ASP A 1 349 ? -37.569 -11.939 -47.088 1.000 36.842 329 ASP A O 1
ATOM 2585 N N . GLY A 1 350 ? -37.443 -14.013 -46.262 1.000 33.821 330 GLY A N 1
ATOM 2586 C CA . GLY A 1 350 ? -36.446 -13.641 -45.266 1.000 34.965 330 GLY A CA 1
ATOM 2587 C C . GLY A 1 350 ? -37.048 -13.250 -43.911 1.000 34.880 330 GLY A C 1
ATOM 2588 O O . GLY A 1 350 ? -36.319 -13.072 -42.944 1.000 37.258 330 GLY A O 1
ATOM 2589 N N . ARG A 1 351 ? -38.377 -13.130 -43.817 1.000 34.808 331 ARG A N 1
ATOM 2590 C CA . ARG A 1 351 ? -39.035 -12.894 -42.540 1.000 34.272 331 ARG A CA 1
ATOM 2591 C C . ARG A 1 351 ? -38.772 -14.081 -41.617 1.000 29.920 331 ARG A C 1
ATOM 2592 O O . ARG A 1 351 ? -38.720 -15.232 -42.062 1.000 28.444 331 ARG A O 1
ATOM 2600 N N . ARG A 1 352 ? -38.615 -13.783 -40.322 1.000 27.775 332 ARG A N 1
ATOM 2601 C CA . ARG A 1 352 ? -38.511 -14.819 -39.311 1.000 28.619 332 ARG A CA 1
ATOM 2602 C C . ARG A 1 352 ? -39.699 -14.704 -38.345 1.000 28.641 332 ARG A C 1
ATOM 2603 O O . ARG A 1 352 ? -39.984 -13.626 -37.820 1.000 26.796 332 ARG A O 1
ATOM 2611 N N . LEU A 1 353 ? -40.385 -15.822 -38.148 1.000 24.141 333 LEU A N 1
ATOM 2612 C CA . LEU A 1 353 ? -41.520 -15.932 -37.248 1.000 29.980 333 LEU A CA 1
ATOM 2613 C C . LEU A 1 353 ? -41.106 -16.883 -36.124 1.000 28.686 333 LEU A C 1
ATOM 2614 O O . LEU A 1 353 ? -40.511 -17.921 -36.382 1.000 27.472 333 LEU A O 1
ATOM 2619 N N . TYR A 1 354 ? -41.468 -16.540 -34.888 1.000 26.691 334 TYR A N 1
ATOM 2620 C CA . TYR A 1 354 ? -41.053 -17.301 -33.723 1.000 25.111 334 TYR A CA 1
ATOM 2621 C C . TYR A 1 354 ? -42.250 -17.901 -33.000 1.000 25.529 334 TYR A C 1
ATOM 2622 O O . TYR A 1 354 ? -43.176 -17.197 -32.606 1.000 27.505 334 TYR A O 1
ATOM 2631 N N . LEU A 1 355 ? -42.163 -19.217 -32.783 1.000 23.716 335 LEU A N 1
ATOM 2632 C CA . LEU A 1 355 ? -43.143 -19.964 -32.028 1.000 25.621 335 LEU A CA 1
ATOM 2633 C C . LEU A 1 355 ? -42.527 -20.341 -30.685 1.000 25.222 335 LEU A C 1
ATOM 2634 O O . LEU A 1 355 ? -41.442 -20.920 -30.638 1.000 27.846 335 LEU A O 1
ATOM 2639 N N . LEU A 1 356 ? -43.235 -20.051 -29.600 1.000 23.068 336 LEU A N 1
ATOM 2640 C CA . LEU A 1 356 ? -42.731 -20.371 -28.276 1.000 23.732 336 LEU A CA 1
ATOM 2641 C C . LEU A 1 356 ? -43.197 -21.756 -27.865 1.000 23.044 336 LEU A C 1
ATOM 2642 O O . LEU A 1 356 ? -44.326 -22.158 -28.148 1.000 23.508 336 LEU A O 1
ATOM 2647 N N . ALA A 1 357 ? -42.321 -22.470 -27.149 1.000 27.614 337 ALA A N 1
ATOM 2648 C CA . ALA A 1 357 ? -42.686 -23.688 -26.437 1.000 25.720 337 ALA A CA 1
ATOM 2649 C C . ALA A 1 357 ? -43.263 -24.741 -27.382 1.000 26.896 337 ALA A C 1
ATOM 2650 O O . ALA A 1 357 ? -44.119 -25.537 -26.999 1.000 28.288 337 ALA A O 1
ATOM 2652 N N . ASP A 1 358 ? -42.822 -24.702 -28.639 1.000 30.226 338 ASP A N 1
ATOM 2653 C CA . ASP A 1 358 ? -43.268 -25.637 -29.656 1.000 33.222 338 ASP A CA 1
ATOM 2654 C C . ASP A 1 358 ? -44.791 -25.626 -29.798 1.000 32.588 338 ASP A C 1
ATOM 2655 O O . ASP A 1 358 ? -45.388 -26.654 -30.154 1.000 27.734 338 ASP A O 1
ATOM 2660 N N . GLY A 1 359 ? -45.404 -24.481 -29.482 1.000 27.705 339 GLY A N 1
ATOM 2661 C CA . GLY A 1 359 ? -46.842 -24.306 -29.613 1.000 27.246 339 GLY A CA 1
ATOM 2662 C C . GLY A 1 359 ? -47.642 -24.960 -28.493 1.000 26.557 339 GLY A C 1
ATOM 2663 O O . GLY A 1 359 ? -48.847 -25.094 -28.606 1.000 24.658 339 GLY A O 1
ATOM 2664 N N . ARG A 1 360 ? -46.982 -25.341 -27.398 1.000 29.866 340 ARG A N 1
ATOM 2665 C CA . ARG A 1 360 ? -47.643 -25.966 -26.257 1.000 29.725 340 ARG A CA 1
ATOM 2666 C C . ARG A 1 360 ? -47.815 -24.925 -25.148 1.000 27.252 340 ARG A C 1
ATOM 2667 O O . ARG A 1 360 ? -47.157 -23.889 -25.180 1.000 26.435 340 ARG A O 1
ATOM 2675 N N . LEU A 1 361 ? -48.742 -25.184 -24.223 1.000 24.841 341 LEU A N 1
ATOM 2676 C CA . LEU A 1 361 ? -49.108 -24.241 -23.168 1.000 28.653 341 LEU A CA 1
ATOM 2677 C C . LEU A 1 361 ? -47.854 -23.503 -22.701 1.000 25.325 341 LEU A C 1
ATOM 2678 O O . LEU A 1 361 ? -46.982 -24.073 -22.055 1.000 26.188 341 LEU A O 1
ATOM 2683 N N . VAL A 1 362 ? -47.794 -22.208 -22.981 1.000 24.313 342 VAL A N 1
ATOM 2684 C CA . VAL A 1 362 ? -46.553 -21.492 -22.802 1.000 24.112 342 VAL A CA 1
ATOM 2685 C C . VAL A 1 362 ? -46.254 -21.302 -21.322 1.000 21.926 342 VAL A C 1
ATOM 2686 O O . VAL A 1 362 ? -45.102 -21.331 -20.933 1.000 22.102 342 VAL A O 1
ATOM 2690 N N . ASN A 1 363 ? -47.293 -21.177 -20.505 1.000 23.605 343 ASN A N 1
ATOM 2691 C CA . ASN A 1 363 ? -47.131 -20.978 -19.068 1.000 25.950 343 ASN A CA 1
ATOM 2692 C C . ASN A 1 363 ? -46.450 -22.179 -18.402 1.000 27.506 343 ASN A C 1
ATOM 2693 O O . ASN A 1 363 ? -45.718 -22.026 -17.418 1.000 30.213 343 ASN A O 1
ATOM 2698 N N . LEU A 1 364 ? -46.708 -23.377 -18.923 1.000 25.021 344 LEU A N 1
ATOM 2699 C CA . LEU A 1 364 ? -46.276 -24.605 -18.271 1.000 25.842 344 LEU A CA 1
ATOM 2700 C C . LEU A 1 364 ? -44.974 -25.110 -18.880 1.000 27.863 344 LEU A C 1
ATOM 2701 O O . LEU A 1 364 ? -44.265 -25.842 -18.217 1.000 29.283 344 LEU A O 1
ATOM 2706 N N . VAL A 1 365 ? -44.655 -24.696 -20.108 1.000 25.390 345 VAL A N 1
ATOM 2707 C CA . VAL A 1 365 ? -43.484 -25.208 -20.800 1.000 27.960 345 VAL A CA 1
ATOM 2708 C C . VAL A 1 365 ? -42.337 -24.225 -20.668 1.000 28.510 345 VAL A C 1
ATOM 2709 O O . VAL A 1 365 ? -41.225 -24.642 -20.386 1.000 28.643 345 VAL A O 1
ATOM 2713 N N . ALA A 1 366 ? -42.608 -22.927 -20.850 1.000 29.208 346 ALA A N 1
ATOM 2714 C CA . ALA A 1 366 ? -41.566 -21.920 -20.747 1.000 31.175 346 ALA A CA 1
ATOM 2715 C C . ALA A 1 366 ? -41.489 -21.344 -19.336 1.000 30.809 346 ALA A C 1
ATOM 2716 O O . ALA A 1 366 ? -40.592 -20.561 -19.081 1.000 35.189 346 ALA A O 1
ATOM 2718 N N . ALA A 1 367 ? -42.402 -21.712 -18.426 1.000 27.202 347 ALA A N 1
ATOM 2719 C CA . ALA A 1 367 ? -42.286 -21.269 -17.046 1.000 28.052 347 ALA A CA 1
ATOM 2720 C C . ALA A 1 367 ? -42.767 -22.358 -16.080 1.000 28.311 347 ALA A C 1
ATOM 2721 O O . ALA A 1 367 ? -42.650 -23.538 -16.365 1.000 28.143 347 ALA A O 1
ATOM 2723 N N . ASP A 1 368 ? -43.297 -21.965 -14.919 1.000 27.588 348 ASP A N 1
ATOM 2724 C CA . ASP A 1 368 ? -43.592 -22.897 -13.839 1.000 26.825 348 ASP A CA 1
ATOM 2725 C C . ASP A 1 368 ? -45.095 -23.064 -13.651 1.000 24.736 348 ASP A C 1
ATOM 2726 O O . ASP A 1 368 ? -45.523 -23.477 -12.580 1.000 28.793 348 ASP A O 1
ATOM 2731 N N . GLY A 1 369 ? -45.885 -22.757 -14.685 1.000 24.417 349 GLY A N 1
ATOM 2732 C CA . GLY A 1 369 ? -47.332 -22.862 -14.587 1.000 23.690 349 GLY A CA 1
ATOM 2733 C C . GLY A 1 369 ? -47.958 -21.761 -13.725 1.000 24.722 349 GLY A C 1
ATOM 2734 O O . GLY A 1 369 ? -47.315 -20.771 -13.364 1.000 25.641 349 GLY A O 1
ATOM 2735 N N . HIS A 1 370 ? -49.243 -21.942 -13.413 1.000 22.186 350 HIS A N 1
ATOM 2736 C CA . HIS A 1 370 ? -49.977 -21.000 -12.607 1.000 22.256 350 HIS A CA 1
ATOM 2737 C C . HIS A 1 370 ? -49.230 -20.816 -11.300 1.000 22.377 350 HIS A C 1
ATOM 2738 O O . HIS A 1 370 ? -48.534 -21.704 -10.849 1.000 23.030 350 HIS A O 1
ATOM 2745 N N . PRO A 1 371 ? -49.350 -19.657 -10.648 1.000 22.519 351 PRO A N 1
ATOM 2746 C CA . PRO A 1 371 ? -48.776 -19.485 -9.319 1.000 24.449 351 PRO A CA 1
ATOM 2747 C C . PRO A 1 371 ? -49.397 -20.391 -8.257 1.000 21.909 351 PRO A C 1
ATOM 2748 O O . PRO A 1 371 ? -50.544 -20.810 -8.371 1.000 24.327 351 PRO A O 1
ATOM 2752 N N . ALA A 1 372 ? -48.624 -20.626 -7.201 1.000 22.341 352 ALA A N 1
ATOM 2753 C CA . ALA A 1 372 ? -48.975 -21.550 -6.139 1.000 23.552 352 ALA A CA 1
ATOM 2754 C C . ALA A 1 372 ? -50.387 -21.306 -5.626 1.000 25.172 352 ALA A C 1
ATOM 2755 O O . ALA A 1 372 ? -51.142 -22.261 -5.478 1.000 24.487 352 ALA A O 1
ATOM 2757 N N . GLU A 1 373 ? -50.741 -20.042 -5.339 1.000 27.173 353 GLU A N 1
ATOM 2758 C CA . GLU A 1 373 ? -51.984 -19.738 -4.641 1.000 25.738 353 GLU A CA 1
ATOM 2759 C C . GLU A 1 373 ? -53.201 -20.050 -5.517 1.000 26.975 353 GLU A C 1
ATOM 2760 O O . GLU A 1 373 ? -54.296 -20.284 -5.005 1.000 25.772 353 GLU A O 1
ATOM 2766 N N . ILE A 1 374 ? -53.033 -19.972 -6.845 1.000 25.165 354 ILE A N 1
ATOM 2767 C CA . ILE A 1 374 ? -54.096 -20.325 -7.769 1.000 24.008 354 ILE A CA 1
ATOM 2768 C C . ILE A 1 374 ? -54.314 -21.848 -7.790 1.000 24.073 354 ILE A C 1
ATOM 2769 O O . ILE A 1 374 ? -55.439 -22.326 -7.627 1.000 23.788 354 ILE A O 1
ATOM 2774 N N . MET A 1 375 ? -53.249 -22.623 -8.008 1.000 24.691 355 MET A N 1
ATOM 2775 C CA . MET A 1 375 ? -53.365 -24.072 -8.043 1.000 25.222 355 MET A CA 1
ATOM 2776 C C . MET A 1 375 ? -53.797 -24.628 -6.686 1.000 25.228 355 MET A C 1
ATOM 2777 O O . MET A 1 375 ? -54.424 -25.675 -6.633 1.000 25.327 355 MET A O 1
ATOM 2782 N N . ASP A 1 376 ? -53.532 -23.889 -5.601 1.000 25.158 356 ASP A N 1
ATOM 2783 C CA . ASP A 1 376 ? -54.101 -24.210 -4.302 1.000 26.646 356 ASP A CA 1
ATOM 2784 C C . ASP A 1 376 ? -55.611 -24.437 -4.416 1.000 26.623 356 ASP A C 1
ATOM 2785 O O . ASP A 1 376 ? -56.158 -25.458 -3.993 1.000 25.007 356 ASP A O 1
ATOM 2790 N N . MET A 1 377 ? -56.296 -23.466 -5.009 1.000 26.408 357 MET A N 1
ATOM 2791 C CA . MET A 1 377 ? -57.752 -23.487 -5.062 1.000 26.820 357 MET A CA 1
ATOM 2792 C C . MET A 1 377 ? -58.253 -24.527 -6.070 1.000 25.621 357 MET A C 1
ATOM 2793 O O . MET A 1 377 ? -59.221 -25.227 -5.772 1.000 27.014 357 MET A O 1
ATOM 2798 N N . SER A 1 378 ? -57.629 -24.615 -7.256 1.000 21.637 358 SER A N 1
ATOM 2799 C CA . SER A 1 378 ? -58.020 -25.599 -8.259 1.000 24.646 358 SER A CA 1
ATOM 2800 C C . SER A 1 378 ? -57.827 -27.017 -7.720 1.000 27.239 358 SER A C 1
ATOM 2801 O O . SER A 1 378 ? -58.654 -27.904 -7.956 1.000 28.582 358 SER A O 1
ATOM 2804 N N . PHE A 1 379 ? -56.715 -27.241 -7.012 1.000 26.749 359 PHE A N 1
ATOM 2805 C CA . PHE A 1 379 ? -56.386 -28.586 -6.564 1.000 26.316 359 PHE A CA 1
ATOM 2806 C C . PHE A 1 379 ? -57.121 -28.936 -5.277 1.000 27.223 359 PHE A C 1
ATOM 2807 O O . PHE A 1 379 ? -57.349 -30.117 -5.015 1.000 27.954 359 PHE A O 1
ATOM 2815 N N . ALA A 1 380 ? -57.492 -27.924 -4.485 1.000 24.039 360 ALA A N 1
ATOM 2816 C CA . ALA A 1 380 ? -58.449 -28.170 -3.414 1.000 26.465 360 ALA A CA 1
ATOM 2817 C C . ALA A 1 380 ? -59.767 -28.717 -3.982 1.000 28.936 360 ALA A C 1
ATOM 2818 O O . ALA A 1 380 ? -60.357 -29.658 -3.419 1.000 27.930 360 ALA A O 1
ATOM 2820 N N . LEU A 1 381 ? -60.229 -28.154 -5.105 1.000 25.164 361 LEU A N 1
ATOM 2821 C CA . LEU A 1 381 ? -61.440 -28.658 -5.745 1.000 27.284 361 LEU A CA 1
ATOM 2822 C C . LEU A 1 381 ? -61.231 -30.082 -6.270 1.000 27.544 361 LEU A C 1
ATOM 2823 O O . LEU A 1 381 ? -62.144 -30.904 -6.192 1.000 26.569 361 LEU A O 1
ATOM 2828 N N . GLN A 1 382 ? -60.037 -30.366 -6.804 1.000 28.652 362 GLN A N 1
ATOM 2829 C CA . GLN A 1 382 ? -59.698 -31.707 -7.278 1.000 27.990 362 GLN A CA 1
ATOM 2830 C C . GLN A 1 382 ? -59.762 -32.718 -6.129 1.000 28.733 362 GLN A C 1
ATOM 2831 O O . GLN A 1 382 ? -60.298 -33.796 -6.289 1.000 27.504 362 GLN A O 1
ATOM 2837 N N . ALA A 1 383 ? -59.197 -32.363 -4.971 1.000 27.627 363 ALA A N 1
ATOM 2838 C CA . ALA A 1 383 ? -59.212 -33.229 -3.804 1.000 26.273 363 ALA A CA 1
ATOM 2839 C C . ALA A 1 383 ? -60.648 -33.518 -3.389 1.000 26.998 363 ALA A C 1
ATOM 2840 O O . ALA A 1 383 ? -60.978 -34.667 -3.066 1.000 29.866 363 ALA A O 1
ATOM 2842 N N . LYS A 1 384 ? -61.490 -32.475 -3.397 1.000 28.084 364 LYS A N 1
ATOM 2843 C CA . LYS A 1 384 ? -62.885 -32.605 -2.994 1.000 31.390 364 LYS A CA 1
ATOM 2844 C C . LYS A 1 384 ? -63.689 -33.383 -4.042 1.000 31.740 364 LYS A C 1
ATOM 2845 O O . LYS A 1 384 ? -64.616 -34.113 -3.683 1.000 29.013 364 LYS A O 1
ATOM 2851 N N . ALA A 1 385 ? -63.320 -33.255 -5.326 1.000 27.721 365 ALA A N 1
ATOM 2852 C CA . ALA A 1 385 ? -63.961 -34.036 -6.370 1.000 30.172 365 ALA A CA 1
ATOM 2853 C C . ALA A 1 385 ? -63.660 -35.533 -6.219 1.000 28.539 365 ALA A C 1
ATOM 2854 O O . ALA A 1 385 ? -64.535 -36.365 -6.430 1.000 32.161 365 ALA A O 1
ATOM 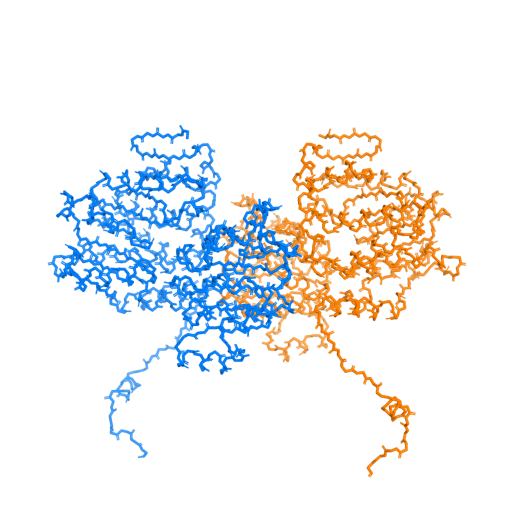2856 N N . ALA A 1 386 ? -62.416 -35.882 -5.883 1.000 29.151 366 ALA A N 1
ATOM 2857 C CA . ALA A 1 386 ? -62.040 -37.277 -5.674 1.000 30.832 366 ALA A CA 1
ATOM 2858 C C . ALA A 1 386 ? -62.884 -37.866 -4.540 1.000 32.265 366 ALA A C 1
ATOM 2859 O O . ALA A 1 386 ? -63.358 -38.996 -4.616 1.000 30.289 366 ALA A O 1
ATOM 2861 N N . GLU A 1 387 ? -63.057 -37.079 -3.487 1.000 33.164 367 GLU A N 1
ATOM 2862 C CA . GLU A 1 387 ? -63.830 -37.478 -2.327 1.000 36.282 367 GLU A CA 1
ATOM 2863 C C . GLU A 1 387 ? -65.312 -37.589 -2.701 1.000 34.648 367 GLU A C 1
ATOM 2864 O O . GLU A 1 387 ? -66.004 -38.519 -2.268 1.000 30.115 367 GLU A O 1
ATOM 2870 N N . TYR A 1 388 ? -65.792 -36.672 -3.550 1.000 31.262 368 TYR A N 1
ATOM 2871 C CA . TYR A 1 388 ? -67.182 -36.680 -3.989 1.000 32.387 368 TYR A CA 1
ATOM 2872 C C . TYR A 1 388 ? -67.488 -37.944 -4.794 1.000 33.267 368 TYR A C 1
ATOM 2873 O O . TYR A 1 388 ? -68.554 -38.544 -4.630 1.000 33.685 368 TYR A O 1
ATOM 2882 N N . ILE A 1 389 ? -66.576 -38.312 -5.701 1.000 32.498 369 ILE A N 1
ATOM 2883 C CA . ILE A 1 389 ? -66.689 -39.544 -6.468 1.000 34.163 369 ILE A CA 1
ATOM 2884 C C . ILE A 1 389 ? -66.697 -40.763 -5.542 1.000 35.597 369 ILE A C 1
ATOM 2885 O O . ILE A 1 389 ? -67.558 -41.632 -5.669 1.000 33.629 369 ILE A O 1
ATOM 2890 N N . LYS A 1 390 ? -65.748 -40.824 -4.607 1.000 36.053 370 LYS A N 1
ATOM 2891 C CA . LYS A 1 390 ? -65.693 -41.905 -3.632 1.000 34.639 370 LYS A CA 1
ATOM 2892 C C . LYS A 1 390 ? -67.047 -42.066 -2.939 1.000 34.994 370 LYS A C 1
ATOM 2893 O O . LYS A 1 390 ? -67.575 -43.168 -2.873 1.000 37.981 370 LYS A O 1
ATOM 2899 N N . ASP A 1 391 ? -67.613 -40.946 -2.488 1.000 33.514 371 ASP A N 1
ATOM 2900 C CA . ASP A 1 391 ? -68.783 -40.925 -1.636 1.000 32.941 371 ASP A CA 1
ATOM 2901 C C . ASP A 1 391 ? -70.071 -41.178 -2.427 1.000 35.482 371 ASP A C 1
ATOM 2902 O O . ASP A 1 391 ? -71.051 -41.675 -1.875 1.000 38.601 371 ASP A O 1
ATOM 2907 N N . ASN A 1 392 ? -70.111 -40.846 -3.718 1.000 36.731 372 ASN A N 1
ATOM 2908 C CA . ASN A 1 392 ? -71.397 -40.734 -4.394 1.000 35.091 372 ASN A CA 1
ATOM 2909 C C . ASN A 1 392 ? -71.474 -41.516 -5.701 1.000 35.378 372 ASN A C 1
ATOM 2910 O O . ASN A 1 392 ? -72.498 -41.449 -6.396 1.000 34.114 372 ASN A O 1
ATOM 2915 N N . HIS A 1 393 ? -70.417 -42.261 -6.046 1.000 36.160 373 HIS A N 1
ATOM 2916 C CA . HIS A 1 393 ? -70.342 -42.838 -7.380 1.000 39.241 373 HIS A CA 1
ATOM 2917 C C . HIS A 1 393 ? -71.555 -43.721 -7.652 1.000 43.972 373 HIS A C 1
ATOM 2918 O O . HIS A 1 393 ? -72.058 -43.722 -8.768 1.000 44.996 373 HIS A O 1
ATOM 2925 N N . GLU A 1 394 ? -72.018 -44.444 -6.617 1.000 50.109 374 GLU A N 1
ATOM 2926 C CA . GLU A 1 394 ? -73.121 -45.392 -6.711 1.000 51.654 374 GLU A CA 1
ATOM 2927 C C . GLU A 1 394 ? -74.401 -44.729 -7.194 1.000 48.897 374 GLU A C 1
ATOM 2928 O O . GLU A 1 394 ? -75.208 -45.408 -7.825 1.000 49.181 374 GLU A O 1
ATOM 2934 N N . ARG A 1 395 ? -74.581 -43.434 -6.889 1.000 44.032 375 ARG A N 1
ATOM 2935 C CA . ARG A 1 395 ? -75.828 -42.756 -7.208 1.000 42.212 375 ARG A CA 1
ATOM 2936 C C . ARG A 1 395 ? -75.670 -41.822 -8.417 1.000 41.277 375 ARG A C 1
ATOM 2937 O O . ARG A 1 395 ? -76.608 -41.109 -8.764 1.000 35.946 375 ARG A O 1
ATOM 2945 N N . LEU A 1 396 ? -74.534 -41.887 -9.129 1.000 34.230 376 LEU A N 1
ATOM 2946 C CA . LEU A 1 396 ? -74.321 -41.053 -10.295 1.000 34.271 376 LEU A CA 1
ATOM 2947 C C . LEU A 1 396 ? -74.445 -41.912 -11.548 1.000 36.496 376 LEU A C 1
ATOM 2948 O O . LEU A 1 396 ? -74.121 -43.081 -11.543 1.000 39.026 376 LEU A O 1
ATOM 2953 N N . GLU A 1 397 ? -74.905 -41.311 -12.635 1.000 37.341 377 GLU A N 1
ATOM 2954 C CA . GLU A 1 397 ? -74.987 -41.988 -13.919 1.000 39.936 377 GLU A CA 1
ATOM 2955 C C . GLU A 1 397 ? -73.677 -41.786 -14.668 1.000 36.639 377 GLU A C 1
ATOM 2956 O O . GLU A 1 397 ? -72.849 -40.965 -14.280 1.000 36.080 377 GLU A O 1
ATOM 2962 N N . PRO A 1 398 ? -73.443 -42.513 -15.774 1.000 42.287 378 PRO A N 1
ATOM 2963 C CA . PRO A 1 398 ? -72.284 -42.233 -16.630 1.000 39.403 378 PRO A CA 1
ATOM 2964 C C . PRO A 1 398 ? -72.437 -40.915 -17.401 1.000 35.982 378 PRO A C 1
ATOM 2965 O O . PRO A 1 398 ? -72.579 -40.894 -18.623 1.000 36.924 378 PRO A O 1
ATOM 2969 N N . LYS A 1 399 ? -72.358 -39.805 -16.655 1.000 32.180 379 LYS A N 1
ATOM 2970 C CA . LYS A 1 399 ? -72.581 -38.471 -17.169 1.000 31.453 379 LYS A CA 1
ATOM 2971 C C . LYS A 1 399 ? -71.530 -37.548 -16.581 1.000 30.959 379 LYS A C 1
ATOM 2972 O O . LYS A 1 399 ? -70.804 -37.935 -15.664 1.000 27.543 379 LYS A O 1
ATOM 2978 N N . VAL A 1 400 ? -71.518 -36.316 -17.095 1.000 31.478 380 VAL A N 1
ATOM 2979 C CA . VAL A 1 400 ? -70.676 -35.236 -16.603 1.000 32.927 380 VAL A CA 1
ATOM 2980 C C . VAL A 1 400 ? -71.452 -34.387 -15.583 1.000 33.097 380 VAL A C 1
ATOM 2981 O O . VAL A 1 400 ? -72.523 -33.861 -15.887 1.000 31.659 380 VAL A O 1
ATOM 2985 N N . TYR A 1 401 ? -70.910 -34.265 -14.371 1.000 28.904 381 TYR A N 1
ATOM 2986 C CA . TYR A 1 401 ? -71.537 -33.503 -13.310 1.000 30.783 381 TYR A CA 1
ATOM 2987 C C . TYR A 1 401 ? -70.627 -32.366 -12.881 1.000 30.781 381 TYR A C 1
ATOM 2988 O O . TYR A 1 401 ? -69.420 -32.417 -13.110 1.000 30.552 381 TYR A O 1
ATOM 2997 N N . ILE A 1 402 ? -71.217 -31.415 -12.157 1.000 29.422 382 ILE A N 1
ATOM 2998 C CA . ILE A 1 402 ? -70.510 -30.294 -11.570 1.000 30.045 382 ILE A CA 1
ATOM 2999 C C . ILE A 1 402 ? -70.621 -30.371 -10.042 1.000 30.463 382 ILE A C 1
ATOM 3000 O O . ILE A 1 402 ? -71.676 -30.703 -9.522 1.000 29.283 382 ILE A O 1
ATOM 3005 N N . LEU A 1 403 ? -69.540 -30.045 -9.312 1.000 30.195 383 LEU A N 1
ATOM 3006 C CA . LEU A 1 403 ? -69.566 -30.113 -7.857 1.000 34.291 383 LEU A CA 1
ATOM 3007 C C . LEU A 1 403 ? -70.642 -29.189 -7.307 1.000 32.078 383 LEU A C 1
ATOM 3008 O O . LEU A 1 403 ? -70.847 -28.107 -7.830 1.000 29.282 383 LEU A O 1
ATOM 3013 N N . PRO A 1 404 ? -71.333 -29.558 -6.210 1.000 34.879 384 PRO A N 1
ATOM 3014 C CA . PRO A 1 404 ? -72.257 -28.623 -5.564 1.000 37.131 384 PRO A CA 1
ATOM 3015 C C . PRO A 1 404 ? -71.523 -27.327 -5.202 1.000 37.170 384 PRO A C 1
ATOM 3016 O O . PRO A 1 404 ? -70.356 -27.358 -4.803 1.000 39.216 384 PRO A O 1
ATOM 3020 N N . ARG A 1 405 ? -72.227 -26.196 -5.316 1.000 35.055 385 ARG A N 1
ATOM 3021 C CA . ARG A 1 405 ? -71.650 -24.878 -5.117 1.000 40.015 385 ARG A CA 1
ATOM 3022 C C . ARG A 1 405 ? -71.227 -24.680 -3.668 1.000 37.173 385 ARG A C 1
ATOM 3023 O O . ARG A 1 405 ? -70.435 -23.789 -3.379 1.000 34.687 385 ARG A O 1
ATOM 3031 N N . GLU A 1 406 ? -71.747 -25.499 -2.757 1.000 34.026 386 GLU A N 1
ATOM 3032 C CA . GLU A 1 406 ? -71.342 -25.399 -1.368 1.000 38.168 386 GLU A CA 1
ATOM 3033 C C . GLU A 1 406 ? -69.852 -25.697 -1.238 1.000 33.867 386 GLU A C 1
ATOM 3034 O O . GLU A 1 406 ? -69.225 -25.224 -0.311 1.000 33.984 386 GLU A O 1
ATOM 3040 N N . ILE A 1 407 ? -69.294 -26.530 -2.119 1.000 35.662 387 ILE A N 1
ATOM 3041 C CA . ILE A 1 407 ? -67.873 -26.821 -2.058 1.000 35.272 387 ILE A CA 1
ATOM 3042 C C . ILE A 1 407 ? -67.078 -25.590 -2.495 1.000 33.181 387 ILE A C 1
ATOM 3043 O O . ILE A 1 407 ? -66.116 -25.235 -1.828 1.000 33.080 387 ILE A O 1
ATOM 3048 N N . ASP A 1 408 ? -67.468 -24.950 -3.602 1.000 30.130 388 ASP A N 1
ATOM 3049 C CA . ASP A 1 408 ? -66.897 -23.673 -4.020 1.000 28.876 388 ASP A CA 1
ATOM 3050 C C . ASP A 1 408 ? -66.863 -22.663 -2.866 1.000 28.293 388 ASP A C 1
ATOM 3051 O O . ASP A 1 408 ? -65.833 -22.031 -2.617 1.000 27.203 388 ASP A O 1
ATOM 3056 N N . GLU A 1 409 ? -67.988 -22.524 -2.147 1.000 28.515 389 GLU A N 1
ATOM 3057 C CA . GLU A 1 409 ? -68.103 -21.523 -1.093 1.000 32.106 389 GLU A CA 1
ATOM 3058 C C . GLU A 1 409 ? -67.172 -21.864 0.075 1.000 30.591 389 GLU A C 1
ATOM 3059 O O . GLU A 1 409 ? -66.552 -20.986 0.682 1.000 29.224 389 GLU A O 1
ATOM 3065 N N . MET A 1 410 ? -67.054 -23.149 0.388 1.000 31.438 390 MET A N 1
ATOM 3066 C CA . MET A 1 410 ? -66.156 -23.587 1.452 1.000 35.334 390 MET A CA 1
ATOM 3067 C C . MET A 1 410 ? -64.696 -23.280 1.083 1.000 31.731 390 MET A C 1
ATOM 3068 O O . MET A 1 410 ? -63.905 -22.789 1.910 1.000 28.896 390 MET A O 1
ATOM 3073 N N . VAL A 1 411 ? -64.325 -23.546 -0.175 1.000 27.862 391 VAL A N 1
ATOM 3074 C CA . VAL A 1 411 ? -62.955 -23.244 -0.600 1.000 27.343 391 VAL A CA 1
ATOM 3075 C C . VAL A 1 411 ? -62.714 -21.732 -0.490 1.000 24.794 391 VAL A C 1
ATOM 3076 O O . VAL A 1 411 ? -61.653 -21.305 -0.024 1.000 26.093 391 VAL A O 1
ATOM 3080 N N . ALA A 1 412 ? -63.691 -20.916 -0.890 1.000 25.652 392 ALA A N 1
ATOM 3081 C CA . ALA A 1 412 ? -63.523 -19.463 -0.850 1.000 28.668 392 ALA A CA 1
ATOM 3082 C C . ALA A 1 412 ? -63.387 -18.973 0.595 1.000 28.509 392 ALA A C 1
ATOM 3083 O O . ALA A 1 412 ? -62.577 -18.095 0.890 1.000 26.043 392 ALA A O 1
ATOM 3085 N N . ARG A 1 413 ? -64.162 -19.573 1.513 1.000 29.907 393 ARG A N 1
ATOM 3086 C CA . ARG A 1 413 ? -64.122 -19.148 2.907 1.000 31.314 393 ARG A CA 1
ATOM 3087 C C . ARG A 1 413 ? -62.791 -19.516 3.570 1.000 27.194 393 ARG A C 1
ATOM 3088 O O . ARG A 1 413 ? -62.288 -18.758 4.375 1.000 26.778 393 ARG A O 1
ATOM 3096 N N . ILE A 1 414 ? -62.214 -20.681 3.270 1.000 31.101 394 ILE A N 1
ATOM 3097 C CA . ILE A 1 414 ? -60.928 -21.060 3.844 1.000 29.881 394 ILE A CA 1
ATOM 3098 C C . ILE A 1 414 ? -59.853 -20.093 3.338 1.000 29.208 394 ILE A C 1
ATOM 3099 O O . ILE A 1 414 ? -59.012 -19.618 4.092 1.000 26.385 394 ILE A O 1
ATOM 3104 N N . LYS A 1 415 ? -59.919 -19.749 2.048 1.000 28.881 395 LYS A N 1
ATOM 3105 C CA . LYS A 1 415 ? -58.926 -18.878 1.462 1.000 25.529 395 LYS A CA 1
ATOM 3106 C C . LYS A 1 415 ? -59.009 -17.494 2.104 1.000 26.164 395 LYS A C 1
ATOM 3107 O O . LYS A 1 415 ? -57.989 -16.944 2.504 1.000 24.882 395 LYS A O 1
ATOM 3113 N N . LEU A 1 416 ? -60.213 -16.926 2.189 1.000 28.856 396 LEU A N 1
ATOM 3114 C CA . LEU A 1 416 ? -60.404 -15.601 2.784 1.000 29.779 396 LEU A CA 1
ATOM 3115 C C . LEU A 1 416 ? -59.877 -15.565 4.227 1.000 32.215 396 LEU A C 1
ATOM 3116 O O . LEU A 1 416 ? -59.199 -14.618 4.617 1.000 32.750 396 LEU A O 1
ATOM 3121 N N . GLU A 1 417 ? -60.166 -16.602 5.020 1.000 32.035 397 GLU A N 1
ATOM 3122 C CA . GLU A 1 417 ? -59.702 -16.677 6.395 1.000 35.217 397 GLU A CA 1
ATOM 3123 C C . GLU A 1 417 ? -58.176 -16.738 6.428 1.000 34.764 397 GLU A C 1
ATOM 3124 O O . GLU A 1 417 ? -57.541 -16.078 7.251 1.000 30.298 397 GLU A O 1
ATOM 3130 N N . SER A 1 418 ? -57.566 -17.462 5.478 1.000 32.868 398 SER A N 1
ATOM 3131 C CA . SER A 1 418 ? -56.115 -17.509 5.445 1.000 31.048 398 SER A CA 1
ATOM 3132 C C . SER A 1 418 ? -55.541 -16.156 5.033 1.000 28.843 398 SER A C 1
ATOM 3133 O O . SER A 1 418 ? -54.419 -15.829 5.362 1.000 29.811 398 SER A O 1
ATOM 3136 N N . MET A 1 419 ? -56.287 -15.341 4.294 1.000 29.072 399 MET A N 1
ATOM 3137 C CA . MET A 1 419 ? -55.785 -14.018 3.959 1.000 29.529 399 MET A CA 1
ATOM 3138 C C . MET A 1 419 ? -56.067 -13.011 5.079 1.000 31.240 399 MET A C 1
ATOM 3139 O O . MET A 1 419 ? -55.663 -11.870 4.978 1.000 32.931 399 MET A O 1
ATOM 3144 N N . GLY A 1 420 ? -56.776 -13.419 6.139 1.000 31.847 400 GLY A N 1
ATOM 3145 C CA . GLY A 1 420 ? -57.164 -12.499 7.193 1.000 33.167 400 GLY A CA 1
ATOM 3146 C C . GLY A 1 420 ? -58.260 -11.523 6.775 1.000 33.688 400 GLY A C 1
ATOM 3147 O O . GLY A 1 420 ? -58.361 -10.448 7.352 1.000 30.697 400 GLY A O 1
ATOM 3148 N N . ILE A 1 421 ? -59.116 -11.912 5.817 1.000 33.724 401 ILE A N 1
ATOM 3149 C CA . ILE A 1 421 ? -60.201 -11.056 5.362 1.000 33.599 401 ILE A CA 1
ATOM 3150 C C . ILE A 1 421 ? -61.526 -11.524 5.965 1.000 35.087 401 ILE A C 1
ATOM 3151 O O . ILE A 1 421 ? -61.939 -12.667 5.783 1.000 34.505 401 ILE A O 1
ATOM 3156 N N . LYS A 1 422 ? -62.201 -10.608 6.659 1.000 37.321 402 LYS A N 1
ATOM 3157 C CA . LYS A 1 422 ? -63.511 -10.867 7.252 1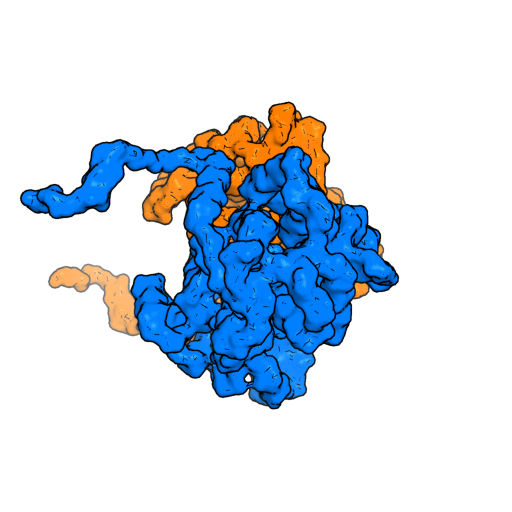.000 42.203 402 LYS A CA 1
ATOM 3158 C C . LYS A 1 422 ? -64.531 -10.030 6.492 1.000 36.398 402 LYS A C 1
ATOM 3159 O O . LYS A 1 422 ? -64.390 -8.811 6.398 1.000 39.334 402 LYS A O 1
ATOM 3165 N N . ILE A 1 423 ? -65.526 -10.695 5.897 1.000 35.081 403 ILE A N 1
ATOM 3166 C CA . ILE A 1 423 ? -66.494 -10.035 5.020 1.000 35.855 403 ILE A CA 1
ATOM 3167 C C . ILE A 1 423 ? -67.783 -9.724 5.785 1.000 35.321 403 ILE A C 1
ATOM 3168 O O . ILE A 1 423 ? -67.984 -10.255 6.866 1.000 30.774 403 ILE A O 1
ATOM 3173 N N . GLU A 1 424 ? -68.684 -8.912 5.200 1.000 37.717 404 GLU A N 1
ATOM 3174 C CA . GLU A 1 424 ? -69.989 -8.671 5.806 1.000 38.742 404 GLU A CA 1
ATOM 3175 C C . GLU A 1 424 ? -70.820 -9.947 5.853 1.000 37.846 404 GLU A C 1
ATOM 3176 O O . GLU A 1 424 ? -70.687 -10.805 4.984 1.000 39.498 404 GLU A O 1
ATOM 3182 N N . GLU A 1 425 ? -71.747 -10.025 6.822 1.000 40.805 405 GLU A N 1
ATOM 3183 C CA . GLU A 1 425 ? -72.725 -11.107 6.82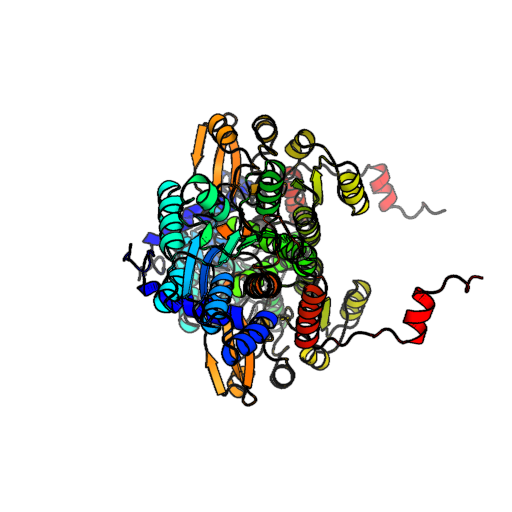3 1.000 45.633 405 GLU A CA 1
ATOM 3184 C C . GLU A 1 425 ? -74.145 -10.539 6.742 1.000 38.927 405 GLU A C 1
ATOM 3185 O O . GLU A 1 425 ? -74.431 -9.449 7.244 1.000 39.090 405 GLU A O 1
ATOM 3191 N N . LEU A 1 426 ? -75.023 -11.285 6.071 1.000 37.418 406 LEU A N 1
ATOM 3192 C CA . LEU A 1 426 ? -76.415 -10.889 5.898 1.000 39.889 406 LEU A CA 1
ATOM 3193 C C . LEU A 1 426 ? -77.150 -10.992 7.235 1.000 40.469 406 LEU A C 1
ATOM 3194 O O . LEU A 1 426 ? -77.036 -11.994 7.932 1.000 41.640 406 LEU A O 1
ATOM 3199 N N . THR A 1 427 ? -77.938 -9.967 7.567 1.000 40.503 407 THR A N 1
ATOM 3200 C CA . THR A 1 427 ? -78.890 -10.067 8.665 1.000 41.416 407 THR A CA 1
ATOM 3201 C C . THR A 1 427 ? -80.078 -10.938 8.239 1.000 45.366 407 THR A C 1
ATOM 3202 O O . THR A 1 427 ? -80.301 -11.192 7.050 1.000 35.117 407 THR A O 1
ATOM 3206 N N . GLU A 1 428 ? -80.883 -11.362 9.226 1.000 48.510 408 GLU A N 1
ATOM 3207 C CA . GLU A 1 428 ? -82.080 -12.145 8.950 1.000 49.110 408 GLU A CA 1
ATOM 3208 C C . GLU A 1 428 ? -83.085 -11.300 8.176 1.000 40.961 408 GLU A C 1
ATOM 3209 O O . GLU A 1 428 ? -83.745 -11.802 7.264 1.000 37.129 408 GLU A O 1
ATOM 3215 N N . GLU A 1 429 ? -83.191 -10.023 8.557 1.000 36.312 409 GLU A N 1
ATOM 3216 C CA . GLU A 1 429 ? -84.093 -9.092 7.902 1.000 39.820 409 GLU A CA 1
ATOM 3217 C C . GLU A 1 429 ? -83.721 -8.991 6.422 1.000 36.738 409 GLU A C 1
ATOM 3218 O O . GLU A 1 429 ? -84.597 -8.954 5.572 1.000 34.463 409 GLU A O 1
ATOM 3224 N N . GLN A 1 430 ? -82.419 -8.915 6.128 1.000 33.628 410 GLN A N 1
ATOM 3225 C CA . GLN A 1 430 ? -81.952 -8.849 4.748 1.000 32.189 410 GLN A CA 1
ATOM 3226 C C . GLN A 1 430 ? -82.319 -10.115 3.965 1.000 32.364 410 GLN A C 1
ATOM 3227 O O . GLN A 1 430 ? -82.763 -10.006 2.826 1.000 32.487 410 GLN A O 1
ATOM 3233 N N . LYS A 1 431 ? -82.147 -11.304 4.558 1.000 36.666 411 LYS A N 1
ATOM 3234 C CA . LYS A 1 431 ? -82.455 -12.563 3.886 1.000 40.400 411 LYS A CA 1
ATOM 3235 C C . LYS A 1 431 ? -83.938 -12.665 3.534 1.000 38.737 411 LYS A C 1
ATOM 3236 O O . LYS A 1 431 ? -84.296 -13.074 2.425 1.000 40.124 411 LYS A O 1
ATOM 3242 N N . LYS A 1 432 ? -84.794 -12.257 4.472 1.000 38.106 412 LYS A N 1
ATOM 3243 C CA . LYS A 1 432 ? -86.224 -12.162 4.227 1.000 42.170 412 LYS A CA 1
ATOM 3244 C C . LYS A 1 432 ? -86.552 -11.141 3.138 1.000 41.124 412 LYS A C 1
ATOM 3245 O O . LYS A 1 432 ? -87.388 -11.411 2.278 1.000 38.961 412 LYS A O 1
ATOM 3251 N N . TYR A 1 433 ? -85.910 -9.968 3.171 1.000 32.382 413 TYR A N 1
ATOM 3252 C CA . TYR A 1 433 ? -86.128 -8.958 2.148 1.000 36.317 413 TYR A CA 1
ATOM 3253 C C . TYR A 1 433 ? -85.892 -9.560 0.762 1.000 31.203 413 TYR A C 1
ATOM 3254 O O . TYR A 1 433 ? -86.733 -9.421 -0.120 1.000 33.411 413 TYR A O 1
ATOM 3263 N N . LEU A 1 434 ? -84.756 -10.248 0.589 1.000 35.222 414 LEU A N 1
ATOM 3264 C CA . LEU A 1 434 ? -84.378 -10.810 -0.698 1.000 38.841 414 LEU A CA 1
ATOM 3265 C C . LEU A 1 434 ? -85.314 -11.932 -1.143 1.000 41.503 414 LEU A C 1
ATOM 3266 O O . LEU A 1 434 ? -85.329 -12.255 -2.327 1.000 41.718 414 LEU A O 1
ATOM 3271 N N . GLU A 1 435 ? -86.096 -12.505 -0.220 1.000 42.294 415 GLU A N 1
ATOM 3272 C CA . GLU A 1 435 ? -87.024 -13.577 -0.561 1.000 47.400 415 GLU A CA 1
ATOM 3273 C C . GLU A 1 435 ? -88.454 -13.061 -0.670 1.000 44.114 415 GLU A C 1
ATOM 3274 O O . GLU A 1 435 ? -89.362 -13.858 -0.890 1.000 50.801 415 GLU A O 1
ATOM 3280 N N . SER A 1 436 ? -88.637 -11.742 -0.558 1.000 41.885 416 SER A N 1
ATOM 3281 C CA . SER A 1 436 ? -89.949 -11.120 -0.531 1.000 44.050 416 SER A CA 1
ATOM 3282 C C . SER A 1 436 ? -90.270 -10.523 -1.904 1.000 43.264 416 SER A C 1
ATOM 3283 O O . SER A 1 436 ? -89.385 -10.361 -2.744 1.000 40.349 416 SER A O 1
ATOM 3286 N N . TRP A 1 437 ? -91.558 -10.243 -2.127 1.000 38.697 417 TRP A N 1
ATOM 3287 C CA . TRP A 1 437 ? -92.047 -9.631 -3.356 1.000 40.877 417 TRP A CA 1
ATOM 3288 C C . TRP A 1 437 ? -92.923 -8.414 -3.064 1.000 42.504 417 TRP A C 1
ATOM 3289 O O . TRP A 1 437 ? -93.314 -7.713 -3.993 1.000 40.216 417 TRP A O 1
ATOM 3300 N N . GLU A 1 438 ? -93.254 -8.163 -1.783 1.000 48.241 418 GLU A N 1
ATOM 3301 C CA . GLU A 1 438 ? -94.277 -7.183 -1.456 1.000 52.548 418 GLU A CA 1
ATOM 3302 C C . GLU A 1 438 ? -93.651 -5.802 -1.300 1.000 50.280 418 GLU A C 1
ATOM 3303 O O . GLU A 1 438 ? -94.377 -4.819 -1.293 1.000 49.977 418 GLU A O 1
ATOM 3309 N N . HIS A 1 439 ? -92.322 -5.726 -1.174 1.000 52.033 419 HIS A N 1
ATOM 3310 C CA . HIS A 1 439 ? -91.673 -4.487 -0.770 1.000 56.972 419 HIS A CA 1
ATOM 3311 C C . HIS A 1 439 ? -91.234 -3.687 -1.992 1.000 50.257 419 HIS A C 1
ATOM 3312 O O . HIS A 1 439 ? -90.110 -3.836 -2.457 1.000 57.771 419 HIS A O 1
ATOM 3319 N N . GLY A 1 440 ? -92.145 -2.846 -2.491 1.000 45.857 420 GLY A N 1
ATOM 3320 C CA . GLY A 1 440 ? -91.917 -2.026 -3.674 1.000 42.255 420 GLY A CA 1
ATOM 3321 C C . GLY A 1 440 ? -91.764 -0.566 -3.277 1.000 41.959 420 GLY A C 1
ATOM 3322 O O . GLY A 1 440 ? -91.380 -0.286 -2.146 1.000 35.542 420 GLY A O 1
ATOM 3323 N N . THR A 1 441 ? -92.101 0.377 -4.164 1.000 42.657 421 THR A N 1
ATOM 3324 C CA . THR A 1 441 ? -91.984 1.767 -3.739 1.000 46.080 421 THR A CA 1
ATOM 3325 C C . THR A 1 441 ? -93.114 2.048 -2.737 1.000 46.889 421 THR A C 1
ATOM 3326 O O . THR A 1 441 ? -94.081 1.263 -2.740 1.000 45.919 421 THR A O 1
ATOM 3331 N N . MET B 1 21 ? -11.807 -21.359 -13.390 1.000 62.091 1 MET B N 1
ATOM 3332 C CA . MET B 1 21 ? -11.345 -20.061 -13.953 1.000 60.626 1 MET B CA 1
ATOM 3333 C C . MET B 1 21 ? -10.497 -20.299 -15.211 1.000 58.965 1 MET B C 1
ATOM 3334 O O . MET B 1 21 ? -9.407 -20.852 -15.110 1.000 56.808 1 MET B O 1
ATOM 3339 N N . ASP B 1 22 ? -10.972 -19.822 -16.378 1.000 47.973 2 ASP B N 1
ATOM 3340 C CA . ASP B 1 22 ? -10.133 -19.574 -17.545 1.000 43.993 2 ASP B CA 1
ATOM 3341 C C . ASP B 1 22 ? -9.702 -18.112 -17.552 1.000 46.786 2 ASP B C 1
ATOM 3342 O O . ASP B 1 22 ? -10.469 -17.247 -17.985 1.000 40.819 2 ASP B O 1
ATOM 3347 N N . CYS B 1 23 ? -8.503 -17.876 -16.989 1.000 48.215 3 CYS B N 1
ATOM 3348 C CA . CYS B 1 23 ? -7.923 -16.562 -16.799 1.000 50.847 3 CYS B CA 1
ATOM 3349 C C . CYS B 1 23 ? -6.566 -16.475 -17.468 1.000 50.644 3 CYS B C 1
ATOM 3350 O O . CYS B 1 23 ? -5.786 -17.406 -17.418 1.000 52.922 3 CYS B O 1
ATOM 3353 N N . GLY B 1 24 ? -6.326 -15.308 -18.044 1.000 51.516 4 GLY B N 1
ATOM 3354 C CA . GLY B 1 24 ? -5.122 -14.966 -18.775 1.000 59.969 4 GLY B CA 1
ATOM 3355 C C . GLY B 1 24 ? -4.932 -13.459 -18.659 1.000 56.947 4 GLY B C 1
ATOM 3356 O O . GLY B 1 24 ? -5.588 -12.820 -17.830 1.000 51.443 4 GLY B O 1
ATOM 3357 N N . LYS B 1 25 ? -4.073 -12.886 -19.499 1.000 54.549 5 LYS B N 1
ATOM 3358 C CA . LYS B 1 25 ? -3.850 -11.447 -19.432 1.000 60.006 5 LYS B CA 1
ATOM 3359 C C . LYS B 1 25 ? -5.075 -10.737 -20.019 1.000 54.631 5 LYS B C 1
ATOM 3360 O O . LYS B 1 25 ? -5.450 -9.669 -19.547 1.000 49.516 5 LYS B O 1
ATOM 3366 N N . ASP B 1 26 ? -5.743 -11.377 -20.986 1.000 49.698 6 ASP B N 1
ATOM 3367 C CA . ASP B 1 26 ? -6.740 -10.706 -21.802 1.000 47.804 6 ASP B CA 1
ATOM 3368 C C . ASP B 1 26 ? -8.159 -10.911 -21.275 1.000 41.749 6 ASP B C 1
ATOM 3369 O O . ASP B 1 26 ? -9.073 -10.260 -21.761 1.000 46.692 6 ASP B O 1
ATOM 3374 N N . TYR B 1 27 ? -8.360 -11.830 -20.321 1.000 38.443 7 TYR B N 1
ATOM 3375 C CA . TYR B 1 27 ? -9.695 -12.057 -19.803 1.000 38.589 7 TYR B CA 1
ATOM 3376 C C . TYR B 1 27 ? -9.624 -12.961 -18.587 1.000 36.999 7 TYR B C 1
ATOM 3377 O O . TYR B 1 27 ? -8.628 -13.625 -18.322 1.000 35.462 7 TYR B O 1
ATOM 3386 N N . CYS B 1 28 ? -10.732 -12.976 -17.867 1.000 33.396 8 CYS B N 1
ATOM 3387 C CA . CYS B 1 28 ? -10.907 -13.907 -16.782 1.000 36.396 8 CYS B CA 1
ATOM 3388 C C . CYS B 1 28 ? -12.390 -14.253 -16.693 1.000 37.221 8 CYS B C 1
ATOM 3389 O O . CYS B 1 28 ? -13.209 -13.390 -16.400 1.000 34.947 8 CYS B O 1
ATOM 3392 N N . VAL B 1 29 ? -12.720 -15.511 -16.992 1.000 33.892 9 VAL B N 1
ATOM 3393 C CA . VAL B 1 29 ? -14.096 -15.968 -17.062 1.000 30.683 9 VAL B CA 1
ATOM 3394 C C . VAL B 1 29 ? -14.190 -17.354 -16.432 1.000 34.297 9 VAL B C 1
ATOM 3395 O O . VAL B 1 29 ? -13.181 -17.995 -16.183 1.000 31.736 9 VAL B O 1
ATOM 3399 N N . LYS B 1 30 ? -15.417 -17.800 -16.155 1.000 33.364 10 LYS B N 1
ATOM 3400 C CA . LYS B 1 30 ? -15.629 -19.073 -15.492 1.000 37.773 10 LYS B CA 1
ATOM 3401 C C . LYS B 1 30 ? -15.224 -20.216 -16.426 1.000 37.054 10 LYS B C 1
ATOM 3402 O O . LYS B 1 30 ? -14.487 -21.111 -16.027 1.000 39.063 10 LYS B O 1
ATOM 3408 N N . ASP B 1 31 ? -15.712 -20.185 -17.668 1.000 32.802 11 ASP B N 1
ATOM 3409 C CA . ASP B 1 31 ? -15.555 -21.327 -18.541 1.000 32.802 11 ASP B CA 1
ATOM 3410 C C . ASP B 1 31 ? -15.800 -20.921 -19.994 1.000 31.419 11 ASP B C 1
ATOM 3411 O O . ASP B 1 31 ? -16.938 -20.648 -20.362 1.000 31.014 11 ASP B O 1
ATOM 3416 N N . LEU B 1 32 ? -14.740 -20.949 -20.813 1.000 30.302 12 LEU B N 1
ATOM 3417 C CA . LEU B 1 32 ? -14.811 -20.537 -22.207 1.000 32.649 12 LEU B CA 1
ATOM 3418 C C . LEU B 1 32 ? -15.755 -21.411 -23.017 1.000 31.739 12 LEU B C 1
ATOM 3419 O O . LEU B 1 32 ? -16.248 -20.977 -24.056 1.000 30.892 12 LEU B O 1
ATOM 3424 N N . SER B 1 33 ? -15.958 -22.654 -22.583 1.000 34.285 13 SER B N 1
ATOM 3425 C CA . SER B 1 33 ? -16.747 -23.590 -23.364 1.000 37.135 13 SER B CA 1
ATOM 3426 C C . SER B 1 33 ? -18.235 -23.244 -23.269 1.000 36.199 13 SER B C 1
ATOM 3427 O O . SER B 1 33 ? -19.042 -23.827 -23.974 1.000 34.822 13 SER B O 1
ATOM 3430 N N . LEU B 1 34 ? -18.603 -22.242 -22.455 1.000 35.519 14 LEU B N 1
ATOM 3431 C CA . LEU B 1 34 ? -19.976 -21.768 -22.404 1.000 32.532 14 LEU B CA 1
ATOM 3432 C C . LEU B 1 34 ? -20.266 -20.813 -23.559 1.000 31.053 14 LEU B C 1
ATOM 3433 O O . LEU B 1 34 ? -21.397 -20.391 -23.710 1.000 31.606 14 LEU B O 1
ATOM 3438 N N . ALA B 1 35 ? -19.250 -20.466 -24.367 1.000 30.790 15 ALA B N 1
ATOM 3439 C CA . ALA B 1 35 ? -19.361 -19.347 -25.280 1.000 29.138 15 ALA B CA 1
ATOM 3440 C C . ALA B 1 35 ? -20.519 -19.544 -26.267 1.000 32.074 15 ALA B C 1
ATOM 3441 O O . ALA B 1 35 ? -21.213 -18.581 -26.607 1.000 28.047 15 ALA B O 1
ATOM 3443 N N . GLU B 1 36 ? -20.710 -20.784 -26.729 1.000 32.748 16 GLU B N 1
ATOM 3444 C CA . GLU B 1 36 ? -21.682 -21.057 -27.776 1.000 36.816 16 GLU B CA 1
ATOM 3445 C C . GLU B 1 36 ? -23.082 -20.671 -27.302 1.000 33.535 16 GLU B C 1
ATOM 3446 O O . GLU B 1 36 ? -23.839 -20.096 -28.077 1.000 31.768 16 GLU B O 1
ATOM 3452 N N . GLU B 1 37 ? -23.444 -20.996 -26.046 1.000 34.133 17 GLU B N 1
ATOM 3453 C CA . GLU B 1 37 ? -24.738 -20.597 -25.499 1.000 38.593 17 GLU B CA 1
ATOM 3454 C C . GLU B 1 37 ? -24.816 -19.078 -25.319 1.000 33.406 17 GLU B C 1
ATOM 3455 O O . GLU B 1 37 ? -25.853 -18.466 -25.556 1.000 31.310 17 GLU B O 1
ATOM 3461 N N . GLY B 1 38 ? -23.705 -18.465 -24.913 1.000 32.838 18 GLY B N 1
ATOM 3462 C CA . GLY B 1 38 ? -23.612 -17.014 -24.870 1.000 34.227 18 GLY B CA 1
ATOM 3463 C C . GLY B 1 38 ? -23.965 -16.360 -26.209 1.000 29.675 18 GLY B C 1
ATOM 3464 O O . GLY B 1 38 ? -24.743 -15.410 -26.231 1.000 26.325 18 GLY B O 1
ATOM 3465 N N . TRP B 1 39 ? -23.361 -16.848 -27.300 1.000 27.401 19 TRP B N 1
ATOM 3466 C CA . TRP B 1 39 ? -23.587 -16.290 -28.628 1.000 30.392 19 TRP B CA 1
ATOM 3467 C C . TRP B 1 39 ? -25.053 -16.348 -29.038 1.000 29.386 19 TRP B C 1
ATOM 3468 O O . TRP B 1 39 ? -25.539 -15.426 -29.672 1.000 30.240 19 TRP B O 1
ATOM 3479 N N . LYS B 1 40 ? -25.720 -17.459 -28.730 1.000 31.619 20 LYS B N 1
ATOM 3480 C CA . LYS B 1 40 ? -27.141 -17.588 -29.030 1.000 33.568 20 LYS B CA 1
ATOM 3481 C C . LYS B 1 40 ? -27.952 -16.509 -28.299 1.000 29.518 20 LYS B C 1
ATOM 3482 O O . LYS B 1 40 ? -28.843 -15.903 -28.872 1.000 26.438 20 LYS B O 1
ATOM 3488 N N . LYS B 1 41 ? -27.643 -16.258 -27.031 1.000 27.483 21 LYS B N 1
ATOM 3489 C CA . LYS B 1 41 ? -28.336 -15.212 -26.299 1.000 30.200 21 LYS B CA 1
ATOM 3490 C C . LYS B 1 41 ? -28.100 -13.827 -26.916 1.000 28.646 21 LYS B C 1
ATOM 3491 O O . LYS B 1 41 ? -29.025 -13.035 -27.022 1.000 26.672 21 LYS B O 1
ATOM 3497 N N . ILE B 1 42 ? -26.847 -13.539 -27.286 1.000 24.423 22 ILE B N 1
ATOM 3498 C CA . ILE B 1 42 ? -26.484 -12.260 -27.862 1.000 26.376 22 ILE B CA 1
ATOM 3499 C C . ILE B 1 42 ? -27.174 -12.094 -29.215 1.000 25.708 22 ILE B C 1
ATOM 3500 O O . ILE B 1 42 ? -27.699 -11.033 -29.514 1.000 27.033 22 ILE B O 1
ATOM 3505 N N . ASP B 1 43 ? -27.139 -13.132 -30.046 1.000 28.418 23 ASP B N 1
ATOM 3506 C CA . ASP B 1 43 ? -27.729 -13.059 -31.370 1.000 28.984 23 ASP B CA 1
ATOM 3507 C C . ASP B 1 43 ? -29.250 -12.874 -31.249 1.000 28.125 23 ASP B C 1
ATOM 3508 O O . ASP B 1 43 ? -29.838 -12.056 -31.964 1.000 29.175 23 ASP B O 1
ATOM 3513 N N . TRP B 1 44 ? -29.878 -13.573 -30.299 1.000 24.653 24 TRP B N 1
ATOM 3514 C CA . TRP B 1 44 ? -31.307 -13.402 -30.075 1.000 25.448 24 TRP B CA 1
ATOM 3515 C C . TRP B 1 44 ? -31.666 -11.940 -29.766 1.000 26.835 24 TRP B C 1
ATOM 3516 O O . TRP B 1 44 ? -32.456 -11.344 -30.495 1.000 28.040 24 TRP B O 1
ATOM 3527 N N . VAL B 1 45 ? -31.105 -11.349 -28.697 1.000 27.386 25 VAL B N 1
ATOM 3528 C CA . VAL B 1 45 ? -31.588 -10.054 -28.223 1.000 27.185 25 VAL B CA 1
ATOM 3529 C C . VAL B 1 45 ? -31.277 -8.976 -29.254 1.000 26.068 25 VAL B C 1
ATOM 3530 O O . VAL B 1 45 ? -32.111 -8.104 -29.443 1.000 26.557 25 VAL B O 1
ATOM 3534 N N . SER B 1 46 ? -30.168 -9.121 -29.995 1.000 28.528 26 SER B N 1
ATOM 3535 C CA . SER B 1 46 ? -29.747 -8.150 -30.998 1.000 29.723 26 SER B CA 1
ATOM 3536 C C . SER B 1 46 ? -30.760 -8.018 -32.142 1.000 29.928 26 SER B C 1
ATOM 3537 O O . SER B 1 46 ? -30.810 -6.997 -32.812 1.000 28.451 26 SER B O 1
ATOM 3540 N N . ARG B 1 47 ? -31.555 -9.055 -32.379 1.000 29.779 27 ARG B N 1
ATOM 3541 C CA . ARG B 1 47 ? -32.591 -9.017 -33.407 1.000 31.275 27 ARG B CA 1
ATOM 3542 C C . ARG B 1 47 ? -33.711 -8.047 -33.046 1.000 28.250 27 ARG B C 1
ATOM 3543 O O . ARG B 1 47 ? -34.463 -7.651 -33.915 1.000 28.671 27 ARG B O 1
ATOM 3551 N N . PHE B 1 48 ? -33.801 -7.666 -31.771 1.000 27.367 28 PHE B N 1
ATOM 3552 C CA . PHE B 1 48 ? -34.880 -6.851 -31.230 1.000 28.346 28 PHE B CA 1
ATOM 3553 C C . PHE B 1 48 ? -34.314 -5.534 -30.688 1.000 28.728 28 PHE B C 1
ATOM 3554 O O . PHE B 1 48 ? -34.941 -4.873 -29.855 1.000 30.642 28 PHE B O 1
ATOM 3562 N N . MET B 1 49 ? -33.128 -5.154 -31.176 1.000 25.639 29 MET B N 1
ATOM 3563 C CA . MET B 1 49 ? -32.452 -3.941 -30.746 1.000 27.465 29 MET B CA 1
ATOM 3564 C C . MET B 1 49 ? -32.165 -3.076 -31.975 1.000 28.321 29 MET B C 1
ATOM 3565 O O . MET B 1 49 ? -31.015 -2.907 -32.393 1.000 24.962 29 MET B O 1
ATOM 3570 N N . PRO B 1 50 ? -33.216 -2.539 -32.642 1.000 28.347 30 PRO B N 1
ATOM 3571 C CA . PRO B 1 50 ? -33.021 -1.835 -33.910 1.000 28.799 30 PRO B CA 1
ATOM 3572 C C . PRO B 1 50 ? -32.200 -0.550 -33.838 1.000 29.454 30 PRO B C 1
ATOM 3573 O O . PRO B 1 50 ? -31.504 -0.241 -34.793 1.000 28.139 30 PRO B O 1
ATOM 3577 N N . VAL B 1 51 ? -32.249 0.195 -32.718 1.000 25.478 31 VAL B N 1
ATOM 3578 C CA . VAL B 1 51 ? -31.573 1.478 -32.699 1.000 28.790 31 VAL B CA 1
ATOM 3579 C C . VAL B 1 51 ? -30.068 1.228 -32.664 1.000 29.509 31 VAL B C 1
ATOM 3580 O O . VAL B 1 51 ? -29.313 1.889 -33.380 1.000 31.982 31 VAL B O 1
ATOM 3584 N N . LEU B 1 52 ? -29.661 0.227 -31.883 1.000 28.118 32 LEU B N 1
ATOM 3585 C CA . LEU B 1 52 ? -28.252 -0.091 -31.717 1.000 29.597 32 LEU B CA 1
ATOM 3586 C C . LEU B 1 52 ? -27.747 -0.789 -32.971 1.000 29.315 32 LEU B C 1
ATOM 3587 O O . LEU B 1 52 ? -26.601 -0.571 -33.342 1.000 31.608 32 LEU B O 1
ATOM 3592 N N . GLN B 1 53 ? -28.592 -1.600 -33.631 1.000 34.363 33 GLN B N 1
ATOM 3593 C CA . GLN B 1 53 ? -28.289 -2.125 -34.966 1.000 35.807 33 GLN B CA 1
ATOM 3594 C C . GLN B 1 53 ? -28.005 -0.993 -35.964 1.000 33.706 33 GLN B C 1
ATOM 3595 O O . GLN B 1 53 ? -27.086 -1.097 -36.762 1.000 32.343 33 GLN B O 1
ATOM 3601 N N . TYR B 1 54 ? -28.826 0.054 -35.959 1.000 33.367 34 TYR B N 1
ATOM 3602 C CA . TYR B 1 54 ? -28.622 1.199 -36.835 1.000 36.281 34 TYR B CA 1
ATOM 3603 C C . TYR B 1 54 ? -27.266 1.839 -36.561 1.000 36.653 34 TYR B C 1
ATOM 3604 O O . TYR B 1 54 ? -26.500 2.103 -37.488 1.000 35.154 34 TYR B O 1
ATOM 3613 N N . ILE B 1 55 ? -26.977 2.071 -35.284 1.000 35.111 35 ILE B N 1
ATOM 3614 C CA . ILE B 1 55 ? -25.715 2.675 -34.875 1.000 35.079 35 ILE B CA 1
ATOM 3615 C C . ILE B 1 55 ? -24.543 1.778 -35.265 1.000 33.719 35 ILE B C 1
ATOM 3616 O O . ILE B 1 55 ? -23.532 2.268 -35.751 1.000 32.435 35 ILE B O 1
ATOM 3621 N N . LYS B 1 56 ? -24.682 0.468 -35.074 1.000 33.658 36 LYS B N 1
ATOM 3622 C CA . LYS B 1 56 ? -23.590 -0.448 -35.353 1.000 36.032 36 LYS B CA 1
ATOM 3623 C C . LYS B 1 56 ? -23.213 -0.407 -36.831 1.000 38.627 36 LYS B C 1
ATOM 3624 O O . LYS B 1 56 ? -22.041 -0.503 -37.155 1.000 40.332 36 LYS B O 1
ATOM 3630 N N . ARG B 1 57 ? -24.217 -0.343 -37.711 1.000 37.576 37 ARG B N 1
ATOM 3631 C CA . ARG B 1 57 ? -23.999 -0.279 -39.143 1.000 40.910 37 ARG B CA 1
ATOM 3632 C C . ARG B 1 57 ? -23.222 0.997 -39.473 1.000 41.642 37 ARG B C 1
ATOM 3633 O O . ARG B 1 57 ? -22.293 0.935 -40.262 1.000 40.021 37 ARG B O 1
ATOM 3641 N N . GLU B 1 58 ? -23.555 2.124 -38.828 1.000 39.254 38 GLU B N 1
ATOM 3642 C CA . GLU B 1 58 ? -22.822 3.370 -39.011 1.000 43.952 38 GLU B CA 1
ATOM 3643 C C . GLU B 1 58 ? -21.400 3.261 -38.466 1.000 43.428 38 GLU B C 1
ATOM 3644 O O . GLU B 1 58 ? -20.459 3.688 -39.127 1.000 41.906 38 GLU B O 1
ATOM 3650 N N . PHE B 1 59 ? -21.249 2.723 -37.255 1.000 35.467 39 PHE B N 1
ATOM 3651 C CA . PHE B 1 59 ? -19.936 2.515 -36.671 1.000 38.852 39 PHE B CA 1
ATOM 3652 C C . PHE B 1 59 ? -19.063 1.604 -37.549 1.000 35.862 39 PHE B C 1
ATOM 3653 O O . PHE B 1 59 ? -17.860 1.804 -37.619 1.000 37.601 39 PHE B O 1
ATOM 3661 N N . GLU B 1 60 ? -19.646 0.587 -38.183 1.000 38.531 40 GLU B N 1
ATOM 3662 C CA . GLU B 1 60 ? -18.874 -0.332 -39.008 1.000 44.165 40 GLU B CA 1
ATOM 3663 C C . GLU B 1 60 ? -18.351 0.364 -40.260 1.000 47.004 40 GLU B C 1
ATOM 3664 O O . GLU B 1 60 ? -17.279 0.006 -40.742 1.000 57.579 40 GLU B O 1
ATOM 3670 N N . GLU B 1 61 ? -19.117 1.310 -40.809 1.000 44.862 41 GLU B N 1
ATOM 3671 C CA . GLU B 1 61 ? -18.679 1.969 -42.027 1.000 57.649 41 GLU B CA 1
ATOM 3672 C C . GLU B 1 61 ? -17.668 3.072 -41.694 1.000 56.704 41 GLU B C 1
ATOM 3673 O O . GLU B 1 61 ? -16.713 3.254 -42.436 1.000 56.306 41 GLU B O 1
ATOM 3679 N N . LYS B 1 62 ? -17.833 3.762 -40.562 1.000 50.695 42 LYS B N 1
ATOM 3680 C CA . LYS B 1 62 ? -17.061 4.959 -40.273 1.000 50.997 42 LYS B CA 1
ATOM 3681 C C . LYS B 1 62 ? -15.933 4.710 -39.269 1.000 56.208 42 LYS B C 1
ATOM 3682 O O . LYS B 1 62 ? -15.037 5.539 -39.152 1.000 56.832 42 LYS B O 1
ATOM 3688 N N . LYS B 1 63 ? -15.983 3.594 -38.530 1.000 47.994 43 LYS B N 1
ATOM 3689 C CA . LYS B 1 63 ? -14.937 3.262 -37.580 1.000 46.266 43 LYS B CA 1
ATOM 3690 C C . LYS B 1 63 ? -14.529 4.483 -36.758 1.000 45.071 43 LYS B C 1
ATOM 3691 O O . LYS B 1 63 ? -13.354 4.816 -36.699 1.000 46.457 43 LYS B O 1
ATOM 3697 N N . PRO B 1 64 ? -15.458 5.138 -36.034 1.000 46.223 44 PRO B N 1
ATOM 3698 C CA . PRO B 1 64 ? -15.107 6.286 -35.196 1.000 48.823 44 PRO B CA 1
ATOM 3699 C C . PRO B 1 64 ? -14.231 6.007 -33.977 1.000 44.614 44 PRO B C 1
ATOM 3700 O O . PRO B 1 64 ? -13.748 6.955 -33.375 1.000 43.709 44 PRO B O 1
ATOM 3704 N N . PHE B 1 65 ? -14.051 4.732 -33.592 1.000 42.447 45 PHE B N 1
ATOM 3705 C CA . PHE B 1 65 ? -13.253 4.400 -32.420 1.000 39.789 45 PHE B CA 1
ATOM 3706 C C . PHE B 1 65 ? -11.955 3.684 -32.790 1.000 41.540 45 PHE B C 1
ATOM 3707 O O . PHE B 1 65 ? -11.287 3.099 -31.928 1.000 38.708 45 PHE B O 1
ATOM 3715 N N . LYS B 1 66 ? -11.559 3.780 -34.062 1.000 42.632 46 LYS B N 1
ATOM 3716 C CA . LYS B 1 66 ? -10.272 3.264 -34.488 1.000 38.600 46 LYS B CA 1
ATOM 3717 C C . LYS B 1 66 ? -9.201 3.890 -33.598 1.000 35.170 46 LYS B C 1
ATOM 3718 O O . LYS B 1 66 ? -9.100 5.105 -33.501 1.000 37.092 46 LYS B O 1
ATOM 3724 N N . GLY B 1 67 ? -8.440 3.043 -32.898 1.000 35.076 47 GLY B N 1
ATOM 3725 C CA . GLY B 1 67 ? -7.351 3.501 -32.055 1.000 34.505 47 GLY B CA 1
ATOM 3726 C C . GLY B 1 67 ? -7.809 3.811 -30.634 1.000 38.124 47 GLY B C 1
ATOM 3727 O O . GLY B 1 67 ? -6.974 4.022 -29.769 1.000 44.256 47 GLY B O 1
ATOM 3728 N N . VAL B 1 68 ? -9.123 3.793 -30.376 1.000 35.507 48 VAL B N 1
ATOM 3729 C CA . VAL B 1 68 ? -9.641 4.210 -29.087 1.000 34.762 48 VAL B CA 1
ATOM 3730 C C . VAL B 1 68 ? -9.738 3.005 -28.150 1.000 33.830 48 VAL B C 1
ATOM 3731 O O . VAL B 1 68 ? -10.059 1.889 -28.548 1.000 36.994 48 VAL B O 1
ATOM 3735 N N . ARG B 1 69 ? -9.477 3.259 -26.869 1.000 33.629 49 ARG B N 1
ATOM 3736 C CA . ARG B 1 69 ? -9.569 2.248 -25.827 1.000 34.581 49 ARG B CA 1
ATOM 3737 C C . ARG B 1 69 ? -10.704 2.616 -24.878 1.000 33.125 49 ARG B C 1
ATOM 3738 O O . ARG B 1 69 ? -10.794 3.763 -24.438 1.000 34.556 49 ARG B O 1
ATOM 3746 N N . ILE B 1 70 ? -11.585 1.634 -24.617 1.000 30.385 50 ILE B N 1
ATOM 3747 C CA . ILE B 1 70 ? -12.797 1.829 -23.829 1.000 29.967 50 ILE B CA 1
ATOM 3748 C C . ILE B 1 70 ? -12.822 0.757 -22.754 1.000 30.529 50 ILE B C 1
ATOM 3749 O O . ILE B 1 70 ? -12.685 -0.419 -23.082 1.000 31.229 50 ILE B O 1
ATOM 3754 N N . ALA B 1 71 ? -12.956 1.183 -21.487 1.000 29.977 51 ALA B N 1
ATOM 3755 C CA . ALA B 1 71 ? -13.218 0.294 -20.371 1.000 31.682 51 ALA B CA 1
ATOM 3756 C C . ALA B 1 71 ? -14.647 0.502 -19.868 1.000 31.516 51 ALA B C 1
ATOM 3757 O O . ALA B 1 71 ? -15.083 1.628 -19.697 1.000 31.801 51 ALA B O 1
ATOM 3759 N N . ALA B 1 72 ? -15.348 -0.593 -19.572 1.000 31.834 52 ALA B N 1
ATOM 3760 C CA . ALA B 1 72 ? -16.758 -0.546 -19.233 1.000 31.244 52 ALA B CA 1
ATOM 3761 C C . ALA B 1 72 ? -17.011 -1.380 -17.981 1.000 36.484 52 ALA B C 1
ATOM 3762 O O . ALA B 1 72 ? -16.493 -2.499 -17.849 1.000 32.742 52 ALA B O 1
ATOM 3764 N N . THR B 1 73 ? -17.783 -0.795 -17.055 1.000 32.681 53 THR B N 1
ATOM 3765 C CA . THR B 1 73 ? -18.376 -1.532 -15.955 1.000 30.959 53 THR B CA 1
ATOM 3766 C C . THR B 1 73 ? -19.887 -1.526 -16.163 1.000 32.608 53 THR B C 1
ATOM 3767 O O . THR B 1 73 ? -20.515 -0.477 -15.997 1.000 30.708 53 THR B O 1
ATOM 3771 N N . LEU B 1 74 ? -20.437 -2.671 -16.593 1.000 30.706 54 LEU B N 1
ATOM 3772 C CA . LEU B 1 74 ? -21.862 -2.800 -16.865 1.000 30.085 54 LEU B CA 1
ATOM 3773 C C . LEU B 1 74 ? -22.333 -4.156 -16.355 1.000 25.869 54 LEU B C 1
ATOM 3774 O O . LEU B 1 74 ? -21.508 -4.993 -16.018 1.000 28.039 54 LEU B O 1
ATOM 3779 N N . HIS B 1 75 ? -23.646 -4.365 -16.325 1.000 26.268 55 HIS B N 1
ATOM 3780 C CA . HIS B 1 75 ? -24.202 -5.674 -16.013 1.000 27.788 55 HIS B CA 1
ATOM 3781 C C . HIS B 1 75 ? -23.998 -6.586 -17.213 1.000 26.582 55 HIS B C 1
ATOM 3782 O O . HIS B 1 75 ? -24.489 -6.295 -18.308 1.000 31.094 55 HIS B O 1
ATOM 3789 N N . LEU B 1 76 ? -23.240 -7.668 -17.019 1.000 27.607 56 LEU B N 1
ATOM 3790 C CA . LEU B 1 76 ? -22.695 -8.398 -18.159 1.000 26.905 56 LEU B CA 1
ATOM 3791 C C . LEU B 1 76 ? -23.651 -9.513 -18.552 1.000 26.005 56 LEU B C 1
ATOM 3792 O O . LEU B 1 76 ? -23.397 -10.687 -18.269 1.000 26.998 56 LEU B O 1
ATOM 3797 N N . GLU B 1 77 ? -24.746 -9.127 -19.224 1.000 26.278 57 GLU B N 1
ATOM 3798 C CA . GLU B 1 77 ? -25.622 -10.081 -19.890 1.000 26.440 57 GLU B CA 1
ATOM 3799 C C . GLU B 1 77 ? -25.655 -9.718 -21.373 1.000 26.515 57 GLU B C 1
ATOM 3800 O O . GLU B 1 77 ? -24.823 -8.932 -21.815 1.000 26.207 57 GLU B O 1
ATOM 3806 N N . MET B 1 78 ? -26.581 -10.333 -22.119 1.000 25.529 58 MET B N 1
ATOM 3807 C CA . MET B 1 78 ? -26.636 -10.330 -23.580 1.000 28.840 58 MET B CA 1
ATOM 3808 C C . MET B 1 78 ? -26.651 -8.924 -24.176 1.000 25.599 58 MET B C 1
ATOM 3809 O O . MET B 1 78 ? -26.028 -8.654 -25.192 1.000 22.768 58 MET B O 1
ATOM 3814 N N . LYS B 1 79 ? -27.543 -8.062 -23.674 1.000 26.710 59 LYS B N 1
ATOM 3815 C CA . LYS B 1 79 ? -27.686 -6.743 -24.295 1.000 27.021 59 LYS B CA 1
ATOM 3816 C C . LYS B 1 79 ? -26.397 -5.939 -24.136 1.000 26.650 59 LYS B C 1
ATOM 3817 O O . LYS B 1 79 ? -26.006 -5.211 -25.053 1.000 27.505 59 LYS B O 1
ATOM 3823 N N . THR B 1 80 ? -25.774 -6.006 -22.949 1.000 24.891 60 THR B N 1
ATOM 3824 C CA . THR B 1 80 ? -24.491 -5.359 -22.732 1.000 26.606 60 THR B CA 1
ATOM 3825 C C . THR B 1 80 ? -23.462 -5.848 -23.751 1.000 25.609 60 THR B C 1
ATOM 3826 O O . THR B 1 80 ? -22.734 -5.065 -24.351 1.000 25.261 60 THR B O 1
ATOM 3830 N N . ALA B 1 81 ? -23.408 -7.169 -23.927 1.000 27.157 61 ALA B N 1
ATOM 3831 C CA . ALA B 1 81 ? -22.490 -7.764 -24.867 1.000 26.394 61 ALA B CA 1
ATOM 3832 C C . ALA B 1 81 ? -22.667 -7.132 -26.240 1.000 25.281 61 ALA B C 1
ATOM 3833 O O . ALA B 1 81 ? -21.677 -6.846 -26.914 1.000 28.943 61 ALA B O 1
ATOM 3835 N N . PHE B 1 82 ? -23.918 -6.913 -26.657 1.000 22.579 62 PHE B N 1
ATOM 3836 C CA . PHE B 1 82 ? -24.169 -6.353 -27.979 1.000 25.893 62 PHE B CA 1
ATOM 3837 C C . PHE B 1 82 ? -23.689 -4.897 -28.064 1.000 26.614 62 PHE B C 1
ATOM 3838 O O . PHE B 1 82 ? -23.196 -4.459 -29.098 1.000 25.020 62 PHE B O 1
ATOM 3846 N N . LEU B 1 83 ? -23.817 -4.136 -26.969 1.000 24.629 63 LEU B N 1
ATOM 3847 C CA . LEU B 1 83 ? -23.259 -2.797 -26.948 1.000 25.354 63 LEU B CA 1
ATOM 3848 C C . LEU B 1 83 ? -21.732 -2.871 -27.083 1.000 25.672 63 LEU B C 1
ATOM 3849 O O . LEU B 1 83 ? -21.154 -2.136 -27.872 1.000 25.324 63 LEU B O 1
ATOM 3854 N N . LEU B 1 84 ? -21.087 -3.748 -26.309 1.000 25.464 64 LEU B N 1
ATOM 3855 C CA . LEU B 1 84 ? -19.629 -3.829 -26.303 1.000 26.906 64 LEU B CA 1
ATOM 3856 C C . LEU B 1 84 ? -19.121 -4.251 -27.689 1.000 28.841 64 LEU B C 1
ATOM 3857 O O . LEU B 1 84 ? -18.148 -3.689 -28.191 1.000 32.301 64 LEU B O 1
ATOM 3862 N N . LEU B 1 85 ? -19.813 -5.202 -28.334 1.000 27.887 65 LEU B N 1
ATOM 3863 C CA . LEU B 1 85 ? -19.467 -5.629 -29.684 1.000 28.537 65 LEU B CA 1
ATOM 3864 C C . LEU B 1 85 ? -19.713 -4.517 -30.706 1.000 27.519 65 LEU B C 1
ATOM 3865 O O . LEU B 1 85 ? -18.989 -4.424 -31.697 1.000 26.903 65 LEU B O 1
ATOM 3870 N N . THR B 1 86 ? -20.699 -3.642 -30.454 1.000 29.973 66 THR B N 1
ATOM 3871 C CA . THR B 1 86 ? -20.969 -2.493 -31.324 1.000 28.458 66 THR B CA 1
ATOM 3872 C C . THR B 1 86 ? -19.804 -1.489 -31.269 1.000 30.864 66 THR B C 1
ATOM 3873 O O . THR B 1 86 ? -19.351 -0.989 -32.302 1.000 27.541 66 THR B O 1
ATOM 3877 N N . LEU B 1 87 ? -19.320 -1.203 -30.055 1.000 28.540 67 LEU B N 1
ATOM 3878 C CA . LEU B 1 87 ? -18.165 -0.337 -29.867 1.000 32.121 67 LEU B CA 1
ATOM 3879 C C . LEU B 1 87 ? -16.930 -0.932 -30.569 1.000 34.903 67 LEU B C 1
ATOM 3880 O O . LEU B 1 87 ? -16.204 -0.239 -31.298 1.000 34.748 67 LEU B O 1
ATOM 3885 N N . LYS B 1 88 ? -16.722 -2.238 -30.388 1.000 31.042 68 LYS B N 1
ATOM 3886 C CA . LYS B 1 88 ? -15.632 -2.954 -31.027 1.000 33.179 68 LYS B CA 1
ATOM 3887 C C . LYS B 1 88 ? -15.753 -2.896 -32.551 1.000 32.934 68 LYS B C 1
ATOM 3888 O O . LYS B 1 88 ? -14.752 -2.690 -33.234 1.000 33.617 68 LYS B O 1
ATOM 3894 N N . ALA B 1 89 ? -16.970 -3.041 -33.101 1.000 33.914 69 ALA B N 1
ATOM 3895 C CA . ALA B 1 89 ? -17.177 -2.970 -34.544 1.000 32.706 69 ALA B CA 1
ATOM 3896 C C . ALA B 1 89 ? -16.883 -1.565 -35.070 1.000 36.903 69 ALA B C 1
ATOM 3897 O O . ALA B 1 89 ? -16.615 -1.383 -36.261 1.000 33.113 69 ALA B O 1
ATOM 3899 N N . GLY B 1 90 ? -16.975 -0.567 -34.182 1.000 34.761 70 GLY B N 1
ATOM 3900 C CA . GLY B 1 90 ? -16.577 0.791 -34.504 1.000 34.870 70 GLY B CA 1
ATOM 3901 C C . GLY B 1 90 ? -15.065 1.026 -34.406 1.000 34.093 70 GLY B C 1
ATOM 3902 O O . GLY B 1 90 ? -14.628 2.154 -34.607 1.000 31.633 70 GLY B O 1
ATOM 3903 N N . GLY B 1 91 ? -14.303 -0.021 -34.055 1.000 32.967 71 GLY B N 1
ATOM 3904 C CA . GLY B 1 91 ? -12.843 0.019 -34.050 1.000 31.763 71 GLY B CA 1
ATOM 3905 C C . GLY B 1 91 ? -12.251 0.035 -32.641 1.000 33.708 71 GLY B C 1
ATOM 3906 O O . GLY B 1 91 ? -11.035 -0.108 -32.479 1.000 30.294 71 GLY B O 1
ATOM 3907 N N . ALA B 1 92 ? -13.099 0.169 -31.603 1.000 31.382 72 ALA B N 1
ATOM 3908 C CA . ALA B 1 92 ? -12.592 0.289 -30.238 1.000 34.225 72 ALA B CA 1
ATOM 3909 C C . ALA B 1 92 ? -11.936 -1.007 -29.769 1.000 36.619 72 ALA B C 1
ATOM 3910 O O . ALA B 1 92 ? -12.363 -2.100 -30.131 1.000 39.165 72 ALA B O 1
ATOM 3912 N N . GLU B 1 93 ? -10.891 -0.858 -28.949 1.000 34.457 73 GLU B N 1
ATOM 3913 C CA . GLU B 1 93 ? -10.424 -1.929 -28.100 1.000 36.965 73 GLU B CA 1
ATOM 3914 C C . GLU B 1 93 ? -11.186 -1.790 -26.781 1.000 33.356 73 GLU B C 1
ATOM 3915 O O . GLU B 1 93 ? -11.232 -0.713 -26.196 1.000 31.789 73 GLU B O 1
ATOM 3921 N N . VAL B 1 94 ? -11.797 -2.875 -26.315 1.000 30.775 74 VAL B N 1
ATOM 3922 C CA . VAL B 1 94 ? -12.796 -2.791 -25.264 1.000 31.005 74 VAL B CA 1
ATOM 3923 C C . VAL B 1 94 ? -12.438 -3.739 -24.137 1.000 27.973 74 VAL B C 1
ATOM 3924 O O . VAL B 1 94 ? -12.205 -4.917 -24.385 1.000 29.216 74 VAL B O 1
ATOM 3928 N N . SER B 1 95 ? -12.481 -3.234 -22.906 1.000 27.702 75 SER B N 1
ATOM 3929 C CA . SER B 1 95 ? -12.395 -4.058 -21.708 1.000 27.551 75 SER B CA 1
ATOM 3930 C C . SER B 1 95 ? -13.677 -3.909 -20.913 1.000 27.754 75 SER B C 1
ATOM 3931 O O . SER B 1 95 ? -14.371 -2.904 -21.086 1.000 30.293 75 SER B O 1
ATOM 3934 N N . ALA B 1 96 ? -13.930 -4.875 -20.010 1.000 26.919 76 ALA B N 1
ATOM 3935 C CA . ALA B 1 96 ? -15.176 -4.924 -19.262 1.000 28.106 76 ALA B CA 1
ATOM 3936 C C . ALA B 1 96 ? -15.007 -5.662 -17.944 1.000 27.823 76 ALA B C 1
ATOM 3937 O O . ALA B 1 96 ? -14.329 -6.679 -17.851 1.000 36.951 76 ALA B O 1
ATOM 3939 N N . ALA B 1 97 ? -15.725 -5.141 -16.951 1.000 30.555 77 ALA B N 1
ATOM 3940 C CA . ALA B 1 97 ? -15.835 -5.691 -15.615 1.000 28.496 77 ALA B CA 1
ATOM 3941 C C . ALA B 1 97 ? -17.305 -5.639 -15.209 1.000 29.302 77 ALA B C 1
ATOM 3942 O O . ALA B 1 97 ? -18.078 -4.857 -15.769 1.000 28.427 77 ALA B O 1
ATOM 3944 N N . ALA B 1 98 ? -17.682 -6.480 -14.237 1.000 31.299 78 ALA B N 1
ATOM 3945 C CA . ALA B 1 98 ? -19.054 -6.540 -13.756 1.000 28.614 78 ALA B CA 1
ATOM 3946 C C . ALA B 1 98 ? -19.401 -5.289 -12.970 1.000 32.049 78 ALA B C 1
ATOM 3947 O O . ALA B 1 98 ? -18.595 -4.842 -12.154 1.000 31.045 78 ALA B O 1
ATOM 3949 N N . SER B 1 99 ? -20.649 -4.837 -13.165 1.000 30.368 79 SER B N 1
ATOM 3950 C CA . SER B 1 99 ? -21.291 -3.803 -12.364 1.000 32.772 79 SER B CA 1
ATOM 3951 C C . SER B 1 99 ? -21.841 -4.383 -11.051 1.000 33.440 79 SER B C 1
ATOM 3952 O O . SER B 1 99 ? -22.039 -3.672 -10.076 1.000 31.406 79 SER B O 1
ATOM 3955 N N . ASN B 1 100 ? -22.134 -5.684 -11.054 1.000 30.613 80 ASN B N 1
ATOM 3956 C CA . ASN B 1 100 ? -22.648 -6.345 -9.874 1.000 33.248 80 ASN B CA 1
ATOM 3957 C C . ASN B 1 100 ? -22.139 -7.777 -9.940 1.000 32.412 80 ASN B C 1
ATOM 3958 O O . ASN B 1 100 ? -22.272 -8.437 -10.969 1.000 28.439 80 ASN B O 1
ATOM 3963 N N . PRO B 1 101 ? -21.558 -8.302 -8.842 1.000 35.540 81 PRO B N 1
ATOM 3964 C CA . PRO B 1 101 ? -21.046 -9.677 -8.836 1.000 34.882 81 PRO B CA 1
ATOM 3965 C C . PRO B 1 101 ? -22.034 -10.758 -9.289 1.000 32.217 81 PRO B C 1
ATOM 3966 O O . PRO B 1 101 ? -21.617 -11.745 -9.885 1.000 32.016 81 PRO B O 1
ATOM 3970 N N . LEU B 1 102 ? -23.336 -10.563 -9.006 1.000 30.091 82 LEU B N 1
ATOM 3971 C CA . LEU B 1 102 ? -24.367 -11.562 -9.262 1.000 32.340 82 LEU B CA 1
ATOM 3972 C C . LEU B 1 102 ? -25.199 -11.302 -10.530 1.000 32.402 82 LEU B C 1
ATOM 3973 O O . LEU B 1 102 ? -26.092 -12.090 -10.819 1.000 31.014 82 LEU B O 1
ATOM 3978 N N . SER B 1 103 ? -24.931 -10.240 -11.305 1.000 31.637 83 SER B N 1
ATOM 3979 C CA . SER B 1 103 ? -25.695 -9.978 -12.525 1.000 29.630 83 SER B CA 1
ATOM 3980 C C . SER B 1 103 ? -25.013 -10.574 -13.763 1.000 29.579 83 SER B C 1
ATOM 3981 O O . SER B 1 103 ? -25.612 -10.650 -14.837 1.000 29.538 83 SER B O 1
ATOM 3984 N N . THR B 1 104 ? -23.754 -10.986 -13.607 1.000 28.383 84 THR B N 1
ATOM 3985 C CA . THR B 1 104 ? -22.952 -11.516 -14.689 1.000 29.654 84 THR B CA 1
ATOM 3986 C C . THR B 1 104 ? -23.558 -12.823 -15.195 1.000 27.493 84 THR B C 1
ATOM 3987 O O . THR B 1 104 ? -23.958 -13.662 -14.394 1.000 26.909 84 THR B O 1
ATOM 3991 N N . GLN B 1 105 ? -23.631 -12.992 -16.525 1.000 29.314 85 GLN B N 1
ATOM 3992 C CA . GLN B 1 105 ? -24.000 -14.286 -17.104 1.000 28.900 85 GLN B CA 1
ATOM 3993 C C . GLN B 1 105 ? -22.764 -14.921 -17.723 1.000 29.100 85 GLN B C 1
ATOM 3994 O O . GLN B 1 105 ? -22.194 -14.394 -18.688 1.000 26.891 85 GLN B O 1
ATOM 4000 N N . ASP B 1 106 ? -22.363 -16.053 -17.136 1.000 28.952 86 ASP B N 1
ATOM 4001 C CA . ASP B 1 106 ? -21.079 -16.673 -17.435 1.000 30.730 86 ASP B CA 1
ATOM 4002 C C . ASP B 1 106 ? -20.987 -17.069 -18.907 1.000 28.514 86 ASP B C 1
ATOM 4003 O O . ASP B 1 106 ? -19.915 -16.940 -19.486 1.000 30.156 86 ASP B O 1
ATOM 4008 N N . ASP B 1 107 ? -22.096 -17.447 -19.545 1.000 26.545 87 ASP B N 1
ATOM 4009 C CA . ASP B 1 107 ? -22.027 -17.881 -20.941 1.000 27.501 87 ASP B CA 1
ATOM 4010 C C . ASP B 1 107 ? -21.842 -16.683 -21.874 1.000 27.484 87 ASP B C 1
ATOM 4011 O O . ASP B 1 107 ? -21.100 -16.748 -22.856 1.000 27.496 87 ASP B O 1
ATOM 4016 N N . VAL B 1 108 ? -22.457 -15.557 -21.523 1.000 27.711 88 VAL B N 1
ATOM 4017 C CA . VAL B 1 108 ? -22.346 -14.350 -22.328 1.000 28.162 88 VAL B CA 1
ATOM 4018 C C . VAL B 1 108 ? -20.916 -13.828 -22.223 1.000 26.481 88 VAL B C 1
ATOM 4019 O O . VAL B 1 108 ? -20.335 -13.426 -23.225 1.000 25.574 88 VAL B O 1
ATOM 4023 N N . VAL B 1 109 ? -20.340 -13.846 -21.016 1.000 28.645 89 VAL B N 1
ATOM 4024 C CA . VAL B 1 109 ? -18.970 -13.371 -20.886 1.000 31.252 89 VAL B CA 1
ATOM 4025 C C . VAL B 1 109 ? -17.972 -14.283 -21.614 1.000 29.866 89 VAL B C 1
ATOM 4026 O O . VAL B 1 109 ? -17.003 -13.780 -22.160 1.000 28.630 89 VAL B O 1
ATOM 4030 N N . ALA B 1 110 ? -18.171 -15.606 -21.628 1.000 29.299 90 ALA B N 1
ATOM 4031 C CA . ALA B 1 110 ? -17.303 -16.473 -22.409 1.000 27.984 90 ALA B CA 1
ATOM 4032 C C . ALA B 1 110 ? -17.321 -16.026 -23.873 1.000 29.609 90 ALA B C 1
ATOM 4033 O O . ALA B 1 110 ? -16.277 -15.935 -24.511 1.000 27.672 90 ALA B O 1
ATOM 4035 N N . ALA B 1 111 ? -18.522 -15.731 -24.401 1.000 29.359 91 ALA B N 1
ATOM 4036 C CA . ALA B 1 111 ? -18.645 -15.275 -25.780 1.000 31.015 91 ALA B CA 1
ATOM 4037 C C . ALA B 1 111 ? -17.882 -13.972 -26.012 1.000 29.848 91 ALA B C 1
ATOM 4038 O O . ALA B 1 111 ? -17.224 -13.796 -27.045 1.000 29.450 91 ALA B O 1
ATOM 4040 N N . LEU B 1 112 ? -17.982 -13.037 -25.062 1.000 27.229 92 LEU B N 1
ATOM 4041 C CA . LEU B 1 112 ? -17.271 -11.776 -25.199 1.000 29.239 92 LEU B CA 1
ATOM 4042 C C . LEU B 1 112 ? -15.763 -12.036 -25.233 1.000 31.312 92 LEU B C 1
ATOM 4043 O O . LEU B 1 112 ? -15.071 -11.414 -26.040 1.000 30.155 92 LEU B O 1
ATOM 4048 N N . ALA B 1 113 ? -15.261 -12.934 -24.358 1.000 31.163 93 ALA B N 1
ATOM 4049 C CA . ALA B 1 113 ? -13.833 -13.254 -24.325 1.000 33.065 93 ALA B CA 1
ATOM 4050 C C . ALA B 1 113 ? -13.412 -13.805 -25.681 1.000 33.288 93 ALA B C 1
ATOM 4051 O O . ALA B 1 113 ? -12.404 -13.361 -26.232 1.000 39.770 93 ALA B O 1
ATOM 4053 N N . LYS B 1 114 ? -14.239 -14.686 -26.266 1.000 33.355 94 LYS B N 1
ATOM 4054 C CA . LYS B 1 114 ? -13.952 -15.265 -27.576 1.000 33.961 94 LYS B CA 1
ATOM 4055 C C . LYS B 1 114 ? -13.984 -14.216 -28.687 1.000 31.552 94 LYS B C 1
ATOM 4056 O O . LYS B 1 114 ? -13.272 -14.353 -29.667 1.000 35.030 94 LYS B O 1
ATOM 4062 N N . ALA B 1 115 ? -14.771 -13.151 -28.530 1.000 34.535 95 ALA B N 1
ATOM 4063 C CA . ALA B 1 115 ? -14.844 -12.089 -29.528 1.000 35.166 95 ALA B CA 1
ATOM 4064 C C . ALA B 1 115 ? -13.679 -11.101 -29.404 1.000 34.406 95 ALA B C 1
ATOM 4065 O O . ALA B 1 115 ? -13.600 -10.177 -30.196 1.000 32.932 95 ALA B O 1
ATOM 4067 N N . GLY B 1 116 ? -12.860 -11.220 -28.350 1.000 31.355 96 GLY B N 1
ATOM 4068 C CA . GLY B 1 116 ? -11.711 -10.352 -28.161 1.000 32.504 96 GLY B CA 1
ATOM 4069 C C . GLY B 1 116 ? -12.008 -9.139 -27.272 1.000 33.617 96 GLY B C 1
ATOM 4070 O O . GLY B 1 116 ? -11.210 -8.215 -27.216 1.000 32.548 96 GLY B O 1
ATOM 4071 N N . VAL B 1 117 ? -13.133 -9.145 -26.544 1.000 33.284 97 VAL B N 1
ATOM 4072 C CA . VAL B 1 117 ? -13.338 -8.167 -25.488 1.000 31.503 97 VAL B CA 1
ATOM 4073 C C . VAL B 1 117 ? -12.542 -8.635 -24.278 1.000 32.424 97 VAL B C 1
ATOM 4074 O O . VAL B 1 117 ? -12.581 -9.806 -23.918 1.000 36.272 97 VAL B O 1
ATOM 4078 N N . LYS B 1 118 ? -11.827 -7.710 -23.640 1.000 32.256 98 LYS B N 1
ATOM 4079 C CA . LYS B 1 118 ? -11.028 -8.070 -22.488 1.000 32.116 98 LYS B CA 1
ATOM 4080 C C . LYS B 1 118 ? -11.897 -7.969 -21.244 1.000 31.261 98 LYS B C 1
ATOM 4081 O O . LYS B 1 118 ? -11.945 -6.937 -20.600 1.000 29.921 98 LYS B O 1
ATOM 4087 N N . VAL B 1 119 ? -12.581 -9.066 -20.920 1.000 31.080 99 VAL B N 1
ATOM 4088 C CA . VAL B 1 119 ? -13.619 -9.068 -19.914 1.000 29.544 99 VAL B CA 1
ATOM 4089 C C . VAL B 1 119 ? -13.125 -9.863 -18.715 1.000 31.920 99 VAL B C 1
ATOM 4090 O O . VAL B 1 119 ? -12.597 -10.957 -18.873 1.000 33.636 99 VAL B O 1
ATOM 4094 N N . TYR B 1 120 ? -13.326 -9.309 -17.517 1.000 31.498 100 TYR B N 1
ATOM 4095 C CA . TYR B 1 120 ? -12.946 -9.979 -16.291 1.000 29.913 100 TYR B CA 1
ATOM 4096 C C . TYR B 1 120 ? -14.151 -10.017 -15.351 1.000 31.113 100 TYR B C 1
ATOM 4097 O O . TYR B 1 120 ? -14.460 -9.026 -14.684 1.000 28.836 100 TYR B O 1
ATOM 4106 N N . ALA B 1 121 ? -14.816 -11.176 -15.293 1.000 27.229 101 ALA B N 1
ATOM 4107 C CA . ALA B 1 121 ? -16.052 -11.307 -14.545 1.000 28.844 101 ALA B CA 1
ATOM 4108 C C . ALA B 1 121 ? -16.464 -12.766 -14.441 1.000 31.487 101 ALA B C 1
ATOM 4109 O O . ALA B 1 121 ? -16.455 -13.490 -15.441 1.000 30.766 101 ALA B O 1
ATOM 4111 N N . ILE B 1 122 ? -16.842 -13.153 -13.215 1.000 30.769 102 ILE B N 1
ATOM 4112 C CA . ILE B 1 122 ? -17.357 -14.475 -12.907 1.000 35.024 102 ILE B CA 1
ATOM 4113 C C . ILE B 1 122 ? -18.588 -14.282 -12.025 1.000 34.419 102 ILE B C 1
ATOM 4114 O O . ILE B 1 122 ? -18.532 -13.540 -11.044 1.000 35.206 102 ILE B O 1
ATOM 4119 N N . ARG B 1 123 ? -19.698 -14.937 -12.371 1.000 32.172 103 ARG B N 1
ATOM 4120 C CA . ARG B 1 123 ? -20.914 -14.766 -11.598 1.000 29.771 103 ARG B CA 1
ATOM 4121 C C . ARG B 1 123 ? -20.646 -15.284 -10.196 1.000 30.631 103 ARG B C 1
ATOM 4122 O O . ARG B 1 123 ? -20.159 -16.400 -10.039 1.000 30.552 103 ARG B O 1
ATOM 4130 N N . GLY B 1 124 ? -20.950 -14.451 -9.200 1.000 31.454 104 GLY B N 1
ATOM 4131 C CA . GLY B 1 124 ? -20.791 -14.796 -7.796 1.000 28.933 104 GLY B CA 1
ATOM 4132 C C . GLY B 1 124 ? -19.392 -14.479 -7.281 1.000 30.622 104 GLY B C 1
ATOM 4133 O O . GLY B 1 124 ? -18.993 -14.948 -6.226 1.000 34.184 104 GLY B O 1
ATOM 4134 N N . GLU B 1 125 ? -18.630 -13.696 -8.036 1.000 33.297 105 GLU B N 1
ATOM 4135 C CA . GLU B 1 125 ? -17.281 -13.346 -7.600 1.000 36.899 105 GLU B CA 1
ATOM 4136 C C . GLU B 1 125 ? -17.363 -12.614 -6.259 1.000 37.313 105 GLU B C 1
ATOM 4137 O O . GLU B 1 125 ? -18.390 -12.004 -5.942 1.000 36.097 105 GLU B O 1
ATOM 4143 N N . SER B 1 126 ? -16.291 -12.717 -5.458 1.000 33.311 106 SER B N 1
ATOM 4144 C CA . SER B 1 126 ? -16.190 -12.010 -4.194 1.000 37.961 106 SER B CA 1
ATOM 4145 C C . SER B 1 126 ? -16.000 -10.511 -4.430 1.000 37.154 106 SER B C 1
ATOM 4146 O O . SER B 1 126 ? -15.649 -10.063 -5.525 1.000 34.791 106 SER B O 1
ATOM 4149 N N . ARG B 1 127 ? -16.131 -9.744 -3.347 1.000 37.327 107 ARG B N 1
ATOM 4150 C CA . ARG B 1 127 ? -15.916 -8.315 -3.408 1.000 39.106 107 ARG B CA 1
ATOM 4151 C C . ARG B 1 127 ? -14.460 -8.019 -3.769 1.000 41.707 107 ARG B C 1
ATOM 4152 O O . ARG B 1 127 ? -14.192 -7.050 -4.471 1.000 38.444 107 ARG B O 1
ATOM 4160 N N . GLU B 1 128 ? -13.522 -8.865 -3.323 1.000 39.966 108 GLU B N 1
ATOM 4161 C CA . GLU B 1 128 ? -12.110 -8.659 -3.632 1.000 46.299 108 GLU B CA 1
ATOM 4162 C C . GLU B 1 128 ? -11.852 -8.912 -5.118 1.000 41.817 108 GLU B C 1
ATOM 4163 O O . GLU B 1 128 ? -11.160 -8.125 -5.772 1.000 39.480 108 GLU B O 1
ATOM 4169 N N . GLN B 1 129 ? -12.418 -10.001 -5.658 1.000 37.104 109 GLN B N 1
ATOM 4170 C CA . GLN B 1 129 ? -12.309 -10.261 -7.093 1.000 38.313 109 GLN B CA 1
ATOM 4171 C C . GLN B 1 129 ? -12.947 -9.137 -7.921 1.000 33.319 109 GLN B C 1
ATOM 4172 O O . GLN B 1 129 ? -12.428 -8.777 -8.966 1.000 34.283 109 GLN B O 1
ATOM 4178 N N . TYR B 1 130 ? -14.099 -8.622 -7.471 1.000 35.656 110 TYR B N 1
ATOM 4179 C CA . TYR B 1 130 ? -14.798 -7.541 -8.149 1.000 35.250 110 TYR B CA 1
ATOM 4180 C C . TYR B 1 130 ? -13.853 -6.366 -8.418 1.000 34.109 110 TYR B C 1
ATOM 4181 O O . TYR B 1 130 ? -13.861 -5.792 -9.514 1.000 31.946 110 TYR B O 1
ATOM 4190 N N . TYR B 1 131 ? -13.062 -6.003 -7.393 1.000 35.755 111 TYR B N 1
ATOM 4191 C CA . TYR B 1 131 ? -12.127 -4.883 -7.471 1.000 35.922 111 TYR B CA 1
ATOM 4192 C C . TYR B 1 131 ? -10.885 -5.261 -8.275 1.000 34.440 111 TYR B C 1
ATOM 4193 O O . TYR B 1 131 ? -10.418 -4.472 -9.106 1.000 37.330 111 TYR B O 1
ATOM 4202 N N . GLU B 1 132 ? -10.383 -6.483 -8.077 1.000 36.354 112 GLU B N 1
ATOM 4203 C CA . GLU B 1 132 ? -9.246 -6.962 -8.855 1.000 38.847 112 GLU B CA 1
ATOM 4204 C C . GLU B 1 132 ? -9.608 -6.934 -10.347 1.000 37.197 112 GLU B C 1
ATOM 4205 O O . GLU B 1 132 ? -8.840 -6.459 -11.184 1.000 34.173 112 GLU B O 1
ATOM 4211 N N . PHE B 1 133 ? -10.802 -7.432 -10.696 1.000 35.260 113 PHE B N 1
ATOM 4212 C CA . PHE B 1 133 ? -11.191 -7.498 -12.101 1.000 35.799 113 PHE B CA 1
ATOM 4213 C C . PHE B 1 133 ? -11.375 -6.092 -12.680 1.000 34.058 113 PHE B C 1
ATOM 4214 O O . PHE B 1 133 ? -11.036 -5.830 -13.825 1.000 37.132 113 PHE B O 1
ATOM 4222 N N . MET B 1 134 ? -11.930 -5.182 -11.885 1.000 33.324 114 MET B N 1
ATOM 4223 C CA . MET B 1 134 ? -12.117 -3.822 -12.343 1.000 32.639 114 MET B CA 1
ATOM 4224 C C . MET B 1 134 ? -10.757 -3.167 -12.627 1.000 34.361 114 MET B C 1
ATOM 4225 O O . MET B 1 134 ? -10.627 -2.463 -13.629 1.000 32.370 114 MET B O 1
ATOM 4230 N N . HIS B 1 135 ? -9.747 -3.379 -11.749 1.000 34.190 115 HIS B N 1
ATOM 4231 C CA . HIS B 1 135 ? -8.368 -2.969 -12.019 1.000 36.319 115 HIS B CA 1
ATOM 4232 C C . HIS B 1 135 ? -7.824 -3.575 -13.319 1.000 32.097 115 HIS B C 1
ATOM 4233 O O . HIS B 1 135 ? -7.144 -2.882 -14.065 1.000 35.881 115 HIS B O 1
ATOM 4240 N N . LYS B 1 136 ? -8.097 -4.859 -13.586 1.000 32.646 116 LYS B N 1
ATOM 4241 C CA . LYS B 1 136 ? -7.640 -5.482 -14.825 1.000 37.531 116 LYS B CA 1
ATOM 4242 C C . LYS B 1 136 ? -8.262 -4.793 -16.031 1.000 35.831 116 LYS B C 1
ATOM 4243 O O . LYS B 1 136 ? -7.574 -4.532 -17.011 1.000 34.880 116 LYS B O 1
ATOM 4249 N N . ALA B 1 137 ? -9.548 -4.446 -15.946 1.000 35.588 117 ALA B N 1
ATOM 4250 C CA . ALA B 1 137 ? -10.190 -3.748 -17.051 1.000 35.872 117 ALA B CA 1
ATOM 4251 C C . ALA B 1 137 ? -9.530 -2.385 -17.272 1.000 33.467 117 ALA B C 1
ATOM 4252 O O . ALA B 1 137 ? -9.368 -1.930 -18.405 1.000 34.011 117 ALA B O 1
ATOM 4254 N N . LEU B 1 138 ? -9.137 -1.724 -16.178 1.000 32.399 118 LEU B N 1
ATOM 4255 C CA . LEU B 1 138 ? -8.516 -0.413 -16.288 1.000 36.206 118 LEU B CA 1
ATOM 4256 C C . LEU B 1 138 ? -7.109 -0.503 -16.899 1.000 37.110 118 LEU B C 1
ATOM 4257 O O . LEU B 1 138 ? -6.583 0.487 -17.395 1.000 38.568 118 LEU B O 1
ATOM 4262 N N . ASP B 1 139 ? -6.509 -1.695 -16.917 1.000 38.110 119 ASP B N 1
ATOM 4263 C CA . ASP B 1 139 ? -5.134 -1.867 -17.378 1.000 39.242 119 ASP B CA 1
ATOM 4264 C C . ASP B 1 139 ? -5.023 -1.624 -18.877 1.000 39.190 119 ASP B C 1
ATOM 4265 O O . ASP B 1 139 ? -3.920 -1.494 -19.382 1.000 36.656 119 ASP B O 1
ATOM 4270 N N . ILE B 1 140 ? -6.154 -1.522 -19.581 1.000 39.215 120 ILE B N 1
ATOM 4271 C CA . ILE B 1 140 ? -6.151 -1.217 -21.005 1.000 38.968 120 ILE B CA 1
ATOM 4272 C C . ILE B 1 140 ? -5.730 0.239 -21.231 1.000 36.369 120 ILE B C 1
ATOM 4273 O O . ILE B 1 140 ? -5.433 0.633 -22.353 1.000 38.734 120 ILE B O 1
ATOM 4278 N N . ARG B 1 141 ? -5.748 1.040 -20.155 1.000 39.129 121 ARG B N 1
ATOM 4279 C CA . ARG B 1 141 ? -5.443 2.463 -20.165 1.000 43.486 121 ARG B CA 1
ATOM 4280 C C . ARG B 1 141 ? -6.489 3.187 -21.002 1.000 38.566 121 ARG B C 1
ATOM 4281 O O . ARG B 1 141 ? -6.188 3.713 -22.069 1.000 33.586 121 ARG B O 1
ATOM 4289 N N . PRO B 1 142 ? -7.758 3.241 -20.536 1.000 35.949 122 PRO B N 1
ATOM 4290 C CA . PRO B 1 142 ? -8.852 3.700 -21.385 1.000 34.132 122 PRO B CA 1
ATOM 4291 C C . PRO B 1 142 ? -8.792 5.190 -21.695 1.000 33.298 122 PRO B C 1
ATOM 4292 O O . PRO B 1 142 ? -8.369 5.995 -20.877 1.000 37.790 122 PRO B O 1
ATOM 4296 N N . ASN B 1 143 ? -9.282 5.532 -22.879 1.000 34.198 123 ASN B N 1
ATOM 4297 C CA . ASN B 1 143 ? -9.634 6.894 -23.235 1.000 35.073 123 ASN B CA 1
ATOM 4298 C C . ASN B 1 143 ? -11.042 7.221 -22.739 1.000 35.922 123 ASN B C 1
ATOM 4299 O O . ASN B 1 143 ? -11.333 8.370 -22.404 1.000 33.029 123 ASN B O 1
ATOM 4304 N N . ILE B 1 144 ? -11.927 6.215 -22.777 1.000 36.867 124 ILE B N 1
ATOM 4305 C CA . ILE B 1 144 ? -13.316 6.381 -22.391 1.000 31.294 124 ILE B CA 1
ATOM 4306 C C . ILE B 1 144 ? -13.682 5.314 -21.368 1.000 32.445 124 ILE B C 1
ATOM 4307 O O . ILE B 1 144 ? -13.393 4.135 -21.551 1.000 30.424 124 ILE B O 1
ATOM 4312 N N . ILE B 1 145 ? -14.333 5.755 -20.287 1.000 32.075 125 ILE B N 1
ATOM 4313 C CA . ILE B 1 145 ? -14.882 4.850 -19.298 1.000 32.400 125 ILE B CA 1
ATOM 4314 C C . ILE B 1 145 ? -16.408 4.905 -19.359 1.000 31.548 125 ILE B C 1
ATOM 4315 O O . ILE B 1 145 ? -17.020 5.956 -19.262 1.000 33.774 125 ILE B O 1
ATOM 4320 N N . ILE B 1 146 ? -17.019 3.739 -19.520 1.000 29.887 126 ILE B N 1
ATOM 4321 C CA . ILE B 1 146 ? -18.458 3.597 -19.436 1.000 31.582 126 ILE B CA 1
ATOM 4322 C C . ILE B 1 146 ? -18.767 2.915 -18.108 1.000 31.538 126 ILE B C 1
ATOM 4323 O O . ILE B 1 146 ? -18.273 1.823 -17.851 1.000 32.793 126 ILE B O 1
ATOM 4328 N N . ASP B 1 147 ? -19.584 3.561 -17.268 1.000 31.177 127 ASP B N 1
ATOM 4329 C CA . ASP B 1 147 ? -19.818 3.062 -15.928 1.000 29.741 127 ASP B CA 1
ATOM 4330 C C . ASP B 1 147 ? -21.314 2.941 -15.618 1.000 28.921 127 ASP B C 1
ATOM 4331 O O . ASP B 1 147 ? -22.151 3.609 -16.209 1.000 29.391 127 ASP B O 1
ATOM 4336 N N . ASP B 1 148 ? -21.601 2.072 -14.638 1.000 31.254 128 ASP B N 1
ATOM 4337 C CA . ASP B 1 148 ? -22.934 1.770 -14.153 1.000 34.496 128 ASP B CA 1
ATOM 4338 C C . ASP B 1 148 ? -22.806 1.643 -12.643 1.000 32.514 128 ASP B C 1
ATOM 4339 O O . ASP B 1 148 ? -22.403 0.591 -12.159 1.000 33.744 128 ASP B O 1
ATOM 4344 N N . GLY B 1 149 ? -23.076 2.747 -11.934 1.000 30.316 129 GLY B N 1
ATOM 4345 C CA . GLY B 1 149 ? -22.967 2.783 -10.490 1.000 33.860 129 GLY B CA 1
ATOM 4346 C C . GLY B 1 149 ? -21.830 3.667 -9.968 1.000 35.673 129 GLY B C 1
ATOM 4347 O O . GLY B 1 149 ? -21.761 3.913 -8.756 1.000 31.248 129 GLY B O 1
ATOM 4348 N N . ALA B 1 150 ? -20.941 4.089 -10.879 1.000 32.344 130 ALA B N 1
ATOM 4349 C CA . ALA B 1 150 ? -19.824 4.993 -10.625 1.000 35.465 130 ALA B CA 1
ATOM 4350 C C . ALA B 1 150 ? -18.656 4.356 -9.856 1.000 35.166 130 ALA B C 1
ATOM 4351 O O . ALA B 1 150 ? -17.730 5.080 -9.528 1.000 38.211 130 ALA B O 1
ATOM 4353 N N . ASP B 1 151 ? -18.618 3.036 -9.640 1.000 34.387 131 ASP B N 1
ATOM 4354 C CA . ASP B 1 151 ? -17.478 2.430 -8.963 1.000 34.568 131 ASP B CA 1
ATOM 4355 C C . ASP B 1 151 ? -16.179 2.566 -9.762 1.000 33.107 131 ASP B C 1
ATOM 4356 O O . ASP B 1 151 ? -15.112 2.690 -9.164 1.000 33.104 131 ASP B O 1
ATOM 4361 N N . MET B 1 152 ? -16.229 2.434 -11.097 1.000 32.426 132 MET B N 1
ATOM 4362 C CA . MET B 1 152 ? -15.007 2.433 -11.898 1.000 34.091 132 MET B CA 1
ATOM 4363 C C . MET B 1 152 ? -14.438 3.856 -11.971 1.000 35.242 132 MET B C 1
ATOM 4364 O O . MET B 1 152 ? -13.231 4.071 -11.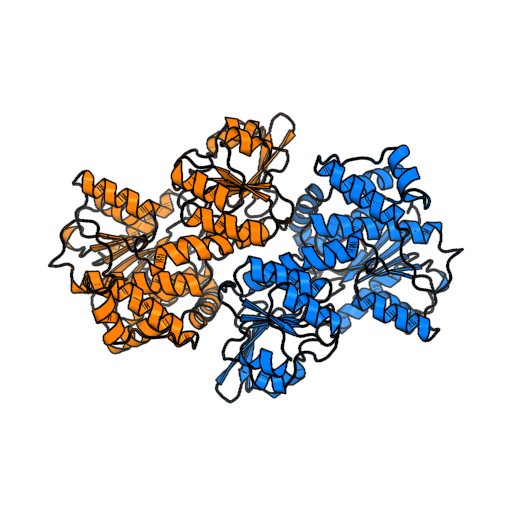856 1.000 33.762 132 MET B O 1
ATOM 4369 N N . ILE B 1 153 ? -15.313 4.848 -12.133 1.000 35.686 133 ILE B N 1
ATOM 4370 C CA . ILE B 1 153 ? -14.892 6.241 -12.161 1.000 36.717 133 ILE B CA 1
ATOM 4371 C C . ILE B 1 153 ? -14.346 6.621 -10.787 1.000 37.340 133 ILE B C 1
ATOM 4372 O O . ILE B 1 153 ? -13.315 7.280 -10.672 1.000 37.575 133 ILE B O 1
ATOM 4377 N N . SER B 1 154 ? -15.054 6.204 -9.744 1.000 37.684 134 SER B N 1
ATOM 4378 C CA . SER B 1 154 ? -14.584 6.396 -8.387 1.000 40.639 134 SER B CA 1
ATOM 4379 C C . SER B 1 154 ? -13.231 5.711 -8.166 1.000 44.158 134 SER B C 1
ATOM 4380 O O . SER B 1 154 ? -12.352 6.291 -7.522 1.000 43.056 134 SER B O 1
ATOM 4383 N N . LEU B 1 155 ? -13.042 4.495 -8.704 1.000 38.055 135 LEU B N 1
ATOM 4384 C CA . LEU B 1 155 ? -11.817 3.739 -8.458 1.000 36.974 135 LEU B CA 1
ATOM 4385 C C . LEU B 1 155 ? -10.617 4.427 -9.115 1.000 36.927 135 LEU B C 1
ATOM 4386 O O . LEU B 1 155 ? -9.521 4.454 -8.562 1.000 36.640 135 LEU B O 1
ATOM 4391 N N . VAL B 1 156 ? -10.812 4.978 -10.304 1.000 38.241 136 VAL B N 1
ATOM 4392 C CA . VAL B 1 156 ? -9.755 5.676 -11.014 1.000 41.523 136 VAL B CA 1
ATOM 4393 C C . VAL B 1 156 ? -9.300 6.907 -10.217 1.000 43.127 136 VAL B C 1
ATOM 4394 O O . VAL B 1 156 ? -8.115 7.209 -10.185 1.000 45.543 136 VAL B O 1
ATOM 4398 N N . HIS B 1 157 ? -10.236 7.627 -9.593 1.000 40.420 137 HIS B N 1
ATOM 4399 C CA . HIS B 1 157 ? -9.900 8.820 -8.829 1.000 44.525 137 HIS B CA 1
ATOM 4400 C C . HIS B 1 157 ? -9.174 8.468 -7.532 1.000 49.843 137 HIS B C 1
ATOM 4401 O O . HIS B 1 157 ? -8.365 9.263 -7.058 1.000 51.424 137 HIS B O 1
ATOM 4408 N N . LYS B 1 158 ? -9.478 7.296 -6.960 1.000 47.716 138 LYS B N 1
ATOM 4409 C CA . LYS B 1 158 ? -8.974 6.919 -5.651 1.000 45.857 138 LYS B CA 1
ATOM 4410 C C . LYS B 1 158 ? -7.669 6.128 -5.751 1.000 49.293 138 LYS B C 1
ATOM 4411 O O . LYS B 1 158 ? -6.842 6.223 -4.855 1.000 55.054 138 LYS B O 1
ATOM 4417 N N . GLU B 1 159 ? -7.485 5.300 -6.783 1.000 44.429 139 GLU B N 1
ATOM 4418 C CA . GLU B 1 159 ? -6.418 4.308 -6.755 1.000 47.069 139 GLU B CA 1
ATOM 4419 C C . GLU B 1 159 ? -5.628 4.250 -8.059 1.000 48.477 139 GLU B C 1
ATOM 4420 O O . GLU B 1 159 ? -4.654 3.510 -8.126 1.000 56.904 139 GLU B O 1
ATOM 4426 N N . ARG B 1 160 ? -6.049 4.982 -9.093 1.000 46.082 140 ARG B N 1
ATOM 4427 C CA . ARG B 1 160 ? -5.405 4.875 -10.393 1.000 50.460 140 ARG B CA 1
ATOM 4428 C C . ARG B 1 160 ? -5.259 6.272 -10.982 1.000 52.006 140 ARG B C 1
ATOM 4429 O O . ARG B 1 160 ? -5.583 6.487 -12.146 1.000 53.715 140 ARG B O 1
ATOM 4437 N N . GLN B 1 161 ? -4.739 7.199 -10.161 1.000 55.055 141 GLN B N 1
ATOM 4438 C CA . GLN B 1 161 ? -4.610 8.597 -10.551 1.000 61.867 141 GLN B CA 1
ATOM 4439 C C . GLN B 1 161 ? -3.595 8.743 -11.681 1.000 62.537 141 GLN B C 1
ATOM 4440 O O . GLN B 1 161 ? -3.627 9.742 -12.389 1.000 62.465 141 GLN B O 1
ATOM 4446 N N . GLU B 1 162 ? -2.726 7.738 -11.871 1.000 64.512 142 GLU B N 1
ATOM 4447 C CA . GLU B 1 162 ? -1.661 7.837 -12.856 1.000 72.875 142 GLU B CA 1
ATOM 4448 C C . GLU B 1 162 ? -2.249 8.022 -14.257 1.000 79.823 142 GLU B C 1
ATOM 4449 O O . GLU B 1 162 ? -1.612 8.649 -15.098 1.000 82.867 142 GLU B O 1
ATOM 4455 N N . MET B 1 163 ? -3.470 7.516 -14.503 1.000 81.348 143 MET B N 1
ATOM 4456 C CA . MET B 1 163 ? -3.996 7.453 -15.859 1.000 79.990 143 MET B CA 1
ATOM 4457 C C . MET B 1 163 ? -5.142 8.432 -16.083 1.000 69.501 143 MET B C 1
ATOM 4458 O O . MET B 1 163 ? -5.802 8.346 -17.112 1.000 71.786 143 MET B O 1
ATOM 4463 N N . LEU B 1 164 ? -5.339 9.382 -15.168 1.000 62.233 144 LEU B N 1
ATOM 4464 C CA . LEU B 1 164 ? -6.332 10.430 -15.347 1.000 67.220 144 LEU B CA 1
ATOM 4465 C C . LEU B 1 164 ? -6.099 11.214 -16.642 1.000 76.912 144 LEU B C 1
ATOM 4466 O O . LEU B 1 164 ? -7.059 11.625 -17.290 1.000 85.406 144 LEU B O 1
ATOM 4471 N N . ASP B 1 165 ? -4.837 11.409 -17.031 1.000 77.889 145 ASP B N 1
ATOM 4472 C CA . ASP B 1 165 ? -4.501 12.288 -18.137 1.000 81.204 145 ASP B CA 1
ATOM 4473 C C . ASP B 1 165 ? -4.811 11.630 -19.476 1.000 72.170 145 ASP B C 1
ATOM 4474 O O . ASP B 1 165 ? -5.080 12.318 -20.451 1.000 75.483 145 ASP B O 1
ATOM 4479 N N . GLU B 1 166 ? -4.786 10.296 -19.504 1.000 69.739 146 GLU B N 1
ATOM 4480 C CA . GLU B 1 166 ? -5.174 9.524 -20.676 1.000 69.414 146 GLU B CA 1
ATOM 4481 C C . GLU B 1 166 ? -6.694 9.597 -20.926 1.000 60.336 146 GLU B C 1
ATOM 4482 O O . GLU B 1 166 ? -7.151 9.336 -22.050 1.000 55.866 146 GLU B O 1
ATOM 4488 N N . ILE B 1 167 ? -7.491 9.936 -19.893 1.000 49.305 147 ILE B N 1
ATOM 4489 C CA . ILE B 1 167 ? -8.931 9.726 -19.946 1.000 43.232 147 ILE B CA 1
ATOM 4490 C C . ILE B 1 167 ? -9.631 10.969 -20.477 1.000 41.784 147 ILE B C 1
ATOM 4491 O O . ILE B 1 167 ? -9.688 11.982 -19.793 1.000 47.155 147 ILE B O 1
ATOM 4496 N N . TRP B 1 168 ? -10.264 10.822 -21.643 1.000 38.850 148 TRP B N 1
ATOM 4497 C CA . TRP B 1 168 ? -11.067 11.869 -22.261 1.000 38.841 148 TRP B CA 1
ATOM 4498 C C . TRP B 1 168 ? -12.327 12.174 -21.458 1.000 38.434 148 TRP B C 1
ATOM 4499 O O . TRP B 1 168 ? -12.766 13.323 -21.380 1.000 35.244 148 TRP B O 1
ATOM 4510 N N . GLY B 1 169 ? -12.955 11.117 -20.931 1.000 35.485 149 GLY B N 1
ATOM 4511 C CA . GLY B 1 169 ? -14.206 11.261 -20.216 1.000 32.690 149 GLY B CA 1
ATOM 4512 C C . GLY B 1 169 ? -14.850 9.923 -19.868 1.000 34.325 149 GLY B C 1
ATOM 4513 O O . GLY B 1 169 ? -14.392 8.860 -20.285 1.000 33.499 149 GLY B O 1
ATOM 4514 N N . GLY B 1 170 ? -15.911 10.025 -19.065 1.000 34.771 150 GLY B N 1
ATOM 4515 C CA . GLY B 1 170 ? -16.691 8.892 -18.627 1.000 37.450 150 GLY B CA 1
ATOM 4516 C C . GLY B 1 170 ? -18.176 9.140 -18.877 1.000 37.830 150 GLY B C 1
ATOM 4517 O O . GLY B 1 170 ? -18.601 10.273 -18.987 1.000 40.795 150 GLY B O 1
ATOM 4518 N N . SER B 1 171 ? -18.941 8.063 -19.010 1.000 32.114 151 SER B N 1
ATOM 4519 C CA . SER B 1 171 ? -20.384 8.140 -19.021 1.000 33.138 151 SER B CA 1
ATOM 4520 C C . SER B 1 171 ? -20.903 7.285 -17.871 1.000 37.189 151 SER B C 1
ATOM 4521 O O . SER B 1 171 ? -20.233 6.361 -17.429 1.000 45.292 151 SER B O 1
ATOM 4524 N N . GLU B 1 172 ? -22.069 7.658 -17.342 1.000 33.633 152 GLU B N 1
ATOM 4525 C CA . GLU B 1 172 ? -22.653 6.955 -16.219 1.000 33.158 152 GLU B CA 1
ATOM 4526 C C . GLU B 1 172 ? -24.109 6.637 -16.544 1.000 32.035 152 GLU B C 1
ATOM 4527 O O . GLU B 1 172 ? -24.868 7.499 -16.981 1.000 34.933 152 GLU B O 1
ATOM 4533 N N . GLU B 1 173 ? -24.463 5.381 -16.309 1.000 30.541 153 GLU B N 1
ATOM 4534 C CA . GLU B 1 173 ? -25.698 4.784 -16.763 1.000 33.348 153 GLU B CA 1
ATOM 4535 C C . GLU B 1 173 ? -26.842 5.041 -15.769 1.000 34.656 153 GLU B C 1
ATOM 4536 O O . GLU B 1 173 ? -28.003 5.082 -16.171 1.000 31.150 153 GLU B O 1
ATOM 4542 N N . THR B 1 174 ? -26.561 5.167 -14.462 1.000 31.474 154 THR B N 1
ATOM 4543 C CA . THR B 1 174 ? -27.647 4.991 -13.502 1.000 28.805 154 THR B CA 1
ATOM 4544 C C . THR B 1 174 ? -27.743 6.141 -12.504 1.000 29.182 154 THR B C 1
ATOM 4545 O O . THR B 1 174 ? -26.779 6.858 -12.264 1.000 27.612 154 THR B O 1
ATOM 4549 N N . THR B 1 175 ? -28.922 6.255 -11.883 1.000 27.971 155 THR B N 1
ATOM 4550 C CA . THR B 1 175 ? -29.272 7.356 -11.008 1.000 27.696 155 THR B CA 1
ATOM 4551 C C . THR B 1 175 ? -28.299 7.454 -9.839 1.000 29.162 155 THR B C 1
ATOM 4552 O O . THR B 1 175 ? -27.849 8.543 -9.502 1.000 29.853 155 THR B O 1
ATOM 4556 N N . THR B 1 176 ? -28.002 6.309 -9.227 1.000 27.160 156 THR B N 1
ATOM 4557 C CA . THR B 1 176 ? -27.096 6.217 -8.098 1.000 30.075 156 THR B CA 1
ATOM 4558 C C . THR B 1 176 ? -25.704 6.722 -8.482 1.000 29.912 156 THR B C 1
ATOM 4559 O O . THR B 1 176 ? -25.090 7.474 -7.730 1.000 30.642 156 THR B O 1
ATOM 4563 N N . GLY B 1 177 ? -25.232 6.313 -9.664 1.000 30.985 157 GLY B N 1
ATOM 4564 C CA . GLY B 1 177 ? -23.949 6.727 -10.190 1.000 28.777 157 GLY B CA 1
ATOM 4565 C C . GLY B 1 177 ? -23.874 8.239 -10.387 1.000 30.032 157 GLY B C 1
ATOM 4566 O O . GLY B 1 177 ? -22.876 8.871 -10.041 1.000 29.069 157 GLY B O 1
ATOM 4567 N N . VAL B 1 178 ? -24.942 8.816 -10.940 1.000 30.792 158 VAL B N 1
ATOM 4568 C CA . VAL B 1 178 ? -24.952 10.228 -11.283 1.000 32.006 158 VAL B CA 1
ATOM 4569 C C . VAL B 1 178 ? -24.921 11.050 -9.993 1.000 30.229 158 VAL B C 1
ATOM 4570 O O . VAL B 1 178 ? -24.232 12.059 -9.929 1.000 30.740 158 VAL B O 1
ATOM 4574 N N . ILE B 1 179 ? -25.663 10.617 -8.970 1.000 27.943 159 ILE B N 1
ATOM 4575 C CA . ILE B 1 179 ? -25.640 11.324 -7.703 1.000 32.105 159 ILE B CA 1
ATOM 4576 C C . ILE B 1 179 ? -24.214 11.325 -7.138 1.000 34.855 159 ILE B C 1
ATOM 4577 O O . ILE B 1 179 ? -23.749 12.348 -6.642 1.000 33.244 159 ILE B O 1
ATOM 4582 N N . ARG B 1 180 ? -23.533 10.174 -7.181 1.000 35.433 160 ARG B N 1
ATOM 4583 C CA . ARG B 1 180 ? -22.160 10.090 -6.694 1.000 35.874 160 ARG B CA 1
ATOM 4584 C C . ARG B 1 180 ? -21.272 11.095 -7.436 1.000 35.926 160 ARG B C 1
ATOM 4585 O O . ARG B 1 180 ? -20.481 11.802 -6.823 1.000 34.046 160 ARG B O 1
ATOM 4593 N N . LEU B 1 181 ? -21.417 11.163 -8.761 1.000 35.118 161 LEU B N 1
ATOM 4594 C CA . LEU B 1 181 ? -20.528 11.967 -9.590 1.000 36.370 161 LEU B CA 1
ATOM 4595 C C . LEU B 1 181 ? -20.826 13.461 -9.430 1.000 33.706 161 LEU B C 1
ATOM 4596 O O . LEU B 1 181 ? -19.895 14.281 -9.439 1.000 30.922 161 LEU B O 1
ATOM 4601 N N . ARG B 1 182 ? -22.102 13.818 -9.232 1.000 35.180 162 ARG B N 1
ATOM 4602 C CA . ARG B 1 182 ? -22.431 15.217 -8.984 1.000 38.095 162 ARG B CA 1
ATOM 4603 C C . ARG B 1 182 ? -21.882 15.623 -7.613 1.000 36.020 162 ARG B C 1
ATOM 4604 O O . ARG B 1 182 ? -21.468 16.759 -7.457 1.000 36.773 162 ARG B O 1
ATOM 4612 N N . ALA B 1 183 ? -21.827 14.696 -6.648 1.000 33.899 163 ALA B N 1
ATOM 4613 C CA . ALA B 1 183 ? -21.228 14.978 -5.352 1.000 35.473 163 ALA B CA 1
ATOM 4614 C C . ALA B 1 183 ? -19.711 15.136 -5.481 1.000 37.632 163 ALA B C 1
ATOM 4615 O O . ALA B 1 183 ? -19.112 15.964 -4.794 1.000 36.149 163 ALA B O 1
ATOM 4617 N N . MET B 1 184 ? -19.086 14.332 -6.356 1.000 40.071 164 MET B N 1
ATOM 4618 C CA . MET B 1 184 ? -17.662 14.463 -6.640 1.000 41.007 164 MET B CA 1
ATOM 4619 C C . MET B 1 184 ? -17.364 15.833 -7.248 1.000 42.496 164 MET B C 1
ATOM 4620 O O . MET B 1 184 ? -16.353 16.437 -6.916 1.000 42.384 164 MET B O 1
ATOM 4625 N N . GLU B 1 185 ? -18.244 16.314 -8.135 1.000 40.760 165 GLU B N 1
ATOM 4626 C CA . GLU B 1 185 ? -18.061 17.599 -8.785 1.000 41.435 165 GLU B CA 1
ATOM 4627 C C . GLU B 1 185 ? -18.136 18.722 -7.751 1.000 44.154 165 GLU B C 1
ATOM 4628 O O . GLU B 1 185 ? -17.258 19.573 -7.705 1.000 50.288 165 GLU B O 1
ATOM 4634 N N . LYS B 1 186 ? -19.179 18.699 -6.917 1.000 43.186 166 LYS B N 1
ATOM 4635 C CA . LYS B 1 186 ? -19.393 19.698 -5.882 1.000 45.586 166 LYS B CA 1
ATOM 4636 C C . LYS B 1 186 ? -18.180 19.778 -4.949 1.000 47.163 166 LYS B C 1
ATOM 4637 O O . LYS B 1 186 ? -17.808 20.864 -4.527 1.000 53.497 166 LYS B O 1
ATOM 4643 N N . ALA B 1 187 ? -17.548 18.646 -4.650 1.000 42.065 167 ALA B N 1
ATOM 4644 C CA . ALA B 1 187 ? -16.418 18.605 -3.736 1.000 44.145 167 ALA B CA 1
ATOM 4645 C C . ALA B 1 187 ? -15.098 18.930 -4.448 1.000 48.863 167 ALA B C 1
ATOM 4646 O O . ALA B 1 187 ? -14.042 18.886 -3.825 1.000 49.149 167 ALA B O 1
ATOM 4648 N N . GLY B 1 188 ? -15.141 19.194 -5.760 1.000 47.044 168 GLY B N 1
ATOM 4649 C CA . GLY B 1 188 ? -13.952 19.551 -6.518 1.000 48.704 168 GLY B CA 1
ATOM 4650 C C . GLY B 1 188 ? -12.989 18.391 -6.752 1.000 46.678 168 GLY B C 1
ATOM 4651 O O . GLY B 1 188 ? -11.839 18.626 -7.064 1.000 45.445 168 GLY B O 1
ATOM 4652 N N . ILE B 1 189 ? -13.459 17.141 -6.649 1.000 50.912 169 ILE B N 1
ATOM 4653 C CA . ILE B 1 189 ? -12.580 15.989 -6.808 1.000 48.895 169 ILE B CA 1
ATOM 4654 C C . ILE B 1 189 ? -12.690 15.375 -8.207 1.000 44.454 169 ILE B C 1
ATOM 4655 O O . ILE B 1 189 ? -11.776 14.670 -8.612 1.000 41.918 169 ILE B O 1
ATOM 4660 N N . LEU B 1 190 ? -13.756 15.665 -8.967 1.000 43.192 170 LEU B N 1
ATOM 4661 C CA . LEU B 1 190 ? -13.891 15.100 -10.304 1.000 40.123 170 LEU B CA 1
ATOM 4662 C C . LEU B 1 190 ? -12.817 15.661 -11.236 1.000 41.985 170 LEU B C 1
ATOM 4663 O O . LEU B 1 190 ? -12.659 16.868 -11.328 1.000 45.309 170 LEU B O 1
ATOM 4668 N N . LYS B 1 191 ? -12.114 14.781 -11.969 1.000 40.650 171 LYS B N 1
ATOM 4669 C CA . LYS B 1 191 ? -10.935 15.177 -12.726 1.000 40.713 171 LYS B CA 1
ATOM 4670 C C . LYS B 1 191 ? -11.135 15.012 -14.226 1.000 40.822 171 LYS B C 1
ATOM 4671 O O . LYS B 1 191 ? -10.235 15.327 -14.997 1.000 38.508 171 LYS B O 1
ATOM 4677 N N . PHE B 1 192 ? -12.304 14.544 -14.665 1.000 38.693 172 PHE B N 1
ATOM 4678 C CA . PHE B 1 192 ? -12.532 14.485 -16.099 1.000 34.804 172 PHE B CA 1
ATOM 4679 C C . PHE B 1 192 ? -14.019 14.621 -16.358 1.000 33.595 172 PHE B C 1
ATOM 4680 O O . PHE B 1 192 ? -14.808 14.410 -15.447 1.000 32.305 172 PHE B O 1
ATOM 4688 N N . PRO B 1 193 ? -14.420 15.019 -17.586 1.000 34.707 173 PRO B N 1
ATOM 4689 C CA . PRO B 1 193 ? -15.838 15.146 -17.930 1.000 35.840 173 PRO B CA 1
ATOM 4690 C C . PRO B 1 193 ? -16.620 13.834 -17.814 1.000 37.666 173 PRO B C 1
ATOM 4691 O O . PRO B 1 193 ? -16.120 12.770 -18.184 1.000 36.079 173 PRO B O 1
ATOM 4695 N N . VAL B 1 194 ? -17.861 13.929 -17.311 1.000 35.487 174 VAL B N 1
ATOM 4696 C CA . VAL B 1 194 ? -18.739 12.778 -17.203 1.000 36.079 174 VAL B CA 1
ATOM 4697 C C . VAL B 1 194 ? -20.053 13.106 -17.897 1.000 34.840 174 VAL B C 1
ATOM 4698 O O . VAL B 1 194 ? -20.605 14.182 -17.668 1.000 35.338 174 VAL B O 1
ATOM 4702 N N . ILE B 1 195 ? -20.552 12.173 -18.724 1.000 31.333 175 ILE B N 1
ATOM 4703 C CA . ILE B 1 195 ? -21.875 12.302 -19.315 1.000 28.940 175 ILE B CA 1
ATOM 4704 C C . ILE B 1 195 ? -22.846 11.508 -18.451 1.000 30.187 175 ILE B C 1
ATOM 4705 O O . ILE B 1 195 ? -22.659 10.302 -18.216 1.000 32.022 175 ILE B O 1
ATOM 4710 N N . ALA B 1 196 ? -23.874 12.192 -17.959 1.000 28.770 176 ALA B N 1
ATOM 4711 C CA . ALA B 1 196 ? -24.914 11.539 -17.172 1.000 31.356 176 ALA B CA 1
ATOM 4712 C C . ALA B 1 196 ? -25.945 10.966 -18.122 1.000 30.016 176 ALA B C 1
ATOM 4713 O O . ALA B 1 196 ? -26.947 11.615 -18.388 1.000 32.576 176 ALA B O 1
ATOM 4715 N N . VAL B 1 197 ? -25.675 9.763 -18.647 1.000 35.588 177 VAL B N 1
ATOM 4716 C CA . VAL B 1 197 ? -26.577 9.141 -19.608 1.000 34.347 177 VAL B CA 1
ATOM 4717 C C . VAL B 1 197 ? -27.927 8.908 -18.934 1.000 31.456 177 VAL B C 1
ATOM 4718 O O . VAL B 1 197 ? -28.955 8.997 -19.586 1.000 32.759 177 VAL B O 1
ATOM 4722 N N . ASN B 1 198 ? -27.917 8.650 -17.620 1.000 30.682 178 ASN B N 1
ATOM 4723 C CA . ASN B 1 198 ? -29.170 8.408 -16.906 1.000 32.512 178 ASN B CA 1
ATOM 4724 C C . ASN B 1 198 ? -30.142 9.578 -17.075 1.000 33.958 178 ASN B C 1
ATOM 4725 O O . ASN B 1 198 ? -31.352 9.362 -17.073 1.000 34.716 178 ASN B O 1
ATOM 4730 N N . ASP B 1 199 ? -29.615 10.799 -17.251 1.000 34.414 179 ASP B N 1
ATOM 4731 C CA . ASP B 1 199 ? -30.432 12.003 -17.260 1.000 36.340 179 ASP B CA 1
ATOM 4732 C C . ASP B 1 199 ? -31.009 12.331 -18.636 1.000 33.137 179 ASP B C 1
ATOM 4733 O O . ASP B 1 199 ? -31.765 13.289 -18.765 1.000 34.325 179 ASP B O 1
ATOM 4738 N N . SER B 1 200 ? -30.680 11.559 -19.666 1.000 33.516 180 SER B N 1
ATOM 4739 C CA . SER B 1 200 ? -31.353 11.733 -20.945 1.000 34.640 180 SER B CA 1
ATOM 4740 C C . SER B 1 200 ? -32.802 11.246 -20.850 1.000 36.504 180 SER B C 1
ATOM 4741 O O . SER B 1 200 ? -33.113 10.239 -20.191 1.000 31.904 180 SER B O 1
ATOM 4744 N N . TYR B 1 201 ? -33.678 11.947 -21.570 1.000 34.770 181 TYR B N 1
ATOM 4745 C CA . TYR B 1 201 ? -35.107 11.637 -21.593 1.000 35.083 181 TYR B CA 1
ATOM 4746 C C . TYR B 1 201 ? -35.352 10.196 -22.029 1.000 30.832 181 TYR B C 1
ATOM 4747 O O . TYR B 1 201 ? -36.158 9.494 -21.426 1.000 28.803 181 TYR B O 1
ATOM 4756 N N . MET B 1 202 ? -34.643 9.770 -23.078 1.000 29.735 182 MET B N 1
ATOM 4757 C CA . MET B 1 202 ? -34.850 8.461 -23.677 1.000 27.955 182 MET B CA 1
ATOM 4758 C C . MET B 1 202 ? -34.256 7.373 -22.797 1.000 29.118 182 MET B C 1
ATOM 4759 O O . MET B 1 202 ? -34.368 6.194 -23.139 1.000 30.977 182 MET B O 1
ATOM 4764 N N . LYS B 1 203 ? -33.676 7.766 -21.651 1.000 27.298 183 LYS B N 1
ATOM 4765 C CA . LYS B 1 203 ? -33.210 6.808 -20.662 1.000 28.166 183 LYS B CA 1
ATOM 4766 C C . LYS B 1 203 ? -34.199 6.742 -19.491 1.000 29.202 183 LYS B C 1
ATOM 4767 O O . LYS B 1 203 ? -34.888 5.741 -19.331 1.000 26.788 183 LYS B O 1
ATOM 4773 N N . TYR B 1 204 ? -34.279 7.794 -18.661 1.000 26.881 184 TYR B N 1
ATOM 4774 C CA . TYR B 1 204 ? -34.986 7.694 -17.392 1.000 26.113 184 TYR B CA 1
ATOM 4775 C C . TYR B 1 204 ? -36.502 7.559 -17.601 1.000 28.188 184 TYR B C 1
ATOM 4776 O O . TYR B 1 204 ? -37.173 6.956 -16.767 1.000 28.457 184 TYR B O 1
ATOM 4785 N N . LEU B 1 205 ? -37.057 8.082 -18.699 1.000 28.236 185 LEU B N 1
ATOM 4786 C CA . LEU B 1 205 ? -38.493 7.957 -18.947 1.000 27.803 185 LEU B CA 1
ATOM 4787 C C . LEU B 1 205 ? -38.854 6.557 -19.447 1.000 28.289 185 LEU B C 1
ATOM 4788 O O . LEU B 1 205 ? -40.033 6.204 -19.422 1.000 30.164 185 LEU B O 1
ATOM 4793 N N . PHE B 1 206 ? -37.871 5.786 -19.937 1.000 27.394 186 PHE B N 1
ATOM 4794 C CA . PHE B 1 206 ? -38.132 4.494 -20.556 1.000 26.303 186 PHE B CA 1
ATOM 4795 C C . PHE B 1 206 ? -37.542 3.344 -19.742 1.000 28.615 186 PHE B C 1
ATOM 4796 O O . PHE B 1 206 ? -38.284 2.557 -19.158 1.000 28.719 186 PHE B O 1
ATOM 4804 N N . ASP B 1 207 ? -36.213 3.291 -19.669 1.000 27.465 187 ASP B N 1
ATOM 4805 C CA . ASP B 1 207 ? -35.489 2.319 -18.868 1.000 25.899 187 ASP B CA 1
ATOM 4806 C C . ASP B 1 207 ? -35.963 2.312 -17.413 1.000 25.891 187 ASP B C 1
ATOM 4807 O O . ASP B 1 207 ? -36.401 1.277 -16.893 1.000 23.352 187 ASP B O 1
ATOM 4812 N N . ASN B 1 208 ? -35.847 3.464 -16.742 1.000 26.726 188 ASN B N 1
ATOM 4813 C CA . ASN B 1 208 ? -36.068 3.521 -15.303 1.000 27.505 188 ASN B CA 1
ATOM 4814 C C . ASN B 1 208 ? -37.520 3.185 -14.979 1.000 28.251 188 ASN B C 1
ATOM 4815 O O . ASN B 1 208 ? -37.781 2.518 -13.983 1.000 29.802 188 ASN B O 1
ATOM 4820 N N . ARG B 1 209 ? -38.450 3.628 -15.830 1.000 26.829 189 ARG B N 1
ATOM 4821 C CA . ARG B 1 209 ? -39.873 3.434 -15.606 1.000 27.408 189 ARG B CA 1
ATOM 4822 C C . ARG B 1 209 ? -40.387 2.118 -16.207 1.000 25.860 189 ARG B C 1
ATOM 4823 O O . ARG B 1 209 ? -40.770 1.230 -15.456 1.000 27.170 189 ARG B O 1
ATOM 4831 N N . TYR B 1 210 ? -40.452 2.007 -17.535 1.000 24.428 190 TYR B N 1
ATOM 4832 C CA . TYR B 1 210 ? -41.041 0.851 -18.196 1.000 25.777 190 TYR B CA 1
ATOM 4833 C C . TYR B 1 210 ? -40.145 -0.381 -18.060 1.000 23.843 190 TYR B C 1
ATOM 4834 O O . TYR B 1 210 ? -40.663 -1.473 -17.886 1.000 24.707 190 TYR B O 1
ATOM 4843 N N . GLY B 1 211 ? -38.819 -0.229 -18.197 1.000 22.546 191 GLY B N 1
ATOM 4844 C CA . GLY B 1 211 ? -37.922 -1.367 -18.064 1.000 25.377 191 GLY B CA 1
ATOM 4845 C C . GLY B 1 211 ? -37.995 -1.992 -16.666 1.000 25.750 191 GLY B C 1
ATOM 4846 O O . GLY B 1 211 ? -38.206 -3.196 -16.518 1.000 21.806 191 GLY B O 1
ATOM 4847 N N . THR B 1 212 ? -37.828 -1.157 -15.640 1.000 26.261 192 THR B N 1
ATOM 4848 C CA . THR B 1 212 ? -37.775 -1.654 -14.269 1.000 25.369 192 THR B CA 1
ATOM 4849 C C . THR B 1 212 ? -39.142 -2.194 -13.878 1.000 24.015 192 THR B C 1
ATOM 4850 O O . THR B 1 212 ? -39.229 -3.186 -13.155 1.000 24.416 192 THR B O 1
ATOM 4854 N N . GLY B 1 213 ? -40.194 -1.530 -14.363 1.000 24.337 193 GLY B N 1
ATOM 4855 C CA . GLY B 1 213 ? -41.557 -1.966 -14.112 1.000 26.483 193 GLY B CA 1
ATOM 4856 C C . GLY B 1 213 ? -41.794 -3.412 -14.544 1.000 24.132 193 GLY B C 1
ATOM 4857 O O . GLY B 1 213 ? -42.324 -4.218 -13.787 1.000 27.563 193 GLY B O 1
ATOM 4858 N N . GLN B 1 214 ? -41.357 -3.762 -15.749 1.000 22.948 194 GLN B N 1
ATOM 4859 C CA . GLN B 1 214 ? -41.576 -5.112 -16.227 1.000 23.701 194 GLN B CA 1
ATOM 4860 C C . GLN B 1 214 ? -40.619 -6.101 -15.560 1.000 22.278 194 GLN B C 1
ATOM 4861 O O . GLN B 1 214 ? -41.057 -7.138 -15.081 1.000 24.507 194 GLN B O 1
ATOM 4867 N N . SER B 1 215 ? -39.312 -5.804 -15.601 1.000 22.572 195 SER B N 1
ATOM 4868 C CA . SER B 1 215 ? -38.273 -6.760 -15.249 1.000 23.111 195 SER B CA 1
ATOM 4869 C C . SER B 1 215 ? -38.212 -7.044 -13.743 1.000 21.435 195 SER B C 1
ATOM 4870 O O . SER B 1 215 ? -37.845 -8.152 -13.331 1.000 21.853 195 SER B O 1
ATOM 4873 N N . THR B 1 216 ? -38.630 -6.087 -12.907 1.000 23.783 196 THR B N 1
ATOM 4874 C CA . THR B 1 216 ? -38.780 -6.350 -11.481 1.000 22.878 196 THR B CA 1
ATOM 4875 C C . THR B 1 216 ? -39.776 -7.485 -11.253 1.000 23.277 196 THR B C 1
ATOM 4876 O O . THR B 1 216 ? -39.493 -8.411 -10.502 1.000 22.958 196 THR B O 1
ATOM 4880 N N . TRP B 1 217 ? -40.945 -7.427 -11.908 1.000 23.286 197 TRP B N 1
ATOM 4881 C CA . TRP B 1 217 ? -41.983 -8.409 -11.679 1.000 23.186 197 TRP B CA 1
ATOM 4882 C C . TRP B 1 217 ? -41.626 -9.730 -12.357 1.000 23.637 197 TRP B C 1
ATOM 4883 O O . TRP B 1 217 ? -41.906 -10.780 -11.800 1.000 22.500 197 TRP B O 1
ATOM 4894 N N . ASP B 1 218 ? -40.957 -9.682 -13.509 1.000 24.182 198 ASP B N 1
ATOM 4895 C CA . ASP B 1 218 ? -40.371 -10.872 -14.120 1.000 24.628 198 ASP B CA 1
ATOM 4896 C C . ASP B 1 218 ? -39.490 -11.606 -13.098 1.000 25.066 198 ASP B C 1
ATOM 4897 O O . ASP B 1 218 ? -39.625 -12.810 -12.892 1.000 22.948 198 ASP B O 1
ATOM 4902 N N . GLY B 1 219 ? -38.570 -10.874 -12.459 1.000 24.607 199 GLY B N 1
ATOM 4903 C CA . GLY B 1 219 ? -37.653 -11.446 -11.485 1.000 24.641 199 GLY B CA 1
ATOM 4904 C C . GLY B 1 219 ? -38.377 -12.016 -10.262 1.000 24.312 199 GLY B C 1
ATOM 4905 O O . GLY B 1 219 ? -38.057 -13.117 -9.800 1.000 24.829 199 GLY B O 1
ATOM 4906 N N . ILE B 1 220 ? -39.350 -11.269 -9.735 1.000 22.185 200 ILE B N 1
ATOM 4907 C CA . ILE B 1 220 ? -40.091 -11.718 -8.559 1.000 25.646 200 ILE B CA 1
ATOM 4908 C C . ILE B 1 220 ? -40.899 -12.995 -8.839 1.000 24.945 200 ILE B C 1
ATOM 4909 O O . ILE B 1 220 ? -40.866 -13.964 -8.061 1.000 23.893 200 ILE B O 1
ATOM 4914 N N . MET B 1 221 ? -41.581 -13.028 -9.981 1.000 25.076 201 MET B N 1
ATOM 4915 C CA . MET B 1 221 ? -42.361 -14.190 -10.390 1.000 26.306 201 MET B CA 1
ATOM 4916 C C . MET B 1 221 ? -41.449 -15.399 -10.611 1.000 26.207 201 MET B C 1
ATOM 4917 O O . MET B 1 221 ? -41.737 -16.511 -10.184 1.000 23.669 201 MET B O 1
ATOM 4922 N N . ARG B 1 222 ? -40.330 -15.159 -11.289 1.000 27.936 202 ARG B N 1
ATOM 4923 C CA . ARG B 1 222 ? -39.399 -16.214 -11.630 1.000 29.391 202 ARG B CA 1
ATOM 4924 C C . ARG B 1 222 ? -38.835 -16.848 -10.362 1.000 27.173 202 ARG B C 1
ATOM 4925 O O . ARG B 1 222 ? -38.733 -18.055 -10.294 1.000 23.251 202 ARG B O 1
ATOM 4933 N N . ALA B 1 223 ? -38.500 -16.044 -9.353 1.000 23.572 203 ALA B N 1
ATOM 4934 C CA . ALA B 1 223 ? -37.882 -16.589 -8.159 1.000 24.192 203 ALA B CA 1
ATOM 4935 C C . ALA B 1 223 ? -38.895 -17.320 -7.278 1.000 25.454 203 ALA B C 1
ATOM 4936 O O . ALA B 1 223 ? -38.520 -18.231 -6.551 1.000 26.370 203 ALA B O 1
ATOM 4938 N N . THR B 1 224 ? -40.173 -16.925 -7.316 1.000 25.234 204 THR B N 1
ATOM 4939 C CA . THR B 1 224 ? -41.107 -17.339 -6.281 1.000 24.307 204 THR B CA 1
ATOM 4940 C C . THR B 1 224 ? -42.264 -18.196 -6.800 1.000 24.787 204 THR B C 1
ATOM 4941 O O . THR B 1 224 ? -42.859 -18.949 -6.030 1.000 24.421 204 THR B O 1
ATOM 4945 N N . ASN B 1 225 ? -42.674 -18.014 -8.054 1.000 25.577 205 ASN B N 1
ATOM 4946 C CA . ASN B 1 225 ? -43.880 -18.657 -8.563 1.000 24.166 205 ASN B CA 1
ATOM 4947 C C . ASN B 1 225 ? -45.106 -18.300 -7.721 1.000 24.999 205 ASN B C 1
ATOM 4948 O O . ASN B 1 225 ? -46.035 -19.103 -7.618 1.000 27.930 205 ASN B O 1
ATOM 4953 N N . LEU B 1 226 ? -45.168 -17.072 -7.178 1.000 24.032 206 LEU B N 1
ATOM 4954 C CA . LEU B 1 226 ? -46.317 -16.657 -6.398 1.000 24.596 206 LEU B CA 1
ATOM 4955 C C . LEU B 1 226 ? -47.230 -15.713 -7.186 1.000 23.570 206 LEU B C 1
ATOM 4956 O O . LEU B 1 226 ? -46.858 -15.115 -8.204 1.000 24.397 206 LEU B O 1
ATOM 4961 N N . LEU B 1 227 ? -48.469 -15.611 -6.699 1.000 24.593 207 LEU B N 1
ATOM 4962 C CA . LEU B 1 227 ? -49.504 -14.813 -7.329 1.000 23.551 207 LEU B CA 1
ATOM 4963 C C . LEU B 1 227 ? -49.282 -13.344 -6.969 1.000 26.783 207 LEU B C 1
ATOM 4964 O O . LEU B 1 227 ? -49.070 -13.004 -5.808 1.000 25.714 207 LEU B O 1
ATOM 4969 N N . ILE B 1 228 ? -49.343 -12.450 -7.964 1.000 28.614 208 ILE B N 1
ATOM 4970 C CA . ILE B 1 228 ? -49.238 -11.027 -7.666 1.000 26.963 208 ILE B CA 1
ATOM 4971 C C . ILE B 1 228 ? -50.622 -10.444 -7.362 1.000 27.942 208 ILE B C 1
ATOM 4972 O O . ILE B 1 228 ? -50.764 -9.564 -6.509 1.000 27.087 208 ILE B O 1
ATOM 4977 N N . ALA B 1 229 ? -51.645 -10.913 -8.089 1.000 27.426 209 ALA B N 1
ATOM 4978 C CA . ALA B 1 229 ? -52.995 -10.402 -7.905 1.000 28.247 209 ALA B CA 1
ATOM 4979 C C . ALA B 1 229 ? -53.454 -10.641 -6.469 1.000 26.898 209 ALA B C 1
ATOM 4980 O O . ALA B 1 229 ? -53.196 -11.712 -5.894 1.000 27.328 209 ALA B O 1
ATOM 4982 N N . GLY B 1 230 ? -54.126 -9.627 -5.903 1.000 27.056 210 GLY B N 1
ATOM 4983 C CA . GLY B 1 230 ? -54.735 -9.729 -4.588 1.000 26.707 210 GLY B CA 1
ATOM 4984 C C . GLY B 1 230 ? -53.706 -9.725 -3.469 1.000 27.497 210 GLY B C 1
ATOM 4985 O O . GLY B 1 230 ? -54.020 -10.119 -2.361 1.000 27.854 210 GLY B O 1
ATOM 4986 N N . LYS B 1 231 ? -52.485 -9.298 -3.790 1.000 26.034 211 LYS B N 1
ATOM 4987 C CA . LYS B 1 231 ? -51.439 -9.094 -2.806 1.000 27.137 211 LYS B CA 1
ATOM 4988 C C . LYS B 1 231 ? -51.347 -7.606 -2.494 1.000 28.183 211 LYS B C 1
ATOM 4989 O O . LYS B 1 231 ? -51.577 -6.770 -3.367 1.000 26.568 211 LYS B O 1
ATOM 4995 N N . ASN B 1 232 ? -50.991 -7.301 -1.247 1.000 25.618 212 ASN B N 1
ATOM 4996 C CA . ASN B 1 232 ? -50.595 -5.951 -0.869 1.000 25.381 212 ASN B CA 1
ATOM 4997 C C . ASN B 1 232 ? -49.127 -5.775 -1.235 1.000 23.903 212 ASN B C 1
ATOM 4998 O O . ASN B 1 232 ? -48.255 -6.371 -0.607 1.000 26.423 212 ASN B O 1
ATOM 5003 N N . VAL B 1 233 ? -48.872 -4.965 -2.263 1.000 22.273 213 VAL B N 1
ATOM 5004 C CA . VAL B 1 233 ? -47.534 -4.719 -2.728 1.000 21.952 213 VAL B CA 1
ATOM 5005 C C . VAL B 1 233 ? -47.095 -3.351 -2.225 1.000 22.260 213 VAL B C 1
ATOM 5006 O O . VAL B 1 233 ? -47.720 -2.356 -2.548 1.000 27.508 213 VAL B O 1
ATOM 5010 N N . VAL B 1 234 ? -45.993 -3.315 -1.478 1.000 21.689 214 VAL B N 1
ATOM 5011 C CA . VAL B 1 234 ? -45.454 -2.068 -0.951 1.000 23.403 214 VAL B CA 1
ATOM 5012 C C . VAL B 1 234 ? -44.268 -1.648 -1.806 1.000 22.197 214 VAL B C 1
ATOM 5013 O O . VAL B 1 234 ? -43.280 -2.362 -1.896 1.000 23.867 214 VAL B O 1
ATOM 5017 N N . VAL B 1 235 ? -44.381 -0.481 -2.443 1.000 22.229 215 VAL B N 1
ATOM 5018 C CA . VAL B 1 235 ? -43.286 0.070 -3.218 1.000 24.380 215 VAL B CA 1
ATOM 5019 C C . VAL B 1 235 ? -42.695 1.242 -2.443 1.000 22.984 215 VAL B C 1
ATOM 5020 O O . VAL B 1 235 ? -43.409 2.188 -2.145 1.000 26.134 215 VAL B O 1
ATOM 5024 N N . VAL B 1 236 ? -41.393 1.148 -2.138 1.000 22.510 216 VAL B N 1
ATOM 5025 C CA . VAL B 1 236 ? -40.661 2.156 -1.404 1.000 25.596 216 VAL B CA 1
ATOM 5026 C C . VAL B 1 236 ? -39.870 3.010 -2.398 1.000 26.370 216 VAL B C 1
ATOM 5027 O O . VAL B 1 236 ? -38.897 2.559 -3.000 1.000 26.604 216 VAL B O 1
ATOM 5031 N N . GLY B 1 237 ? -40.299 4.268 -2.528 1.000 26.512 217 GLY B N 1
ATOM 5032 C CA . GLY B 1 237 ? -39.775 5.185 -3.524 1.000 29.127 217 GLY B CA 1
ATOM 5033 C C . GLY B 1 237 ? -40.705 5.320 -4.729 1.000 28.110 217 GLY B C 1
ATOM 5034 O O . GLY B 1 237 ? -41.125 4.319 -5.301 1.000 29.199 217 GLY B O 1
ATOM 5035 N N . TYR B 1 238 ? -41.048 6.568 -5.075 1.000 26.303 218 TYR B N 1
ATOM 5036 C CA . TYR B 1 238 ? -41.980 6.826 -6.141 1.000 24.900 218 TYR B CA 1
ATOM 5037 C C . TYR B 1 238 ? -41.308 7.779 -7.110 1.000 25.471 218 TYR B C 1
ATOM 5038 O O . TYR B 1 238 ? -41.942 8.695 -7.615 1.000 28.446 218 TYR B O 1
ATOM 5047 N N . GLY B 1 239 ? -40.047 7.491 -7.415 1.000 25.652 219 GLY B N 1
ATOM 5048 C CA . GLY B 1 239 ? -39.368 8.111 -8.532 1.000 25.282 219 GLY B CA 1
ATOM 5049 C C . GLY B 1 239 ? -39.698 7.373 -9.818 1.000 23.568 219 GLY B C 1
ATOM 5050 O O . GLY B 1 239 ? -40.760 6.783 -9.919 1.000 24.341 219 GLY B O 1
ATOM 5051 N N . TRP B 1 240 ? -38.801 7.446 -10.801 1.000 23.025 220 TRP B N 1
ATOM 5052 C CA . TRP B 1 240 ? -39.039 6.827 -12.093 1.000 25.605 220 TRP B CA 1
ATOM 5053 C C . TRP B 1 240 ? -39.155 5.303 -11.953 1.000 26.276 220 TRP B C 1
ATOM 5054 O O . TRP B 1 240 ? -40.115 4.726 -12.457 1.000 26.051 220 TRP B O 1
ATOM 5065 N N . CYS B 1 241 ? -38.239 4.662 -11.214 1.000 25.630 221 CYS B N 1
ATOM 5066 C CA . CYS B 1 241 ? -38.299 3.215 -11.012 1.000 26.809 221 CYS B CA 1
ATOM 5067 C C . CYS B 1 241 ? -39.545 2.818 -10.222 1.000 28.726 221 CYS B C 1
ATOM 5068 O O . CYS B 1 241 ? -40.300 1.928 -10.632 1.000 26.329 221 CYS B O 1
ATOM 5071 N N . GLY B 1 242 ? -39.766 3.497 -9.098 1.000 27.735 222 GLY B N 1
ATOM 5072 C CA . GLY B 1 242 ? -40.888 3.163 -8.238 1.000 28.655 222 GLY B CA 1
ATOM 5073 C C . GLY B 1 242 ? -42.238 3.296 -8.948 1.000 29.116 222 GLY B C 1
ATOM 5074 O O . GLY B 1 242 ? -43.140 2.467 -8.771 1.000 24.302 222 GLY B O 1
ATOM 5075 N N . ARG B 1 243 ? -42.398 4.347 -9.756 1.000 26.780 223 ARG B N 1
ATOM 5076 C CA . ARG B 1 243 ? -43.691 4.516 -10.383 1.000 27.390 223 ARG B CA 1
ATOM 5077 C C . ARG B 1 243 ? -43.903 3.436 -11.438 1.000 24.474 223 ARG B C 1
ATOM 5078 O O . ARG B 1 243 ? -45.033 2.992 -11.625 1.000 27.193 223 ARG B O 1
ATOM 5086 N N . GLY B 1 244 ? -42.833 2.987 -12.089 1.000 23.842 224 GLY B N 1
ATOM 5087 C CA . GLY B 1 244 ? -42.914 1.867 -13.014 1.000 25.226 224 GLY B CA 1
ATOM 5088 C C . GLY B 1 244 ? -43.252 0.551 -12.318 1.000 23.723 224 GLY B C 1
ATOM 5089 O O . GLY B 1 244 ? -44.090 -0.222 -12.773 1.000 22.505 224 GLY B O 1
ATOM 5090 N N . ILE B 1 245 ? -42.623 0.302 -11.175 1.000 22.973 225 ILE B N 1
ATOM 5091 C CA . ILE B 1 245 ? -42.886 -0.925 -10.445 1.000 20.949 225 ILE B CA 1
ATOM 5092 C C . ILE B 1 245 ? -44.330 -0.942 -9.953 1.000 22.097 225 ILE B C 1
ATOM 5093 O O . ILE B 1 245 ? -44.963 -1.993 -9.992 1.000 23.484 225 ILE B O 1
ATOM 5098 N N . ALA B 1 246 ? -44.827 0.207 -9.466 1.000 20.487 226 ALA B N 1
ATOM 5099 C CA . ALA B 1 246 ? -46.169 0.328 -8.924 1.000 21.507 226 ALA B CA 1
ATOM 5100 C C . ALA B 1 246 ? -47.199 0.093 -10.018 1.000 21.173 226 ALA B C 1
ATOM 5101 O O . ALA B 1 246 ? -48.179 -0.602 -9.818 1.000 22.401 226 ALA B O 1
ATOM 5103 N N . MET B 1 247 ? -46.980 0.752 -11.155 1.000 22.322 227 MET B N 1
ATOM 5104 C CA . MET B 1 247 ? -47.893 0.720 -12.282 1.000 24.992 227 MET B CA 1
ATOM 5105 C C . MET B 1 247 ? -48.036 -0.724 -12.789 1.000 21.906 227 MET B C 1
ATOM 5106 O O . MET B 1 247 ? -49.137 -1.179 -13.044 1.000 20.502 227 MET B O 1
ATOM 5111 N N . ARG B 1 248 ? -46.928 -1.461 -12.875 1.000 24.042 228 ARG B N 1
ATOM 5112 C CA . ARG B 1 248 ? -46.962 -2.836 -13.367 1.000 24.437 228 ARG B CA 1
ATOM 5113 C C . ARG B 1 248 ? -47.497 -3.792 -12.297 1.000 24.886 228 ARG B C 1
ATOM 5114 O O . ARG B 1 248 ? -48.163 -4.752 -12.650 1.000 25.497 228 ARG B O 1
ATOM 5122 N N . ALA B 1 249 ? -47.266 -3.518 -10.996 1.000 24.811 229 ALA B N 1
ATOM 5123 C CA . ALA B 1 249 ? -47.870 -4.315 -9.934 1.000 24.950 229 ALA B CA 1
ATOM 5124 C C . ALA B 1 249 ? -49.393 -4.227 -10.004 1.000 23.433 229 ALA B C 1
ATOM 5125 O O . ALA B 1 249 ? -50.094 -5.233 -9.901 1.000 22.492 229 ALA B O 1
ATOM 5127 N N . ARG B 1 250 ? -49.889 -3.000 -10.169 1.000 23.740 230 ARG B N 1
ATOM 5128 C CA . ARG B 1 250 ? -51.316 -2.758 -10.304 1.000 27.801 230 ARG B CA 1
ATOM 5129 C C . ARG B 1 250 ? -51.827 -3.493 -11.536 1.000 25.787 230 ARG B C 1
ATOM 5130 O O . ARG B 1 250 ? -52.891 -4.097 -11.492 1.000 24.351 230 ARG B O 1
ATOM 5138 N N . GLY B 1 251 ? -51.067 -3.398 -12.626 1.000 23.715 231 GLY B N 1
ATOM 5139 C CA . GLY B 1 251 ? -51.397 -4.085 -13.858 1.000 25.097 231 GLY B CA 1
ATOM 5140 C C . GLY B 1 251 ? -51.483 -5.602 -13.670 1.000 24.599 231 GLY B C 1
ATOM 5141 O O . GLY B 1 251 ? -52.184 -6.247 -14.445 1.000 23.829 231 GLY B O 1
ATOM 5142 N N . LEU B 1 252 ? -50.787 -6.156 -12.655 1.000 23.847 232 LEU B N 1
ATOM 5143 C CA . LEU B 1 252 ? -50.811 -7.593 -12.405 1.000 24.454 232 LEU B CA 1
ATOM 5144 C C . LEU B 1 252 ? -51.838 -7.942 -11.326 1.000 25.670 232 LEU B C 1
ATOM 5145 O O . LEU B 1 252 ? -51.928 -9.092 -10.946 1.000 25.205 232 LEU B O 1
ATOM 5150 N N . GLY B 1 253 ? -52.624 -6.959 -10.857 1.000 26.385 233 GLY B N 1
ATOM 5151 C CA . GLY B 1 253 ? -53.756 -7.180 -9.966 1.000 24.075 233 GLY B CA 1
ATOM 5152 C C . GLY B 1 253 ? -53.465 -6.957 -8.473 1.000 25.088 233 GLY B C 1
ATOM 5153 O O . GLY B 1 253 ? -54.290 -7.285 -7.605 1.000 25.597 233 GLY B O 1
ATOM 5154 N N . ALA B 1 254 ? -52.320 -6.375 -8.158 1.000 22.748 234 ALA B N 1
ATOM 5155 C CA . ALA B 1 254 ? -51.968 -6.106 -6.769 1.000 24.684 234 ALA B CA 1
ATOM 5156 C C . ALA B 1 254 ? -52.658 -4.843 -6.267 1.000 24.441 234 ALA B C 1
ATOM 5157 O O . ALA B 1 254 ? -52.955 -3.924 -7.026 1.000 23.306 234 ALA B O 1
ATOM 5159 N N . THR B 1 255 ? -52.824 -4.794 -4.949 1.000 23.824 235 THR B N 1
ATOM 5160 C CA . THR B 1 255 ? -53.147 -3.574 -4.241 1.000 26.759 235 THR B CA 1
ATOM 5161 C C . THR B 1 255 ? -51.851 -2.896 -3.850 1.000 24.666 235 THR B C 1
ATOM 5162 O O . THR B 1 255 ? -51.125 -3.414 -2.998 1.000 25.573 235 THR B O 1
ATOM 5166 N N . VAL B 1 256 ? -51.619 -1.691 -4.378 1.000 24.719 236 VAL B N 1
ATOM 5167 C CA . VAL B 1 256 ? -50.305 -1.093 -4.248 1.000 26.674 236 VAL B CA 1
ATOM 5168 C C . VAL B 1 256 ? -50.308 0.006 -3.186 1.000 24.324 236 VAL B C 1
ATOM 5169 O O . VAL B 1 256 ? -51.172 0.879 -3.185 1.000 27.870 236 VAL B O 1
ATOM 5173 N N . ILE B 1 257 ? -49.270 -0.023 -2.348 1.000 25.535 237 ILE B N 1
ATOM 5174 C CA . ILE B 1 257 ? -49.035 0.960 -1.305 1.000 25.588 237 ILE B CA 1
ATOM 5175 C C . ILE B 1 257 ? -47.681 1.607 -1.557 1.000 24.490 237 ILE B C 1
ATOM 5176 O O . ILE B 1 257 ? -46.686 0.916 -1.709 1.000 24.507 237 ILE B O 1
ATOM 5181 N N . VAL B 1 258 ? -47.639 2.939 -1.552 1.000 21.835 238 VAL B N 1
ATOM 5182 C CA . VAL B 1 258 ? -46.412 3.639 -1.837 1.000 22.359 238 VAL B CA 1
ATOM 5183 C C . VAL B 1 258 ? -45.916 4.280 -0.546 1.000 25.236 238 VAL B C 1
ATOM 5184 O O . VAL B 1 258 ? -46.695 4.916 0.162 1.000 26.010 238 VAL B O 1
ATOM 5188 N N . VAL B 1 259 ? -44.612 4.139 -0.291 1.000 24.016 239 VAL B N 1
ATOM 5189 C CA . VAL B 1 259 ? -43.923 4.848 0.781 1.000 25.145 239 VAL B CA 1
ATOM 5190 C C . VAL B 1 259 ? -42.954 5.842 0.141 1.000 26.806 239 VAL B C 1
ATOM 5191 O O . VAL B 1 259 ? -42.135 5.436 -0.682 1.000 27.495 239 VAL B O 1
ATOM 5195 N N . GLU B 1 260 ? -43.044 7.124 0.537 1.000 24.662 240 GLU B N 1
ATOM 5196 C CA . GLU B 1 260 ? -42.199 8.184 -0.004 1.000 27.531 240 GLU B CA 1
ATOM 5197 C C . GLU B 1 260 ? -41.775 9.150 1.098 1.000 28.644 240 GLU B C 1
ATOM 5198 O O . GLU B 1 260 ? -42.435 9.263 2.133 1.000 29.225 240 GLU B O 1
ATOM 5204 N N . VAL B 1 261 ? -40.682 9.857 0.834 1.000 26.309 241 VAL B N 1
ATOM 5205 C CA . VAL B 1 261 ? -40.213 10.908 1.710 1.000 28.766 241 VAL B CA 1
ATOM 5206 C C . VAL B 1 261 ? -40.482 12.275 1.086 1.000 27.534 241 VAL B C 1
ATOM 5207 O O . VAL B 1 261 ? -40.442 13.255 1.791 1.000 27.059 241 VAL B O 1
ATOM 5211 N N . ASP B 1 262 ? -40.766 12.355 -0.215 1.000 29.698 242 ASP B N 1
ATOM 5212 C CA . ASP B 1 262 ? -41.055 13.631 -0.855 1.000 30.935 242 ASP B CA 1
ATOM 5213 C C . ASP B 1 262 ? -42.567 13.848 -0.902 1.000 29.320 242 ASP B C 1
ATOM 5214 O O . ASP B 1 262 ? -43.289 13.072 -1.514 1.000 26.763 242 ASP B O 1
ATOM 5219 N N . PRO B 1 263 ? -43.090 14.932 -0.295 1.000 29.767 243 PRO B N 1
ATOM 5220 C CA . PRO B 1 263 ? -44.533 15.174 -0.257 1.000 27.514 243 PRO B CA 1
ATOM 5221 C C . PRO B 1 263 ? -45.233 15.296 -1.608 1.000 25.950 243 PRO B C 1
ATOM 5222 O O . PRO B 1 263 ? -46.384 14.921 -1.746 1.000 27.304 243 PRO B O 1
ATOM 5226 N N . ILE B 1 264 ? -44.569 15.889 -2.591 1.000 25.634 244 ILE B N 1
ATOM 5227 C CA . ILE B 1 264 ? -45.139 16.018 -3.924 1.000 25.594 244 ILE B CA 1
ATOM 5228 C C . ILE B 1 264 ? -45.317 14.640 -4.559 1.000 26.753 244 ILE B C 1
ATOM 5229 O O . ILE B 1 264 ? -46.370 14.327 -5.107 1.000 26.329 244 ILE B O 1
ATOM 5234 N N . LYS B 1 265 ? -44.285 13.809 -4.476 1.000 28.737 245 LYS B N 1
ATOM 5235 C CA . LYS B 1 265 ? -44.355 12.460 -5.033 1.000 29.624 245 LYS B CA 1
ATOM 5236 C C . LYS B 1 265 ? -45.362 11.590 -4.285 1.000 25.489 245 LYS B C 1
ATOM 5237 O O . LYS B 1 265 ? -46.032 10.763 -4.896 1.000 28.379 245 LYS B O 1
ATOM 5243 N N . ALA B 1 266 ? -45.510 11.806 -2.979 1.000 24.659 246 ALA B N 1
ATOM 5244 C CA . ALA B 1 266 ? -46.506 11.077 -2.213 1.000 24.556 246 ALA B CA 1
ATOM 5245 C C . ALA B 1 266 ? -47.905 11.402 -2.726 1.000 25.481 246 ALA B C 1
ATOM 5246 O O . ALA B 1 266 ? -48.738 10.526 -2.868 1.000 23.602 246 ALA B O 1
ATOM 5248 N N . LEU B 1 267 ? -48.166 12.678 -2.996 1.000 28.462 247 LEU B N 1
ATOM 5249 C CA . LEU B 1 267 ? -49.462 13.100 -3.497 1.000 27.601 247 LEU B CA 1
ATOM 5250 C C . LEU B 1 267 ? -49.726 12.545 -4.889 1.000 25.590 247 LEU B C 1
ATOM 5251 O O . LEU B 1 267 ? -50.859 12.185 -5.177 1.000 26.312 247 LEU B O 1
ATOM 5256 N N . GLU B 1 268 ? -48.701 12.538 -5.750 1.000 26.366 248 GLU B N 1
ATOM 5257 C CA . GLU B 1 268 ? -48.811 11.933 -7.067 1.000 27.541 248 GLU B CA 1
ATOM 5258 C C . GLU B 1 268 ? -49.267 10.483 -6.946 1.000 26.587 248 GLU B C 1
ATOM 5259 O O . GLU B 1 268 ? -50.184 10.062 -7.630 1.000 23.899 248 GLU B O 1
ATOM 5265 N N . ALA B 1 269 ? -48.619 9.726 -6.056 1.000 25.113 249 ALA B N 1
ATOM 5266 C CA . ALA B 1 269 ? -48.969 8.331 -5.863 1.000 24.363 249 ALA B CA 1
ATOM 5267 C C . ALA B 1 269 ? -50.436 8.194 -5.454 1.000 25.395 249 ALA B C 1
ATOM 5268 O O . ALA B 1 269 ? -51.136 7.332 -6.003 1.000 21.494 249 ALA B O 1
ATOM 5270 N N . ARG B 1 270 ? -50.912 9.043 -4.518 1.000 28.064 250 ARG B N 1
ATOM 5271 C CA . ARG B 1 270 ? -52.319 9.001 -4.122 1.000 27.986 250 ARG B CA 1
ATOM 5272 C C . ARG B 1 270 ? -53.238 9.225 -5.317 1.000 27.166 250 ARG B C 1
ATOM 5273 O O . ARG B 1 270 ? -54.189 8.478 -5.492 1.000 27.451 250 ARG B O 1
ATOM 5281 N N . MET B 1 271 ? -52.961 10.267 -6.120 1.000 28.918 251 MET B N 1
ATOM 5282 C CA . MET B 1 271 ? -53.802 10.608 -7.272 1.000 29.829 251 MET B CA 1
ATOM 5283 C C . MET B 1 271 ? -53.729 9.540 -8.360 1.000 31.323 251 MET B C 1
ATOM 5284 O O . MET B 1 271 ? -54.655 9.444 -9.166 1.000 29.770 251 MET B O 1
ATOM 5289 N N . ASP B 1 272 ? -52.636 8.750 -8.383 1.000 30.033 252 ASP B N 1
ATOM 5290 C CA . ASP B 1 272 ? -52.501 7.626 -9.297 1.000 29.933 252 ASP B CA 1
ATOM 5291 C C . ASP B 1 272 ? -53.298 6.441 -8.779 1.000 31.512 252 ASP B C 1
ATOM 5292 O O . ASP B 1 272 ? -53.272 5.389 -9.399 1.000 31.519 252 ASP B O 1
ATOM 5297 N N . GLY B 1 273 ? -53.942 6.566 -7.608 1.000 29.672 253 GLY B N 1
ATOM 5298 C CA . GLY B 1 273 ? -54.825 5.504 -7.152 1.000 28.142 253 GLY B CA 1
ATOM 5299 C C . GLY B 1 273 ? -54.206 4.569 -6.116 1.000 29.483 253 GLY B C 1
ATOM 5300 O O . GLY B 1 273 ? -54.803 3.564 -5.761 1.000 32.513 253 GLY B O 1
ATOM 5301 N N . PHE B 1 274 ? -53.046 4.930 -5.573 1.000 27.459 254 PHE B N 1
ATOM 5302 C CA . PHE B 1 274 ? -52.356 4.068 -4.637 1.000 26.146 254 PHE B CA 1
ATOM 5303 C C . PHE B 1 274 ? -52.532 4.591 -3.209 1.000 26.313 254 PHE B C 1
ATOM 5304 O O . PHE B 1 274 ? -52.589 5.797 -2.981 1.000 26.879 254 PHE B O 1
ATOM 5312 N N . LEU B 1 275 ? -52.518 3.677 -2.246 1.000 26.462 255 LEU B N 1
ATOM 5313 C CA . LEU B 1 275 ? -52.407 4.035 -0.837 1.000 26.497 255 LEU B CA 1
ATOM 5314 C C . LEU B 1 275 ? -51.030 4.608 -0.558 1.000 26.165 255 LEU B C 1
ATOM 5315 O O . LEU B 1 275 ? -50.042 4.206 -1.171 1.000 25.288 255 LEU B O 1
ATOM 5320 N N . VAL B 1 276 ? -50.986 5.589 0.341 1.000 24.018 256 VAL B N 1
ATOM 5321 C CA . VAL B 1 276 ? -49.725 6.164 0.746 1.000 26.188 256 VAL B CA 1
ATOM 5322 C C . VAL B 1 276 ? -49.672 6.140 2.277 1.000 27.799 256 VAL B C 1
ATOM 5323 O O . VAL B 1 276 ? -50.605 6.593 2.936 1.000 28.274 256 VAL B O 1
ATOM 5327 N N . MET B 1 277 ? -48.584 5.610 2.831 1.000 28.110 257 MET B N 1
ATOM 5328 C CA . MET B 1 277 ? -48.378 5.595 4.274 1.000 29.101 257 MET B CA 1
ATOM 5329 C C . MET B 1 277 ? -46.879 5.486 4.545 1.000 26.174 257 MET B C 1
ATOM 5330 O O . MET B 1 277 ? -46.070 5.347 3.622 1.000 26.961 257 MET B O 1
ATOM 5335 N N . ASP B 1 278 ? -46.487 5.561 5.815 1.000 26.254 258 ASP B N 1
ATOM 5336 C CA . ASP B 1 278 ? -45.075 5.467 6.151 1.000 26.900 258 ASP B CA 1
ATOM 5337 C C . ASP B 1 278 ? -44.638 4.000 6.214 1.000 23.976 258 ASP B C 1
ATOM 5338 O O . ASP B 1 278 ? -45.447 3.103 6.067 1.000 24.384 258 ASP B O 1
ATOM 5343 N N . MET B 1 279 ? -43.359 3.767 6.491 1.000 24.170 259 MET B N 1
ATOM 5344 C CA . MET B 1 279 ? -42.746 2.470 6.273 1.000 27.296 259 MET B CA 1
ATOM 5345 C C . MET B 1 279 ? -43.226 1.484 7.337 1.000 28.139 259 MET B C 1
ATOM 5346 O O . MET B 1 279 ? -43.433 0.309 7.034 1.000 29.217 259 MET B O 1
ATOM 5351 N N . LYS B 1 280 ? -43.419 1.971 8.569 1.000 28.097 260 LYS B N 1
ATOM 5352 C CA . LYS B 1 280 ? -43.922 1.139 9.658 1.000 30.358 260 LYS B CA 1
ATOM 5353 C C . LYS B 1 280 ? -45.360 0.694 9.411 1.000 30.093 260 LYS B C 1
ATOM 5354 O O . LYS B 1 280 ? -45.704 -0.463 9.644 1.000 35.845 260 LYS B O 1
ATOM 5360 N N . GLU B 1 281 ? -46.205 1.600 8.938 1.000 29.191 261 GLU B N 1
ATOM 5361 C CA . GLU B 1 281 ? -47.575 1.238 8.611 1.000 29.872 261 GLU B CA 1
ATOM 5362 C C . GLU B 1 281 ? -47.591 0.243 7.453 1.000 28.327 261 GLU B C 1
ATOM 5363 O O . GLU B 1 281 ? -48.359 -0.722 7.472 1.000 28.751 261 GLU B O 1
ATOM 5369 N N . ALA B 1 282 ? -46.727 0.443 6.463 1.000 26.504 262 ALA B N 1
ATOM 5370 C CA . ALA B 1 282 ? -46.722 -0.454 5.309 1.000 26.885 262 ALA B CA 1
ATOM 5371 C C . ALA B 1 282 ? -46.179 -1.827 5.697 1.000 25.860 262 ALA B C 1
ATOM 5372 O O . ALA B 1 282 ? -46.646 -2.831 5.189 1.000 27.840 262 ALA B O 1
ATOM 5374 N N . ALA B 1 283 ? -45.198 -1.862 6.605 1.000 26.336 263 ALA B N 1
ATOM 5375 C CA . ALA B 1 283 ? -44.607 -3.099 7.081 1.000 25.957 263 ALA B CA 1
ATOM 5376 C C . ALA B 1 283 ? -45.653 -4.021 7.684 1.000 28.461 263 ALA B C 1
ATOM 5377 O O . ALA B 1 283 ? -45.549 -5.235 7.517 1.000 29.044 263 ALA B O 1
ATOM 5379 N N . LYS B 1 284 ? -46.693 -3.475 8.334 1.000 30.287 264 LYS B N 1
ATOM 5380 C CA . LYS B 1 284 ? -47.679 -4.321 8.991 1.000 31.537 264 LYS B CA 1
ATOM 5381 C C . LYS B 1 284 ? -48.584 -5.038 7.991 1.000 34.312 264 LYS B C 1
ATOM 5382 O O . LYS B 1 284 ? -49.133 -6.077 8.331 1.000 34.027 264 LYS B O 1
ATOM 5388 N N . ILE B 1 285 ? -48.788 -4.490 6.777 1.000 30.858 265 ILE B N 1
ATOM 5389 C CA . ILE B 1 285 ? -49.820 -5.019 5.892 1.000 28.237 265 ILE B CA 1
ATOM 5390 C C . ILE B 1 285 ? -49.269 -5.534 4.552 1.000 27.072 265 ILE B C 1
ATOM 5391 O O . ILE B 1 285 ? -50.012 -6.143 3.775 1.000 29.678 265 ILE B O 1
ATOM 5396 N N . GLY B 1 286 ? -48.000 -5.277 4.253 1.000 26.116 266 GLY B N 1
ATOM 5397 C CA . GLY B 1 286 ? -47.413 -5.712 2.996 1.000 26.605 266 GLY B CA 1
ATOM 5398 C C . GLY B 1 286 ? -47.263 -7.231 2.912 1.000 26.259 266 GLY B C 1
ATOM 5399 O O . GLY B 1 286 ? -46.914 -7.896 3.884 1.000 26.187 266 GLY B O 1
ATOM 5400 N N . ASP B 1 287 ? -47.489 -7.758 1.707 1.000 24.725 267 ASP B N 1
ATOM 5401 C CA . ASP B 1 287 ? -47.193 -9.135 1.350 1.000 25.929 267 ASP B CA 1
ATOM 5402 C C . ASP B 1 287 ? -45.877 -9.206 0.573 1.000 26.313 267 ASP B C 1
ATOM 5403 O O . ASP B 1 287 ? -45.138 -10.180 0.706 1.000 26.390 267 ASP B O 1
ATOM 5408 N N . ILE B 1 288 ? -45.648 -8.216 -0.315 1.000 24.716 268 ILE B N 1
ATOM 5409 C CA . ILE B 1 288 ? -44.445 -8.113 -1.120 1.000 23.919 268 ILE B CA 1
ATOM 5410 C C . ILE B 1 288 ? -43.938 -6.679 -1.027 1.000 26.337 268 ILE B C 1
ATOM 5411 O O . ILE B 1 288 ? -44.715 -5.759 -1.249 1.000 27.135 268 ILE B O 1
ATOM 5416 N N . PHE B 1 289 ? -42.642 -6.516 -0.724 1.000 26.085 269 PHE B N 1
ATOM 5417 C CA . PHE B 1 289 ? -42.003 -5.222 -0.578 1.000 25.249 269 PHE B CA 1
ATOM 5418 C C . PHE B 1 289 ? -40.947 -5.075 -1.664 1.000 24.353 269 PHE B C 1
ATOM 5419 O O . PHE B 1 289 ? -40.160 -5.989 -1.887 1.000 25.539 269 PHE B O 1
ATOM 5427 N N . VAL B 1 290 ? -40.955 -3.932 -2.349 1.000 22.658 270 VAL B N 1
ATOM 5428 C CA . VAL B 1 290 ? -39.937 -3.645 -3.338 1.000 22.451 270 VAL B CA 1
ATOM 5429 C C . VAL B 1 290 ? -39.371 -2.260 -3.062 1.000 25.315 270 VAL B C 1
ATOM 5430 O O . VAL B 1 290 ? -40.144 -1.305 -3.067 1.000 25.056 270 VAL B O 1
ATOM 5434 N N . THR B 1 291 ? -38.039 -2.162 -2.908 1.000 26.465 271 THR B N 1
ATOM 5435 C CA . THR B 1 291 ? -37.355 -0.884 -2.710 1.000 26.568 271 THR B CA 1
ATOM 5436 C C . THR B 1 291 ? -36.789 -0.360 -4.031 1.000 25.237 271 THR B C 1
ATOM 5437 O O . THR B 1 291 ? -36.201 -1.104 -4.817 1.000 24.313 271 THR B O 1
ATOM 5441 N N . ALA B 1 292 ? -36.962 0.943 -4.248 1.000 27.166 272 ALA B N 1
ATOM 5442 C CA . ALA B 1 292 ? -36.460 1.633 -5.421 1.000 26.577 272 ALA B CA 1
ATOM 5443 C C . ALA B 1 292 ? -36.082 3.062 -5.050 1.000 26.970 272 ALA B C 1
ATOM 5444 O O . ALA B 1 292 ? -36.489 4.002 -5.713 1.000 26.119 272 ALA B O 1
ATOM 5446 N N . THR B 1 293 ? -35.268 3.224 -4.005 1.000 25.599 273 THR B N 1
ATOM 5447 C CA . THR B 1 293 ? -34.994 4.540 -3.462 1.000 26.709 273 THR B CA 1
ATOM 5448 C C . THR B 1 293 ? -33.625 5.042 -3.889 1.000 27.188 273 THR B C 1
ATOM 5449 O O . THR B 1 293 ? -33.417 6.232 -3.902 1.000 29.166 273 THR B O 1
ATOM 5453 N N . GLY B 1 294 ? -32.695 4.131 -4.172 1.000 26.899 274 GLY B N 1
ATOM 5454 C CA . GLY B 1 294 ? -31.290 4.488 -4.269 1.000 29.158 274 GLY B CA 1
ATOM 5455 C C . GLY B 1 294 ? -30.704 4.972 -2.934 1.000 27.691 274 GLY B C 1
ATOM 5456 O O . GLY B 1 294 ? -29.685 5.635 -2.923 1.000 26.909 274 GLY B O 1
ATOM 5457 N N . ASN B 1 295 ? -31.350 4.653 -1.807 1.000 27.960 275 ASN B N 1
ATOM 5458 C CA . ASN B 1 295 ? -30.935 5.157 -0.507 1.000 28.379 275 ASN B CA 1
ATOM 5459 C C . ASN B 1 295 ? -30.549 3.981 0.402 1.000 31.310 275 ASN B C 1
ATOM 5460 O O . ASN B 1 295 ? -30.632 2.824 0.007 1.000 35.937 275 ASN B O 1
ATOM 5465 N N . ILE B 1 296 ? -30.124 4.280 1.633 1.000 32.132 276 ILE B N 1
ATOM 5466 C CA . ILE B 1 296 ? -29.655 3.281 2.580 1.000 29.789 276 ILE B CA 1
ATOM 5467 C C . ILE B 1 296 ? -30.717 3.093 3.671 1.000 30.390 276 ILE B C 1
ATOM 5468 O O . ILE B 1 296 ? -31.331 4.060 4.108 1.000 30.674 276 ILE B O 1
ATOM 5473 N N . LYS B 1 297 ? -30.932 1.831 4.082 1.000 30.846 277 LYS B N 1
ATOM 5474 C CA . LYS B 1 297 ? -31.751 1.459 5.230 1.000 31.081 277 LYS B CA 1
ATOM 5475 C C . LYS B 1 297 ? -33.194 1.953 5.112 1.000 28.509 277 LYS B C 1
ATOM 5476 O O . LYS B 1 297 ? -33.765 2.406 6.089 1.000 29.394 277 LYS B O 1
ATOM 5482 N N A CYS B 1 298 ? -33.800 1.823 3.928 0.500 30.456 278 CYS B N 1
ATOM 5483 N N B CYS B 1 298 ? -33.787 1.848 3.916 0.500 29.005 278 CYS B N 1
ATOM 5484 C CA A CYS B 1 298 ? -35.207 2.158 3.756 0.500 30.687 278 CYS B CA 1
ATOM 5485 C CA B CYS B 1 298 ? -35.183 2.225 3.767 0.500 28.427 278 CYS B CA 1
ATOM 5486 C C A CYS B 1 298 ? -36.100 1.135 4.444 0.500 29.089 278 CYS B C 1
ATOM 5487 C C B CYS B 1 298 ? -36.093 1.153 4.380 0.500 27.692 278 CYS B C 1
ATOM 5488 O O A CYS B 1 298 ? -37.169 1.471 4.968 0.500 32.930 278 CYS B O 1
ATOM 5489 O O B CYS B 1 298 ? -37.177 1.505 4.838 0.500 31.776 278 CYS B O 1
ATOM 5494 N N . ILE B 1 299 ? -35.632 -0.114 4.478 1.000 27.941 279 ILE B N 1
ATOM 5495 C CA . ILE B 1 299 ? -36.281 -1.134 5.288 1.000 27.566 279 ILE B CA 1
ATOM 5496 C C . ILE B 1 299 ? -35.236 -1.715 6.231 1.000 25.303 279 ILE B C 1
ATOM 5497 O O . ILE B 1 299 ? -34.178 -2.167 5.791 1.000 26.682 279 ILE B O 1
ATOM 5502 N N . ARG B 1 300 ? -35.560 -1.727 7.527 1.000 29.708 280 ARG B N 1
ATOM 5503 C CA . ARG B 1 300 ? -34.576 -2.081 8.542 1.000 33.232 280 ARG B CA 1
ATOM 5504 C C . ARG B 1 300 ? -35.281 -2.749 9.717 1.000 30.796 280 ARG B C 1
ATOM 5505 O O . ARG B 1 300 ? -36.447 -3.098 9.616 1.000 29.431 280 ARG B O 1
ATOM 5513 N N . ARG B 1 301 ? -34.537 -2.952 10.814 1.000 32.160 281 ARG B N 1
ATOM 5514 C CA . ARG B 1 301 ? -34.923 -3.835 11.908 1.000 30.790 281 ARG B CA 1
ATOM 5515 C C . ARG B 1 301 ? -36.386 -3.725 12.274 1.000 30.226 281 ARG B C 1
ATOM 5516 O O . ARG B 1 301 ? -37.087 -4.729 12.305 1.000 30.284 281 ARG B O 1
ATOM 5524 N N . GLU B 1 302 ? -36.847 -2.509 12.591 1.000 33.106 282 GLU B N 1
ATOM 5525 C CA . GLU B 1 302 ? -38.181 -2.327 13.151 1.000 31.223 282 GLU B CA 1
ATOM 5526 C C . GLU B 1 302 ? -39.276 -2.655 12.141 1.000 30.179 282 GLU B C 1
ATOM 5527 O O . GLU B 1 302 ? -40.387 -3.001 12.526 1.000 31.217 282 GLU B O 1
ATOM 5533 N N . HIS B 1 303 ? -38.991 -2.518 10.840 1.000 32.549 283 HIS B N 1
ATOM 5534 C CA . HIS B 1 303 ? -39.956 -2.921 9.815 1.000 28.360 283 HIS B CA 1
ATOM 5535 C C . HIS B 1 303 ? -40.034 -4.451 9.762 1.000 29.584 283 HIS B C 1
ATOM 5536 O O . HIS B 1 303 ? -41.124 -5.004 9.789 1.000 30.509 283 HIS B O 1
ATOM 5543 N N . PHE B 1 304 ? -38.882 -5.140 9.742 1.000 30.994 284 PHE B N 1
ATOM 5544 C CA . PHE B 1 304 ? -38.883 -6.607 9.688 1.000 29.153 284 PHE B CA 1
ATOM 5545 C C . PHE B 1 304 ? -39.633 -7.189 10.888 1.000 33.609 284 PHE B C 1
ATOM 5546 O O . PHE B 1 304 ? -40.394 -8.142 10.740 1.000 31.150 284 PHE B O 1
ATOM 5554 N N . GLU B 1 305 ? -39.492 -6.548 12.062 1.000 34.069 285 GLU B N 1
ATOM 5555 C CA . GLU B 1 305 ? -40.194 -6.985 13.254 1.000 33.707 285 GLU B CA 1
ATOM 5556 C C . GLU B 1 305 ? -41.704 -6.873 13.079 1.000 31.102 285 GLU B C 1
ATOM 5557 O O . GLU B 1 305 ? -42.432 -7.622 13.698 1.000 33.139 285 GLU B O 1
ATOM 5563 N N . LEU B 1 306 ? -42.196 -5.983 12.218 1.000 33.487 286 LEU B N 1
ATOM 5564 C CA . LEU B 1 306 ? -43.639 -5.833 12.052 1.000 32.554 286 LEU B CA 1
ATOM 5565 C C . LEU B 1 306 ? -44.223 -6.745 10.974 1.000 29.227 286 LEU B C 1
ATOM 5566 O O . LEU B 1 306 ? -45.439 -6.858 10.878 1.000 28.637 286 LEU B O 1
ATOM 5571 N N . MET B 1 307 ? -43.383 -7.363 10.134 1.000 28.389 287 MET B N 1
ATOM 5572 C CA . MET B 1 307 ? -43.878 -7.986 8.909 1.000 31.501 287 MET B CA 1
ATOM 5573 C C . MET B 1 307 ? -44.667 -9.269 9.187 1.000 31.734 287 MET B C 1
ATOM 5574 O O . MET B 1 307 ? -44.385 -9.999 10.130 1.000 34.835 287 MET B O 1
ATOM 5579 N N . LYS B 1 308 ? -45.661 -9.539 8.335 1.000 30.859 288 LYS B N 1
ATOM 5580 C CA . LYS B 1 308 ? -46.417 -10.784 8.338 1.000 33.442 288 LYS B CA 1
ATOM 5581 C C . LYS B 1 308 ? -45.536 -11.975 7.971 1.000 31.563 288 LYS B C 1
ATOM 5582 O O . LYS B 1 308 ? -44.585 -11.841 7.218 1.000 30.727 288 LYS B O 1
ATOM 5588 N N . ASP B 1 309 ? -45.867 -13.155 8.527 1.000 32.578 289 ASP B N 1
ATOM 5589 C CA . ASP B 1 309 ? -45.246 -14.410 8.128 1.000 32.069 289 ASP B CA 1
ATOM 5590 C C . ASP B 1 309 ? -45.329 -14.568 6.611 1.000 29.117 289 ASP B C 1
ATOM 5591 O O . ASP B 1 309 ? -46.408 -14.375 6.049 1.000 31.372 289 ASP B O 1
ATOM 5596 N N . GLY B 1 310 ? -44.188 -14.857 5.976 1.000 26.650 290 GLY B N 1
ATOM 5597 C CA . GLY B 1 310 ? -44.143 -15.130 4.544 1.000 31.831 290 GLY B CA 1
ATOM 5598 C C . GLY B 1 310 ? -43.955 -13.901 3.644 1.000 29.436 290 GLY B C 1
ATOM 5599 O O . GLY B 1 310 ? -44.029 -14.018 2.420 1.000 25.577 290 GLY B O 1
ATOM 5600 N N . ALA B 1 311 ? -43.688 -12.732 4.231 1.000 32.219 291 ALA B N 1
ATOM 5601 C CA . ALA B 1 311 ? -43.434 -11.527 3.454 1.000 29.540 291 ALA B CA 1
ATOM 5602 C C . ALA B 1 311 ? -42.247 -11.759 2.527 1.000 28.490 291 ALA B C 1
ATOM 5603 O O . ALA B 1 311 ? -41.261 -12.368 2.918 1.000 30.988 291 ALA B O 1
ATOM 5605 N N . ILE B 1 312 ? -42.387 -11.313 1.280 1.000 28.183 292 ILE B N 1
ATOM 5606 C CA . ILE B 1 312 ? -41.341 -11.391 0.274 1.000 29.433 292 ILE B CA 1
ATOM 5607 C C . ILE B 1 312 ? -40.788 -9.975 0.118 1.000 27.581 292 ILE B C 1
ATOM 5608 O O . ILE B 1 312 ? -41.552 -9.019 0.060 1.000 24.735 292 ILE B O 1
ATOM 5613 N N . MET B 1 313 ? -39.459 -9.858 0.051 1.000 26.762 293 MET B N 1
ATOM 5614 C CA . MET B 1 313 ? -38.796 -8.572 -0.037 1.000 29.446 293 MET B CA 1
ATOM 5615 C C . MET B 1 313 ? -37.814 -8.613 -1.201 1.000 27.924 293 MET B C 1
ATOM 5616 O O . MET B 1 313 ? -37.082 -9.584 -1.340 1.000 27.008 293 MET B O 1
ATOM 5621 N N . ALA B 1 314 ? -37.799 -7.549 -2.010 1.000 25.845 294 ALA B N 1
ATOM 5622 C CA . ALA B 1 314 ? -36.870 -7.446 -3.121 1.000 25.558 294 ALA B CA 1
ATOM 5623 C C . ALA B 1 314 ? -36.413 -6.005 -3.274 1.000 26.251 294 ALA B C 1
ATOM 5624 O O . ALA B 1 314 ? -37.139 -5.087 -2.918 1.000 24.530 294 ALA B O 1
ATOM 5626 N N . ASN B 1 315 ? -35.220 -5.841 -3.845 1.000 26.937 295 ASN B N 1
ATOM 5627 C CA . ASN B 1 315 ? -34.624 -4.541 -4.057 1.000 26.848 295 ASN B CA 1
ATOM 5628 C C . ASN B 1 315 ? -34.408 -4.355 -5.557 1.000 26.853 295 ASN B C 1
ATOM 5629 O O . ASN B 1 315 ? -33.920 -5.252 -6.248 1.000 26.556 295 ASN B O 1
ATOM 5634 N N . ALA B 1 316 ? -34.836 -3.194 -6.056 1.000 27.351 296 ALA B N 1
ATOM 5635 C CA . ALA B 1 316 ? -34.652 -2.838 -7.455 1.000 25.889 296 ALA B CA 1
ATOM 5636 C C . ALA B 1 316 ? -33.585 -1.759 -7.595 1.000 29.020 296 ALA B C 1
ATOM 5637 O O . ALA B 1 316 ? -33.151 -1.501 -8.711 1.000 31.182 296 ALA B O 1
ATOM 5639 N N . GLY B 1 317 ? -33.156 -1.140 -6.480 1.000 29.292 297 GLY B N 1
ATOM 5640 C CA . GLY B 1 317 ? -32.130 -0.102 -6.517 1.000 29.870 297 GLY B CA 1
ATOM 5641 C C . GLY B 1 317 ? -30.731 -0.678 -6.775 1.000 31.762 297 GLY B C 1
ATOM 5642 O O . GLY B 1 317 ? -30.523 -1.890 -6.682 1.000 31.215 297 GLY B O 1
ATOM 5643 N N . HIS B 1 318 ? -29.774 0.197 -7.114 1.000 31.984 298 HIS B N 1
ATOM 5644 C CA . HIS B 1 318 ? -28.475 -0.221 -7.645 1.000 34.458 298 HIS B CA 1
ATOM 5645 C C . HIS B 1 318 ? -27.639 -1.013 -6.622 1.000 34.123 298 HIS B C 1
ATOM 5646 O O . HIS B 1 318 ? -27.011 -2.002 -6.994 1.000 33.026 298 HIS B O 1
ATOM 5653 N N . PHE B 1 319 ? -27.594 -0.568 -5.361 1.000 30.564 299 PHE B N 1
ATOM 5654 C CA . PHE B 1 319 ? -26.773 -1.221 -4.351 1.000 32.497 299 PHE B CA 1
ATOM 5655 C C . PHE B 1 319 ? -27.688 -1.942 -3.364 1.000 33.929 299 PHE B C 1
ATOM 5656 O O . PHE B 1 319 ? -28.854 -1.532 -3.180 1.000 30.884 299 PHE B O 1
ATOM 5664 N N . ASP B 1 320 ? -27.125 -2.985 -2.719 1.000 31.228 300 ASP B N 1
ATOM 5665 C CA . ASP B 1 320 ? -27.871 -3.890 -1.845 1.000 34.141 300 ASP B CA 1
ATOM 5666 C C . ASP B 1 320 ? -27.987 -3.379 -0.401 1.000 34.137 300 ASP B C 1
ATOM 5667 O O . ASP B 1 320 ? -28.062 -4.174 0.528 1.000 35.358 300 ASP B O 1
ATOM 5672 N N . VAL B 1 321 ? -28.109 -2.057 -0.226 1.000 33.446 301 VAL B N 1
ATOM 5673 C CA . VAL B 1 321 ? -28.131 -1.444 1.084 1.000 33.084 301 VAL B CA 1
ATOM 5674 C C . VAL B 1 321 ? -29.532 -0.922 1.411 1.000 31.848 301 VAL B C 1
ATOM 5675 O O . VAL B 1 321 ? -29.744 -0.401 2.502 1.000 28.064 301 VAL B O 1
ATOM 5679 N N . GLU B 1 322 ? -30.493 -1.059 0.484 1.000 29.532 302 GLU B N 1
ATOM 5680 C CA . GLU B 1 322 ? -31.815 -0.470 0.678 1.000 26.723 302 GLU B CA 1
ATOM 5681 C C . GLU B 1 322 ? -32.598 -1.253 1.727 1.000 27.197 302 GLU B C 1
ATOM 5682 O O . GLU B 1 322 ? -33.196 -0.675 2.643 1.000 27.750 302 GLU B O 1
ATOM 5688 N N . ILE B 1 323 ? -32.584 -2.582 1.574 1.000 27.669 303 ILE B N 1
ATOM 5689 C CA . ILE B 1 323 ? -33.041 -3.495 2.604 1.000 25.956 303 ILE B CA 1
ATOM 5690 C C . ILE B 1 323 ? -31.829 -3.908 3.426 1.000 30.116 303 ILE B C 1
ATOM 5691 O O . ILE B 1 323 ? -30.898 -4.491 2.877 1.000 28.646 303 ILE B O 1
ATOM 5696 N N . TRP B 1 324 ? -31.831 -3.591 4.730 1.000 30.706 304 TRP B N 1
ATOM 5697 C CA . TRP B 1 324 ? -30.599 -3.697 5.506 1.000 32.465 304 TRP B CA 1
ATOM 5698 C C . TRP B 1 324 ? -30.456 -5.111 6.059 1.000 29.129 304 TRP B C 1
ATOM 5699 O O . TRP B 1 324 ? -30.998 -5.438 7.107 1.000 26.719 304 TRP B O 1
ATOM 5710 N N . LYS B 1 325 ? -29.718 -5.941 5.310 1.000 31.650 305 LYS B N 1
ATOM 5711 C CA . LYS B 1 325 ? -29.527 -7.351 5.617 1.000 34.515 305 LYS B CA 1
ATOM 5712 C C . LYS B 1 325 ? -28.923 -7.592 7.008 1.000 34.162 305 LYS B C 1
ATOM 5713 O O . LYS B 1 325 ? -29.320 -8.553 7.665 1.000 35.092 305 LYS B O 1
ATOM 5719 N N . PRO B 1 326 ? -27.917 -6.822 7.493 1.000 33.487 306 PRO B N 1
ATOM 5720 C CA . PRO B 1 326 ? -27.365 -7.070 8.834 1.000 35.119 306 PRO B CA 1
ATOM 5721 C C . PRO B 1 326 ? -28.460 -7.101 9.892 1.000 32.640 306 PRO B C 1
ATOM 5722 O O . PRO B 1 326 ? -28.392 -7.910 10.806 1.000 38.862 306 PRO B O 1
ATOM 5726 N N . ASP B 1 327 ? -29.524 -6.304 9.700 1.000 32.865 307 ASP B N 1
ATOM 5727 C CA . ASP B 1 327 ? -30.641 -6.302 10.627 1.000 32.969 307 ASP B CA 1
ATOM 5728 C C . ASP B 1 327 ? -31.415 -7.611 10.547 1.000 34.567 307 ASP B C 1
ATOM 5729 O O . ASP B 1 327 ? -31.843 -8.125 11.569 1.000 33.479 307 ASP B O 1
ATOM 5734 N N . LEU B 1 328 ? -31.642 -8.137 9.343 1.000 34.451 308 LEU B N 1
ATOM 5735 C CA . LEU B 1 328 ? -32.346 -9.404 9.211 1.000 35.730 308 LEU B CA 1
ATOM 5736 C C . LEU B 1 328 ? -31.564 -10.530 9.882 1.000 34.063 308 LEU B C 1
ATOM 5737 O O . LEU B 1 328 ? -32.159 -11.394 10.516 1.000 35.150 308 LEU B O 1
ATOM 5742 N N . GLU B 1 329 ? -30.245 -10.530 9.675 1.000 35.082 309 GLU B N 1
ATOM 5743 C CA . GLU B 1 329 ? -29.372 -11.557 10.216 1.000 42.365 309 GLU B CA 1
ATOM 5744 C C . GLU B 1 329 ? -29.440 -11.555 11.744 1.000 42.569 309 GLU B C 1
ATOM 5745 O O . GLU B 1 329 ? -29.450 -12.622 12.366 1.000 38.338 309 GLU B O 1
ATOM 5751 N N . LYS B 1 330 ? -29.513 -10.361 12.351 1.000 42.301 310 LYS B N 1
ATOM 5752 C CA . LYS B 1 330 ? -29.513 -10.248 13.804 1.000 36.895 310 LYS B CA 1
ATOM 5753 C C . LYS B 1 330 ? -30.824 -10.769 14.366 1.000 38.525 310 LYS B C 1
ATOM 5754 O O . LYS B 1 330 ? -30.839 -11.308 15.474 1.000 38.301 310 LYS B O 1
ATOM 5760 N N . LEU B 1 331 ? -31.922 -10.583 13.618 1.000 37.587 311 LEU B N 1
ATOM 5761 C CA . LEU B 1 331 ? -33.229 -11.041 14.059 1.000 39.635 311 LEU B CA 1
ATOM 5762 C C . LEU B 1 331 ? -33.390 -12.551 13.887 1.000 36.390 311 LEU B C 1
ATOM 5763 O O . LEU B 1 331 ? -34.295 -13.124 14.484 1.000 37.145 311 LEU B O 1
ATOM 5768 N N . ALA B 1 332 ? -32.584 -13.172 13.016 1.000 37.225 312 ALA B N 1
ATOM 5769 C CA . ALA B 1 332 ? -32.874 -14.526 12.552 1.000 38.355 312 ALA B CA 1
ATOM 5770 C C . ALA B 1 332 ? -32.264 -15.545 13.504 1.000 36.357 312 ALA B C 1
ATOM 5771 O O . ALA B 1 332 ? -31.105 -15.410 13.870 1.000 35.773 312 ALA B O 1
ATOM 5773 N N . VAL B 1 333 ? -33.023 -16.588 13.845 1.000 42.221 313 VAL B N 1
ATOM 5774 C CA . VAL B 1 333 ? -32.444 -17.749 14.509 1.000 43.539 313 VAL B CA 1
ATOM 5775 C C . VAL B 1 333 ? -31.937 -18.767 13.484 1.000 42.957 313 VAL B C 1
ATOM 5776 O O . VAL B 1 333 ? -31.051 -19.544 13.820 1.000 43.768 313 VAL B O 1
ATOM 5780 N N . GLU B 1 334 ? -32.482 -18.780 12.255 1.000 36.404 314 GLU B N 1
ATOM 5781 C CA . GLU B 1 334 ? -31.911 -19.569 11.168 1.000 39.346 314 GLU B CA 1
ATOM 5782 C C . GLU B 1 334 ? -31.977 -18.786 9.859 1.000 36.625 314 GLU B C 1
ATOM 5783 O O . GLU B 1 334 ? -32.921 -18.055 9.609 1.000 39.196 314 GLU B O 1
ATOM 5789 N N . ILE B 1 335 ? -30.991 -19.002 9.006 1.000 32.164 315 ILE B N 1
ATOM 5790 C CA . ILE B 1 335 ? -30.988 -18.506 7.652 1.000 34.904 315 ILE B CA 1
ATOM 5791 C C . ILE B 1 335 ? -30.948 -19.724 6.736 1.000 36.310 315 ILE B C 1
ATOM 5792 O O . ILE B 1 335 ? -30.013 -20.504 6.834 1.000 40.105 315 ILE B O 1
ATOM 5797 N N . ASN B 1 336 ? -31.979 -19.909 5.902 1.000 32.057 316 ASN B N 1
ATOM 5798 C CA . ASN B 1 336 ? -32.062 -21.046 5.004 1.000 31.609 316 ASN B CA 1
ATOM 5799 C C . ASN B 1 336 ? -32.133 -20.542 3.568 1.000 34.542 316 ASN B C 1
ATOM 5800 O O . ASN B 1 336 ? -32.293 -19.345 3.337 1.000 33.245 316 ASN B O 1
ATOM 5805 N N . ASN B 1 337 ? -32.029 -21.470 2.615 1.000 33.047 317 ASN B N 1
ATOM 5806 C CA . ASN B 1 337 ? -32.049 -21.162 1.194 1.000 34.596 317 ASN B CA 1
ATOM 5807 C C . ASN B 1 337 ? -33.027 -22.122 0.520 1.000 35.277 317 ASN B C 1
ATOM 5808 O O . ASN B 1 337 ? -32.629 -23.093 -0.107 1.000 32.722 317 ASN B O 1
ATOM 5813 N N . PRO B 1 338 ? -34.351 -21.893 0.638 1.000 31.886 318 PRO B N 1
ATOM 5814 C CA . PRO B 1 338 ? -35.332 -22.849 0.126 1.000 28.625 318 PRO B CA 1
ATOM 5815 C C . PRO B 1 338 ? -35.389 -22.930 -1.390 1.000 30.224 318 PRO B C 1
ATOM 5816 O O . PRO B 1 338 ? -35.824 -23.946 -1.922 1.000 31.311 318 PRO B O 1
ATOM 5820 N N . ARG B 1 339 ? -34.955 -21.862 -2.065 1.000 31.973 319 ARG B N 1
ATOM 5821 C CA . ARG B 1 339 ? -34.942 -21.809 -3.523 1.000 29.631 319 ARG B CA 1
ATOM 5822 C C . ARG B 1 339 ? -33.755 -20.969 -3.967 1.000 29.172 319 ARG B C 1
ATOM 5823 O O . ARG B 1 339 ? -33.301 -20.107 -3.222 1.000 29.419 319 ARG B O 1
ATOM 5831 N N . PRO B 1 340 ? -33.309 -21.094 -5.238 1.000 32.350 320 PRO B N 1
ATOM 5832 C CA . PRO B 1 340 ? -32.323 -20.177 -5.792 1.000 35.036 320 PRO B CA 1
ATOM 5833 C C . PRO B 1 340 ? -32.913 -18.769 -5.734 1.000 33.266 320 PRO B C 1
ATOM 5834 O O . PRO B 1 340 ? -34.074 -18.530 -6.056 1.000 35.961 320 PRO B O 1
ATOM 5838 N N . ASN B 1 341 ? -32.116 -17.848 -5.227 1.000 32.891 321 ASN B N 1
ATOM 5839 C CA . ASN B 1 341 ? -32.515 -16.459 -5.143 1.000 33.278 321 ASN B CA 1
ATOM 5840 C C . ASN B 1 341 ? -33.585 -16.227 -4.087 1.000 31.803 321 ASN B C 1
ATOM 5841 O O . ASN B 1 341 ? -34.172 -15.138 -4.089 1.000 29.528 321 ASN B O 1
ATOM 5846 N N . VAL B 1 342 ? -33.836 -17.208 -3.208 1.000 27.579 322 VAL B N 1
ATOM 5847 C CA . VAL B 1 342 ? -34.633 -16.939 -2.022 1.000 25.709 322 VAL B CA 1
ATOM 5848 C C . VAL B 1 342 ? -33.825 -17.301 -0.771 1.000 29.453 322 VAL B C 1
ATOM 5849 O O . VAL B 1 342 ? -33.450 -18.460 -0.582 1.000 26.997 322 VAL B O 1
ATOM 5853 N N . THR B 1 343 ? -33.584 -16.292 0.082 1.000 29.516 323 THR B N 1
ATOM 5854 C CA . THR B 1 343 ? -33.056 -16.482 1.424 1.000 29.154 323 THR B CA 1
ATOM 5855 C C . THR B 1 343 ? -34.168 -16.332 2.456 1.000 28.414 323 THR B C 1
ATOM 5856 O O . THR B 1 343 ? -34.893 -15.343 2.465 1.000 29.411 323 THR B O 1
ATOM 5860 N N . GLU B 1 344 ? -34.302 -17.341 3.314 1.000 28.671 324 GLU B N 1
ATOM 5861 C CA . GLU B 1 344 ? -35.273 -17.347 4.390 1.000 28.098 324 GLU B CA 1
ATOM 5862 C C . GLU B 1 344 ? -34.578 -16.911 5.678 1.000 31.537 324 GLU B C 1
ATOM 5863 O O . GLU B 1 344 ? -33.569 -17.506 6.047 1.000 29.430 324 GLU B O 1
ATOM 5869 N N . TYR B 1 345 ? -35.129 -15.875 6.335 1.000 30.226 325 TYR B N 1
ATOM 5870 C CA . TYR B 1 345 ? -34.748 -15.493 7.689 1.000 29.465 325 TYR B CA 1
ATOM 5871 C C . TYR B 1 345 ? -35.865 -15.889 8.634 1.000 30.206 325 TYR B C 1
ATOM 5872 O O . TYR B 1 345 ? -36.950 -15.319 8.567 1.000 30.025 325 TYR B O 1
ATOM 5881 N N . LYS B 1 346 ? -35.612 -16.920 9.449 1.000 31.647 326 LYS B N 1
ATOM 5882 C CA . LYS B 1 346 ? -36.601 -17.426 10.385 1.000 34.758 326 LYS B CA 1
ATOM 5883 C C . LYS B 1 346 ? -36.365 -16.739 11.727 1.000 35.344 326 LYS B C 1
ATOM 5884 O O . LYS B 1 346 ? -35.254 -16.781 12.247 1.000 36.646 326 LYS B O 1
ATOM 5890 N N . LEU B 1 347 ? -37.421 -16.101 12.247 1.000 36.530 327 LEU B N 1
ATOM 5891 C CA . LEU B 1 347 ? -37.330 -15.266 13.432 1.000 38.615 327 LEU B CA 1
ATOM 5892 C C . LEU B 1 347 ? -37.757 -16.064 14.664 1.000 39.633 327 LEU B C 1
ATOM 5893 O O . LEU B 1 347 ? -38.301 -17.168 14.564 1.000 37.064 327 LEU B O 1
ATOM 5898 N N . LYS B 1 348 ? -37.519 -15.467 15.833 1.000 41.884 328 LYS B N 1
ATOM 5899 C CA . LYS B 1 348 ? -37.695 -16.126 17.118 1.000 44.051 328 LYS B CA 1
ATOM 5900 C C . LYS B 1 348 ? -39.122 -16.621 17.288 1.000 39.047 328 LYS B C 1
ATOM 5901 O O . LYS B 1 348 ? -39.322 -17.702 17.810 1.000 45.777 328 LYS B O 1
ATOM 5907 N N . ASP B 1 349 ? -40.119 -15.844 16.859 1.000 37.631 329 ASP B N 1
ATOM 5908 C CA . ASP B 1 349 ? -41.504 -16.280 16.981 1.000 39.695 329 ASP B CA 1
ATOM 5909 C C . ASP B 1 349 ? -41.898 -17.258 15.872 1.000 38.491 329 ASP B C 1
ATOM 5910 O O . ASP B 1 349 ? -43.056 -17.627 15.783 1.000 42.955 329 ASP B O 1
ATOM 5915 N N . GLY B 1 350 ? -40.980 -17.653 14.991 1.000 33.820 330 GLY B N 1
ATOM 5916 C CA . GLY B 1 350 ? -41.332 -18.635 13.976 1.000 40.488 330 GLY B CA 1
ATOM 5917 C C . GLY B 1 350 ? -41.758 -18.026 12.636 1.000 39.781 330 GLY B C 1
ATOM 5918 O O . GLY B 1 350 ? -41.952 -18.758 11.682 1.000 38.577 330 GLY B O 1
ATOM 5919 N N . ARG B 1 351 ? -41.906 -16.698 12.550 1.000 36.690 331 ARG B N 1
ATOM 5920 C CA . ARG B 1 351 ? -42.193 -16.050 11.273 1.000 34.178 331 ARG B CA 1
ATOM 5921 C C . ARG B 1 351 ? -41.013 -16.276 10.332 1.000 30.713 331 ARG B C 1
ATOM 5922 O O . ARG B 1 351 ? -39.861 -16.272 10.758 1.000 33.342 331 ARG B O 1
ATOM 5930 N N . ARG B 1 352 ? -41.310 -16.453 9.044 1.000 30.348 332 ARG B N 1
ATOM 5931 C CA . ARG B 1 352 ? -40.278 -16.556 8.026 1.000 30.587 332 ARG B CA 1
ATOM 5932 C C . ARG B 1 352 ? -40.416 -15.381 7.053 1.000 31.273 332 ARG B C 1
ATOM 5933 O O . ARG B 1 352 ? -41.507 -15.133 6.522 1.000 33.733 332 ARG B O 1
ATOM 5941 N N . LEU B 1 353 ? -39.301 -14.672 6.860 1.000 27.971 333 LEU B N 1
ATOM 5942 C CA . LEU B 1 353 ? -39.234 -13.543 5.948 1.000 31.309 333 LEU B CA 1
ATOM 5943 C C . LEU B 1 353 ? -38.299 -13.936 4.816 1.000 28.180 333 LEU B C 1
ATOM 5944 O O . LEU B 1 353 ? -37.247 -14.505 5.072 1.000 31.244 333 LEU B O 1
ATOM 5949 N N . TYR B 1 354 ? -38.696 -13.619 3.580 1.000 26.342 334 TYR B N 1
ATOM 5950 C CA . TYR B 1 354 ? -37.950 -14.022 2.401 1.000 26.296 334 TYR B CA 1
ATOM 5951 C C . TYR B 1 354 ? -37.387 -12.820 1.666 1.000 28.344 334 TYR B C 1
ATOM 5952 O O . TYR B 1 354 ? -38.126 -11.918 1.268 1.000 34.486 334 TYR B O 1
ATOM 5961 N N . LEU B 1 355 ? -36.067 -12.854 1.468 1.000 24.364 335 LEU B N 1
ATOM 5962 C CA . LEU B 1 355 ? -35.355 -11.853 0.717 1.000 24.462 335 LEU B CA 1
ATOM 5963 C C . LEU B 1 355 ? -34.954 -12.462 -0.621 1.000 26.176 335 LEU B C 1
ATOM 5964 O O . LEU B 1 355 ? -34.340 -13.527 -0.660 1.000 26.874 335 LEU B O 1
ATOM 5969 N N . LEU B 1 356 ? -35.290 -11.769 -1.709 1.000 24.173 336 LEU B N 1
ATOM 5970 C CA . LEU B 1 356 ? -34.963 -12.259 -3.030 1.000 25.154 336 LEU B CA 1
ATOM 5971 C C . LEU B 1 356 ? -33.599 -11.735 -3.460 1.000 23.612 336 LEU B C 1
ATOM 5972 O O . LEU B 1 356 ? -33.227 -10.593 -3.163 1.000 26.329 336 LEU B O 1
ATOM 5977 N N . ALA B 1 357 ? -32.865 -12.582 -4.191 1.000 25.228 337 ALA B N 1
ATOM 5978 C CA . ALA B 1 357 ? -31.653 -12.174 -4.883 1.000 25.611 337 ALA B CA 1
ATOM 5979 C C . ALA B 1 357 ? -30.626 -11.560 -3.920 1.000 27.413 337 ALA B C 1
ATOM 5980 O O . ALA B 1 357 ? -29.841 -10.687 -4.307 1.000 28.183 337 ALA B O 1
ATOM 5982 N N . ASP B 1 358 ? -30.679 -11.981 -2.649 1.000 28.159 338 ASP B N 1
ATOM 5983 C CA . ASP B 1 358 ? -29.736 -11.533 -1.648 1.000 31.874 338 ASP B CA 1
ATOM 5984 C C . ASP B 1 358 ? -29.779 -10.008 -1.519 1.000 32.237 338 ASP B C 1
ATOM 5985 O O . ASP B 1 358 ? -28.767 -9.387 -1.175 1.000 29.105 338 ASP B O 1
ATOM 5990 N N . GLY B 1 359 ? -30.941 -9.422 -1.831 1.000 28.966 339 GLY B N 1
ATOM 5991 C CA . GLY B 1 359 ? -31.149 -7.990 -1.690 1.000 30.442 339 GLY B CA 1
ATOM 5992 C C . GLY B 1 359 ? -30.493 -7.157 -2.796 1.000 31.652 339 GLY B C 1
ATOM 5993 O O . GLY B 1 359 ? -30.411 -5.928 -2.674 1.000 27.986 339 GLY B O 1
ATOM 5994 N N . ARG B 1 360 ? -30.087 -7.814 -3.888 1.000 29.515 340 ARG B N 1
ATOM 5995 C CA . ARG B 1 360 ? -29.493 -7.127 -5.029 1.000 31.479 340 ARG B CA 1
ATOM 5996 C C . ARG B 1 360 ? -30.536 -6.985 -6.140 1.000 30.469 340 ARG B C 1
ATOM 5997 O O . ARG B 1 360 ? -31.553 -7.672 -6.103 1.000 27.344 340 ARG B O 1
ATOM 6005 N N . LEU B 1 361 ? -30.291 -6.062 -7.089 1.000 29.330 341 LEU B N 1
ATOM 6006 C CA . LEU B 1 361 ? -31.245 -5.738 -8.142 1.000 31.695 341 LEU B CA 1
ATOM 6007 C C . LEU B 1 361 ? -31.942 -7.021 -8.589 1.000 26.762 341 LEU B C 1
ATOM 6008 O O . LEU B 1 361 ? -31.338 -7.869 -9.227 1.000 26.039 341 LEU B O 1
ATOM 6013 N N . VAL B 1 362 ? -33.234 -7.134 -8.317 1.000 25.383 342 VAL B N 1
ATOM 6014 C CA . VAL B 1 362 ? -33.899 -8.413 -8.463 1.000 25.901 342 VAL B CA 1
ATOM 6015 C C . VAL B 1 362 ? -34.061 -8.730 -9.949 1.000 23.819 342 VAL B C 1
ATOM 6016 O O . VAL B 1 362 ? -34.007 -9.885 -10.322 1.000 25.493 342 VAL B O 1
ATOM 6020 N N . ASN B 1 363 ? -34.232 -7.705 -10.783 1.000 25.697 343 ASN B N 1
ATOM 6021 C CA . ASN B 1 363 ? -34.431 -7.891 -12.215 1.000 26.554 343 ASN B CA 1
ATOM 6022 C C . ASN B 1 363 ? -33.210 -8.540 -12.868 1.000 25.937 343 ASN B C 1
ATOM 6023 O O . ASN B 1 363 ? -33.336 -9.289 -13.829 1.000 29.025 343 ASN B O 1
ATOM 6028 N N . LEU B 1 364 ? -32.022 -8.243 -12.360 1.000 26.244 344 LEU B N 1
ATOM 6029 C CA . LEU B 1 364 ? -30.774 -8.652 -12.995 1.000 27.231 344 LEU B CA 1
ATOM 6030 C C . LEU B 1 364 ? -30.232 -9.921 -12.362 1.000 28.433 344 LEU B C 1
ATOM 6031 O O . LEU B 1 364 ? -29.492 -10.648 -13.008 1.000 31.410 344 LEU B O 1
ATOM 6036 N N . VAL B 1 365 ? -30.613 -10.195 -11.106 1.000 26.776 345 VAL B N 1
ATOM 6037 C CA . VAL B 1 365 ? -30.049 -11.315 -10.389 1.000 27.561 345 VAL B CA 1
ATOM 6038 C C . VAL B 1 365 ? -30.982 -12.511 -10.485 1.000 28.612 345 VAL B C 1
ATOM 6039 O O . VAL B 1 365 ? -30.504 -13.625 -10.675 1.000 31.432 345 VAL B O 1
ATOM 6043 N N . ALA B 1 366 ? -32.291 -12.292 -10.356 1.000 29.377 346 ALA B N 1
ATOM 6044 C CA . ALA B 1 366 ? -33.246 -13.381 -10.435 1.000 30.846 346 ALA B CA 1
ATOM 6045 C C . ALA B 1 366 ? -33.827 -13.501 -11.845 1.000 32.861 346 ALA B C 1
ATOM 6046 O O . ALA B 1 366 ? -34.650 -14.376 -12.071 1.000 36.558 346 ALA B O 1
ATOM 6048 N N . ALA B 1 367 ? -33.481 -12.597 -12.774 1.000 28.850 347 ALA B N 1
ATOM 6049 C CA . ALA B 1 367 ? -33.970 -12.732 -14.144 1.000 29.049 347 ALA B CA 1
ATOM 6050 C C . ALA B 1 367 ? -32.920 -12.246 -15.143 1.000 27.195 347 ALA B C 1
ATOM 6051 O O . ALA B 1 367 ? -31.730 -12.366 -14.876 1.000 30.091 347 ALA B O 1
ATOM 6053 N N . ASP B 1 368 ? -33.358 -11.716 -16.291 1.000 27.563 348 ASP B N 1
ATOM 6054 C CA . ASP B 1 368 ? -32.462 -11.403 -17.399 1.000 31.101 348 ASP B CA 1
ATOM 6055 C C . ASP B 1 368 ? -32.319 -9.900 -17.599 1.000 27.989 348 ASP B C 1
ATOM 6056 O O . ASP B 1 368 ? -31.938 -9.461 -18.684 1.000 33.079 348 ASP B O 1
ATOM 6061 N N . GLY B 1 369 ? -32.597 -9.113 -16.560 1.000 28.108 349 GLY B N 1
ATOM 6062 C CA . GLY B 1 369 ? -32.547 -7.661 -16.679 1.000 26.613 349 GLY B CA 1
ATOM 6063 C C . GLY B 1 369 ? -33.704 -7.083 -17.507 1.000 24.491 349 GLY B C 1
ATOM 6064 O O . GLY B 1 369 ? -34.681 -7.765 -17.839 1.000 23.890 349 GLY B O 1
ATOM 6065 N N . HIS B 1 370 ? -33.579 -5.787 -17.822 1.000 23.755 350 HIS B N 1
ATOM 6066 C CA . HIS B 1 370 ? -34.551 -5.097 -18.628 1.000 23.098 350 HIS B CA 1
ATOM 6067 C C . HIS B 1 370 ? -34.740 -5.866 -19.921 1.000 23.029 350 HIS B C 1
ATOM 6068 O O . HIS B 1 370 ? -33.844 -6.535 -20.393 1.000 23.579 350 HIS B O 1
ATOM 6075 N N . PRO B 1 371 ? -35.914 -5.754 -20.554 1.000 25.131 351 PRO B N 1
ATOM 6076 C CA . PRO B 1 371 ? -36.109 -6.344 -21.874 1.000 26.566 351 PRO B CA 1
ATOM 6077 C C . PRO B 1 371 ? -35.253 -5.705 -22.954 1.000 25.191 351 PRO B C 1
ATOM 6078 O O . PRO B 1 371 ? -34.891 -4.540 -22.850 1.000 24.530 351 PRO B O 1
ATOM 6082 N N . ALA B 1 372 ? -34.979 -6.489 -23.997 1.000 25.894 352 ALA B N 1
ATOM 6083 C CA . ALA B 1 372 ? -34.045 -6.116 -25.061 1.000 24.753 352 ALA B CA 1
ATOM 6084 C C . ALA B 1 372 ? -34.356 -4.733 -25.620 1.000 24.390 352 ALA B C 1
ATOM 6085 O O . ALA B 1 372 ? -33.443 -3.936 -25.796 1.000 25.436 352 ALA B O 1
ATOM 6087 N N . GLU B 1 373 ? -35.637 -4.429 -25.885 1.000 27.480 353 GLU B N 1
ATOM 6088 C CA . GLU B 1 373 ? -36.006 -3.212 -26.588 1.000 26.944 353 GLU B CA 1
ATOM 6089 C C . GLU B 1 373 ? -35.742 -1.974 -25.735 1.000 28.629 353 GLU B C 1
ATOM 6090 O O . GLU B 1 373 ? -35.530 -0.884 -26.274 1.000 26.577 353 GLU B O 1
ATOM 6096 N N . ILE B 1 374 ? -35.827 -2.115 -24.411 1.000 26.394 354 ILE B N 1
ATOM 6097 C CA . ILE B 1 374 ? -35.490 -1.023 -23.503 1.000 25.197 354 ILE B CA 1
ATOM 6098 C C . ILE B 1 374 ? -33.977 -0.756 -23.489 1.000 25.986 354 ILE B C 1
ATOM 6099 O O . ILE B 1 374 ? -33.549 0.379 -23.690 1.000 25.997 354 ILE B O 1
ATOM 6104 N N . MET B 1 375 ? -33.161 -1.795 -23.255 1.000 25.746 355 MET B N 1
ATOM 6105 C CA . MET B 1 375 ? -31.712 -1.627 -23.250 1.000 25.882 355 MET B CA 1
ATOM 6106 C C . MET B 1 375 ? -31.202 -1.179 -24.628 1.000 25.312 355 MET B C 1
ATOM 6107 O O . MET B 1 375 ? -30.174 -0.530 -24.720 1.000 26.301 355 MET B O 1
ATOM 6112 N N . ASP B 1 376 ? -31.933 -1.470 -25.696 1.000 25.794 356 ASP B N 1
ATOM 6113 C CA . ASP B 1 376 ? -31.630 -0.924 -27.009 1.000 26.710 356 ASP B CA 1
ATOM 6114 C C . ASP B 1 376 ? -31.489 0.594 -26.934 1.000 30.713 356 ASP B C 1
ATOM 6115 O O . ASP B 1 376 ? -30.500 1.165 -27.383 1.000 30.031 356 ASP B O 1
ATOM 6120 N N . MET B 1 377 ? -32.483 1.250 -26.335 1.000 30.715 357 MET B N 1
ATOM 6121 C CA . MET B 1 377 ? -32.520 2.697 -26.289 1.000 30.538 357 MET B CA 1
ATOM 6122 C C . MET B 1 377 ? -31.491 3.239 -25.299 1.000 30.852 357 MET B C 1
ATOM 6123 O O . MET B 1 377 ? -30.807 4.217 -25.632 1.000 27.082 357 MET B O 1
ATOM 6128 N N . SER B 1 378 ? -31.362 2.600 -24.110 1.000 26.049 358 SER B N 1
ATOM 6129 C CA . SER B 1 378 ? -30.390 3.023 -23.117 1.000 25.749 358 SER B CA 1
ATOM 6130 C C . SER B 1 378 ? -28.970 2.910 -23.672 1.000 25.050 358 SER B C 1
ATOM 6131 O O . SER B 1 378 ? -28.123 3.772 -23.451 1.000 27.952 358 SER B O 1
ATOM 6134 N N . PHE B 1 379 ? -28.707 1.823 -24.380 1.000 24.243 359 PHE B N 1
ATOM 6135 C CA . PHE B 1 379 ? -27.357 1.528 -24.821 1.000 25.507 359 PHE B CA 1
ATOM 6136 C C . PHE B 1 379 ? -27.064 2.226 -26.140 1.000 24.000 359 PHE B C 1
ATOM 6137 O O . PHE B 1 379 ? -25.903 2.485 -26.419 1.000 25.437 359 PHE B O 1
ATOM 6145 N N . ALA B 1 380 ? -28.087 2.546 -26.926 1.000 23.242 360 ALA B N 1
ATOM 6146 C CA . ALA B 1 380 ? -27.897 3.486 -28.022 1.000 24.742 360 ALA B CA 1
ATOM 6147 C C . ALA B 1 380 ? -27.415 4.832 -27.479 1.000 27.723 360 ALA B C 1
ATOM 6148 O O . ALA B 1 380 ? -26.506 5.425 -28.053 1.000 27.297 360 ALA B O 1
ATOM 6150 N N . LEU B 1 381 ? -27.986 5.312 -26.358 1.000 26.641 361 LEU B N 1
ATOM 6151 C CA . LEU B 1 381 ? -27.510 6.546 -25.747 1.000 27.116 361 LEU B CA 1
ATOM 6152 C C . LEU B 1 381 ? -26.071 6.394 -25.253 1.000 29.508 361 LEU B C 1
ATOM 6153 O O . LEU B 1 381 ? -25.278 7.335 -25.372 1.000 27.506 361 LEU B O 1
ATOM 6158 N N . GLN B 1 382 ? -25.740 5.216 -24.701 1.000 29.293 362 GLN B N 1
ATOM 6159 C CA . GLN B 1 382 ? -24.393 4.931 -24.215 1.000 31.578 362 GLN B CA 1
ATOM 6160 C C . GLN B 1 382 ? -23.397 4.995 -25.374 1.000 29.431 362 GLN B C 1
ATOM 6161 O O . GLN B 1 382 ? -22.334 5.587 -25.249 1.000 31.228 362 GLN B O 1
ATOM 6167 N N . ALA B 1 383 ? -23.754 4.390 -26.508 1.000 27.753 363 ALA B N 1
ATOM 6168 C CA . ALA B 1 383 ? -22.906 4.396 -27.684 1.000 26.935 363 ALA B CA 1
ATOM 6169 C C . ALA B 1 383 ? -22.682 5.829 -28.147 1.000 28.623 363 ALA B C 1
ATOM 6170 O O . ALA B 1 383 ? -21.570 6.177 -28.545 1.000 27.169 363 ALA B O 1
ATOM 6172 N N . LYS B 1 384 ? -23.754 6.635 -28.137 1.000 27.818 364 LYS B N 1
ATOM 6173 C CA . LYS B 1 384 ? -23.682 8.012 -28.602 1.000 29.681 364 LYS B CA 1
ATOM 6174 C C . LYS B 1 384 ? -22.917 8.870 -27.593 1.000 31.308 364 LYS B C 1
ATOM 6175 O O . LYS B 1 384 ? -22.241 9.815 -27.980 1.000 29.774 364 LYS B O 1
ATOM 6181 N N . ALA B 1 385 ? -22.978 8.527 -26.305 1.000 29.710 365 ALA B N 1
ATOM 6182 C CA . ALA B 1 385 ? -22.224 9.256 -25.304 1.000 30.454 365 ALA B CA 1
ATOM 6183 C C . ALA B 1 385 ? -20.726 9.021 -25.492 1.000 31.365 365 ALA B C 1
ATOM 6184 O O . ALA B 1 385 ? -19.936 9.958 -25.349 1.000 32.167 365 ALA B O 1
ATOM 6186 N N . ALA B 1 386 ? -20.338 7.772 -25.784 1.000 31.023 366 ALA B N 1
ATOM 6187 C CA . ALA B 1 386 ? -18.946 7.458 -26.056 1.000 34.123 366 ALA B CA 1
ATOM 6188 C C . ALA B 1 386 ? -18.453 8.287 -27.245 1.000 33.795 366 ALA B C 1
ATOM 6189 O O . ALA B 1 386 ? -17.346 8.799 -27.219 1.000 31.277 366 ALA B O 1
ATOM 6191 N N . GLU B 1 387 ? -19.285 8.392 -28.276 1.000 33.049 367 GLU B N 1
ATOM 6192 C CA . GLU B 1 387 ? -18.949 9.133 -29.479 1.000 37.343 367 GLU B CA 1
ATOM 6193 C C . GLU B 1 387 ? -18.886 10.639 -29.179 1.000 36.912 367 GLU B C 1
ATOM 6194 O O . GLU B 1 387 ? -18.001 11.347 -29.682 1.000 33.888 367 GLU B O 1
ATOM 6200 N N . TYR B 1 388 ? -19.791 11.120 -28.321 1.000 33.172 368 TYR B N 1
ATOM 6201 C CA . TYR B 1 388 ? -19.808 12.514 -27.904 1.000 33.961 368 TYR B CA 1
ATOM 6202 C C . TYR B 1 388 ? -18.539 12.868 -27.129 1.000 32.590 368 TYR B C 1
ATOM 6203 O O . TYR B 1 388 ? -18.005 13.941 -27.314 1.000 33.128 368 TYR B O 1
ATOM 6212 N N . ILE B 1 389 ? -18.082 11.990 -26.231 1.000 29.577 369 ILE B N 1
ATOM 6213 C CA . ILE B 1 389 ? -16.841 12.196 -25.507 1.000 31.174 369 ILE B CA 1
ATOM 6214 C C . ILE B 1 389 ? -15.661 12.238 -26.494 1.000 35.227 369 ILE B C 1
ATOM 6215 O O . ILE B 1 389 ? -14.779 13.088 -26.405 1.000 35.772 369 ILE B O 1
ATOM 6220 N N . LYS B 1 390 ? -15.623 11.290 -27.425 1.000 32.466 370 LYS B N 1
ATOM 6221 C CA . LYS B 1 390 ? -14.573 11.237 -28.429 1.000 33.864 370 LYS B CA 1
ATOM 6222 C C . LYS B 1 390 ? -14.505 12.558 -29.193 1.000 32.552 370 LYS B C 1
ATOM 6223 O O . LYS B 1 390 ? -13.431 13.096 -29.408 1.000 34.457 370 LYS B O 1
ATOM 6229 N N . ASP B 1 391 ? -15.674 13.090 -29.548 1.000 31.656 371 ASP B N 1
ATOM 6230 C CA . ASP B 1 391 ? -15.801 14.255 -30.390 1.000 31.404 371 ASP B CA 1
ATOM 6231 C C . ASP B 1 391 ? -15.680 15.571 -29.612 1.000 35.134 371 ASP B C 1
ATOM 6232 O O . ASP B 1 391 ? -15.576 16.616 -30.255 1.000 37.923 371 ASP B O 1
ATOM 6237 N N . ASN B 1 392 ? -15.730 15.576 -28.272 1.000 33.655 372 ASN B N 1
ATOM 6238 C CA . ASN B 1 392 ? -15.878 16.830 -27.552 1.000 32.963 372 ASN B CA 1
ATOM 6239 C C . ASN B 1 392 ? -14.951 16.963 -26.353 1.000 38.469 372 ASN B C 1
ATOM 6240 O O . ASN B 1 392 ? -15.008 17.978 -25.658 1.000 37.990 372 ASN B O 1
ATOM 6245 N N . HIS B 1 393 ? -14.111 15.963 -26.082 1.000 39.709 373 HIS B N 1
ATOM 6246 C CA . HIS B 1 393 ? -13.415 15.949 -24.803 1.000 47.022 373 HIS B CA 1
ATOM 6247 C C . HIS B 1 393 ? -12.584 17.221 -24.614 1.000 49.122 373 HIS B C 1
ATOM 6248 O O . HIS B 1 393 ? -12.516 17.739 -23.502 1.000 51.214 373 HIS B O 1
ATOM 6255 N N . GLU B 1 394 ? -11.980 17.704 -25.711 1.000 49.691 374 GLU B N 1
ATOM 6256 C CA . GLU B 1 394 ? -11.047 18.815 -25.678 1.000 51.708 374 GLU B CA 1
ATOM 6257 C C . GLU B 1 394 ? -11.784 20.110 -25.342 1.000 50.099 374 GLU B C 1
ATOM 6258 O O . GLU B 1 394 ? -11.148 21.082 -24.979 1.000 58.001 374 GLU B O 1
ATOM 6264 N N . ARG B 1 395 ? -13.113 20.151 -25.430 1.000 52.265 375 ARG B N 1
ATOM 6265 C CA . ARG B 1 395 ? -13.811 21.373 -25.074 1.000 48.827 375 ARG B CA 1
ATOM 6266 C C . ARG B 1 395 ? -14.697 21.186 -23.835 1.000 47.979 375 ARG B C 1
ATOM 6267 O O . ARG B 1 395 ? -15.500 22.065 -23.555 1.000 45.802 375 ARG B O 1
ATOM 6275 N N . LEU B 1 396 ? -14.551 20.096 -23.058 1.000 42.942 376 LEU B N 1
ATOM 6276 C CA . LEU B 1 396 ? -15.396 19.911 -21.881 1.000 45.115 376 LEU B CA 1
ATOM 6277 C C . LEU B 1 396 ? -14.585 20.148 -20.607 1.000 42.898 376 LEU B C 1
ATOM 6278 O O . LEU B 1 396 ? -13.403 19.861 -20.572 1.000 43.438 376 LEU B O 1
ATOM 6283 N N . GLU B 1 397 ? -15.240 20.602 -19.539 1.000 45.856 377 GLU B N 1
ATOM 6284 C CA . GLU B 1 397 ? -14.584 20.781 -18.250 1.000 49.632 377 GLU B CA 1
ATOM 6285 C C . GLU B 1 397 ? -14.762 19.511 -17.419 1.000 48.847 377 GLU B C 1
ATOM 6286 O O . GLU B 1 397 ? -15.578 18.663 -17.762 1.000 40.522 377 GLU B O 1
ATOM 6292 N N . PRO B 1 398 ? -14.033 19.345 -16.292 1.000 44.330 378 PRO B N 1
ATOM 6293 C CA . PRO B 1 398 ? -14.279 18.230 -15.376 1.000 42.854 378 PRO B CA 1
ATOM 6294 C C . PRO B 1 398 ? -15.588 18.374 -14.594 1.000 42.905 378 PRO B C 1
ATOM 6295 O O . PRO B 1 398 ? -15.608 18.554 -13.378 1.000 42.608 378 PRO B O 1
ATOM 6299 N N . LYS B 1 399 ? -16.696 18.255 -15.322 1.000 40.288 379 LYS B N 1
ATOM 6300 C CA . LYS B 1 399 ? -18.031 18.446 -14.796 1.000 40.338 379 LYS B CA 1
ATOM 6301 C C . LYS B 1 399 ? -18.916 17.337 -15.341 1.000 39.683 379 LYS B C 1
ATOM 6302 O O . LYS B 1 399 ? -18.494 16.607 -16.239 1.000 36.272 379 LYS B O 1
ATOM 6308 N N . VAL B 1 400 ? -20.135 17.261 -14.796 1.000 35.203 380 VAL B N 1
ATOM 6309 C CA . VAL B 1 400 ? -21.172 16.346 -15.245 1.000 38.995 380 VAL B CA 1
ATOM 6310 C C . VAL B 1 400 ? -22.054 17.046 -16.275 1.000 34.999 380 VAL B C 1
ATOM 6311 O O . VAL B 1 400 ? -22.631 18.079 -15.998 1.000 34.016 380 VAL B O 1
ATOM 6315 N N . TYR B 1 401 ? -22.154 16.460 -17.470 1.000 36.032 381 TYR B N 1
ATOM 6316 C CA . TYR B 1 401 ? -22.957 17.013 -18.544 1.000 32.948 381 TYR B CA 1
ATOM 6317 C C . TYR B 1 401 ? -24.079 16.046 -18.896 1.000 34.460 381 TYR B C 1
ATOM 6318 O O . TYR B 1 401 ? -23.996 14.856 -18.602 1.000 35.311 381 TYR B O 1
ATOM 6327 N N . ILE B 1 402 ? -25.076 16.579 -19.608 1.000 33.858 382 ILE B N 1
ATOM 6328 C CA . ILE B 1 402 ? -26.175 15.810 -20.156 1.000 32.800 382 ILE B CA 1
ATOM 6329 C C . ILE B 1 402 ? -26.105 15.884 -21.681 1.000 34.168 382 ILE B C 1
ATOM 6330 O O . ILE B 1 402 ? -25.796 16.935 -22.223 1.000 33.504 382 ILE B O 1
ATOM 6335 N N . LEU B 1 403 ? -26.396 14.782 -22.386 1.000 33.567 383 LEU B N 1
ATOM 6336 C CA . LEU B 1 403 ? -26.327 14.774 -23.841 1.000 30.815 383 LEU B CA 1
ATOM 6337 C C . LEU B 1 403 ? -27.288 15.807 -24.402 1.000 32.437 383 LEU B C 1
ATOM 6338 O O . LEU B 1 403 ? -28.392 15.964 -23.900 1.000 34.028 383 LEU B O 1
ATOM 6343 N N . PRO B 1 404 ? -26.933 16.505 -25.497 1.000 36.825 384 PRO B N 1
ATOM 6344 C CA . PRO B 1 404 ? -27.896 17.394 -26.139 1.000 39.676 384 PRO B CA 1
ATOM 6345 C C . PRO B 1 404 ? -29.172 16.628 -26.504 1.000 40.574 384 PRO B C 1
ATOM 6346 O O . PRO B 1 404 ? -29.105 15.456 -26.887 1.000 35.785 384 PRO B O 1
ATOM 6350 N N . ARG B 1 405 ? -30.321 17.316 -26.417 1.000 41.198 385 ARG B N 1
ATOM 6351 C CA . ARG B 1 405 ? -31.630 16.688 -26.545 1.000 44.774 385 ARG B CA 1
ATOM 6352 C C . ARG B 1 405 ? -31.827 16.190 -27.980 1.000 39.754 3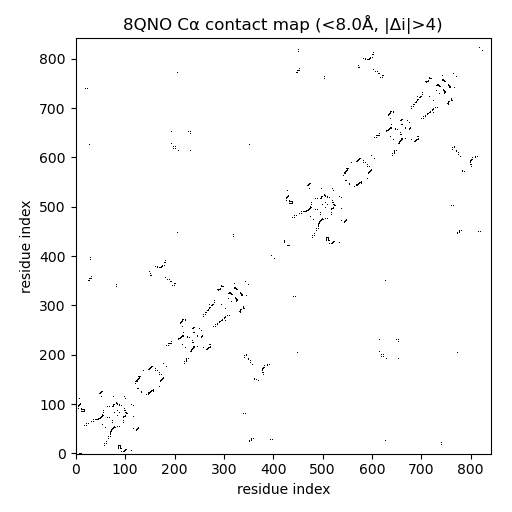85 ARG B C 1
ATOM 6353 O O . ARG B 1 405 ? -32.689 15.359 -28.233 1.000 42.635 385 ARG B O 1
ATOM 6361 N N . GLU B 1 406 ? -31.052 16.707 -28.926 1.000 36.718 386 GLU B N 1
ATOM 6362 C CA . GLU B 1 406 ? -31.146 16.264 -30.306 1.000 40.893 386 GLU B CA 1
ATOM 6363 C C . GLU B 1 406 ? -30.782 14.781 -30.392 1.000 37.552 386 GLU B C 1
ATOM 6364 O O . GLU B 1 406 ? -31.239 14.105 -31.283 1.000 35.460 386 GLU B O 1
ATOM 6370 N N . ILE B 1 407 ? -29.927 14.277 -29.498 1.000 33.704 387 ILE B N 1
ATOM 6371 C CA . ILE B 1 407 ? -29.587 12.862 -29.524 1.000 35.108 387 ILE B CA 1
ATOM 6372 C C . ILE B 1 407 ? -30.776 12.034 -29.027 1.000 34.684 387 ILE B C 1
ATOM 6373 O O . ILE B 1 407 ? -31.100 11.038 -29.656 1.000 33.375 387 ILE B O 1
ATOM 6378 N N . ASP B 1 408 ? -31.431 12.447 -27.932 1.000 34.956 388 ASP B N 1
ATOM 6379 C CA . ASP B 1 408 ? -32.682 11.834 -27.485 1.000 35.784 388 ASP B CA 1
ATOM 6380 C C . ASP B 1 408 ? -33.704 11.725 -28.620 1.000 31.148 388 ASP B C 1
ATOM 6381 O O . ASP B 1 408 ? -34.317 10.682 -28.830 1.000 30.219 388 ASP B O 1
ATOM 6386 N N . GLU B 1 409 ? -33.868 12.811 -29.376 1.000 31.843 389 GLU B N 1
ATOM 6387 C CA . GLU B 1 409 ? -34.900 12.894 -30.395 1.000 33.199 389 GLU B CA 1
ATOM 6388 C C . GLU B 1 409 ? -34.539 11.954 -31.541 1.000 33.630 389 GLU B C 1
ATOM 6389 O O . GLU B 1 409 ? -35.402 11.311 -32.123 1.000 33.384 389 GLU B O 1
ATOM 6395 N N . MET B 1 410 ? -33.250 11.867 -31.869 1.000 32.296 390 MET B N 1
ATOM 6396 C CA . MET B 1 410 ? -32.794 10.976 -32.929 1.000 36.011 390 MET B CA 1
ATOM 6397 C C . MET B 1 410 ? -33.041 9.517 -32.515 1.000 29.568 390 MET B C 1
ATOM 6398 O O . MET B 1 410 ? -33.489 8.697 -33.320 1.000 30.272 390 MET B O 1
ATOM 6403 N N . VAL B 1 411 ? -32.782 9.180 -31.249 1.000 28.463 391 VAL B N 1
ATOM 6404 C CA . VAL B 1 411 ? -33.032 7.814 -30.795 1.000 31.254 391 VAL B CA 1
ATOM 6405 C C . VAL B 1 411 ? -34.532 7.509 -30.892 1.000 30.791 391 VAL B C 1
ATOM 6406 O O . VAL B 1 411 ? -34.909 6.446 -31.363 1.000 29.653 391 VAL B O 1
ATOM 6410 N N . ALA B 1 412 ? -35.391 8.462 -30.502 1.000 32.564 392 ALA B N 1
ATOM 6411 C CA . ALA B 1 412 ? -36.827 8.245 -30.543 1.000 29.878 392 ALA B CA 1
ATOM 6412 C C . ALA B 1 412 ? -37.310 8.090 -31.989 1.000 33.086 392 ALA B C 1
ATOM 6413 O O . ALA B 1 412 ? -38.165 7.251 -32.269 1.000 28.267 392 ALA B O 1
ATOM 6415 N N . ARG B 1 413 ? -36.747 8.880 -32.913 1.000 31.537 393 ARG B N 1
ATOM 6416 C CA . ARG B 1 413 ? -37.148 8.823 -34.307 1.000 33.451 393 ARG B CA 1
ATOM 6417 C C . ARG B 1 413 ? -36.753 7.494 -34.956 1.000 32.834 393 ARG B C 1
ATOM 6418 O O . ARG B 1 413 ? -37.499 6.977 -35.766 1.000 29.800 393 ARG B O 1
ATOM 6426 N N . ILE B 1 414 ? -35.563 6.965 -34.669 1.000 33.610 394 ILE B N 1
ATOM 6427 C CA . ILE B 1 414 ? -35.151 5.684 -35.233 1.000 33.361 394 ILE B CA 1
ATOM 6428 C C . ILE B 1 414 ? -36.073 4.588 -34.694 1.000 29.724 394 ILE B C 1
ATOM 6429 O O . ILE B 1 414 ? -36.529 3.724 -35.426 1.000 27.908 394 ILE B O 1
ATOM 6434 N N . LYS B 1 415 ? -36.396 4.649 -33.405 1.000 30.073 395 LYS B N 1
ATOM 6435 C CA . LYS B 1 415 ? -37.231 3.633 -32.801 1.000 26.661 395 LYS B CA 1
ATOM 6436 C C . LYS B 1 415 ? -38.619 3.665 -33.440 1.000 24.699 395 LYS B C 1
ATOM 6437 O O . LYS B 1 415 ? -39.131 2.624 -33.840 1.000 25.576 395 LYS B O 1
ATOM 6443 N N . LEU B 1 416 ? -39.228 4.853 -33.549 1.000 27.645 396 LEU B N 1
ATOM 6444 C CA . LEU B 1 416 ? -40.553 4.993 -34.146 1.000 28.881 396 LEU B CA 1
ATOM 6445 C C . LEU B 1 416 ? -40.571 4.452 -35.586 1.000 31.209 396 LEU B C 1
ATOM 6446 O O . LEU B 1 416 ? -41.463 3.706 -35.955 1.000 30.106 396 LEU B O 1
ATOM 6451 N N . GLU B 1 417 ? -39.561 4.786 -36.395 1.000 33.599 397 GLU B N 1
ATOM 6452 C CA . GLU B 1 417 ? -39.455 4.270 -37.755 1.000 34.394 397 GLU B CA 1
ATOM 6453 C C . GLU B 1 417 ? -39.326 2.741 -37.758 1.000 34.149 397 GLU B C 1
ATOM 6454 O O . GLU B 1 417 ? -39.967 2.065 -38.569 1.000 31.935 397 GLU B O 1
ATOM 6460 N N . SER B 1 418 ? -38.568 2.176 -36.808 1.000 31.513 398 SER B N 1
ATOM 6461 C CA . SER B 1 418 ? -38.462 0.722 -36.732 1.000 33.772 398 SER B CA 1
ATOM 6462 C C . SER B 1 418 ? -39.791 0.102 -36.303 1.000 32.539 398 SER B C 1
ATOM 6463 O O . SER B 1 418 ? -40.079 -1.026 -36.651 1.000 33.787 398 SER B O 1
ATOM 6466 N N . MET B 1 419 ? -40.645 0.829 -35.587 1.000 33.503 399 MET B N 1
ATOM 6467 C CA . MET B 1 419 ? -41.952 0.272 -35.266 1.000 33.879 399 MET B CA 1
ATOM 6468 C C . MET B 1 419 ? -42.966 0.507 -36.385 1.000 30.559 399 MET B C 1
ATOM 6469 O O . MET B 1 419 ? -44.083 0.057 -36.286 1.000 29.137 399 MET B O 1
ATOM 6474 N N . GLY B 1 420 ? -42.588 1.220 -37.442 1.000 32.440 400 GLY B N 1
ATOM 6475 C CA . GLY B 1 420 ? -43.519 1.563 -38.509 1.000 34.152 400 GLY B CA 1
ATOM 6476 C C . GLY B 1 420 ? -44.543 2.614 -38.090 1.000 35.135 400 GLY B C 1
ATOM 6477 O O . GLY B 1 420 ? -45.639 2.655 -38.635 1.000 37.612 400 GLY B O 1
ATOM 6478 N N . ILE B 1 421 ? -44.182 3.492 -37.142 1.000 34.843 401 ILE B N 1
ATOM 6479 C CA . ILE B 1 421 ? -45.069 4.560 -36.713 1.000 32.828 401 ILE B CA 1
ATOM 6480 C C . ILE B 1 421 ? -44.624 5.881 -37.338 1.000 31.705 401 ILE B C 1
ATOM 6481 O O . ILE B 1 421 ? -43.497 6.331 -37.159 1.000 33.575 401 ILE B O 1
ATOM 6486 N N . LYS B 1 422 ? -45.541 6.527 -38.045 1.000 33.759 402 LYS B N 1
ATOM 6487 C CA . LYS B 1 422 ? -45.316 7.840 -38.629 1.000 36.907 402 LYS B CA 1
ATOM 6488 C C . LYS B 1 422 ? -46.204 8.832 -37.880 1.000 37.028 402 LYS B C 1
ATOM 6489 O O . LYS B 1 422 ? -47.425 8.649 -37.838 1.000 40.264 402 LYS B O 1
ATOM 6495 N N . ILE B 1 423 ? -45.596 9.852 -37.265 1.000 32.943 403 ILE B N 1
ATOM 6496 C CA . ILE B 1 423 ? -46.320 10.794 -36.421 1.000 37.253 403 ILE B CA 1
ATOM 6497 C C . ILE B 1 423 ? -46.653 12.072 -37.192 1.000 38.318 403 ILE B C 1
ATOM 6498 O O . ILE B 1 423 ? -46.064 12.310 -38.225 1.000 32.100 403 ILE B O 1
ATOM 6503 N N . GLU B 1 424 ? -47.546 12.924 -36.646 1.000 41.788 404 GLU B N 1
ATOM 6504 C CA . GLU B 1 424 ? -47.807 14.238 -37.240 1.000 48.434 404 GLU B CA 1
ATOM 6505 C C . GLU B 1 424 ? -46.564 15.122 -37.157 1.000 50.026 404 GLU B C 1
ATOM 6506 O O . GLU B 1 424 ? -45.747 14.970 -36.240 1.000 51.832 404 GLU B O 1
ATOM 6512 N N . GLU B 1 425 ? -46.439 16.098 -38.066 1.000 54.042 405 GLU B N 1
ATOM 6513 C CA . GLU B 1 425 ? -45.356 17.072 -37.902 1.000 58.511 405 GLU B CA 1
ATOM 6514 C C . GLU B 1 425 ? -45.910 18.493 -37.817 1.000 45.639 405 GLU B C 1
ATOM 6515 O O . GLU B 1 425 ? -47.000 18.781 -38.318 1.000 42.014 405 GLU B O 1
ATOM 6521 N N . LEU B 1 426 ? -45.198 19.346 -37.067 1.000 45.788 406 LEU B N 1
ATOM 6522 C CA . LEU B 1 426 ? -45.569 20.748 -36.912 1.000 47.297 406 LEU B CA 1
ATOM 6523 C C . LEU B 1 426 ? -45.454 21.464 -38.252 1.000 44.561 406 LEU B C 1
ATOM 6524 O O . LEU B 1 426 ? -44.404 21.394 -38.889 1.000 49.839 406 LEU B O 1
ATOM 6529 N N . THR B 1 427 ? -46.519 22.166 -38.646 1.000 40.698 407 THR B N 1
ATOM 6530 C CA . THR B 1 427 ? -46.456 23.040 -39.803 1.000 40.941 407 THR B CA 1
ATOM 6531 C C . THR B 1 427 ? -45.682 24.307 -39.424 1.000 42.825 407 THR B C 1
ATOM 6532 O O . THR B 1 427 ? -45.499 24.601 -38.240 1.000 35.850 407 THR B O 1
ATOM 6536 N N . GLU B 1 428 ? -45.275 25.089 -40.435 1.000 44.627 408 GLU B N 1
ATOM 6537 C CA . GLU B 1 428 ? -44.603 26.361 -40.203 1.000 44.615 408 GLU B CA 1
ATOM 6538 C C . GLU B 1 428 ? -45.556 27.316 -39.493 1.000 37.221 408 GLU B C 1
ATOM 6539 O O . GLU B 1 428 ? -45.133 28.021 -38.582 1.000 40.160 408 GLU B O 1
ATOM 6545 N N . GLU B 1 429 ? -46.829 27.317 -39.912 1.000 36.416 409 GLU B N 1
ATOM 6546 C CA . GLU B 1 429 ? -47.842 28.162 -39.305 1.000 39.246 409 GLU B CA 1
ATOM 6547 C C . GLU B 1 429 ? -47.932 27.872 -37.812 1.000 36.229 409 GLU B C 1
ATOM 6548 O O . GLU B 1 429 ? -48.042 28.789 -37.005 1.000 31.589 409 GLU B O 1
ATOM 6554 N N . GLN B 1 430 ? -47.916 26.581 -37.457 1.000 35.083 410 GLN B N 1
ATOM 6555 C CA . GLN B 1 430 ? -48.028 26.190 -36.061 1.000 31.764 410 GLN B CA 1
ATOM 6556 C C . GLN B 1 430 ? -46.811 26.655 -35.258 1.000 30.325 410 GLN B C 1
ATOM 6557 O O . GLN B 1 430 ? -47.004 27.166 -34.161 1.000 30.000 410 GLN B O 1
ATOM 6563 N N . LYS B 1 431 ? -45.586 26.485 -35.796 1.000 33.578 411 LYS B N 1
ATOM 6564 C CA . LYS B 1 431 ? -44.366 26.916 -35.121 1.000 37.112 411 LYS B CA 1
ATOM 6565 C C . LYS B 1 431 ? -44.390 28.421 -34.846 1.000 34.174 411 LYS B C 1
ATOM 6566 O O . LYS B 1 431 ? -43.993 28.875 -33.781 1.000 32.785 411 LYS B O 1
ATOM 6572 N N . LYS B 1 432 ? -44.871 29.200 -35.812 1.000 31.367 412 LYS B N 1
ATOM 6573 C CA . LYS B 1 432 ? -44.980 30.645 -35.646 1.000 33.462 412 LYS B CA 1
ATOM 6574 C C . LYS B 1 432 ? -46.034 31.003 -34.601 1.000 32.880 412 LYS B C 1
ATOM 6575 O O . LYS B 1 432 ? -45.813 31.882 -33.776 1.000 33.709 412 LYS B O 1
ATOM 6581 N N . TYR B 1 433 ? -47.180 30.316 -34.630 1.000 33.445 413 TYR B N 1
ATOM 6582 C CA . TYR B 1 433 ? -48.203 30.518 -33.619 1.000 30.294 413 TYR B CA 1
ATOM 6583 C C . TYR B 1 433 ? -47.592 30.340 -32.219 1.000 32.391 413 TYR B C 1
ATOM 6584 O O . TYR B 1 433 ? -47.799 31.175 -31.339 1.000 28.528 413 TYR B O 1
ATOM 6593 N N . LEU B 1 434 ? -46.863 29.239 -32.001 1.000 32.597 414 LEU B N 1
ATOM 6594 C CA . LEU B 1 434 ? -46.292 28.921 -30.697 1.000 36.069 414 LEU B CA 1
ATOM 6595 C C . LEU B 1 434 ? -45.214 29.923 -30.277 1.000 41.682 414 LEU B C 1
ATOM 6596 O O . LEU B 1 434 ? -44.877 29.969 -29.102 1.000 40.786 414 LEU B O 1
ATOM 6601 N N . GLU B 1 435 ? -44.687 30.728 -31.213 1.000 41.459 415 GLU B N 1
ATOM 6602 C CA . GLU B 1 435 ? -43.687 31.747 -30.900 1.000 41.933 415 GLU B CA 1
ATOM 6603 C C . GLU B 1 435 ? -44.315 33.146 -30.886 1.000 38.907 415 GLU B C 1
ATOM 6604 O O . GLU B 1 435 ? -43.631 34.163 -30.949 1.000 39.338 415 GLU B O 1
ATOM 6610 N N . SER B 1 436 ? -45.641 33.221 -30.889 1.000 36.440 416 SER B N 1
ATOM 6611 C CA . SER B 1 436 ? -46.329 34.504 -30.965 1.000 41.957 416 SER B CA 1
ATOM 6612 C C . SER B 1 436 ? -46.961 34.807 -29.602 1.000 37.222 416 SER B C 1
ATOM 6613 O O . SER B 1 436 ? -47.145 33.884 -28.803 1.000 36.204 416 SER B O 1
ATOM 6616 N N . TRP B 1 437 ? -47.335 36.074 -29.374 1.000 34.074 417 TRP B N 1
ATOM 6617 C CA . TRP B 1 437 ? -48.098 36.468 -28.195 1.000 36.020 417 TRP B CA 1
ATOM 6618 C C . TRP B 1 437 ? -49.384 37.224 -28.527 1.000 33.630 417 TRP B C 1
ATOM 6619 O O . TRP B 1 437 ? -50.184 37.415 -27.616 1.000 34.248 417 TRP B O 1
ATOM 6630 N N . GLU B 1 438 ? -49.610 37.629 -29.787 1.000 37.656 418 GLU B N 1
ATOM 6631 C CA . GLU B 1 438 ? -50.647 38.620 -30.079 1.000 44.233 418 GLU B CA 1
ATOM 6632 C C . GLU B 1 438 ? -52.011 37.965 -30.276 1.000 45.292 418 GLU B C 1
ATOM 6633 O O . GLU B 1 438 ? -53.034 38.643 -30.265 1.000 44.280 418 GLU B O 1
ATOM 6639 N N . HIS B 1 439 ? -52.022 36.646 -30.449 1.000 44.452 419 HIS B N 1
ATOM 6640 C CA . HIS B 1 439 ? -53.226 35.929 -30.832 1.000 46.391 419 HIS B CA 1
ATOM 6641 C C . HIS B 1 439 ? -53.930 35.419 -29.578 1.000 42.993 419 HIS B C 1
ATOM 6642 O O . HIS B 1 439 ? -53.665 34.317 -29.113 1.000 54.766 419 HIS B O 1
ATOM 6649 N N . GLY B 1 440 ? -54.821 36.255 -29.046 1.000 36.412 420 GLY B N 1
ATOM 6650 C CA . GLY B 1 440 ? -55.611 35.940 -27.880 1.000 36.344 420 GLY B CA 1
ATOM 6651 C C . GLY B 1 440 ? -57.042 35.644 -28.292 1.000 38.777 420 GLY B C 1
ATOM 6652 O O . GLY B 1 440 ? -57.295 35.238 -29.435 1.000 37.055 420 GLY B O 1
ATOM 6653 N N . THR B 1 441 ? -57.983 35.852 -27.364 1.000 41.835 421 THR B N 1
ATOM 6654 C CA . THR B 1 441 ? -59.379 35.702 -27.739 1.000 44.115 421 THR B CA 1
ATOM 6655 C C . THR B 1 441 ? -59.721 36.854 -28.698 1.000 47.603 421 THR B C 1
ATOM 6656 O O . THR B 1 441 ? -60.597 36.623 -29.534 1.000 52.859 421 THR B O 1
#

Sequence (842 aa):
MDCGKDYCVKDLSLAEEGWKKIDWVSRFMPVLQYIKREFEEKKPFKGVRIAATLHLEMKTAFLLLTLKAGGAEVSAAASNPLSTQDDVVAALAKAGVKVYAIRGESREQYYEFMHKALDIRPNIIIDDGADMISLVHKERQEMLDEIWGGSEETTTGVIRLRAMEKAGILKFPVIAVNDSYMKYLFDNRYGTGQSTWDGIMRATNLLIAGKNVVVVGYGWCGRGIAMRARGLGATVIVVEVDPIKALEARMDGFLVMDMKEAAKIGDIFVTATGNIKCCIRREHFELMKDGAIMANAGHFDVEIWKPDLEKLAVEINNPRPNVTEYKLKDGRRLYLLADGRLVNLVAADGHPAEIMDMSFALQAKAAEYIKDNHERLEPKVYILPREIDEMVARIKLESMGIKIEELTEEQKKYLESWEHGTMDCGKDYCVKDLSLAEEGWKKIDWVSRFMPVLQYIKREFEEKKPFKGVRIAATLHLEMKTAFLLLTLKAGGAEVSAAASNPLSTQDDVVAALAKAGVKVYAIRGESREQYYEFMHKALDIRPNIIIDDGADMISLVHKERQEMLDEIWGGSEETTTGVIRLRAMEKAGILKFPVIAVNDSYMKYLFDNRYGTGQSTWDGIMRATNLLIAGKNVVVVGYGWCGRGIAMRARGLGATVIVVEVDPIKALEARMDGFLVMDMKEAAKIGDIFVTATGNIKCCIRREHFELMKDGAIMANAGHFDVEIWKPDLEKLAVEINNPRPNVTEYKLKDGRRLYLLADGRLVNLVAADGHPAEIMDMSFALQAKAAEYIKDNHERLEPKVYILPREIDEMVARIKLESMGIKIEELTEEQKKYLESWEHGT

Organism: Pyrococcus furiosus (strain ATCC 43587 / DSM 3638 / JCM 8422 / Vc1) (NCBI:txid186497)

InterPro domains:
  IPR000043 Adenosylhomocysteinase-like [MF_00563] (2-421)
  IPR000043 Adenosylhomocysteinase-like [PF05221] (6-141)
  IPR000043 Adenosylhomocysteinase-like [PIRSF001109] (5-421)
  IPR000043 Adenosylhomocysteinase-like [PTHR23420] (4-420)
  IPR000043 Adenosylhomocysteinase-like [SM00996] (6-420)
  IPR000043 Adenosylhomocysteinase-like [TIGR00936] (7-421)
  IPR000043 Adenosylhomocysteinase-like [cd00401] (16-417)
  IPR015878 S-adenosyl-L-homocysteine hydrolase, NAD binding domain [PF00670] (188-348)
  IPR015878 S-adenosyl-L-homocysteine hydrolase, NAD binding domain [SM00997] (188-349)
  IPR020082 S-adenosyl-L-homocysteine hydrolase, conserved site [PS00738] (78-92)
  IPR020082 S-adenosyl-L-homocysteine hydrolase, conserved site [PS00739] (210-226)
  IPR036291 NAD(P)-binding domain superfamily [SSF51735] (188-350)
  IPR042172 Adenosylhomocysteinase-like superfamily [G3DSA:3.40.50.1480] (7-410)

Radius of gyration: 28.73 Å; Cα contacts (8 Å, |Δi|>4): 1990; chains: 2; bounding box: 93×93×66 Å

Nearest PDB structures (foldseek):
  8qno-assembly1_A  TM=1.002E+00  e=3.401E-82  Pyrococcus furiosus
  7o5l-assembly1_A  TM=9.895E-01  e=1.028E-55  Synechocystis sp. PCC 6803 substr. Kazusa
  7zd9-assembly1_A  TM=9.907E-01  e=2.084E-55  Synechocystis sp. PCC 6803
  7zd8-assembly1_A  TM=9.896E-01  e=1.504E-55  Synechocystis sp. PCC 6803
  3x2f-assembly1_A  TM=9.707E-01  e=1.465E-51  Thermotoga maritima MSB8

Solvent-accessible surface area: 33962 Å² total; per-residue (Å²): 164,43,74,40,195,76,62,4,0,87,39,37,94,66,6,136,57,0,100,65,27,8,68,2,0,9,60,27,0,38,0,0,54,90,8,45,149,73,4,73,155,145,82,22,0,156,67,10,61,0,0,0,0,1,15,0,6,3,2,2,0,11,0,0,25,0,0,74,20,0,27,4,64,1,1,0,0,1,4,11,14,40,0,0,16,26,20,0,0,0,0,0,9,126,24,39,1,51,0,7,0,27,80,47,10,56,152,118,71,14,54,86,5,0,45,64,0,0,86,19,96,0,8,0,0,0,0,11,0,0,13,0,0,30,13,0,22,155,90,31,101,102,1,31,136,68,10,65,0,0,0,0,7,25,64,16,0,7,105,79,0,93,53,22,56,177,72,56,78,8,122,4,11,0,0,0,0,7,30,0,96,14,6,42,45,62,8,6,47,60,0,7,0,5,1,0,0,2,0,1,1,49,8,2,8,4,16,0,14,44,28,41,0,0,0,7,7,4,18,95,34,0,33,0,0,0,57,16,0,114,12,2,27,8,68,7,0,0,12,41,148,48,105,130,72,19,107,66,0,116,153,58,56,6,78,48,49,86,18,104,83,0,0,94,62,0,32,2,0,0,0,14,51,41,87,94,70,24,0,84,120,54,11,0,81,71,3,78,91,17,2,4,0,0,0,10,10,11,68,39,47,1,1,59,29,50,11,0,85,158,37,19,85,77,85,52,94,13,37,87,52,2,16,5,5,56,7,180,102,43,50,64,0,3,0,0,2,49,1,51,12,0,6,21,4,9,9,18,1,18,0,0,8,2,19,0,9,0,7,0,0,0,0,36,0,0,37,38,0,58,91,24,40,149,164,20,92,69,92,18,60,70,2,51,82,122,19,4,94,74,2,23,137,22,27,48,140,58,75,68,82,188,107,165,149,93,76,123,143,86,84,125,128,129,128,48,217,122,122,67,208,142,52,60,39,168,48,58,2,0,107,48,38,92,59,6,137,77,0,95,63,32,6,69,2,1,8,52,25,0,39,0,0,64,81,3,45,143,60,6,79,126,133,82,24,0,158,66,10,61,0,0,0,0,0,17,0,6,3,1,2,0,11,0,0,25,0,0,72,19,0,28,4,66,1,0,0,1,2,5,12,18,42,0,0,16,22,22,0,0,0,0,0,9,124,26,39,1,49,0,7,0,25,85,46,10,50,169,129,49,15,60,84,1,0,45,71,0,0,88,16,95,0,8,0,0,0,0,11,0,0,15,0,0,18,7,0,14,147,98,31,101,110,2,29,146,66,10,62,0,0,0,0,8,24,65,19,0,6,107,80,0,96,57,27,53,192,79,56,80,6,114,4,12,0,0,0,0,6,31,0,93,14,5,44,45,60,8,7,50,59,0,6,0,5,0,0,0,2,0,2,0,44,8,2,8,2,17,0,14,46,25,40,0,0,0,8,7,4,20,95,34,0,39,0,0,0,53,15,0,114,13,2,28,9,68,7,0,0,12,39,144,51,100,127,77,20,107,67,0,120,156,61,55,5,76,47,50,85,18,104,83,0,0,88,64,0,31,3,0,0,0,16,49,44,86,93,80,21,0,96,116,44,5,0,76,67,2,82,92,16,2,6,0,0,0,11,10,14,70,39,46,2,1,59,28,47,22,0,87,159,39,20,84,77,87,52,94,11,32,86,54,1,17,4,6,53,8,182,101,42,49,66,0,3,0,0,1,49,1,51,13,0,5,19,5,10,10,25,2,17,1,0,7,2,20,0,10,0,6,0,0,0,0,32,0,0,35,38,0,51,76,20,54,135,161,24,98,68,95,17,60,70,2,44,80,126,22,3,94,59,0,28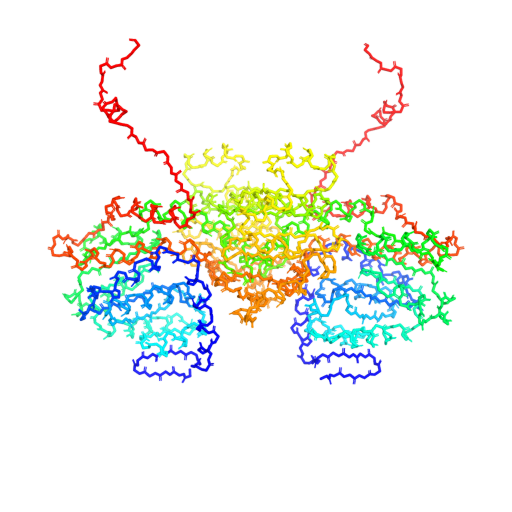,132,24,28,51,144,57,72,69,82,200,98,167,134,91,74,104,140,87,80,136,130,125,157,42,216,110,121,68,208

Secondary structure (DSSP, 8-state):
-EESSS-EES-GGGHHHHHHHHHHHHTT-HHHHHHHHHHHHH-TTTT-EEEEEE--SHHHHHHHHHHHHTT-EEEEEESSTTT--HHHHHHHHHTT-EEE--TT--HHHHHHHHHHHHTT--SEEEESSSHHHHHHHHH-GGGGGG--EEEE-SHHHHHHHHHHHHTT---S-EEEGGGSHHHIIIIIIIIHHHHHHHHHHHHH----TT-EEEEE--SHHHHHHHHHHHHTTPEEEEE-S-HHHHHHHHHTT-EE--HHHHHHH-SEEEE--SSS-SB-HHHHHHPPTT-EEEE-SSSTTSB-HHHHHHHEEEEEEEETTEEEEEETTS-EEEEEGGGS-HHHHSS--S-HHHHHHHHHHHHHHHHHHHHHGGG--SSEE---HHHHHHHHHHHHHHTT-------HHHHHHHT-SS---/-EE-SS-EES-GGGHHHHHHHHHHHHTT-HHHHHHHHHHHHH-TTTT-EEEEEE--SHHHHHHHHHHHHTT-EEEEEESSTTT--HHHHHHHHHTT-EEE--TT--HHHHHHHHHHHHTT--SEEEESSSHHHHHHHHH-GGGGGG--EEEE-SHHHHHHHHHHHHTT---S-EEEGGGSHHHIIIIIIIIHHHHHHHHHHHHH----TT-EEEEE--SHHHHHHHHHHHHTT-EEEEE-S-HHHHHHHHHTT-EE--HHHHHHH-SEEEE--SSS-SB-HHHHHHPPTT-EEEE-SSSTTSB-HHHHHHHEEEEEEEETTEEEEEETTS-EEEEEGGGS-HHHHSS--S-HHHHHHHHHHHHHHHHHHHHHGGG--SSEE---HHHHHHHHHHHHHHTT-------HHHHHHHT-SS---

Foldseek 3Di:
DPDDLQAAADDLVLQVVLVVQLVVLVVQQQLLVVLLVVLLVQLLQAVFEEEEAEQAHNLVLSLQVSNVSSRYQYEYAYLDLQLHDRNNRSNSVVVRHRYYHYRPDDPVSSVVRLVSSCVSLGQEYEYEQQPSQVCCLPPVVVSLVSHLEYEYQDPNNVVVLQVCVVVVSQAFEYEDLCPFCLHLQFCLAQQLLVLVVVLVCLFPVDQLAPFEEEEEDQGRNSVNVQVSSVVSHHQYEYEYDDVVSQVVCVVVPHHYDHLQVSLQRGQEYEYDHSDACSDAQNSPVNHAANREYEYQYADQRPHPVVNLVVQAPDWDDPTQQWIWGQGPVGGIYIYGQSSHNSSSNSHPGGRSHSSSSSSSSVSVVRSVSVVCSVPDGSHYHYDPNVSVVVSVVSSCVVVVHDDDDDDPVRVVVVVDDPDDD/DPDDLQAAADDLVLQVVLVVQLVVLVVQQQLLVVLLVVLLVQLLQAVFEEEEAEQAHNLVLSLQVSNVSSRYQYEYAYLDLQLHDRNNVSNSVVVRHRYYHYRPDDPVSRVVRLVSSCVSLGQEYEYEQQPSVVCCLPPVVVSLVSHLEYEYQDPNNVVVLQVCVVVVSQRFEYEDLCPFCLHLQFCLAQQLLPLVVVLVCLFPVDQLAPFEEEEEDQGRNSVNVQVSSVVSHHQYEYEYDDPVSQVVCVVVPHHYDHLQVSLQRGQEYEYAHSDACSDAQNSPVNHAANREYEYQYADLRPHPVVNLVVQAPDWDDPTQQWIWGQGPVGGTYIYGQSSHNSSSNSHPGGRSHSSSSSSSSVSVVRSVSSVPSVPDGSHYHYPPNVSVVVSVVSSCVVVVHDDDDDDPVRVVVVVDDPDDD